Protein AF-0000000073400392 (afdb_homodimer)

Nearest PDB structures (foldseek):
  4bxf-assembly1_B  TM=7.630E-01  e=7.690E-26  Homo sapiens
  4bxf-assembly1_A  TM=7.575E-01  e=1.463E-25  Homo sapiens
  2xdv-assembly1_A  TM=5.932E-01  e=4.243E-23  Homo sapiens
  4csw-assembly1_A  TM=6.243E-01  e=2.891E-19  Rhodothermus marinus DSM 4252
  4cug-assembly1_B  TM=5.836E-01  e=4.013E-18  Rhodothermus marinus DSM 4252

Sequence (794 aa):
MSELTLAALLSPITVDAFMERYWGRKPLIVRRQAPHLYACLPDSEEFAFLLHSLTDPERGWFSIVNGVARPPSDSLLTQEGLLNLSEVYAAYRDGNSLLMNQVQRRHRETAMLCRRIESALSAHGIALARHIGANGYLSPPSSQGFNIHYDPHDVLILQIEGRKHWRLYGRHVAWPTQPPATPIPPEEAGSPRREFVLSPGELVYIPRGVLHDANTTDSRSLHLTLSIETLTWTDLLIEAMSDNPAFRRNLPVCPPFGKRIGDEARAELTRLTASLNNPRALRRALAAMSGRLLGNLDPLPNGGFAEVDGLHLIEPKTWLSLAPGTFGHVEVNGDEAILHLPGSALRAAREMAKAFYYLLRARRVRACDLPVSASEADKLTFVRKLVQMGFLVKASEMSELTLAALLSPITVDAFMERYWGRKPLIVRRQAPHLYACLPDSEEFAFLLHSLTDPERGWFSIVNGVARPPSDSLLTQEGLLNLSEVYAAYRDGNSLLMNQVQRRHRETAMLCRRIESALSAHGIALARHIGANGYLSPPSSQGFNIHYDPHDVLILQIEGRKHWRLYGRHVAWPTQPPATPIPPEEAGSPRREFVLSPGELVYIPRGVLHDANTTDSRSLHLTLSIETLTWTDLLIEAMSDNPAFRRNLPVCPPFGKRIGDEARAELTRLTASLNNPRALRRALAAMSGRLLGNLDPLPNGGFAEVDGLHLIEPKTWLSLAPGTFGHVEVNGDEAILHLPGSALRAAREMAKAFYYLLRARRVRACDLPVSASEADKLTFVRKLVQMGFLVKASE

Radius of gyration: 31.7 Å; Cα contacts (8 Å, |Δi|>4): 1601; chains: 2; bounding box: 73×82×66 Å

Foldseek 3Di:
DDQQAPQLQQPPQGPVNCVVPPAQPHKDKFDDDDLCSCVLPDDPVVVLVLLQVDDQQQVPQKFKFAQHTDGDDPVQADPNNGGDSVVVVVSQVVWIKIKGKQCLVPRQSSVLHQLNHVQVCVVVPFAFQAGKIKMKIKTFAFHWGHAKFFCLFKKKKAWNADKKKKFWAAQPDDNDDPPTDRHDDPVSRDHTPDIDMDHRSMMMIGGGRIIMTMHHHGGMTMMMMITTHTDDPVQLLVLLVVVPCLSVDDQDDDPPDDDDSPPVSVVSVVVSVVSSVDPVSSVLSSLVSQLVNQLAADDRCAPPPPLLVCLVVAAQAFKKAFTRSWAWGWDDDVQWIWIRIRNDIDIDGNQCSQQSVCRRPDRIDGLNPRPHDDDSVVSSVVVSVCSVSNGMDGDDD/DDQQAPQLQQPPQGPVNCVVPPAQPHKDKFDDDDLCSCVLPDDPVNVLVLLQVDDQQQVPQKFKFAQHTDGDDPVQADPNRGGDVVVVVVSQVVWIKIKGKQVLVPRQSSVLHQLNHVQVCVVVPFAFQAGKIKMKIKTFAFHWGHAKFFCLFKKKKAWNADKKKKFWAAQPDDNDDPPTDDHDDPVSRDHTPDIDMDHRSMMMIDGGRIIMTMHHHGGMTMMMMITTHTDDPVQLLVLLVVVPCLSVDDQPDDPPDDDDSPPVSVVSVVVSVVSSVDPVSSVLSSLVSQLVNQLAADDRCAPPPPLLVCLVVAAQAFKKAFTRSWAWGWDDDVQWIWIRIRNDIDIDGNQCSQQSVCRRPDRIDGLNPRPHDDDSVVSSVVVSVCSVSNGMDGDDD

Solvent-accessible surface area (backbone atoms only — not comparable to full-atom values): 40901 Å² total; per-residue (Å²): 130,86,79,69,35,54,53,63,67,43,45,91,47,48,61,67,55,40,57,74,67,26,63,80,68,41,67,46,76,39,78,59,98,37,57,63,71,49,63,74,42,79,48,73,68,50,47,51,50,52,50,64,66,37,76,54,40,82,79,62,39,35,30,42,19,60,48,46,79,36,68,66,53,74,82,34,35,40,96,88,47,30,59,29,60,69,47,48,49,49,46,30,72,73,35,26,15,40,37,36,47,48,44,35,83,77,32,69,58,44,31,51,33,40,33,29,33,52,33,51,40,34,63,58,10,44,54,60,58,48,77,59,39,32,31,36,40,41,32,32,44,62,21,45,34,50,46,37,32,44,44,50,31,28,33,42,36,39,25,50,38,46,39,38,38,37,34,33,35,54,66,80,42,80,53,41,57,83,68,62,67,73,68,49,54,65,84,76,54,57,70,65,74,41,74,49,71,44,39,26,41,15,35,39,38,42,32,47,13,37,24,33,35,43,32,28,54,88,35,44,23,32,33,38,38,35,38,46,39,59,34,21,44,49,55,46,50,55,47,38,42,68,74,37,63,75,33,48,35,63,53,68,70,32,51,55,86,80,52,66,72,46,69,66,51,46,52,50,46,48,52,52,40,54,56,68,65,33,66,68,52,45,50,49,28,50,50,52,51,50,36,50,41,26,39,68,30,74,64,67,86,49,67,52,71,58,46,56,70,45,43,83,73,61,47,48,79,41,56,23,18,60,23,88,44,62,54,71,43,77,44,76,58,89,66,30,15,32,41,20,26,49,43,35,72,48,78,43,49,40,71,46,40,55,31,50,51,46,58,74,69,40,75,62,45,31,35,67,68,49,66,52,100,62,52,67,66,54,34,35,52,50,48,43,50,36,32,63,72,29,49,33,36,75,44,79,132,129,86,78,71,34,54,51,65,66,42,44,90,47,48,59,67,55,38,55,73,67,26,62,80,68,42,66,45,76,38,80,59,96,37,58,62,71,48,64,75,40,80,48,73,68,50,45,51,51,51,50,65,64,37,76,53,40,83,78,63,39,34,30,44,18,62,47,49,78,36,70,67,53,72,82,35,35,41,96,88,48,30,56,30,60,71,46,49,49,48,44,31,73,72,35,26,16,39,37,36,45,48,43,34,81,77,32,67,55,44,31,50,33,40,33,28,34,51,32,52,40,35,62,59,10,46,54,60,58,50,78,61,39,31,29,36,40,41,31,31,45,61,21,46,34,48,45,38,30,43,43,49,32,29,35,43,36,40,26,49,37,48,38,39,39,37,34,33,34,55,68,81,42,81,53,43,55,83,68,60,69,72,67,48,54,64,85,75,54,57,68,66,76,41,74,47,72,44,39,26,40,14,33,38,36,43,31,47,13,37,24,33,34,45,31,26,53,88,35,46,23,32,34,39,39,35,38,46,38,59,35,22,44,49,55,46,50,54,48,37,43,69,75,35,63,75,34,46,36,64,53,68,69,30,51,52,90,78,53,66,72,45,68,67,51,47,52,50,46,49,54,53,40,54,55,69,65,33,66,67,52,44,50,50,28,49,49,52,52,50,35,50,40,25,40,68,30,74,66,66,85,49,67,51,70,59,45,58,70,45,44,82,73,60,46,47,77,40,55,22,19,61,23,88,43,62,52,70,44,79,44,77,56,91,67,30,16,32,42,20,27,50,44,35,71,48,77,44,51,41,69,45,40,55,32,50,51,46,58,74,69,40,76,61,46,31,35,68,68,50,65,51,99,62,52,66,65,54,34,35,52,50,48,43,48,36,32,63,72,31,48,33,35,74,44,80,131

InterPro domains:
  IPR003347 JmjC domain [PF08007] (130-236)
  IPR003347 JmjC domain [PS51184] (105-245)
  IPR039994 Histone lysine demethylase/ribosomal histidine hydroxylase NO66-like [PTHR13096] (6-240)

pLDDT: mean 88.16, std 9.62, range [41.78, 98.69]

Secondary structure (DSSP, 8-state):
-----HHHHHTTS-HHHHHHHTTTTS-EEE--S-TTTTTTS--HHHHHHHHHH-S-GGGTTEEEEEBEEEPPPGGGB-TTS-B-HHHHHHHHHTT-EEEES-GGGT-HHHHHHHHHHHHHHHHTT--BSSPPEEEEEEE-TT-B-BPSB--SSEEEEEEEEE-EEEEEEEESSSS--SSPPPPPPHHHH-S-SEEEEE-TT-EEEE-TTEEEEEE--SS-EEEEEEEE-B-BHHHHHHHHHHT-GGGGSBPP---TTT----HHHHHHHHHHHHHHT-HHHHHHHHHHHHHHHHHTSPPP--SHHHHHHTGGG--TT--EEEPTT---EEEEETTEEEEEETTEEEEEEGGGHHHHHHHHH-SSB-GGG--SSS-HHHHHHHHHHHHHTTSEEEPP-/-----HHHHHTTS-HHHHHHHTTTTS-EEE--S-TTTTTTS--HHHHHHHHHH-S-GGGTTEEEEEBEEEPPPGGGB-TTS-B-HHHHHHHHHTT-EEEES-GGGT-HHHHHHHHHHHHHHHHTT--BSSPPEEEEEEE-TT-B-B-SB--SSEEEEEEEEE-EEEEEEEESSSS--SSPPPPPPHHHH-S-SEEEEE-TT-EEEE-TTEEEEEE--SS-EEEEEEEE-B-BHHHHHHHHHHT-GGGGSBPP---TTT----HHHHHHHHHHHHHTT-HHHHHHHHHHHHHHHHHHSPPP--SHHHHHHTGGG--TT--EEEPTT---EEEEETTEEEEEETTEEEEEEGGGHHHHHHHHH-SSB-GGG--SSS-HHHHHHHHHHHHHTTSEEEPP-

Structure (mmCIF, N/CA/C/O backbone):
data_AF-0000000073400392-model_v1
#
loop_
_entity.id
_entity.type
_entity.pdbx_description
1 polymer 'Unnamed protein product'
#
loop_
_atom_site.group_PDB
_atom_site.id
_atom_site.type_symbol
_atom_site.label_atom_id
_atom_site.label_alt_id
_atom_site.label_comp_id
_atom_site.label_asym_id
_atom_site.label_entity_id
_atom_site.label_seq_id
_atom_site.pdbx_PDB_ins_code
_atom_site.Cartn_x
_atom_site.Cartn_y
_atom_site.Cartn_z
_atom_site.occupancy
_atom_site.B_iso_or_equiv
_atom_site.auth_seq_id
_atom_site.auth_comp_id
_atom_site.auth_asym_id
_atom_site.auth_atom_id
_atom_site.pdbx_PDB_model_num
ATOM 1 N N . MET A 1 1 ? 4.535 -42.312 -12.492 1 44 1 MET A N 1
ATOM 2 C CA . MET A 1 1 ? 3.248 -41.625 -12.398 1 44 1 MET A CA 1
ATOM 3 C C . MET A 1 1 ? 3.285 -40.281 -13.148 1 44 1 MET A C 1
ATOM 5 O O . MET A 1 1 ? 4.301 -39.594 -13.133 1 44 1 MET A O 1
ATOM 9 N N . SER A 1 2 ? 2.426 -40.125 -14.094 1 58.09 2 SER A N 1
ATOM 10 C CA . SER A 1 2 ? 2.412 -39 -15 1 58.09 2 SER A CA 1
ATOM 11 C C . SER A 1 2 ? 2.338 -37.688 -14.242 1 58.09 2 SER A C 1
ATOM 13 O O . SER A 1 2 ? 1.664 -37.594 -13.211 1 58.09 2 SER A O 1
ATOM 15 N N . GLU A 1 3 ? 3.256 -36.688 -14.445 1 82.19 3 GLU A N 1
ATOM 16 C CA . GLU A 1 3 ? 3.369 -35.406 -13.773 1 82.19 3 GLU A CA 1
ATOM 17 C C . GLU A 1 3 ? 2.098 -34.594 -13.953 1 82.19 3 GLU A C 1
ATOM 19 O O . GLU A 1 3 ? 1.515 -34.562 -15.039 1 82.19 3 GLU A O 1
ATOM 24 N N . LEU A 1 4 ? 1.457 -34.25 -12.852 1 90.25 4 LEU A N 1
ATOM 25 C CA . LEU A 1 4 ? 0.266 -33.406 -12.875 1 90.25 4 LEU A CA 1
ATOM 26 C C . LEU A 1 4 ? 0.597 -32.031 -13.398 1 90.25 4 LEU A C 1
ATOM 28 O O . LEU A 1 4 ? 1.429 -31.312 -12.82 1 90.25 4 LEU A O 1
ATOM 32 N N . THR A 1 5 ? 0.154 -31.688 -14.625 1 92.88 5 THR A N 1
ATOM 33 C CA . THR A 1 5 ? 0.357 -30.406 -15.281 1 92.88 5 THR A CA 1
ATOM 34 C C . THR A 1 5 ? -0.976 -29.703 -15.508 1 92.88 5 THR A C 1
ATOM 36 O O . THR A 1 5 ? -2.039 -30.281 -15.289 1 92.88 5 THR A O 1
ATOM 39 N N . LEU A 1 6 ? -0.876 -28.438 -15.93 1 95.38 6 LEU A N 1
ATOM 40 C CA . LEU A 1 6 ? -2.096 -27.719 -16.266 1 95.38 6 LEU A CA 1
ATOM 41 C C . LEU A 1 6 ? -2.863 -28.438 -17.375 1 95.38 6 LEU A C 1
ATOM 43 O O . LEU A 1 6 ? -4.09 -28.547 -17.312 1 95.38 6 LEU A O 1
ATOM 47 N N . ALA A 1 7 ? -2.127 -28.938 -18.375 1 94.75 7 ALA A N 1
ATOM 48 C CA . ALA A 1 7 ? -2.75 -29.672 -19.469 1 94.75 7 ALA A CA 1
ATOM 49 C C . ALA A 1 7 ? -3.477 -30.922 -18.953 1 94.75 7 ALA A C 1
ATOM 51 O O . ALA A 1 7 ? -4.602 -31.203 -19.359 1 94.75 7 ALA A O 1
ATOM 52 N N . ALA A 1 8 ? -2.84 -31.625 -18.031 1 95.06 8 ALA A N 1
ATOM 53 C CA . ALA A 1 8 ? -3.445 -32.812 -17.453 1 95.06 8 ALA A CA 1
ATOM 54 C C . ALA A 1 8 ? -4.707 -32.469 -16.672 1 95.06 8 ALA A C 1
ATOM 56 O O . ALA A 1 8 ? -5.707 -33.188 -16.75 1 95.06 8 ALA A O 1
ATOM 57 N N . LEU A 1 9 ? -4.652 -31.391 -15.93 1 97.12 9 LEU A N 1
ATOM 58 C CA . LEU A 1 9 ? -5.777 -30.969 -15.109 1 97.12 9 LEU A CA 1
ATOM 59 C C . LEU A 1 9 ? -6.98 -30.609 -15.984 1 97.12 9 LEU A C 1
ATOM 61 O O . LEU A 1 9 ? -8.125 -30.906 -15.617 1 97.12 9 LEU A O 1
ATOM 65 N N . LEU A 1 10 ? -6.715 -30.016 -17.141 1 97.44 10 LEU A N 1
ATOM 66 C CA . LEU A 1 10 ? -7.785 -29.453 -17.969 1 97.44 10 LEU A CA 1
ATOM 67 C C . LEU A 1 10 ? -8.297 -30.5 -18.953 1 97.44 10 LEU A C 1
ATOM 69 O O . LEU A 1 10 ? -9.352 -30.312 -19.562 1 97.44 10 LEU A O 1
ATOM 73 N N . SER A 1 11 ? -7.527 -31.547 -19.094 1 95.31 11 SER A N 1
ATOM 74 C CA . SER A 1 11 ? -7.926 -32.562 -20.062 1 95.31 11 SER A CA 1
ATOM 75 C C . SER A 1 11 ? -9.383 -32.969 -19.875 1 95.31 11 SER A C 1
ATOM 77 O O . SER A 1 11 ? -9.828 -33.188 -18.75 1 95.31 11 SER A O 1
ATOM 79 N N . PRO A 1 12 ? -10.188 -33.031 -20.953 1 94.81 12 PRO A N 1
ATOM 80 C CA . PRO A 1 12 ? -9.781 -33.094 -22.359 1 94.81 12 PRO A CA 1
ATOM 81 C C . PRO A 1 12 ? -9.695 -31.734 -23.016 1 94.81 12 PRO A C 1
ATOM 83 O O . PRO A 1 12 ? -9.367 -31.625 -24.203 1 94.81 12 PRO A O 1
ATOM 86 N N . ILE A 1 13 ? -9.984 -30.688 -22.359 1 95.5 13 ILE A N 1
ATOM 87 C CA . ILE A 1 13 ? -9.836 -29.328 -22.891 1 95.5 13 ILE A CA 1
ATOM 88 C C . ILE A 1 13 ? -8.359 -28.969 -22.969 1 95.5 13 ILE A C 1
ATOM 90 O O . ILE A 1 13 ? -7.617 -29.141 -21.984 1 95.5 13 ILE A O 1
ATOM 94 N N . THR A 1 14 ? -7.922 -28.531 -24.094 1 96.06 14 THR A N 1
ATOM 95 C CA . THR A 1 14 ? -6.531 -28.109 -24.203 1 96.06 14 THR A CA 1
ATOM 96 C C . THR A 1 14 ? -6.305 -26.797 -23.469 1 96.06 14 THR A C 1
ATOM 98 O O . THR A 1 14 ? -7.25 -26.047 -23.219 1 96.06 14 THR A O 1
ATOM 101 N N . VAL A 1 15 ? -5.062 -26.484 -23.141 1 95.31 15 VAL A N 1
ATOM 102 C CA . VAL A 1 15 ? -4.734 -25.234 -22.453 1 95.31 15 VAL A CA 1
ATOM 103 C C . VAL A 1 15 ? -5.086 -24.047 -23.359 1 95.31 15 VAL A C 1
ATOM 105 O O . VAL A 1 15 ? -5.629 -23.047 -22.891 1 95.31 15 VAL A O 1
ATOM 108 N N . ASP A 1 16 ? -4.836 -24.219 -24.641 1 93.62 16 ASP A N 1
ATOM 109 C CA . ASP A 1 16 ? -5.156 -23.156 -25.594 1 93.62 16 ASP A CA 1
ATOM 110 C C . ASP A 1 16 ? -6.656 -22.875 -25.609 1 93.62 16 ASP A C 1
ATOM 112 O O . ASP A 1 16 ? -7.07 -21.703 -25.578 1 93.62 16 ASP A O 1
ATOM 116 N N . ALA A 1 17 ? -7.434 -23.891 -25.672 1 95.56 17 ALA A N 1
ATOM 117 C CA . ALA A 1 17 ? -8.883 -23.734 -25.672 1 95.56 17 ALA A CA 1
ATOM 118 C C . ALA A 1 17 ? -9.367 -23.094 -24.375 1 95.56 17 ALA A C 1
ATOM 120 O O . ALA A 1 17 ? -10.273 -22.266 -24.375 1 95.56 17 ALA A O 1
ATOM 121 N N . PHE A 1 18 ? -8.781 -23.562 -23.344 1 96.44 18 PHE A N 1
ATOM 122 C CA . PHE A 1 18 ? -9.109 -23 -22.047 1 96.44 18 PHE A CA 1
ATOM 123 C C . PHE A 1 18 ? -8.828 -21.5 -22.016 1 96.44 18 PHE A C 1
ATOM 125 O O . PHE A 1 18 ? -9.672 -20.719 -21.578 1 96.44 18 PHE A O 1
ATOM 132 N N . MET A 1 19 ? -7.641 -21.062 -22.531 1 92.25 19 MET A N 1
ATOM 133 C CA . MET A 1 19 ? -7.25 -19.656 -22.531 1 92.25 19 MET A CA 1
ATOM 134 C C . MET A 1 19 ? -8.18 -18.844 -23.406 1 92.25 19 MET A C 1
ATOM 136 O O . MET A 1 19 ? -8.516 -17.703 -23.078 1 92.25 19 MET A O 1
ATOM 140 N N . GLU A 1 20 ? -8.641 -19.422 -24.422 1 90.06 20 GLU A N 1
ATOM 141 C CA . GLU A 1 20 ? -9.453 -18.703 -25.391 1 90.06 20 GLU A CA 1
ATOM 142 C C . GLU A 1 20 ? -10.906 -18.609 -24.953 1 90.06 20 GLU A C 1
ATOM 144 O O . GLU A 1 20 ? -11.531 -17.547 -25.094 1 90.06 20 GLU A O 1
ATOM 149 N N . ARG A 1 21 ? -11.398 -19.656 -24.297 1 94.75 21 ARG A N 1
ATOM 150 C CA . ARG A 1 21 ? -12.844 -19.75 -24.141 1 94.75 21 ARG A CA 1
ATOM 151 C C . ARG A 1 21 ? -13.258 -19.531 -22.688 1 94.75 21 ARG A C 1
ATOM 153 O O . ARG A 1 21 ? -14.406 -19.172 -22.406 1 94.75 21 ARG A O 1
ATOM 160 N N . TYR A 1 22 ? -12.328 -19.766 -21.797 1 95.81 22 TYR A N 1
ATOM 161 C CA . TYR A 1 22 ? -12.789 -19.828 -20.406 1 95.81 22 TYR A CA 1
ATOM 162 C C . TYR A 1 22 ? -12.023 -18.828 -19.547 1 95.81 22 TYR A C 1
ATOM 164 O O . TYR A 1 22 ? -12.617 -18.156 -18.688 1 95.81 22 TYR A O 1
ATOM 172 N N . TRP A 1 23 ? -10.781 -18.641 -19.75 1 94.31 23 TRP A N 1
ATOM 173 C CA . TRP A 1 23 ? -9.914 -17.844 -18.891 1 94.31 23 TRP A CA 1
ATOM 174 C C . TRP A 1 23 ? -10.484 -16.438 -18.703 1 94.31 23 TRP A C 1
ATOM 176 O O . TRP A 1 23 ? -10.609 -15.688 -19.672 1 94.31 23 TRP A O 1
ATOM 186 N N . GLY A 1 24 ? -10.883 -16.156 -17.547 1 91.25 24 GLY A N 1
ATOM 187 C CA . GLY A 1 24 ? -11.391 -14.844 -17.203 1 91.25 24 GLY A CA 1
ATOM 188 C C . GLY A 1 24 ? -12.805 -14.609 -17.688 1 91.25 24 GLY A C 1
ATOM 189 O O . GLY A 1 24 ? -13.359 -13.516 -17.516 1 91.25 24 GLY A O 1
ATOM 190 N N . ARG A 1 25 ? -13.453 -15.594 -18.234 1 92.12 25 ARG A N 1
ATOM 191 C CA . ARG A 1 25 ? -14.727 -15.367 -18.906 1 92.12 25 ARG A CA 1
ATOM 192 C C . ARG A 1 25 ? -15.852 -16.141 -18.234 1 92.12 25 ARG A C 1
ATOM 194 O O . ARG A 1 25 ? -16.797 -15.555 -17.719 1 92.12 25 ARG A O 1
ATOM 201 N N . LYS A 1 26 ? -15.695 -17.406 -18.234 1 95.19 26 LYS A N 1
ATOM 202 C CA . LYS A 1 26 ? -16.75 -18.234 -17.656 1 95.19 26 LYS A CA 1
ATOM 203 C C . LYS A 1 26 ? -16.172 -19.484 -17 1 95.19 26 LYS A C 1
ATOM 205 O O . LYS A 1 26 ? -15.062 -19.906 -17.312 1 95.19 26 LYS A O 1
ATOM 210 N N . PRO A 1 27 ? -16.969 -20.047 -16.078 1 97.38 27 PRO A N 1
ATOM 211 C CA . PRO A 1 27 ? -16.484 -21.25 -15.375 1 97.38 27 PRO A CA 1
ATOM 212 C C . PRO A 1 27 ? -16.344 -22.453 -16.297 1 97.38 27 PRO A C 1
ATOM 214 O O . PRO A 1 27 ? -17.016 -22.531 -17.328 1 97.38 27 PRO A O 1
ATOM 217 N N . LEU A 1 28 ? -15.461 -23.328 -15.961 1 98.38 28 LEU A N 1
ATOM 218 C CA . LEU A 1 28 ? -15.258 -24.594 -16.641 1 98.38 28 LEU A CA 1
ATOM 219 C C . LEU A 1 28 ? -15.312 -25.75 -15.648 1 98.38 28 LEU A C 1
ATOM 221 O O . LEU A 1 28 ? -14.617 -25.75 -14.633 1 98.38 28 LEU A O 1
ATOM 225 N N . ILE A 1 29 ? -16.188 -26.703 -15.859 1 98.25 29 ILE A N 1
ATOM 226 C CA . ILE A 1 29 ? -16.266 -27.922 -15.07 1 98.25 29 ILE A CA 1
ATOM 227 C C . ILE A 1 29 ? -15.711 -29.094 -15.883 1 98.25 29 ILE A C 1
ATOM 229 O O . ILE A 1 29 ? -16.219 -29.406 -16.969 1 98.25 29 ILE A O 1
ATOM 233 N N . VAL A 1 30 ? -14.664 -29.641 -15.422 1 98 30 VAL A N 1
ATOM 234 C CA . VAL A 1 30 ? -14.062 -30.797 -16.094 1 98 30 VAL A CA 1
ATOM 235 C C . VAL A 1 30 ? -14.508 -32.094 -15.414 1 98 30 VAL A C 1
ATOM 237 O O . VAL A 1 30 ? -14.086 -32.375 -14.297 1 98 30 VAL A O 1
ATOM 240 N N . ARG A 1 31 ? -15.336 -32.812 -16.141 1 96.19 31 ARG A N 1
ATOM 241 C CA . ARG A 1 31 ? -15.781 -34.125 -15.672 1 96.19 31 ARG A CA 1
ATOM 242 C C . ARG A 1 31 ? -14.891 -35.219 -16.219 1 96.19 31 ARG A C 1
ATOM 244 O O . ARG A 1 31 ? -14.453 -35.188 -17.375 1 96.19 31 ARG A O 1
ATOM 251 N N . ARG A 1 32 ? -14.578 -36.125 -15.289 1 94.69 32 ARG A N 1
ATOM 252 C CA . ARG A 1 32 ? -13.789 -37.281 -15.758 1 94.69 32 ARG A CA 1
ATOM 253 C C . ARG A 1 32 ? -13.922 -38.438 -14.789 1 94.69 32 ARG A C 1
ATOM 255 O O . ARG A 1 32 ? -14.273 -38.281 -13.625 1 94.69 32 ARG A O 1
ATOM 262 N N . GLN A 1 33 ? -13.664 -39.688 -15.328 1 92.75 33 GLN A N 1
ATOM 263 C CA . GLN A 1 33 ? -13.641 -40.906 -14.516 1 92.75 33 GLN A CA 1
ATOM 264 C C . GLN A 1 33 ? -12.211 -41.281 -14.172 1 92.75 33 GLN A C 1
ATOM 266 O O . GLN A 1 33 ? -11.734 -42.344 -14.602 1 92.75 33 GLN A O 1
ATOM 271 N N . ALA A 1 34 ? -11.594 -40.5 -13.391 1 94.38 34 ALA A N 1
ATOM 272 C CA . ALA A 1 34 ? -10.219 -40.719 -12.961 1 94.38 34 ALA A CA 1
ATOM 273 C C . ALA A 1 34 ? -10.031 -40.312 -11.5 1 94.38 34 ALA A C 1
ATOM 275 O O . ALA A 1 34 ? -9.25 -39.406 -11.195 1 94.38 34 ALA A O 1
ATOM 276 N N . PRO A 1 35 ? -10.656 -41.062 -10.648 1 94.44 35 PRO A N 1
ATOM 277 C CA . PRO A 1 35 ? -10.656 -40.688 -9.234 1 94.44 35 PRO A CA 1
ATOM 278 C C . PRO A 1 35 ? -9.242 -40.625 -8.648 1 94.44 35 PRO A C 1
ATOM 280 O O . PRO A 1 35 ? -9.031 -40 -7.609 1 94.44 35 PRO A O 1
ATOM 283 N N . HIS A 1 36 ? -8.227 -41.219 -9.305 1 94.62 36 HIS A N 1
ATOM 284 C CA . HIS A 1 36 ? -6.887 -41.281 -8.734 1 94.62 36 HIS A CA 1
ATOM 285 C C . HIS A 1 36 ? -5.945 -40.312 -9.43 1 94.62 36 HIS A C 1
ATOM 287 O O . HIS A 1 36 ? -4.73 -40.344 -9.227 1 94.62 36 HIS A O 1
ATOM 293 N N . LEU A 1 37 ? -6.504 -39.438 -10.219 1 95.12 37 LEU A N 1
ATOM 294 C CA . LEU A 1 37 ? -5.684 -38.5 -10.938 1 95.12 37 LEU A CA 1
ATOM 295 C C . LEU A 1 37 ? -4.852 -37.656 -9.969 1 95.12 37 LEU A C 1
ATOM 297 O O . LEU A 1 37 ? -3.707 -37.312 -10.266 1 95.12 37 LEU A O 1
ATOM 301 N N . TYR A 1 38 ? -5.465 -37.312 -8.805 1 97 38 TYR A N 1
ATOM 302 C CA . TYR A 1 38 ? -4.812 -36.438 -7.844 1 97 38 TYR A CA 1
ATOM 303 C C . TYR A 1 38 ? -4.16 -37.25 -6.727 1 97 38 TYR A C 1
ATOM 305 O O . TYR A 1 38 ? -3.98 -36.75 -5.613 1 97 38 TYR A O 1
ATOM 313 N N . ALA A 1 39 ? -3.758 -38.406 -6.977 1 94.81 39 ALA A N 1
ATOM 314 C CA . ALA A 1 39 ? -3.229 -39.312 -5.953 1 94.81 39 ALA A CA 1
ATOM 315 C C . ALA A 1 39 ? -1.9 -38.812 -5.406 1 94.81 39 ALA A C 1
ATOM 317 O O . ALA A 1 39 ? -1.509 -39.156 -4.289 1 94.81 39 ALA A O 1
ATOM 318 N N . CYS A 1 40 ? -1.237 -38.031 -6.191 1 94.31 40 CYS A N 1
ATOM 319 C CA . CYS A 1 40 ? 0.05 -37.5 -5.75 1 94.31 40 CYS A CA 1
ATOM 320 C C . CYS A 1 40 ? -0.136 -36.312 -4.82 1 94.31 40 CYS A C 1
ATOM 322 O O . CYS A 1 40 ? 0.815 -35.875 -4.172 1 94.31 40 CYS A O 1
ATOM 324 N N . LEU A 1 41 ? -1.308 -35.75 -4.719 1 96.94 41 LEU A N 1
ATOM 325 C CA . LEU A 1 41 ? -1.616 -34.625 -3.816 1 96.94 41 LEU A CA 1
ATOM 326 C C . LEU A 1 41 ? -2.047 -35.156 -2.449 1 96.94 41 LEU A C 1
ATOM 328 O O . LEU A 1 41 ? -2.336 -36.344 -2.293 1 96.94 41 LEU A O 1
ATOM 332 N N . PRO A 1 42 ? -2.012 -34.281 -1.461 1 95.94 42 PRO A N 1
ATOM 333 C CA . PRO A 1 42 ? -2.289 -34.781 -0.113 1 95.94 42 PRO A CA 1
ATOM 334 C C . PRO A 1 42 ? -3.729 -35.25 0.053 1 95.94 42 PRO A C 1
ATOM 336 O O . PRO A 1 42 ? -4.668 -34.5 -0.244 1 95.94 42 PRO A O 1
ATOM 339 N N . ASP A 1 43 ? -3.822 -36.438 0.504 1 95.75 43 ASP A N 1
ATOM 340 C CA . ASP A 1 43 ? -5.129 -36.938 0.941 1 95.75 43 ASP A CA 1
ATOM 341 C C . ASP A 1 43 ? -5.398 -36.531 2.393 1 95.75 43 ASP A C 1
ATOM 343 O O . ASP A 1 43 ? -4.645 -35.781 2.988 1 95.75 43 ASP A O 1
ATOM 347 N N . SER A 1 44 ? -6.527 -37.031 2.957 1 94.75 44 SER A N 1
ATOM 348 C CA . SER A 1 44 ? -6.938 -36.594 4.293 1 94.75 44 SER A CA 1
ATOM 349 C C . SER A 1 44 ? -5.906 -37 5.34 1 94.75 44 SER A C 1
ATOM 351 O O . SER A 1 44 ? -5.695 -36.312 6.32 1 94.75 44 SER A O 1
ATOM 353 N N . GLU A 1 45 ? -5.281 -38.156 5.137 1 93.25 45 GLU A N 1
ATOM 354 C CA . GLU A 1 45 ? -4.258 -38.625 6.078 1 93.25 45 GLU A CA 1
ATOM 355 C C . GLU A 1 45 ? -3.039 -37.688 6.043 1 93.25 45 GLU A C 1
ATOM 357 O O . GLU A 1 45 ? -2.537 -37.281 7.09 1 93.25 45 GLU A O 1
ATOM 362 N N . GLU A 1 46 ? -2.625 -37.438 4.883 1 93.38 46 GLU A N 1
ATOM 363 C CA . GLU A 1 46 ? -1.5 -36.531 4.734 1 93.38 46 GLU A CA 1
ATOM 364 C C . GLU A 1 46 ? -1.859 -35.125 5.23 1 93.38 46 GLU A C 1
ATOM 366 O O . GLU A 1 46 ? -1.021 -34.438 5.809 1 93.38 46 GLU A O 1
ATOM 371 N N . PHE A 1 47 ? -3.068 -34.719 4.977 1 94.12 47 PHE A N 1
ATOM 372 C CA . PHE A 1 47 ? -3.561 -33.438 5.457 1 94.12 47 PHE A CA 1
ATOM 373 C C . PHE A 1 47 ? -3.439 -33.344 6.973 1 94.12 47 PHE A C 1
ATOM 375 O O . PHE A 1 47 ? -2.959 -32.344 7.504 1 94.12 47 PHE A O 1
ATOM 382 N N . ALA A 1 48 ? -3.82 -34.375 7.641 1 90.44 48 ALA A N 1
ATOM 383 C CA . ALA A 1 48 ? -3.707 -34.438 9.102 1 90.44 48 ALA A CA 1
ATOM 384 C C . ALA A 1 48 ? -2.25 -34.312 9.539 1 90.44 48 ALA A C 1
ATOM 386 O O . ALA A 1 48 ? -1.942 -33.625 10.523 1 90.44 48 ALA A O 1
ATOM 387 N N . PHE A 1 49 ? -1.495 -35 8.812 1 90.5 49 PHE A N 1
ATOM 388 C CA . PHE A 1 49 ? -0.074 -34.938 9.133 1 90.5 49 PHE A CA 1
ATOM 389 C C . PHE A 1 49 ? 0.478 -33.531 8.945 1 90.5 49 PHE A C 1
ATOM 391 O O . PHE A 1 49 ? 1.287 -33.062 9.75 1 90.5 49 PHE A O 1
ATOM 398 N N . LEU A 1 50 ? 0.101 -32.875 7.887 1 91.19 50 LEU A N 1
ATOM 399 C CA . LEU A 1 50 ? 0.525 -31.5 7.645 1 91.19 50 LEU A CA 1
ATOM 400 C C . LEU A 1 50 ? 0.06 -30.578 8.766 1 91.19 50 LEU A C 1
ATOM 402 O O . LEU A 1 50 ? 0.794 -29.672 9.18 1 91.19 50 LEU A O 1
ATOM 406 N N . LEU A 1 51 ? -1.117 -30.797 9.273 1 88.38 51 LEU A N 1
ATOM 407 C CA . LEU A 1 51 ? -1.622 -30 10.391 1 88.38 51 LEU A CA 1
ATOM 408 C C . LEU A 1 51 ? -0.764 -30.219 11.633 1 88.38 51 LEU A C 1
ATOM 410 O O . LEU A 1 51 ? -0.463 -29.266 12.359 1 88.38 51 LEU A O 1
ATOM 414 N N . HIS A 1 52 ? -0.424 -31.422 11.805 1 82.5 52 HIS A N 1
ATOM 415 C CA . HIS A 1 52 ? 0.399 -31.781 12.945 1 82.5 52 HIS A CA 1
ATOM 416 C C . HIS A 1 52 ? 1.748 -31.078 12.906 1 82.5 52 HIS A C 1
ATOM 418 O O . HIS A 1 52 ? 2.277 -30.672 13.945 1 82.5 52 HIS A O 1
ATOM 424 N N . SER A 1 53 ? 2.221 -30.875 11.719 1 81.81 53 SER A N 1
ATOM 425 C CA . SER A 1 53 ? 3.568 -30.359 11.539 1 81.81 53 SER A CA 1
ATOM 426 C C . SER A 1 53 ? 3.559 -28.828 11.469 1 81.81 53 SER A C 1
ATOM 428 O O . SER A 1 53 ? 4.613 -28.203 11.359 1 81.81 53 SER A O 1
ATOM 430 N N . LEU A 1 54 ? 2.434 -28.25 11.461 1 83.81 54 LEU A N 1
ATOM 431 C CA . LEU A 1 5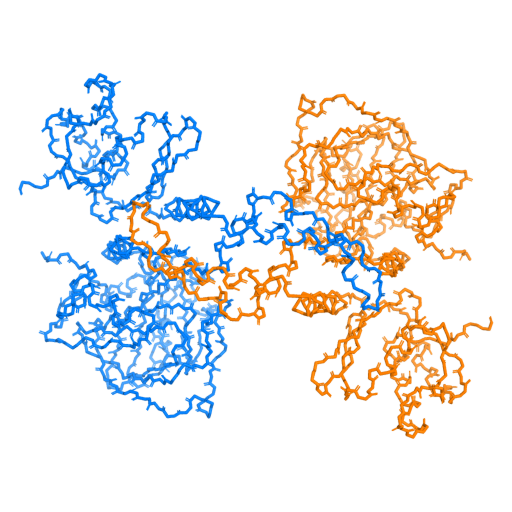4 ? 2.332 -26.797 11.297 1 83.81 54 LEU A CA 1
ATOM 432 C C . LEU A 1 54 ? 2.916 -26.078 12.508 1 83.81 54 LEU A C 1
ATOM 434 O O . LEU A 1 54 ? 2.525 -26.344 13.641 1 83.81 54 LEU A O 1
ATOM 438 N N . THR A 1 55 ? 4.008 -25.312 12.109 1 75.38 55 THR A N 1
ATOM 439 C CA . THR A 1 55 ? 4.582 -24.453 13.141 1 75.38 55 THR A CA 1
ATOM 440 C C . THR A 1 55 ? 4.008 -23.047 13.047 1 75.38 55 THR A C 1
ATOM 442 O O . THR A 1 55 ? 3.725 -22.547 11.953 1 75.38 55 THR A O 1
ATOM 445 N N . ASP A 1 56 ? 3.467 -22.438 14.055 1 70.62 56 ASP A N 1
ATOM 446 C CA . ASP A 1 56 ? 2.938 -21.078 14.172 1 70.62 56 ASP A CA 1
ATOM 447 C C . ASP A 1 56 ? 1.586 -20.953 13.469 1 70.62 56 ASP A C 1
ATOM 449 O O . ASP A 1 56 ? 1.396 -20.078 12.625 1 70.62 56 ASP A O 1
ATOM 453 N N . PRO A 1 57 ? 0.729 -21.75 13.75 1 69.94 57 PRO A N 1
ATOM 454 C CA . PRO A 1 57 ? -0.587 -21.781 13.109 1 69.94 57 PRO A CA 1
ATOM 455 C C . PRO A 1 57 ? -1.304 -20.438 13.172 1 69.94 57 PRO A C 1
ATOM 457 O O . PRO A 1 57 ? -2.201 -20.156 12.375 1 69.94 57 PRO A O 1
ATOM 460 N N . GLU A 1 58 ? -0.835 -19.594 14 1 64.31 58 GLU A N 1
ATOM 461 C CA . GLU A 1 58 ? -1.481 -18.297 14.188 1 64.31 58 GLU A CA 1
ATOM 462 C C . GLU A 1 58 ? -1.091 -17.312 13.086 1 64.31 58 GLU A C 1
ATOM 464 O O . GLU A 1 58 ? -1.726 -16.266 12.922 1 64.31 58 GLU A O 1
ATOM 469 N N . ARG A 1 59 ? -0.147 -17.703 12.32 1 68.38 59 ARG A N 1
ATOM 470 C CA . ARG A 1 59 ? 0.336 -16.797 11.273 1 68.38 59 ARG A CA 1
ATOM 471 C C . ARG A 1 59 ? -0.532 -16.891 10.023 1 68.38 59 ARG A C 1
ATOM 473 O O . ARG A 1 59 ? -0.08 -16.578 8.922 1 68.38 59 ARG A O 1
ATOM 480 N N . GLY A 1 60 ? -1.714 -17.516 10.18 1 75.38 60 GLY A N 1
ATOM 481 C CA . GLY A 1 60 ? -2.664 -17.547 9.086 1 75.38 60 GLY A CA 1
ATOM 482 C C . GLY A 1 60 ? -2.564 -18.797 8.234 1 75.38 60 GLY A C 1
ATOM 483 O O . GLY A 1 60 ? -3.168 -18.875 7.16 1 75.38 60 GLY A O 1
ATOM 484 N N . TRP A 1 61 ? -1.905 -19.766 8.758 1 85.94 61 TRP A N 1
ATOM 485 C CA . TRP A 1 61 ? -1.707 -20.984 7.977 1 85.94 61 TRP A CA 1
ATOM 486 C C . TRP A 1 61 ? -2.883 -21.938 8.148 1 85.94 61 TRP A C 1
ATOM 488 O O . TRP A 1 61 ? -3.088 -22.828 7.328 1 85.94 61 TRP A O 1
ATOM 498 N N . PHE A 1 62 ? -3.537 -21.719 9.258 1 90.69 62 PHE A N 1
ATOM 499 C CA . PHE A 1 62 ? -4.652 -22.609 9.57 1 90.69 62 PHE A CA 1
ATOM 500 C C . PHE A 1 62 ? -5.855 -21.812 10.062 1 90.69 62 PHE A C 1
ATOM 502 O O . PHE A 1 62 ? -5.703 -20.859 10.82 1 90.69 62 PHE A O 1
ATOM 509 N N . SER A 1 63 ? -7.016 -22.188 9.617 1 91.88 63 SER A N 1
ATOM 510 C CA . SER A 1 63 ? -8.258 -21.562 10.062 1 91.88 63 SER A CA 1
ATOM 511 C C . SER A 1 63 ? -9.367 -22.609 10.227 1 91.88 63 SER A C 1
ATOM 513 O O . SER A 1 63 ? -9.344 -23.656 9.578 1 91.88 63 SER A O 1
ATOM 515 N N . ILE A 1 64 ? -10.227 -22.312 11.094 1 91.69 64 ILE A N 1
ATOM 516 C CA . ILE A 1 64 ? -11.508 -22.984 11.188 1 91.69 64 ILE A CA 1
ATOM 517 C C . ILE A 1 64 ? -12.57 -22.219 10.414 1 91.69 64 ILE A C 1
ATOM 519 O O . ILE A 1 64 ? -12.633 -20.984 10.484 1 91.69 64 ILE A O 1
ATOM 523 N N . VAL A 1 65 ? -13.281 -22.969 9.648 1 91.25 65 VAL A N 1
ATOM 524 C CA . VAL A 1 65 ? -14.219 -22.266 8.773 1 91.25 65 VAL A CA 1
ATOM 525 C C . VAL A 1 65 ? -15.641 -22.734 9.062 1 91.25 65 VAL A C 1
ATOM 527 O O . VAL A 1 65 ? -15.953 -23.922 8.945 1 91.25 65 VAL A O 1
ATOM 530 N N . ASN A 1 66 ? -16.453 -21.891 9.367 1 92.12 66 ASN A N 1
ATOM 531 C CA . ASN A 1 66 ? -17.891 -22 9.516 1 92.12 66 ASN A CA 1
ATOM 532 C C . ASN A 1 66 ? -18.609 -20.734 9.086 1 92.12 66 ASN A C 1
ATOM 534 O O . ASN A 1 66 ? -18.797 -19.812 9.891 1 92.12 66 ASN A O 1
ATOM 538 N N . GLY A 1 67 ? -18.953 -20.734 7.895 1 88.44 67 GLY A N 1
ATOM 539 C CA . GLY A 1 67 ? -19.438 -19.484 7.324 1 88.44 67 GLY A CA 1
ATOM 540 C C . GLY A 1 67 ? -18.344 -18.531 6.938 1 88.44 67 GLY A C 1
ATOM 541 O O . GLY A 1 67 ? -18.344 -17.984 5.828 1 88.44 67 GLY A O 1
ATOM 542 N N . VAL A 1 68 ? -17.5 -18.266 7.883 1 88.19 68 VAL A N 1
ATOM 543 C CA . VAL A 1 68 ? -16.312 -17.453 7.664 1 88.19 68 VAL A CA 1
ATOM 544 C C . VAL A 1 68 ? -15.094 -18.125 8.281 1 88.19 68 VAL A C 1
ATOM 546 O O . VAL A 1 68 ? -15.227 -18.984 9.156 1 88.19 68 VAL A O 1
ATOM 549 N N . ALA A 1 69 ? -13.953 -17.703 7.766 1 88.25 69 ALA A N 1
ATOM 550 C CA . ALA A 1 69 ? -12.711 -18.234 8.312 1 88.25 69 ALA A CA 1
ATOM 551 C C . ALA A 1 69 ? -12.312 -17.5 9.594 1 88.25 69 ALA A C 1
ATOM 553 O O . ALA A 1 69 ? -12.406 -16.281 9.664 1 88.25 69 ALA A O 1
ATOM 554 N N . ARG A 1 70 ? -11.883 -18.25 10.602 1 87.56 70 ARG A N 1
ATOM 555 C CA . ARG A 1 70 ? -11.383 -17.703 11.859 1 87.56 70 ARG A CA 1
ATOM 556 C C . ARG A 1 70 ? -10.07 -18.359 12.258 1 87.56 70 ARG A C 1
ATOM 558 O O . ARG A 1 70 ? -9.891 -19.562 12.086 1 87.56 70 ARG A O 1
ATOM 565 N N . PRO A 1 71 ? -9.242 -17.531 12.734 1 85.94 71 PRO A N 1
ATOM 566 C CA . PRO A 1 71 ? -8.016 -18.141 13.266 1 85.94 71 PRO A CA 1
ATOM 567 C C . PRO A 1 71 ? -8.289 -19.078 14.43 1 85.94 71 PRO A C 1
ATOM 569 O O . PRO A 1 71 ? -9.344 -19 15.062 1 85.94 71 PRO A O 1
ATOM 572 N N . PRO A 1 72 ? -7.336 -19.953 14.633 1 83.38 72 PRO A N 1
ATOM 573 C CA . PRO A 1 72 ? -7.539 -20.859 15.766 1 83.38 72 PRO A CA 1
ATOM 574 C C . PRO A 1 72 ? -7.543 -20.141 17.109 1 83.38 72 PRO A C 1
ATOM 576 O O . PRO A 1 72 ? -6.715 -19.25 17.344 1 83.38 72 PRO A O 1
ATOM 579 N N . SER A 1 73 ? -8.484 -20.5 17.875 1 81.94 73 SER A N 1
ATOM 580 C CA . SER A 1 73 ? -8.508 -20 19.234 1 81.94 73 SER A CA 1
ATOM 581 C C . SER A 1 73 ? -7.391 -20.625 20.078 1 81.94 73 SER A C 1
ATOM 583 O O . SER A 1 73 ? -6.785 -21.609 19.672 1 81.94 73 SER A O 1
ATOM 585 N N . ASP A 1 74 ? -7.203 -20.062 21.188 1 81.75 74 ASP A N 1
ATOM 586 C CA . ASP A 1 74 ? -6.164 -20.547 22.078 1 81.75 74 ASP A CA 1
ATOM 587 C C . ASP A 1 74 ? -6.418 -22 22.484 1 81.75 74 ASP A C 1
ATOM 589 O O . ASP A 1 74 ? -5.477 -22.766 22.703 1 81.75 74 ASP A O 1
ATOM 593 N N . SER A 1 75 ? -7.617 -22.406 22.484 1 81.88 75 SER A N 1
ATOM 594 C CA . SER A 1 75 ? -7.984 -23.75 22.906 1 81.88 75 SER A CA 1
ATOM 595 C C . SER A 1 75 ? -7.523 -24.781 21.875 1 81.88 75 SER A C 1
ATOM 597 O O . SER A 1 75 ? -7.434 -25.984 22.188 1 81.88 75 SER A O 1
ATOM 599 N N . LEU A 1 76 ? -7.23 -24.328 20.734 1 86 76 LEU A N 1
ATOM 600 C CA . LEU A 1 76 ? -6.82 -25.25 19.672 1 86 76 LEU A CA 1
ATOM 601 C C . LEU A 1 76 ? -5.301 -25.344 19.609 1 86 76 LEU A C 1
ATOM 603 O O . LEU A 1 76 ? -4.762 -26.047 18.75 1 86 76 LEU A O 1
ATOM 607 N N . LEU A 1 77 ? -4.711 -24.641 20.547 1 83.25 77 LEU A N 1
ATOM 608 C CA . LEU A 1 77 ? -3.252 -24.641 20.547 1 83.25 77 LEU A CA 1
ATOM 609 C C . LEU A 1 77 ? -2.701 -25.297 21.797 1 83.25 77 LEU A C 1
ATOM 611 O O . LEU A 1 77 ? -3.305 -25.219 22.875 1 83.25 77 LEU A O 1
ATOM 615 N N . THR A 1 78 ? -1.632 -25.953 21.609 1 79.25 78 THR A N 1
ATOM 616 C CA . THR A 1 78 ? -0.901 -26.484 22.75 1 79.25 78 THR A CA 1
ATOM 617 C C . THR A 1 78 ? -0.114 -25.375 23.453 1 79.25 78 THR A C 1
ATOM 619 O O . THR A 1 78 ? -0.065 -24.234 22.969 1 79.25 78 THR A O 1
ATOM 622 N N . GLN A 1 79 ? 0.488 -25.766 24.5 1 75.44 79 GLN A N 1
ATOM 623 C CA . GLN A 1 79 ? 1.295 -24.797 25.234 1 75.44 79 GLN A CA 1
ATOM 624 C C . GLN A 1 79 ? 2.48 -24.312 24.406 1 75.44 79 GLN A C 1
ATOM 626 O O . GLN A 1 79 ? 2.955 -23.203 24.578 1 75.44 79 GLN A O 1
ATOM 631 N N . GLU A 1 80 ? 2.916 -25.203 23.5 1 74 80 GLU A N 1
ATOM 632 C CA . GLU A 1 80 ? 4.082 -24.891 22.688 1 74 80 GLU A CA 1
ATOM 633 C C . GLU A 1 80 ? 3.684 -24.109 21.438 1 74 80 GLU A C 1
ATOM 635 O O . GLU A 1 80 ? 4.531 -23.797 20.594 1 74 80 GLU A O 1
ATOM 640 N N . GLY A 1 81 ? 2.365 -23.844 21.281 1 76.06 81 GLY A N 1
ATOM 641 C CA . GLY A 1 81 ? 1.901 -23.062 20.141 1 76.06 81 GLY A CA 1
ATOM 642 C C . GLY A 1 81 ? 1.6 -23.906 18.922 1 76.06 81 GLY A C 1
ATOM 643 O O . GLY A 1 81 ? 1.457 -23.375 17.812 1 76.06 81 GLY A O 1
ATOM 644 N N . LEU A 1 82 ? 1.611 -25.219 19.219 1 80 82 LEU A N 1
ATOM 645 C CA . LEU A 1 82 ? 1.261 -26.125 18.141 1 80 82 LEU A CA 1
ATOM 646 C C . LEU A 1 82 ? -0.232 -26.438 18.156 1 80 82 LEU A C 1
ATOM 648 O O . LEU A 1 82 ? -0.916 -26.172 19.141 1 80 82 LEU A O 1
ATOM 652 N N . LEU A 1 83 ? -0.685 -26.922 17.047 1 86.25 83 LEU A N 1
ATOM 653 C CA . LEU A 1 83 ? -2.094 -27.297 17 1 86.25 83 LEU A CA 1
ATOM 654 C C . LEU A 1 83 ? -2.363 -28.531 17.859 1 86.25 83 LEU A C 1
ATOM 656 O O . LEU A 1 83 ? -1.624 -29.516 17.797 1 86.25 83 LEU A O 1
ATOM 660 N N . ASN A 1 84 ? -3.355 -28.359 18.672 1 86.62 84 ASN A N 1
ATOM 661 C CA . ASN A 1 84 ? -3.881 -29.531 19.375 1 86.62 84 ASN A CA 1
ATOM 662 C C . ASN A 1 84 ? -4.832 -30.328 18.5 1 86.62 84 ASN A C 1
ATOM 664 O O . ASN A 1 84 ? -6.004 -29.984 18.359 1 86.62 84 ASN A O 1
ATOM 668 N N . LEU A 1 85 ? -4.344 -31.406 17.984 1 87.94 85 LEU A N 1
ATOM 669 C CA . LEU A 1 85 ? -5.082 -32.156 16.969 1 87.94 85 LEU A CA 1
ATOM 670 C C . LEU A 1 85 ? -6.383 -32.719 17.547 1 87.94 85 LEU A C 1
ATOM 672 O O . LEU A 1 85 ? -7.383 -32.812 16.828 1 87.94 85 LEU A O 1
ATOM 676 N N . SER A 1 86 ? -6.344 -33.062 18.766 1 90.12 86 SER A N 1
ATOM 677 C CA . SER A 1 86 ? -7.566 -33.562 19.375 1 90.12 86 SER A CA 1
ATOM 678 C C . SER A 1 86 ? -8.68 -32.531 19.328 1 90.12 86 SER A C 1
ATOM 680 O O . SER A 1 86 ? -9.828 -32.844 19.016 1 90.12 86 SER A O 1
ATOM 682 N N . GLU A 1 87 ? -8.297 -31.344 19.594 1 89.44 87 GLU A N 1
ATOM 683 C CA . GLU A 1 87 ? -9.266 -30.25 19.562 1 89.44 87 GLU A CA 1
ATOM 684 C C . GLU A 1 87 ? -9.664 -29.922 18.141 1 89.44 87 GLU A C 1
ATOM 686 O O . GLU A 1 87 ? -10.805 -29.531 17.875 1 89.44 87 GLU A O 1
ATOM 691 N N . VAL A 1 88 ? -8.719 -30.031 17.266 1 91.12 88 VAL A N 1
ATOM 692 C CA . VAL A 1 88 ? -9 -29.797 15.852 1 91.12 88 VAL A CA 1
ATOM 693 C C . VAL A 1 88 ? -10.016 -30.828 15.352 1 91.12 88 VAL A C 1
ATOM 695 O O . VAL A 1 88 ? -10.969 -30.484 14.648 1 91.12 88 VAL A O 1
ATOM 698 N N . TYR A 1 89 ? -9.812 -32.062 15.797 1 91.94 89 TYR A N 1
ATOM 699 C CA . TYR A 1 89 ? -10.742 -33.125 15.422 1 91.94 89 TYR A CA 1
ATOM 700 C C . TYR A 1 89 ? -12.133 -32.844 16 1 91.94 89 TYR A C 1
ATOM 702 O O . TYR A 1 89 ? -13.141 -33.094 15.344 1 91.94 89 TYR A O 1
ATOM 710 N N . ALA A 1 90 ? -12.094 -32.344 17.156 1 90.38 90 ALA A N 1
ATOM 711 C CA . ALA A 1 90 ? -13.367 -32.031 17.781 1 90.38 90 ALA A CA 1
ATOM 712 C C . ALA A 1 90 ? -14.102 -30.938 17 1 90.38 90 ALA A C 1
ATOM 714 O O . ALA A 1 90 ? -15.305 -31.047 16.766 1 90.38 90 ALA A O 1
ATOM 715 N N . ALA A 1 91 ? -13.359 -29.953 16.641 1 92.12 91 ALA A N 1
ATOM 716 C CA . ALA A 1 91 ? -13.945 -28.875 15.844 1 92.12 91 ALA A CA 1
ATOM 717 C C . ALA A 1 91 ? -14.492 -29.391 14.523 1 92.12 91 ALA A C 1
ATOM 719 O O . ALA A 1 91 ? -15.562 -28.969 14.078 1 92.12 91 ALA A O 1
ATOM 720 N N . TYR A 1 92 ? -13.742 -30.281 13.977 1 93.94 92 TYR A N 1
ATOM 721 C CA . TYR A 1 92 ? -14.148 -30.922 12.734 1 93.94 92 TYR A CA 1
ATOM 722 C C . TYR A 1 92 ? -15.43 -31.719 12.938 1 93.94 92 TYR A C 1
ATOM 724 O O . TYR A 1 92 ? -16.359 -31.641 12.133 1 93.94 92 TYR A O 1
ATOM 732 N N . ARG A 1 93 ? -15.547 -32.406 13.969 1 91.75 93 ARG A N 1
ATOM 733 C CA . ARG A 1 93 ? -16.719 -33.219 14.273 1 91.75 93 ARG A CA 1
ATOM 734 C C . ARG A 1 93 ? -17.938 -32.344 14.531 1 91.75 93 ARG A C 1
ATOM 736 O O . ARG A 1 93 ? -19.062 -32.781 14.258 1 91.75 93 ARG A O 1
ATOM 743 N N . ASP A 1 94 ? -17.641 -31.203 15.008 1 92.81 94 ASP A N 1
ATOM 744 C CA . ASP A 1 94 ? -18.719 -30.281 15.312 1 92.81 94 ASP A CA 1
ATOM 745 C C . ASP A 1 94 ? -19.25 -29.625 14.039 1 92.81 94 ASP A C 1
ATOM 747 O O . ASP A 1 94 ? -20.141 -28.781 14.094 1 92.81 94 ASP A O 1
ATOM 751 N N . GLY A 1 95 ? -18.672 -29.984 12.898 1 93.38 95 GLY A N 1
ATOM 752 C CA . GLY A 1 95 ? -19.25 -29.531 11.633 1 93.38 95 GLY A CA 1
ATOM 753 C C . GLY A 1 95 ? -18.422 -28.453 10.969 1 93.38 95 GLY A C 1
ATOM 754 O O . GLY A 1 95 ? -18.828 -27.906 9.938 1 93.38 95 GLY A O 1
ATOM 755 N N . ASN A 1 96 ? -17.266 -28.109 11.531 1 95 96 ASN A N 1
ATOM 756 C CA . ASN A 1 96 ? -16.422 -27.047 10.969 1 95 96 ASN A CA 1
ATOM 757 C C . ASN A 1 96 ? -15.492 -27.594 9.891 1 95 96 ASN A C 1
ATOM 759 O O . ASN A 1 96 ? -14.953 -28.703 10.023 1 95 96 ASN A O 1
ATOM 763 N N . SER A 1 97 ? -15.336 -26.781 8.906 1 95.62 97 SER A N 1
ATOM 764 C CA . SER A 1 97 ? -14.32 -27.094 7.906 1 95.62 97 SER A CA 1
ATOM 765 C C . SER A 1 97 ? -12.938 -26.656 8.367 1 95.62 97 SER A C 1
ATOM 767 O O . SER A 1 97 ? -12.812 -25.688 9.133 1 95.62 97 SER A O 1
ATOM 769 N N . LEU A 1 98 ? -11.984 -27.391 7.93 1 95.12 98 LEU A N 1
ATOM 770 C CA . LEU A 1 98 ? -10.594 -27.047 8.195 1 95.12 98 LEU A CA 1
ATOM 771 C C . LEU A 1 98 ? -9.93 -26.484 6.941 1 95.12 98 LEU A C 1
ATOM 773 O O . LEU A 1 98 ? -10.023 -27.062 5.863 1 95.12 98 LEU A O 1
ATOM 777 N N . LEU A 1 99 ? -9.336 -25.328 7.125 1 95.56 99 LEU A N 1
ATOM 778 C CA . LEU A 1 99 ? -8.648 -24.656 6.027 1 95.56 99 LEU A CA 1
ATOM 779 C C . LEU A 1 99 ? -7.148 -24.578 6.289 1 95.56 99 LEU A C 1
ATOM 781 O O . LEU A 1 99 ? -6.719 -24.062 7.324 1 95.56 99 LEU A O 1
ATOM 785 N N . MET A 1 100 ? -6.375 -25.141 5.469 1 94.06 100 MET A N 1
ATOM 786 C CA . MET A 1 100 ? -4.926 -24.969 5.488 1 94.06 100 MET A CA 1
ATOM 787 C C . MET A 1 100 ? -4.465 -24.109 4.312 1 94.06 100 MET A C 1
ATOM 789 O O . MET A 1 100 ? -4.656 -24.484 3.154 1 94.06 100 MET A O 1
ATOM 793 N N . ASN A 1 101 ? -3.844 -23.047 4.688 1 93.81 101 ASN A N 1
ATOM 794 C CA . ASN A 1 101 ? -3.338 -22.156 3.646 1 93.81 101 ASN A CA 1
ATOM 795 C C . ASN A 1 101 ? -1.942 -22.578 3.186 1 93.81 101 ASN A C 1
ATOM 797 O O . ASN A 1 101 ? -1.173 -23.141 3.959 1 93.81 101 ASN A O 1
ATOM 801 N N . GLN A 1 102 ? -1.664 -22.375 1.892 1 93.38 102 GLN A N 1
ATOM 802 C CA . GLN A 1 102 ? -0.336 -22.5 1.303 1 93.38 102 GLN A CA 1
ATOM 803 C C . GLN A 1 102 ? 0.204 -23.922 1.467 1 93.38 102 GLN A C 1
ATOM 805 O O . GLN A 1 102 ? 1.326 -24.109 1.939 1 93.38 102 GLN A O 1
ATOM 810 N N . VAL A 1 103 ? -0.562 -24.844 1.127 1 94.94 103 VAL A N 1
ATOM 811 C CA . VAL A 1 103 ? -0.186 -26.25 1.188 1 94.94 103 VAL A CA 1
ATOM 812 C C . VAL A 1 103 ? 1.063 -26.5 0.343 1 94.94 103 VAL A C 1
ATOM 814 O O . VAL A 1 103 ? 1.891 -27.344 0.673 1 94.94 103 VAL A O 1
ATOM 817 N N . GLN A 1 104 ? 1.289 -25.656 -0.693 1 93 104 GLN A N 1
ATOM 818 C CA . GLN A 1 104 ? 2.432 -25.828 -1.584 1 93 104 GLN A CA 1
ATOM 819 C C . GLN A 1 104 ? 3.746 -25.578 -0.853 1 93 104 GLN A C 1
ATOM 821 O O . GLN A 1 104 ? 4.812 -25.984 -1.318 1 93 104 GLN A O 1
ATOM 826 N N . ARG A 1 105 ? 3.701 -24.906 0.249 1 89.12 105 ARG A N 1
ATOM 827 C CA . ARG A 1 105 ? 4.914 -24.641 1.016 1 89.12 105 ARG A CA 1
ATOM 828 C C . ARG A 1 105 ? 5.32 -25.859 1.837 1 89.12 105 ARG A C 1
ATOM 830 O O . ARG A 1 105 ? 6.453 -25.938 2.316 1 89.12 105 ARG A O 1
ATOM 837 N N . ARG A 1 106 ? 4.395 -26.828 1.925 1 89.5 106 ARG A N 1
ATOM 838 C CA . ARG A 1 106 ? 4.637 -27.906 2.877 1 89.5 106 ARG A CA 1
ATOM 839 C C . ARG A 1 106 ? 4.531 -29.266 2.199 1 89.5 106 ARG A C 1
ATOM 841 O O . ARG A 1 106 ? 4.812 -30.297 2.814 1 89.5 106 ARG A O 1
ATOM 848 N N . HIS A 1 107 ? 4.102 -29.266 1.083 1 92.19 107 HIS A N 1
ATO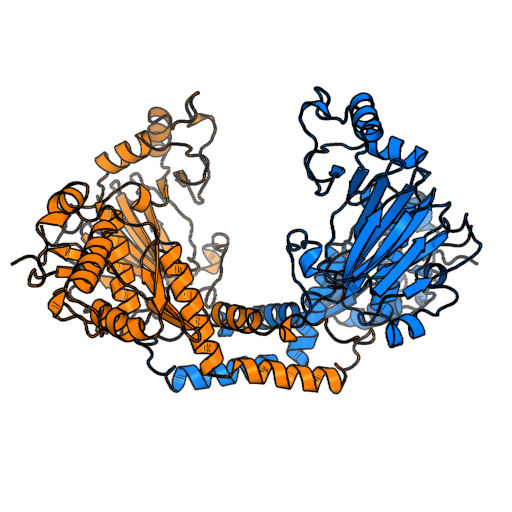M 849 C CA . HIS A 1 107 ? 3.926 -30.516 0.337 1 92.19 107 HIS A CA 1
ATOM 850 C C . HIS A 1 107 ? 4.582 -30.422 -1.037 1 92.19 107 HIS A C 1
ATOM 852 O O . HIS A 1 107 ? 4.148 -29.641 -1.891 1 92.19 107 HIS A O 1
ATOM 858 N N . ARG A 1 108 ? 5.457 -31.297 -1.328 1 87.19 108 ARG A N 1
ATOM 859 C CA . ARG A 1 108 ? 6.34 -31.203 -2.488 1 87.19 108 ARG A CA 1
ATOM 860 C C . ARG A 1 108 ? 5.543 -31.281 -3.787 1 87.19 108 ARG A C 1
ATOM 862 O O . ARG A 1 108 ? 5.715 -30.438 -4.676 1 87.19 108 ARG A O 1
ATOM 869 N N . GLU A 1 109 ? 4.711 -32.25 -3.908 1 91.81 109 GLU A N 1
ATOM 870 C CA . GLU A 1 109 ? 4.004 -32.438 -5.168 1 91.81 109 GLU A CA 1
ATOM 871 C C . GLU A 1 109 ? 3.047 -31.266 -5.441 1 91.81 109 GLU A C 1
ATOM 873 O O . GLU A 1 109 ? 2.836 -30.891 -6.598 1 91.81 109 GLU A O 1
ATOM 878 N N . THR A 1 110 ? 2.482 -30.719 -4.363 1 94.75 110 THR A N 1
ATOM 879 C CA . THR A 1 110 ? 1.644 -29.531 -4.527 1 94.75 110 THR A CA 1
ATOM 880 C C . THR A 1 110 ? 2.471 -28.344 -5.023 1 94.75 110 THR A C 1
ATOM 882 O O . THR A 1 110 ? 2.031 -27.609 -5.902 1 94.75 110 THR A O 1
ATOM 885 N N . ALA A 1 111 ? 3.646 -28.219 -4.484 1 91.38 111 ALA A N 1
ATOM 886 C CA . ALA A 1 111 ? 4.551 -27.156 -4.914 1 91.38 111 ALA A CA 1
ATOM 887 C C . ALA A 1 111 ? 4.902 -27.297 -6.391 1 91.38 111 ALA A C 1
ATOM 889 O O . ALA A 1 111 ? 4.871 -26.312 -7.137 1 91.38 111 ALA A O 1
ATOM 890 N N . MET A 1 112 ? 5.207 -28.484 -6.746 1 89.19 112 MET A N 1
ATOM 891 C CA . MET A 1 112 ? 5.574 -28.75 -8.133 1 89.19 112 MET A CA 1
ATOM 892 C C . MET A 1 112 ? 4.402 -28.469 -9.07 1 89.19 112 MET A C 1
ATOM 894 O O . MET A 1 112 ? 4.59 -27.922 -10.156 1 89.19 112 MET A O 1
ATOM 898 N N . LEU A 1 113 ? 3.262 -28.844 -8.664 1 94.06 113 LEU A N 1
ATOM 899 C CA . LEU A 1 113 ? 2.072 -28.578 -9.469 1 94.06 113 LEU A CA 1
ATOM 900 C C . LEU A 1 113 ? 1.888 -27.078 -9.68 1 94.06 113 LEU A C 1
ATOM 902 O O . LEU A 1 113 ? 1.685 -26.625 -10.812 1 94.06 113 LEU A O 1
ATOM 906 N N . CYS A 1 114 ? 1.972 -26.312 -8.609 1 94.75 114 CYS A N 1
ATOM 907 C CA . CYS A 1 114 ? 1.823 -24.859 -8.711 1 94.75 114 CYS A CA 1
ATOM 908 C C . CYS A 1 114 ? 2.838 -24.281 -9.68 1 94.75 114 CYS A C 1
ATOM 910 O O . CYS A 1 114 ? 2.488 -23.453 -10.531 1 94.75 114 CYS A O 1
ATOM 912 N N . ARG A 1 115 ? 4.008 -24.75 -9.586 1 90.38 115 ARG A N 1
ATOM 913 C CA . ARG A 1 115 ? 5.078 -24.25 -10.445 1 90.38 115 ARG A CA 1
ATOM 914 C C . ARG A 1 115 ? 4.801 -24.578 -11.906 1 90.38 115 ARG A C 1
ATOM 916 O O . ARG A 1 115 ? 5.027 -23.75 -12.789 1 90.38 115 ARG A O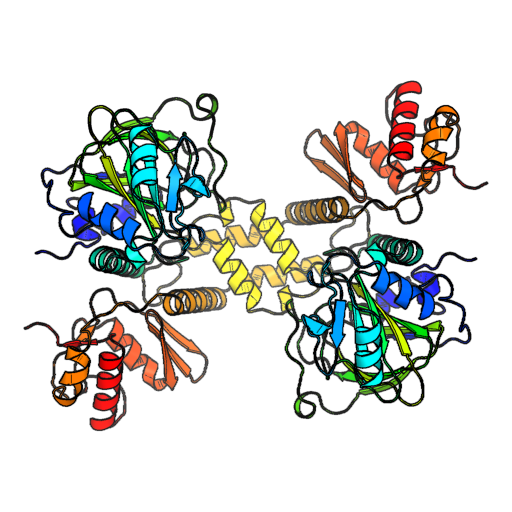 1
ATOM 923 N N . ARG A 1 116 ? 4.414 -25.734 -12.141 1 91 116 ARG A N 1
ATOM 924 C CA . ARG A 1 116 ? 4.109 -26.156 -13.508 1 91 116 ARG A CA 1
ATOM 925 C C . ARG A 1 116 ? 2.971 -25.312 -14.086 1 91 116 ARG A C 1
ATOM 927 O O . ARG A 1 116 ? 2.982 -24.984 -15.273 1 91 116 ARG A O 1
ATOM 934 N N . ILE A 1 117 ? 2.043 -25 -13.297 1 94.88 117 ILE A N 1
ATOM 935 C CA . ILE A 1 117 ? 0.929 -24.172 -13.75 1 94.88 117 ILE A CA 1
ATOM 936 C C . ILE A 1 117 ? 1.413 -22.75 -14.008 1 94.88 117 ILE A C 1
ATOM 938 O O . ILE A 1 117 ? 1.048 -22.141 -15.016 1 94.88 117 ILE A O 1
ATOM 942 N N . GLU A 1 118 ? 2.191 -22.234 -13.094 1 92.25 118 GLU A N 1
ATOM 943 C CA . GLU A 1 118 ? 2.775 -20.906 -13.281 1 92.25 118 GLU A CA 1
ATOM 944 C C . GLU A 1 118 ? 3.541 -20.828 -14.602 1 92.25 118 GLU A C 1
ATOM 946 O O . GLU A 1 118 ? 3.381 -19.875 -15.367 1 92.25 118 GLU A O 1
ATOM 951 N N . SER A 1 119 ? 4.316 -21.844 -14.844 1 87.19 119 SER A N 1
ATOM 952 C CA . SER A 1 119 ? 5.094 -21.922 -16.078 1 87.19 119 SER A CA 1
ATOM 953 C C . SER A 1 119 ? 4.184 -21.953 -17.297 1 87.19 119 SER A C 1
ATOM 955 O O . SER A 1 119 ? 4.418 -21.25 -18.281 1 87.19 119 SER A O 1
ATOM 957 N N . ALA A 1 120 ? 3.193 -22.734 -17.219 1 89.62 120 ALA A N 1
ATOM 958 C CA . ALA A 1 120 ? 2.271 -22.875 -18.344 1 89.62 120 ALA A CA 1
ATOM 959 C C . ALA A 1 120 ? 1.533 -21.562 -18.625 1 89.62 120 ALA A C 1
ATOM 961 O O . ALA A 1 120 ? 1.378 -21.172 -19.781 1 89.62 120 ALA A O 1
ATOM 962 N N . LEU A 1 121 ? 1.081 -20.953 -17.609 1 91.19 121 LEU A N 1
ATOM 963 C CA . LEU A 1 121 ? 0.366 -19.703 -17.766 1 91.19 121 LEU A CA 1
ATOM 964 C C . LEU A 1 121 ? 1.284 -18.625 -18.328 1 91.19 121 LEU A C 1
ATOM 966 O O . LEU A 1 121 ? 0.884 -17.859 -19.203 1 91.19 121 LEU A O 1
ATOM 970 N N . SER A 1 122 ? 2.453 -18.578 -17.812 1 85.62 122 SER A N 1
ATOM 971 C CA . SER A 1 122 ? 3.428 -17.625 -18.328 1 85.62 122 SER A CA 1
ATOM 972 C C . SER A 1 122 ? 3.697 -17.859 -19.812 1 85.62 122 SER A C 1
ATOM 974 O O . SER A 1 122 ? 3.785 -16.906 -20.578 1 85.62 122 SER A O 1
ATOM 976 N N . ALA A 1 123 ? 3.865 -19.094 -20.141 1 82.06 123 ALA A N 1
ATOM 977 C CA . ALA A 1 123 ? 4.105 -19.469 -21.531 1 82.06 123 ALA A CA 1
ATOM 978 C C . ALA A 1 123 ? 2.949 -19.016 -22.422 1 82.06 123 ALA A C 1
ATOM 980 O O . ALA A 1 123 ? 3.135 -18.781 -23.625 1 82.06 123 ALA A O 1
ATOM 981 N N . HIS A 1 124 ? 1.807 -18.906 -21.844 1 86.81 124 HIS A N 1
ATOM 982 C CA . HIS A 1 124 ? 0.638 -18.484 -22.609 1 86.81 124 HIS A CA 1
ATOM 983 C C . HIS A 1 124 ? 0.404 -16.984 -22.484 1 86.81 124 HIS A C 1
ATOM 985 O O . HIS A 1 124 ? -0.66 -16.484 -22.844 1 86.81 124 HIS A O 1
ATOM 991 N N . GLY A 1 125 ? 1.3 -16.312 -21.875 1 82.81 125 GLY A N 1
ATOM 992 C CA . GLY A 1 125 ? 1.294 -14.859 -21.875 1 82.81 125 GLY A CA 1
ATOM 993 C C . GLY A 1 125 ? 0.575 -14.266 -20.672 1 82.81 125 GLY A C 1
ATOM 994 O O . GLY A 1 125 ? 0.268 -13.07 -20.656 1 82.81 125 GLY A O 1
ATOM 995 N N . ILE A 1 126 ? 0.266 -15.07 -19.703 1 88.62 126 ILE A N 1
ATOM 996 C CA . ILE A 1 126 ? -0.417 -14.562 -18.516 1 88.62 126 ILE A CA 1
ATOM 997 C C . ILE A 1 126 ? 0.598 -13.938 -17.562 1 88.62 126 ILE A C 1
ATOM 999 O O . ILE A 1 126 ? 1.604 -14.562 -17.219 1 88.62 126 ILE A O 1
ATOM 1003 N N . ALA A 1 127 ? 0.344 -12.734 -17.219 1 88.38 127 ALA A N 1
ATOM 1004 C CA . ALA A 1 127 ? 1.187 -12.047 -16.25 1 88.38 127 ALA A CA 1
ATOM 1005 C C . ALA A 1 127 ? 0.678 -12.273 -14.828 1 88.38 127 ALA A C 1
ATOM 1007 O O . ALA A 1 127 ? -0.282 -11.633 -14.391 1 88.38 127 ALA A O 1
ATOM 1008 N N . LEU A 1 128 ? 1.367 -13.094 -14.133 1 92.19 128 LEU A N 1
ATOM 1009 C CA . LEU A 1 128 ? 0.973 -13.406 -12.766 1 92.19 128 LEU A CA 1
ATOM 1010 C C . LEU A 1 128 ? 1.407 -12.305 -11.812 1 92.19 128 LEU A C 1
ATOM 1012 O O . LEU A 1 128 ? 2.5 -11.75 -11.953 1 92.19 128 LEU A O 1
ATOM 1016 N N . ALA A 1 129 ? 0.534 -12.008 -10.906 1 92.56 129 ALA A N 1
ATOM 1017 C CA . ALA A 1 129 ? 0.854 -10.992 -9.906 1 92.56 129 ALA A CA 1
ATOM 1018 C C . ALA A 1 129 ? 1.63 -11.594 -8.742 1 92.56 129 ALA A C 1
ATOM 1020 O O . ALA A 1 129 ? 2.428 -10.906 -8.094 1 92.56 129 ALA A O 1
ATOM 1021 N N . ARG A 1 130 ? 1.396 -12.828 -8.453 1 92.75 130 ARG A N 1
ATOM 1022 C CA . ARG A 1 130 ? 2.064 -13.562 -7.383 1 92.75 130 ARG A CA 1
ATOM 1023 C C . ARG A 1 130 ? 2.062 -15.062 -7.664 1 92.75 130 ARG A C 1
ATOM 1025 O O . ARG A 1 130 ? 1.453 -15.516 -8.633 1 92.75 130 ARG A O 1
ATOM 1032 N N . HIS A 1 131 ? 2.76 -15.703 -6.828 1 92.81 131 HIS A N 1
ATOM 1033 C CA . HIS A 1 131 ? 2.783 -17.156 -6.973 1 92.81 131 HIS A CA 1
ATOM 1034 C C . HIS A 1 131 ? 1.392 -17.75 -6.793 1 92.81 131 HIS A C 1
ATOM 1036 O O . HIS A 1 131 ? 0.54 -17.156 -6.125 1 92.81 131 HIS A O 1
ATOM 1042 N N . ILE A 1 132 ? 1.195 -18.828 -7.375 1 95.5 132 ILE A N 1
ATOM 1043 C CA . ILE A 1 132 ? -0.058 -19.547 -7.188 1 95.5 132 ILE A CA 1
ATOM 1044 C C . ILE A 1 132 ? -0.116 -20.141 -5.777 1 95.5 132 ILE A C 1
ATOM 1046 O O . ILE A 1 132 ? 0.833 -20.781 -5.324 1 95.5 132 ILE A O 1
ATOM 1050 N N . GLY A 1 133 ? -1.181 -19.812 -5.09 1 95.56 133 GLY A N 1
ATOM 1051 C CA . GLY A 1 133 ? -1.409 -20.359 -3.76 1 95.56 133 GLY A CA 1
ATOM 1052 C C . GLY A 1 133 ? -2.357 -21.531 -3.75 1 95.56 133 GLY A C 1
ATOM 1053 O O . GLY A 1 133 ? -3.41 -21.5 -4.391 1 95.56 133 GLY A O 1
ATOM 1054 N N . ALA A 1 134 ? -1.896 -22.578 -3.037 1 97.44 134 ALA A N 1
ATOM 1055 C CA . ALA A 1 134 ? -2.754 -23.75 -2.879 1 97.44 134 ALA A CA 1
ATOM 1056 C C . ALA A 1 134 ? -3.299 -23.844 -1.457 1 97.44 134 ALA A C 1
ATOM 1058 O O . ALA A 1 134 ? -2.533 -23.938 -0.496 1 97.44 134 ALA A O 1
ATOM 1059 N N . ASN A 1 135 ? -4.598 -23.812 -1.335 1 97.12 135 ASN A N 1
ATOM 1060 C CA . ASN A 1 135 ? -5.258 -23.953 -0.04 1 97.12 135 ASN A CA 1
ATOM 1061 C C . ASN A 1 135 ? -6.082 -25.234 0.041 1 97.12 135 ASN A C 1
ATOM 1063 O O . ASN A 1 135 ? -6.785 -25.578 -0.908 1 97.12 135 ASN A O 1
ATOM 1067 N N . GLY A 1 136 ? -5.934 -25.906 1.128 1 97.31 136 GLY A N 1
ATOM 1068 C CA . GLY A 1 136 ? -6.688 -27.141 1.334 1 97.31 136 GLY A CA 1
ATOM 1069 C C . GLY A 1 136 ? -7.902 -26.953 2.225 1 97.31 136 GLY A C 1
ATOM 1070 O O . GLY A 1 136 ? -7.824 -26.281 3.256 1 97.31 136 GLY A O 1
ATOM 1071 N N . TYR A 1 137 ? -8.984 -27.547 1.787 1 97.19 137 TYR A N 1
ATOM 1072 C CA . TYR A 1 137 ? -10.234 -27.5 2.543 1 97.19 137 TYR A CA 1
ATOM 1073 C C . TYR A 1 137 ? -10.711 -28.906 2.883 1 97.19 137 TYR A C 1
ATOM 1075 O O . TYR A 1 137 ? -10.984 -29.719 1.988 1 97.19 137 TYR A O 1
ATOM 1083 N N . LEU A 1 138 ? -10.75 -29.188 4.117 1 97.19 138 LEU A N 1
ATOM 1084 C CA . LEU A 1 138 ? -11.32 -30.438 4.605 1 97.19 138 LEU A CA 1
ATOM 1085 C C . LEU A 1 138 ? -12.625 -30.188 5.355 1 97.19 138 LEU A C 1
ATOM 1087 O O . LEU A 1 138 ? -12.625 -29.531 6.402 1 97.19 138 LEU A O 1
ATOM 1091 N N . SER A 1 139 ? -13.688 -30.719 4.809 1 97 139 SER A N 1
ATOM 1092 C CA . SER A 1 139 ? -15.016 -30.484 5.367 1 97 139 SER A CA 1
ATOM 1093 C C . SER A 1 139 ? -15.695 -31.781 5.781 1 97 139 SER A C 1
ATOM 1095 O O . SER A 1 139 ? -15.664 -32.75 5.039 1 97 139 SER A O 1
ATOM 1097 N N . PRO A 1 140 ? -16.266 -31.812 6.992 1 95.81 140 PRO A N 1
ATOM 1098 C CA . PRO A 1 140 ? -17.031 -33 7.391 1 95.81 140 PRO A CA 1
ATOM 1099 C C . PRO A 1 140 ? -18.359 -33.125 6.633 1 95.81 140 PRO A C 1
ATOM 1101 O O . PRO A 1 140 ? -18.719 -32.219 5.863 1 95.81 140 PRO A O 1
ATOM 1104 N N . PRO A 1 141 ? -19.016 -34.312 6.77 1 94.38 141 PRO A N 1
ATOM 1105 C CA . PRO A 1 141 ? -20.312 -34.438 6.121 1 94.38 141 PRO A CA 1
ATOM 1106 C C . PRO A 1 141 ? -21.328 -33.406 6.598 1 94.38 141 PRO A C 1
ATOM 1108 O O . PRO A 1 141 ? -21.234 -32.938 7.727 1 94.38 141 PRO A O 1
ATOM 1111 N N . SER A 1 142 ? -22.188 -33.031 5.711 1 92.88 142 SER A N 1
ATOM 1112 C CA . SER A 1 142 ? -23.312 -32.125 5.992 1 92.88 142 SER A CA 1
ATOM 1113 C C . SER A 1 142 ? -22.844 -30.797 6.566 1 92.88 142 SER A C 1
ATOM 1115 O O . SER A 1 142 ? -23.359 -30.344 7.594 1 92.88 142 SER A O 1
ATOM 1117 N N . SER A 1 143 ? -21.875 -30.25 5.891 1 91 143 SER A N 1
ATOM 1118 C CA . SER A 1 143 ? -21.312 -28.984 6.375 1 91 143 SER A CA 1
ATOM 1119 C C . SER A 1 143 ? -21.062 -28.016 5.227 1 91 143 SER A C 1
ATOM 1121 O O . SER A 1 143 ? -21.047 -28.406 4.062 1 91 143 SER A O 1
ATOM 1123 N N . GLN A 1 144 ? -21.031 -26.797 5.664 1 87.19 144 GLN A N 1
ATOM 1124 C CA . GLN A 1 144 ? -20.703 -25.719 4.738 1 87.19 144 GLN A CA 1
ATOM 1125 C C . GLN A 1 144 ? -19.547 -24.875 5.277 1 87.19 144 GLN A C 1
ATOM 1127 O O . GLN A 1 144 ? -19.625 -24.359 6.391 1 87.19 144 GLN A O 1
ATOM 1132 N N . GLY A 1 145 ? -18.547 -24.75 4.438 1 86.12 145 GLY A N 1
ATOM 1133 C CA . GLY A 1 145 ? -17.422 -23.938 4.855 1 86.12 145 GLY A CA 1
ATOM 1134 C C . GLY A 1 145 ? -17.703 -22.438 4.746 1 86.12 145 GLY A C 1
ATOM 1135 O O . GLY A 1 145 ? -18.094 -21.812 5.73 1 86.12 145 GLY A O 1
ATOM 1136 N N . PHE A 1 146 ? -17.734 -21.953 3.586 1 90.38 146 PHE A N 1
ATOM 1137 C CA . PHE A 1 146 ? -17.922 -20.516 3.357 1 90.38 146 PHE A CA 1
ATOM 1138 C C . PHE A 1 146 ? -19.344 -20.219 2.893 1 90.38 146 PHE A C 1
ATOM 1140 O O . PHE A 1 146 ? -19.906 -20.984 2.111 1 90.38 146 PHE A O 1
ATOM 1147 N N . ASN A 1 147 ? -19.781 -19.047 3.326 1 92.69 147 ASN A N 1
ATOM 1148 C CA . ASN A 1 147 ? -21 -18.469 2.742 1 92.69 147 ASN A CA 1
ATOM 1149 C C . ASN A 1 147 ? -20.75 -17.984 1.313 1 92.69 147 ASN A C 1
ATOM 1151 O O . ASN A 1 147 ? -19.625 -18 0.833 1 92.69 147 ASN A O 1
ATOM 1155 N N . ILE A 1 148 ? -21.844 -17.656 0.701 1 94.31 148 ILE A N 1
ATOM 1156 C CA . ILE A 1 148 ? -21.75 -17.188 -0.677 1 94.31 148 ILE A CA 1
ATOM 1157 C C . ILE A 1 148 ? -20.734 -16.047 -0.763 1 94.31 148 ILE A C 1
ATOM 1159 O O . ILE A 1 148 ? -20.812 -15.086 -0.004 1 94.31 148 ILE A O 1
ATOM 1163 N N . HIS A 1 149 ? -19.797 -16.156 -1.682 1 94.25 149 HIS A N 1
ATOM 1164 C CA . HIS A 1 149 ? -18.766 -15.141 -1.831 1 94.25 149 HIS A CA 1
ATOM 1165 C C . HIS A 1 149 ? -18.141 -15.18 -3.227 1 94.25 149 HIS A C 1
ATOM 1167 O O . HIS A 1 149 ? -18.469 -16.062 -4.023 1 94.25 149 HIS A O 1
ATOM 1173 N N . TYR A 1 150 ? -17.391 -14.188 -3.561 1 93.62 150 TYR A N 1
ATOM 1174 C CA . TYR A 1 150 ? -16.531 -14.18 -4.734 1 93.62 150 TYR A CA 1
ATOM 1175 C C . TYR A 1 150 ? -15.062 -14.047 -4.336 1 93.62 150 TYR A C 1
ATOM 1177 O O . TYR A 1 150 ? -14.75 -13.547 -3.254 1 93.62 150 TYR A O 1
ATOM 1185 N N . ASP A 1 151 ? -14.203 -14.562 -5.129 1 93.38 151 ASP A N 1
ATOM 1186 C CA . ASP A 1 151 ? -12.766 -14.391 -4.914 1 93.38 151 ASP A CA 1
ATOM 1187 C C . ASP A 1 151 ? -12.211 -13.266 -5.785 1 93.38 151 ASP A C 1
ATOM 1189 O O . ASP A 1 151 ? -12.633 -13.094 -6.926 1 93.38 151 ASP A O 1
ATOM 1193 N N . PRO A 1 152 ? -11.273 -12.508 -5.285 1 93.81 152 PRO A N 1
ATOM 1194 C CA . PRO A 1 152 ? -10.633 -11.453 -6.07 1 93.81 152 PRO A CA 1
ATOM 1195 C C . PRO A 1 152 ? -9.57 -11.992 -7.027 1 93.81 152 PRO A C 1
ATOM 1197 O O . PRO A 1 152 ? -8.711 -11.242 -7.488 1 93.81 152 PRO A O 1
ATOM 1200 N N . HIS A 1 153 ? -9.531 -13.266 -7.312 1 95.19 153 HIS A N 1
ATOM 1201 C CA . HIS A 1 153 ? -8.633 -13.969 -8.219 1 95.19 153 HIS A CA 1
ATOM 1202 C C . HIS A 1 153 ? -9.312 -15.18 -8.836 1 95.19 153 HIS A C 1
ATOM 1204 O O . HIS A 1 153 ? -10.422 -15.555 -8.438 1 95.19 153 HIS A O 1
ATOM 1210 N N . ASP A 1 154 ? -8.695 -15.648 -9.891 1 96 154 ASP A N 1
ATOM 1211 C CA . ASP A 1 154 ? -9.172 -16.891 -10.477 1 96 154 ASP A CA 1
ATOM 1212 C C . ASP A 1 154 ? -8.789 -18.094 -9.609 1 96 154 ASP A C 1
ATOM 1214 O O . ASP A 1 154 ? -7.762 -18.078 -8.938 1 96 154 ASP A O 1
ATOM 1218 N N . VAL A 1 155 ? -9.711 -19.109 -9.703 1 97.75 155 VAL A N 1
ATOM 1219 C CA . VAL A 1 155 ? -9.375 -20.281 -8.891 1 97.75 155 VAL A CA 1
ATOM 1220 C C . VAL A 1 155 ? -9.594 -21.547 -9.703 1 97.75 155 VAL A C 1
ATOM 1222 O O . VAL A 1 155 ? -10.5 -21.625 -10.531 1 97.75 155 VAL A O 1
ATOM 1225 N N . LEU A 1 156 ? -8.711 -22.5 -9.555 1 98.69 156 LEU A N 1
ATOM 1226 C CA . LEU A 1 156 ? -8.883 -23.906 -9.922 1 98.69 156 LEU A CA 1
ATOM 1227 C C . LEU A 1 156 ? -9.141 -24.766 -8.688 1 98.69 156 LEU A C 1
ATOM 1229 O O . LEU A 1 156 ? -8.32 -24.781 -7.766 1 98.69 156 LEU A O 1
ATOM 1233 N N . ILE A 1 157 ? -10.258 -25.469 -8.695 1 98.69 157 ILE A N 1
ATOM 1234 C CA . ILE A 1 157 ? -10.609 -26.312 -7.559 1 98.69 157 ILE A CA 1
ATOM 1235 C C . ILE A 1 157 ? -10.461 -27.781 -7.945 1 98.69 157 ILE A C 1
ATOM 1237 O O . ILE A 1 157 ? -11.117 -28.266 -8.875 1 98.69 157 ILE A O 1
ATOM 1241 N N . LEU A 1 158 ? -9.617 -28.484 -7.215 1 98.62 158 LEU A N 1
ATOM 1242 C CA . LEU A 1 158 ? -9.336 -29.891 -7.453 1 98.62 158 LEU A CA 1
ATOM 1243 C C . LEU A 1 158 ? -9.977 -30.766 -6.367 1 98.62 158 LEU A C 1
ATOM 1245 O O . LEU A 1 158 ? -9.562 -30.703 -5.207 1 98.62 158 LEU A O 1
ATOM 1249 N N . GLN A 1 159 ? -10.961 -31.562 -6.754 1 98.31 159 GLN A N 1
ATOM 1250 C CA . GLN A 1 159 ? -11.594 -32.438 -5.777 1 98.31 159 GLN A CA 1
ATOM 1251 C C . GLN A 1 159 ? -10.75 -33.688 -5.539 1 98.31 159 GLN A C 1
ATOM 1253 O O . GLN A 1 159 ? -10.602 -34.531 -6.434 1 98.31 159 GLN A O 1
ATOM 1258 N N . ILE A 1 160 ? -10.25 -33.844 -4.371 1 97.75 160 ILE A N 1
ATOM 1259 C CA . ILE A 1 160 ? -9.297 -34.906 -4.066 1 97.75 160 ILE A CA 1
ATOM 1260 C C . ILE A 1 160 ? -10.031 -36.094 -3.447 1 97.75 160 ILE A C 1
ATOM 1262 O O . ILE A 1 160 ? -9.867 -37.25 -3.895 1 97.75 160 ILE A O 1
ATOM 1266 N N . GLU A 1 161 ? -10.766 -35.844 -2.4 1 97.12 161 GLU A N 1
ATOM 1267 C CA . GLU A 1 161 ? -11.516 -36.875 -1.689 1 97.12 161 GLU A CA 1
ATOM 1268 C C . GLU A 1 161 ? -12.969 -36.469 -1.479 1 97.12 161 GLU A C 1
ATOM 1270 O O . GLU A 1 161 ? -13.258 -35.281 -1.271 1 97.12 161 GLU A O 1
ATOM 1275 N N . GLY A 1 162 ? -13.812 -37.5 -1.537 1 96.06 162 GLY A N 1
ATOM 1276 C CA . GLY A 1 162 ? -15.219 -37.219 -1.284 1 96.06 162 GLY A CA 1
ATOM 1277 C C . GLY A 1 162 ? -15.859 -36.344 -2.346 1 96.06 162 GLY A C 1
ATOM 1278 O O . GLY A 1 162 ? -15.336 -36.219 -3.455 1 96.06 162 GLY A O 1
ATOM 1279 N N . ARG A 1 163 ? -17.062 -35.875 -1.97 1 96.38 163 ARG A N 1
ATOM 1280 C CA . ARG A 1 163 ? -17.844 -35.094 -2.922 1 96.38 163 ARG A CA 1
ATOM 1281 C C . ARG A 1 163 ? -18.281 -33.781 -2.301 1 96.38 163 ARG A C 1
ATOM 1283 O O . ARG A 1 163 ? -18.531 -33.688 -1.096 1 96.38 163 ARG A O 1
ATOM 1290 N N . LYS A 1 164 ? -18.297 -32.75 -3.107 1 96.5 164 LYS A N 1
ATOM 1291 C CA . LYS A 1 164 ? -18.766 -31.438 -2.678 1 96.5 164 LYS A CA 1
ATOM 1292 C C . LYS A 1 164 ? -19.781 -30.859 -3.666 1 96.5 164 LYS A C 1
ATOM 1294 O O . LYS A 1 164 ? -19.578 -30.938 -4.879 1 96.5 164 LYS A O 1
ATOM 1299 N N . HIS A 1 165 ? -20.844 -30.375 -3.143 1 97.56 165 HIS A N 1
ATOM 1300 C CA . HIS A 1 165 ? -21.891 -29.75 -3.943 1 97.56 165 HIS A CA 1
ATOM 1301 C C . HIS A 1 165 ? -21.641 -28.266 -4.125 1 97.56 165 HIS A C 1
ATOM 1303 O O . HIS A 1 165 ? -21.594 -27.516 -3.148 1 97.56 165 HIS A O 1
ATOM 1309 N N . TRP A 1 166 ? -21.516 -27.812 -5.398 1 97.94 166 TRP A N 1
ATOM 1310 C CA . TRP A 1 166 ? -21.156 -26.422 -5.715 1 97.94 166 TRP A CA 1
ATOM 1311 C C . TRP A 1 166 ? -22.312 -25.688 -6.371 1 97.94 166 TRP A C 1
ATOM 1313 O O . TRP A 1 166 ? -23.078 -26.281 -7.148 1 97.94 166 TRP A O 1
ATOM 1323 N N . ARG A 1 167 ? -22.422 -24.453 -6.039 1 97.38 167 ARG A N 1
ATOM 1324 C CA . ARG A 1 167 ? -23.344 -23.516 -6.695 1 97.38 167 ARG A CA 1
ATOM 1325 C C . ARG A 1 167 ? -22.594 -22.297 -7.203 1 97.38 167 ARG A C 1
ATOM 1327 O O . ARG A 1 167 ? -21.844 -21.656 -6.457 1 97.38 167 ARG A O 1
ATOM 1334 N N . LEU A 1 168 ? -22.75 -22.047 -8.461 1 97.56 168 LEU A N 1
ATOM 1335 C CA . LEU A 1 168 ? -22.203 -20.828 -9.078 1 97.56 168 LEU A CA 1
ATOM 1336 C C . LEU A 1 168 ? -23.312 -19.844 -9.414 1 97.56 168 LEU A C 1
ATOM 1338 O O . LEU A 1 168 ? -24.375 -20.234 -9.922 1 97.56 168 LEU A O 1
ATOM 1342 N N . TYR A 1 169 ? -23.062 -18.625 -9.047 1 95.56 169 TYR A N 1
ATOM 1343 C CA . TYR A 1 169 ? -24 -17.547 -9.328 1 95.56 169 TYR A CA 1
ATOM 1344 C C . TYR A 1 169 ? -23.438 -16.594 -10.375 1 95.56 169 TYR A C 1
ATOM 1346 O O . TYR A 1 169 ? -22.516 -16.953 -11.117 1 95.56 169 TYR A O 1
ATOM 1354 N N . GLY A 1 170 ? -24.078 -15.445 -10.5 1 90.88 170 GLY A N 1
ATOM 1355 C CA . GLY A 1 170 ? -23.531 -14.445 -11.406 1 90.88 170 GLY A CA 1
ATOM 1356 C C . GLY A 1 170 ? -22.406 -13.641 -10.812 1 90.88 170 GLY A C 1
ATOM 1357 O O . GLY A 1 170 ? -22.047 -13.82 -9.641 1 90.88 170 GLY A O 1
ATOM 1358 N N . ARG A 1 171 ? -21.781 -12.812 -11.656 1 87.31 171 ARG A N 1
ATOM 1359 C CA . ARG A 1 171 ? -20.75 -11.898 -11.172 1 87.31 171 ARG A CA 1
ATOM 1360 C C . ARG A 1 171 ? -21.359 -10.727 -10.43 1 87.31 171 ARG A C 1
ATOM 1362 O O . ARG A 1 171 ? -22.281 -10.078 -10.93 1 87.31 171 ARG A O 1
ATOM 1369 N N . HIS A 1 172 ? -21.016 -10.547 -9.219 1 80.56 172 HIS A N 1
ATOM 1370 C CA . HIS A 1 172 ? -21.547 -9.477 -8.375 1 80.56 172 HIS A CA 1
ATOM 1371 C C . HIS A 1 172 ? -20.766 -8.18 -8.586 1 80.56 172 HIS A C 1
ATOM 1373 O O . HIS A 1 172 ? -21.359 -7.09 -8.547 1 80.56 172 HIS A O 1
ATOM 1379 N N . VAL A 1 173 ? -19.531 -8.25 -8.672 1 81 173 VAL A N 1
ATOM 1380 C CA . VAL A 1 173 ? -18.641 -7.113 -8.875 1 81 173 VAL A CA 1
ATOM 1381 C C . VAL A 1 173 ? -17.703 -7.395 -10.047 1 81 173 VAL A C 1
ATOM 1383 O O . VAL A 1 173 ? -17.141 -8.484 -10.141 1 81 173 VAL A O 1
ATOM 1386 N N . ALA A 1 174 ? -17.703 -6.34 -10.859 1 82.94 174 ALA A N 1
ATOM 1387 C CA . ALA A 1 174 ? -16.75 -6.5 -11.953 1 82.94 174 ALA A CA 1
ATOM 1388 C C . ALA A 1 174 ? -15.312 -6.379 -11.461 1 82.94 174 ALA A C 1
ATOM 1390 O O . ALA A 1 174 ? -14.977 -5.422 -10.758 1 82.94 174 ALA A O 1
ATOM 1391 N N . TRP A 1 175 ? -14.492 -7.363 -11.609 1 87.88 175 TRP A N 1
ATOM 1392 C CA . TRP A 1 175 ? -13.055 -7.398 -11.359 1 87.88 175 TRP A CA 1
ATOM 1393 C C . TRP A 1 175 ? -12.742 -6.977 -9.922 1 87.88 175 TRP A C 1
ATOM 1395 O O . TRP A 1 175 ? -12.047 -5.984 -9.695 1 87.88 175 TRP A O 1
ATOM 1405 N N . PRO A 1 176 ? -13.234 -7.656 -8.984 1 89.19 176 PRO A N 1
ATOM 1406 C CA . PRO A 1 176 ? -12.977 -7.32 -7.586 1 89.19 176 PRO A CA 1
ATOM 1407 C C . PRO A 1 176 ? -11.484 -7.344 -7.246 1 89.19 176 PRO A C 1
ATOM 1409 O O . PRO A 1 176 ? -10.711 -8.047 -7.898 1 89.19 176 PRO A O 1
ATOM 1412 N N . THR A 1 177 ? -11.148 -6.461 -6.266 1 85.56 177 THR A N 1
ATOM 1413 C CA . THR A 1 177 ? -9.766 -6.398 -5.801 1 85.56 177 THR A CA 1
ATOM 1414 C C . THR A 1 177 ? -9.656 -6.875 -4.355 1 85.56 177 THR A C 1
ATOM 1416 O O . THR A 1 177 ? -10.68 -7.109 -3.697 1 85.56 177 THR A O 1
ATOM 1419 N N . GLN A 1 178 ? -8.438 -7.133 -3.895 1 80.25 178 GLN A N 1
ATOM 1420 C CA . GLN A 1 178 ? -8.172 -7.488 -2.504 1 80.25 178 GLN A CA 1
ATOM 1421 C C . GLN A 1 178 ? -8.445 -6.312 -1.573 1 80.25 178 GLN A C 1
ATOM 1423 O O . GLN A 1 178 ? -8.211 -5.156 -1.938 1 80.25 178 GLN A O 1
ATOM 1428 N N . PRO A 1 179 ? -8.977 -6.48 -0.489 1 72.06 179 PRO A N 1
ATOM 1429 C CA . PRO A 1 179 ? -9.383 -7.758 0.104 1 72.06 179 PRO A CA 1
ATOM 1430 C C . PRO A 1 179 ? -10.766 -8.203 -0.349 1 72.06 179 PRO A C 1
ATOM 1432 O O . PRO A 1 179 ? -11.539 -7.395 -0.875 1 72.06 179 PRO A O 1
ATOM 1435 N N . PRO A 1 180 ? -10.898 -9.508 -0.202 1 69.94 180 PRO A N 1
ATOM 1436 C CA . PRO A 1 180 ? -12.211 -10.008 -0.636 1 69.94 180 PRO A CA 1
ATOM 1437 C C . PRO A 1 180 ? -13.367 -9.414 0.166 1 69.94 180 PRO A C 1
ATOM 1439 O O . PRO A 1 180 ? -13.164 -8.953 1.294 1 69.94 180 PRO A O 1
ATOM 1442 N N . ALA A 1 181 ? -14.406 -9.305 -0.583 1 65.25 181 ALA A N 1
ATOM 1443 C CA . ALA A 1 181 ? -15.586 -8.742 0.071 1 65.25 181 ALA A CA 1
ATOM 1444 C C . ALA A 1 181 ? -16.125 -9.695 1.136 1 65.25 181 ALA A C 1
ATOM 1446 O O . ALA A 1 181 ? -15.805 -10.891 1.133 1 65.25 181 ALA A O 1
ATOM 1447 N N . THR A 1 182 ? -16.875 -9.109 1.968 1 71.31 182 THR A N 1
ATOM 1448 C CA . THR A 1 182 ? -17.688 -9.836 2.943 1 71.31 182 THR A CA 1
ATOM 1449 C C . THR A 1 182 ? -18.703 -10.727 2.246 1 71.31 182 THR A C 1
ATOM 1451 O O . THR A 1 182 ? -19.094 -10.461 1.107 1 71.31 182 THR A O 1
ATOM 1454 N N . PRO A 1 183 ? -19 -11.805 2.898 1 84.94 183 PRO A N 1
ATOM 1455 C CA . PRO A 1 183 ? -20.016 -12.695 2.314 1 84.94 183 PRO A CA 1
ATOM 1456 C C . PRO A 1 183 ? -21.25 -11.953 1.829 1 84.94 183 PRO A C 1
ATOM 1458 O O . PRO A 1 183 ? -21.656 -10.961 2.439 1 84.94 183 PRO A O 1
ATOM 1461 N N . ILE A 1 184 ? -21.75 -12.414 0.761 1 87.62 184 ILE A N 1
ATOM 1462 C CA . ILE A 1 184 ? -22.906 -11.812 0.114 1 87.62 184 ILE A CA 1
ATOM 1463 C C . ILE A 1 184 ? -24.172 -12.5 0.596 1 87.62 184 ILE A C 1
ATOM 1465 O O . ILE A 1 184 ? -24.281 -13.727 0.541 1 87.62 184 ILE A O 1
ATOM 1469 N N . PRO A 1 185 ? -25.047 -11.734 1.055 1 89.38 185 PRO A N 1
ATOM 1470 C CA . PRO A 1 185 ? -26.328 -12.352 1.447 1 89.38 185 PRO A CA 1
ATOM 1471 C C . PRO A 1 185 ? -27.016 -13.062 0.289 1 89.38 185 PRO A C 1
ATOM 1473 O O . PRO A 1 185 ? -26.969 -12.594 -0.851 1 89.38 185 PRO A O 1
ATOM 1476 N N . PRO A 1 186 ? -27.672 -14.188 0.641 1 89.31 186 PRO A N 1
ATOM 1477 C CA . PRO A 1 186 ? -28.359 -14.969 -0.391 1 89.31 186 PRO A CA 1
ATOM 1478 C C . PRO A 1 186 ? -29.359 -14.141 -1.199 1 89.31 186 PRO A C 1
ATOM 1480 O O . PRO A 1 186 ? -29.516 -14.352 -2.404 1 89.31 186 PRO A O 1
ATOM 1483 N N . GLU A 1 187 ? -29.922 -13.164 -0.52 1 90.31 187 GLU A N 1
ATOM 1484 C CA . GLU A 1 187 ? -30.906 -12.328 -1.187 1 90.31 187 GLU A CA 1
ATOM 1485 C C . GLU A 1 187 ? -30.266 -11.492 -2.289 1 90.31 187 GLU A C 1
ATOM 1487 O O . GLU A 1 187 ? -30.906 -11.195 -3.303 1 90.31 187 GLU A O 1
ATOM 1492 N N . GLU A 1 188 ? -29.109 -11.219 -2.141 1 90 188 GLU A N 1
ATOM 1493 C CA . GLU A 1 188 ? -28.391 -10.398 -3.111 1 90 188 GLU A CA 1
ATOM 1494 C C . GLU A 1 188 ? -27.75 -11.258 -4.199 1 90 188 GLU A C 1
ATOM 1496 O O . GLU A 1 188 ? -27.594 -10.812 -5.336 1 90 188 GLU A O 1
ATOM 1501 N N . ALA A 1 189 ? -27.406 -12.477 -3.891 1 91.25 189 ALA A N 1
ATOM 1502 C CA . ALA A 1 189 ? -26.703 -13.367 -4.816 1 91.25 189 ALA A CA 1
ATOM 1503 C C . ALA A 1 189 ? -27.656 -13.867 -5.902 1 91.25 189 ALA A C 1
ATOM 1505 O O . ALA A 1 189 ? -27.234 -14.156 -7.023 1 91.25 189 ALA A O 1
ATOM 1506 N N . GLY A 1 190 ? -28.938 -13.938 -5.578 1 91.12 190 GLY A N 1
ATOM 1507 C CA . GLY A 1 190 ? -29.875 -14.516 -6.52 1 91.12 190 GLY A CA 1
ATOM 1508 C C . GLY A 1 190 ? -29.828 -16.031 -6.57 1 91.12 190 GLY A C 1
ATOM 1509 O O . GLY A 1 190 ? -29.344 -16.672 -5.633 1 91.12 190 GLY A O 1
ATOM 1510 N N . SER A 1 191 ? -30.406 -16.562 -7.727 1 93.44 191 SER A N 1
ATOM 1511 C CA . SER A 1 191 ? -30.438 -18 -7.883 1 93.44 191 SER A CA 1
ATOM 1512 C C . SER A 1 191 ? -29.156 -18.516 -8.531 1 93.44 191 SER A C 1
ATOM 1514 O O . SER A 1 191 ? -28.594 -17.859 -9.406 1 93.44 191 SER A O 1
ATOM 1516 N N . PRO A 1 192 ? -28.781 -19.703 -8.117 1 95.88 192 PRO A N 1
ATOM 1517 C CA . PRO A 1 192 ? -27.609 -20.281 -8.758 1 95.88 192 PRO A CA 1
ATOM 1518 C C . PRO A 1 192 ? -27.797 -20.516 -10.258 1 95.88 192 PRO A C 1
ATOM 1520 O O . PRO A 1 192 ? -28.875 -20.922 -10.688 1 95.88 192 PRO A O 1
ATOM 1523 N N . ARG A 1 193 ? -26.828 -20.141 -10.961 1 95.62 193 ARG A N 1
ATOM 1524 C CA . ARG A 1 193 ? -26.844 -20.359 -12.406 1 95.62 193 ARG A CA 1
ATOM 1525 C C . ARG A 1 193 ? -26.422 -21.781 -12.758 1 95.62 193 ARG A C 1
ATOM 1527 O O . ARG A 1 193 ? -26.844 -22.328 -13.773 1 95.62 193 ARG A O 1
ATOM 1534 N N . ARG A 1 194 ? -25.547 -22.297 -11.961 1 96.56 194 ARG A N 1
ATOM 1535 C CA . ARG A 1 194 ? -25.078 -23.672 -12.117 1 96.56 194 ARG A CA 1
ATOM 1536 C C . ARG A 1 194 ? -24.969 -24.375 -10.766 1 96.56 194 ARG A C 1
ATOM 1538 O O . ARG A 1 194 ? -24.547 -23.781 -9.781 1 96.56 194 ARG A O 1
ATOM 1545 N N . GLU A 1 195 ? -25.375 -25.594 -10.797 1 97.19 195 GLU A N 1
ATOM 1546 C CA . GLU A 1 195 ? -25.266 -26.469 -9.625 1 97.19 195 GLU A CA 1
ATOM 1547 C C . GLU A 1 195 ? -24.734 -27.844 -10.008 1 97.19 195 GLU A C 1
ATOM 1549 O O . GLU A 1 195 ? -25.203 -28.453 -10.969 1 97.19 195 GLU A O 1
ATOM 1554 N N . PHE A 1 196 ? -23.766 -28.266 -9.266 1 97.62 196 PHE A N 1
ATOM 1555 C CA . PHE A 1 196 ? -23.141 -29.531 -9.617 1 97.62 196 PHE A CA 1
ATOM 1556 C C . PHE A 1 196 ? -22.391 -30.109 -8.43 1 97.62 196 PHE A C 1
ATOM 1558 O O . PHE A 1 196 ? -22.125 -29.422 -7.445 1 97.62 196 PHE A O 1
ATOM 1565 N N . VAL A 1 197 ? -22.125 -31.406 -8.516 1 97.5 197 VAL A N 1
ATOM 1566 C CA . VAL A 1 197 ? -21.312 -32.094 -7.535 1 97.5 197 VAL A CA 1
ATOM 1567 C C . VAL A 1 197 ? -19.938 -32.438 -8.141 1 97.5 197 VAL A C 1
ATOM 1569 O O . VAL A 1 197 ? -19.859 -32.906 -9.273 1 97.5 197 VAL A O 1
ATOM 1572 N N . LEU A 1 198 ? -18.906 -32.062 -7.449 1 97.31 198 LEU A N 1
ATOM 1573 C CA . LEU A 1 198 ? -17.562 -32.406 -7.863 1 97.31 198 LEU A CA 1
ATOM 1574 C C . LEU A 1 198 ? -17.109 -33.719 -7.18 1 97.31 198 LEU A C 1
ATOM 1576 O O . LEU A 1 198 ? -17.25 -33.844 -5.961 1 97.31 198 LEU A O 1
ATOM 1580 N N . SER A 1 199 ? -16.578 -34.594 -8 1 97.12 199 SER A N 1
ATOM 1581 C CA . SER A 1 199 ? -16.078 -35.875 -7.504 1 97.12 199 SER A CA 1
ATOM 1582 C C . SER A 1 199 ? -14.562 -36 -7.652 1 97.12 199 SER A C 1
ATOM 1584 O O . SER A 1 199 ? -13.953 -35.219 -8.383 1 97.12 199 SER A O 1
ATOM 1586 N N . PRO A 1 200 ? -13.977 -36.969 -6.914 1 97.56 200 PRO A N 1
ATOM 1587 C CA . PRO A 1 200 ? -12.516 -37.094 -6.969 1 97.56 200 PRO A CA 1
ATOM 1588 C C . PRO A 1 200 ? -11.984 -37.188 -8.398 1 97.56 200 PRO A C 1
ATOM 1590 O O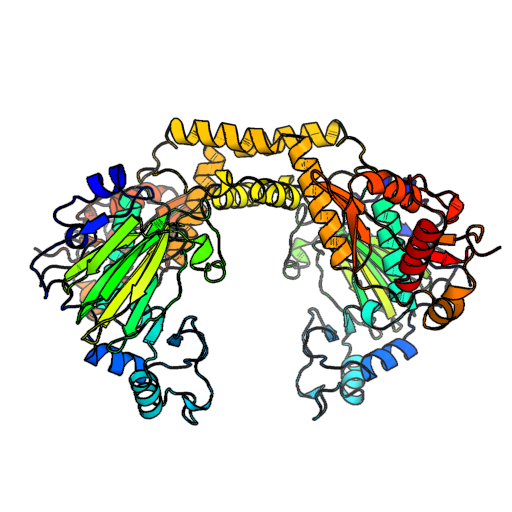 . PRO A 1 200 ? -12.508 -37.938 -9.211 1 97.56 200 PRO A O 1
ATOM 1593 N N . GLY A 1 201 ? -11.008 -36.344 -8.625 1 97.38 201 GLY A N 1
ATOM 1594 C CA . GLY A 1 201 ? -10.414 -36.312 -9.953 1 97.38 201 GLY A CA 1
ATOM 1595 C C . GLY A 1 201 ? -10.977 -35.219 -10.828 1 97.38 201 GLY A C 1
ATOM 1596 O O . GLY A 1 201 ? -10.391 -34.875 -11.867 1 97.38 201 GLY A O 1
ATOM 1597 N N . GLU A 1 202 ? -12.062 -34.656 -10.438 1 98 202 GLU A N 1
ATOM 1598 C CA . GLU A 1 202 ? -12.695 -33.594 -11.219 1 98 202 GLU A CA 1
ATOM 1599 C C . GLU A 1 202 ? -12.219 -32.219 -10.781 1 98 202 GLU A C 1
ATOM 1601 O O . GLU A 1 202 ? -11.578 -32.094 -9.734 1 98 202 GLU A O 1
ATOM 1606 N N . LEU A 1 203 ? -12.461 -31.219 -11.672 1 97.94 203 LEU A N 1
ATOM 1607 C CA . LEU A 1 203 ? -11.977 -29.859 -11.453 1 97.94 203 LEU A CA 1
ATOM 1608 C C . LEU A 1 203 ? -13.016 -28.828 -11.875 1 97.94 203 LEU A C 1
ATOM 1610 O O . LEU A 1 203 ? -13.773 -29.062 -12.82 1 97.94 203 LEU A O 1
ATOM 1614 N N . VAL A 1 204 ? -13.102 -27.75 -11.172 1 98.62 204 VAL A N 1
ATOM 1615 C CA . VAL A 1 204 ? -13.859 -26.609 -11.648 1 98.62 204 VAL A CA 1
ATOM 1616 C C . VAL A 1 204 ? -12.969 -25.359 -11.641 1 98.62 204 VAL A C 1
ATOM 1618 O O . VAL A 1 204 ? -12.18 -25.156 -10.711 1 98.62 204 VAL A O 1
ATOM 1621 N N . TYR A 1 205 ? -12.977 -24.609 -12.727 1 98.56 205 TYR A N 1
ATOM 1622 C CA . TYR A 1 205 ? -12.383 -23.281 -12.828 1 98.56 205 TYR A CA 1
ATOM 1623 C C . TYR A 1 205 ? -13.438 -22.203 -12.617 1 98.56 205 TYR A C 1
ATOM 1625 O O . TYR A 1 205 ? -14.484 -22.203 -13.266 1 98.56 205 TYR A O 1
ATOM 1633 N N . ILE A 1 206 ? -13.188 -21.312 -11.688 1 97.44 206 ILE A N 1
ATOM 1634 C CA . ILE A 1 206 ? -14.094 -20.203 -11.398 1 97.44 206 ILE A CA 1
ATOM 1635 C C . ILE A 1 206 ? -13.359 -18.891 -11.609 1 97.44 206 ILE A C 1
ATOM 1637 O O . ILE A 1 206 ? -12.406 -18.578 -10.891 1 97.44 206 ILE A O 1
ATOM 1641 N N . PRO A 1 207 ? -13.852 -18.109 -12.547 1 95.44 207 PRO A N 1
ATOM 1642 C CA . PRO A 1 207 ? -13.188 -16.812 -12.781 1 95.44 207 PRO A CA 1
ATOM 1643 C C . PRO A 1 207 ? -13.375 -15.844 -11.625 1 95.44 207 PRO A C 1
ATOM 1645 O O . PRO A 1 207 ? -14.359 -15.93 -10.883 1 95.44 207 PRO A O 1
ATOM 1648 N N . ARG A 1 208 ? -12.469 -14.898 -11.555 1 94.62 208 ARG A N 1
ATOM 1649 C CA . ARG A 1 208 ? -12.508 -13.805 -10.586 1 94.62 208 ARG A CA 1
ATOM 1650 C C . ARG A 1 208 ? -13.867 -13.117 -10.602 1 94.62 208 ARG A C 1
ATOM 1652 O O . ARG A 1 208 ? -14.391 -12.789 -11.664 1 94.62 208 ARG A O 1
ATOM 1659 N N . GLY A 1 209 ? -14.477 -12.984 -9.414 1 92.81 209 GLY A N 1
ATOM 1660 C CA . GLY A 1 209 ? -15.688 -12.188 -9.273 1 92.81 209 GLY A CA 1
ATOM 1661 C C . GLY A 1 209 ? -16.953 -13.016 -9.305 1 92.81 209 GLY A C 1
ATOM 1662 O O . GLY A 1 209 ? -18.031 -12.523 -8.969 1 92.81 209 GLY A O 1
ATOM 1663 N N . VAL A 1 210 ? -16.875 -14.242 -9.719 1 94 210 VAL A N 1
ATOM 1664 C CA . VAL A 1 210 ? -18.062 -15.094 -9.781 1 94 210 VAL A CA 1
ATOM 1665 C C . VAL A 1 210 ? -18.438 -15.57 -8.375 1 94 210 VAL A C 1
ATOM 1667 O O . VAL A 1 210 ? -17.594 -16.109 -7.648 1 94 210 VAL A O 1
ATOM 1670 N N . LEU A 1 211 ? -19.688 -15.352 -8.062 1 94.94 211 LEU A N 1
ATOM 1671 C CA . LEU A 1 211 ? -20.188 -15.789 -6.762 1 94.94 211 LEU A CA 1
ATOM 1672 C C . LEU A 1 211 ? -20.328 -17.312 -6.715 1 94.94 211 LEU A C 1
ATOM 1674 O O . LEU A 1 211 ? -20.766 -17.922 -7.688 1 94.94 211 LEU A O 1
ATOM 1678 N N . HIS A 1 212 ? -19.953 -17.844 -5.547 1 96.12 212 HIS A N 1
ATOM 1679 C CA . HIS A 1 212 ? -20.094 -19.281 -5.406 1 96.12 212 HIS A CA 1
ATOM 1680 C C . HIS A 1 212 ? -20.141 -19.688 -3.938 1 96.12 212 HIS A C 1
ATOM 1682 O O . HIS A 1 212 ? -19.766 -18.922 -3.059 1 96.12 212 HIS A O 1
ATOM 1688 N N . ASP A 1 213 ? -20.688 -20.781 -3.684 1 96 213 ASP A N 1
ATOM 1689 C CA . ASP A 1 213 ? -20.609 -21.484 -2.406 1 96 213 ASP A CA 1
ATOM 1690 C C . ASP A 1 213 ? -20.641 -23 -2.609 1 96 213 ASP A C 1
ATOM 1692 O O . ASP A 1 213 ? -20.781 -23.469 -3.736 1 96 213 ASP A O 1
ATOM 1696 N N . ALA A 1 214 ? -20.359 -23.703 -1.547 1 96.38 214 ALA A N 1
ATOM 1697 C CA . ALA A 1 214 ? -20.312 -25.156 -1.633 1 96.38 214 ALA A CA 1
ATOM 1698 C C . ALA A 1 214 ? -20.609 -25.797 -0.279 1 96.38 214 ALA A C 1
ATOM 1700 O O . ALA A 1 214 ? -20.391 -25.188 0.767 1 96.38 214 ALA A O 1
ATOM 1701 N N . ASN A 1 215 ? -21.172 -26.969 -0.333 1 95.88 215 ASN A N 1
ATOM 1702 C CA . ASN A 1 215 ? -21.438 -27.734 0.882 1 95.88 215 ASN A CA 1
ATOM 1703 C C . ASN A 1 215 ? -21.25 -29.234 0.657 1 95.88 215 ASN A C 1
ATOM 1705 O O . ASN A 1 215 ? -21.281 -29.703 -0.482 1 95.88 215 ASN A O 1
ATOM 1709 N N . THR A 1 216 ? -20.953 -29.859 1.746 1 95 216 THR A N 1
ATOM 1710 C CA . THR A 1 216 ? -20.922 -31.312 1.722 1 95 216 THR A CA 1
ATOM 1711 C C . THR A 1 216 ? -22.297 -31.891 2.053 1 95 216 THR A C 1
ATOM 1713 O O . THR A 1 216 ? -23.125 -31.219 2.658 1 95 216 THR A O 1
ATOM 1716 N N . THR A 1 217 ? -22.484 -33.125 1.643 1 91.12 217 THR A N 1
ATOM 1717 C CA . THR A 1 217 ? -23.734 -33.812 1.962 1 91.12 217 THR A CA 1
ATOM 1718 C C . THR A 1 217 ? -23.484 -35.031 2.848 1 91.12 217 THR A C 1
ATOM 1720 O O . THR A 1 217 ? -23.375 -34.906 4.07 1 91.12 217 THR A O 1
ATOM 1723 N N . ASP A 1 218 ? -23.125 -36.125 2.15 1 89.31 218 ASP A N 1
ATOM 1724 C CA . ASP A 1 218 ? -23.125 -37.375 2.922 1 89.31 218 ASP A CA 1
ATOM 1725 C C . ASP A 1 218 ? -21.703 -37.781 3.291 1 89.31 218 ASP A C 1
ATOM 1727 O O . ASP A 1 218 ? -21.516 -38.688 4.121 1 89.31 218 ASP A O 1
ATOM 1731 N N . SER A 1 219 ? -20.781 -37.25 2.738 1 91.44 219 SER A N 1
ATOM 1732 C CA . SER A 1 219 ? -19.422 -37.656 2.99 1 91.44 219 SER A CA 1
ATOM 1733 C C . SER A 1 219 ? -18.5 -36.469 3.23 1 91.44 219 SER A C 1
ATOM 1735 O O . SER A 1 219 ? -18.875 -35.312 2.93 1 91.44 219 SER A O 1
ATOM 1737 N N . ARG A 1 220 ? -17.328 -36.781 3.891 1 94.5 220 ARG A N 1
ATOM 1738 C CA . ARG A 1 220 ? -16.266 -35.812 4 1 94.5 220 ARG A CA 1
ATOM 1739 C C . ARG A 1 220 ? -15.758 -35.375 2.625 1 94.5 220 ARG A C 1
ATOM 1741 O O . ARG A 1 220 ? -15.875 -36.156 1.661 1 94.5 220 ARG A O 1
ATOM 1748 N N . SER A 1 221 ? -15.336 -34.219 2.592 1 97.38 221 SER A N 1
ATOM 1749 C CA . SER A 1 221 ? -14.789 -33.719 1.335 1 97.38 221 SER A CA 1
ATOM 1750 C C . SER A 1 221 ? -13.445 -33.031 1.552 1 97.38 221 SER A C 1
ATOM 1752 O O . SER A 1 221 ? -13.281 -32.281 2.498 1 97.38 221 SER A O 1
ATOM 1754 N N . LEU A 1 222 ? -12.477 -33.438 0.766 1 98.06 222 LEU A N 1
ATOM 1755 C CA . LEU A 1 222 ? -11.203 -32.719 0.706 1 98.06 222 LEU A CA 1
ATOM 1756 C C . LEU A 1 222 ? -10.938 -32.188 -0.7 1 98.06 222 LEU A C 1
ATOM 1758 O O . LEU A 1 222 ? -10.992 -32.938 -1.673 1 98.06 222 LEU A O 1
ATOM 1762 N N . HIS A 1 223 ? -10.711 -30.938 -0.793 1 98 223 HIS A N 1
ATOM 1763 C CA . HIS A 1 223 ? -10.305 -30.375 -2.076 1 98 223 HIS A CA 1
ATOM 1764 C C . HIS A 1 223 ? -9.195 -29.344 -1.896 1 98 223 HIS A C 1
ATOM 1766 O O . HIS A 1 223 ? -8.984 -28.844 -0.79 1 98 223 HIS A O 1
ATOM 1772 N N . LEU A 1 224 ? -8.445 -29.078 -2.99 1 98.44 224 LEU A N 1
ATOM 1773 C CA . LEU A 1 224 ? -7.438 -28.031 -3.076 1 98.44 224 LEU A CA 1
ATOM 1774 C C . LEU A 1 224 ? -7.914 -26.891 -3.98 1 98.44 224 LEU A C 1
ATOM 1776 O O . LEU A 1 224 ? -8.469 -27.141 -5.055 1 98.44 224 LEU A O 1
ATOM 1780 N N . THR A 1 225 ? -7.824 -25.703 -3.488 1 98.31 225 THR A N 1
ATOM 1781 C CA . THR A 1 225 ? -8.094 -24.516 -4.301 1 98.31 225 THR A CA 1
ATOM 1782 C C . THR A 1 225 ? -6.793 -23.828 -4.684 1 98.31 225 THR A C 1
ATOM 1784 O O . THR A 1 225 ? -6.016 -23.422 -3.812 1 98.31 225 THR A O 1
ATOM 1787 N N . LEU A 1 226 ? -6.52 -23.734 -5.957 1 98.56 226 LEU A N 1
ATOM 1788 C CA . LEU A 1 226 ? -5.383 -22.984 -6.477 1 98.56 226 LEU A CA 1
ATOM 1789 C C . LEU A 1 226 ? -5.801 -21.562 -6.855 1 98.56 226 LEU A C 1
ATOM 1791 O O . LEU A 1 226 ? -6.645 -21.375 -7.734 1 98.56 226 LEU A O 1
ATOM 1795 N N . SER A 1 227 ? -5.246 -20.625 -6.191 1 97.5 227 SER A N 1
ATOM 1796 C CA . SER A 1 227 ? -5.555 -19.219 -6.445 1 97.5 227 SER A CA 1
ATOM 1797 C C . SER A 1 227 ? -4.594 -18.625 -7.465 1 97.5 227 SER A C 1
ATOM 1799 O O . SER A 1 227 ? -3.375 -18.688 -7.297 1 97.5 227 SER A O 1
ATOM 1801 N N . ILE A 1 228 ? -5.109 -18.031 -8.5 1 96.88 228 ILE A N 1
ATOM 1802 C CA . ILE A 1 228 ? -4.309 -17.453 -9.57 1 96.88 228 ILE A CA 1
ATOM 1803 C C . ILE A 1 228 ? -4.59 -15.961 -9.68 1 96.88 228 ILE A C 1
ATOM 1805 O O . ILE A 1 228 ? -5.645 -15.555 -10.172 1 96.88 228 ILE A O 1
ATOM 1809 N N . GLU A 1 229 ? -3.674 -15.188 -9.234 1 95.25 229 GLU A N 1
ATOM 1810 C CA . GLU A 1 229 ? -3.803 -13.734 -9.305 1 95.25 229 GLU A CA 1
ATOM 1811 C C . GLU A 1 229 ? -2.961 -13.156 -10.445 1 95.25 229 GLU A C 1
ATOM 1813 O O . GLU A 1 229 ? -1.764 -13.438 -10.539 1 95.25 229 GLU A O 1
ATOM 1818 N N . THR A 1 230 ? -3.568 -12.414 -11.266 1 93.56 230 THR A N 1
ATOM 1819 C CA . THR A 1 230 ? -2.891 -11.859 -12.438 1 93.56 230 THR A CA 1
ATOM 1820 C C . THR A 1 230 ? -2.742 -10.344 -12.305 1 93.56 230 THR A C 1
ATOM 1822 O O . THR A 1 230 ? -3.461 -9.711 -11.539 1 93.56 230 THR A O 1
ATOM 1825 N N . LEU A 1 231 ? -1.79 -9.789 -13.016 1 93.19 231 LEU A N 1
ATOM 1826 C CA . LEU A 1 231 ? -1.578 -8.344 -13.023 1 93.19 231 LEU A CA 1
ATOM 1827 C C . LEU A 1 231 ? -2.721 -7.637 -13.742 1 93.19 231 LEU A C 1
ATOM 1829 O O . LEU A 1 231 ? -3.266 -8.156 -14.719 1 93.19 231 LEU A O 1
ATOM 1833 N N . THR A 1 232 ? -3.018 -6.457 -13.32 1 93.56 232 THR A N 1
ATOM 1834 C CA . THR A 1 232 ? -4.055 -5.605 -13.898 1 93.56 232 THR A CA 1
ATOM 1835 C C . THR A 1 232 ? -3.438 -4.367 -14.539 1 93.56 232 THR A C 1
ATOM 1837 O O . THR A 1 232 ? -2.238 -4.121 -14.406 1 93.56 232 THR A O 1
ATOM 1840 N N . TRP A 1 233 ? -4.277 -3.637 -15.25 1 92.19 233 TRP A N 1
ATOM 1841 C CA . TRP A 1 233 ? -3.818 -2.361 -15.797 1 92.19 233 TRP A CA 1
ATOM 1842 C C . TRP A 1 233 ? -3.346 -1.434 -14.68 1 92.19 233 TRP A C 1
ATOM 1844 O O . TRP A 1 233 ? -2.35 -0.724 -14.836 1 92.19 233 TRP A O 1
ATOM 1854 N N . THR A 1 234 ? -4.094 -1.453 -13.594 1 94 234 THR A N 1
ATOM 1855 C CA . THR A 1 234 ? -3.699 -0.646 -12.445 1 94 234 THR A CA 1
ATOM 1856 C C . THR A 1 234 ? -2.277 -0.983 -12.008 1 94 234 THR A C 1
ATOM 1858 O O . THR A 1 234 ? -1.451 -0.088 -11.82 1 94 234 THR A O 1
ATOM 1861 N N . ASP A 1 235 ? -1.992 -2.242 -11.906 1 94.06 235 ASP A N 1
ATOM 1862 C CA . ASP A 1 235 ? -0.663 -2.682 -11.492 1 94.06 235 ASP A CA 1
ATOM 1863 C C . ASP A 1 235 ? 0.409 -2.154 -12.445 1 94.06 235 ASP A C 1
ATOM 1865 O O . ASP A 1 235 ? 1.424 -1.61 -12 1 94.06 235 ASP A O 1
ATOM 1869 N N . LEU A 1 236 ? 0.18 -2.348 -13.68 1 92.12 236 LEU A N 1
ATOM 1870 C CA . LEU A 1 236 ? 1.159 -1.979 -14.695 1 92.12 236 LEU A CA 1
ATOM 1871 C C . LEU A 1 236 ? 1.399 -0.474 -14.703 1 92.12 236 LEU A C 1
ATOM 1873 O O . LEU A 1 236 ? 2.545 -0.024 -14.773 1 92.12 236 LEU A O 1
ATOM 1877 N N . LEU A 1 237 ? 0.336 0.268 -14.617 1 93.19 237 LEU A N 1
ATOM 1878 C CA . LEU A 1 237 ? 0.458 1.72 -14.695 1 93.19 237 LEU A CA 1
ATOM 1879 C C . LEU A 1 237 ? 1.132 2.279 -13.445 1 93.19 237 LEU A C 1
ATOM 1881 O O . LEU A 1 237 ? 1.92 3.225 -13.531 1 93.19 237 LEU A O 1
ATOM 1885 N N . ILE A 1 238 ? 0.812 1.739 -12.352 1 94.12 238 ILE A N 1
ATOM 1886 C CA . ILE A 1 238 ? 1.493 2.154 -11.125 1 94.12 238 ILE A CA 1
ATOM 1887 C C . ILE A 1 238 ? 2.994 1.909 -11.266 1 94.12 238 ILE A C 1
ATOM 1889 O O . ILE A 1 238 ? 3.805 2.773 -10.922 1 94.12 238 ILE A O 1
ATOM 1893 N N . GLU A 1 239 ? 3.359 0.746 -11.758 1 92.62 239 GLU A N 1
ATOM 1894 C CA . GLU A 1 239 ? 4.77 0.431 -11.977 1 92.62 239 GLU A CA 1
ATOM 1895 C C . GLU A 1 239 ? 5.406 1.411 -12.961 1 92.62 239 GLU A C 1
ATOM 1897 O O . GLU A 1 239 ? 6.516 1.892 -12.734 1 92.62 239 GLU A O 1
ATOM 1902 N N . ALA A 1 240 ? 4.719 1.688 -14 1 91.88 240 ALA A N 1
ATOM 1903 C CA . ALA A 1 240 ? 5.234 2.613 -15 1 91.88 240 ALA A CA 1
ATOM 1904 C C . ALA A 1 240 ? 5.438 4.008 -14.414 1 91.88 240 ALA A C 1
ATOM 1906 O O . ALA A 1 240 ? 6.41 4.691 -14.742 1 91.88 240 ALA A O 1
ATOM 1907 N N . MET A 1 241 ? 4.516 4.426 -13.609 1 93.19 241 MET A N 1
ATOM 1908 C CA . MET A 1 241 ? 4.629 5.734 -12.977 1 93.19 241 MET A CA 1
ATOM 1909 C C . MET A 1 241 ? 5.832 5.785 -12.039 1 93.19 241 MET A C 1
ATOM 1911 O O . MET A 1 241 ? 6.496 6.812 -11.93 1 93.19 241 MET A O 1
ATOM 1915 N N . SER A 1 242 ? 6.051 4.676 -11.414 1 90.44 242 SER A N 1
ATOM 1916 C CA . SER A 1 242 ? 7.148 4.625 -10.453 1 90.44 242 SER A CA 1
ATOM 1917 C C . SER A 1 242 ? 8.492 4.859 -11.141 1 90.44 242 SER A C 1
ATOM 1919 O O . SER A 1 242 ? 9.43 5.371 -10.523 1 90.44 242 SER A O 1
ATOM 1921 N N . ASP A 1 243 ? 8.594 4.582 -12.375 1 86.44 243 ASP A N 1
ATOM 1922 C CA . ASP A 1 243 ? 9.828 4.703 -13.141 1 86.44 243 ASP A CA 1
ATOM 1923 C C . ASP A 1 243 ? 10.016 6.129 -13.656 1 86.44 243 ASP A C 1
ATOM 1925 O O . ASP A 1 243 ? 11.094 6.477 -14.156 1 86.44 243 ASP A O 1
ATOM 1929 N N . ASN A 1 244 ? 9.031 6.941 -13.57 1 89.19 244 ASN A N 1
ATOM 1930 C CA . ASN A 1 244 ? 9.062 8.32 -14.039 1 89.19 244 ASN A CA 1
ATOM 1931 C C . ASN A 1 244 ? 8.898 9.312 -12.883 1 89.19 244 ASN A C 1
ATOM 1933 O O . ASN A 1 244 ? 7.777 9.562 -12.43 1 89.19 244 ASN A O 1
ATOM 1937 N N . PRO A 1 245 ? 9.961 9.945 -12.461 1 89.25 245 PRO A N 1
ATOM 1938 C CA . PRO A 1 245 ? 9.93 10.82 -11.281 1 89.25 245 PRO A CA 1
ATOM 1939 C C . PRO A 1 245 ? 8.953 11.984 -11.438 1 89.25 245 PRO A C 1
ATOM 1941 O O . PRO A 1 245 ? 8.539 12.578 -10.445 1 89.25 245 PRO A O 1
ATOM 1944 N N . ALA A 1 246 ? 8.594 12.328 -12.648 1 90.69 246 ALA A N 1
ATOM 1945 C CA . ALA A 1 246 ? 7.68 13.445 -12.867 1 90.69 246 ALA A CA 1
ATOM 1946 C C . ALA A 1 246 ? 6.34 13.203 -12.172 1 90.69 246 ALA A C 1
ATOM 1948 O O . ALA A 1 246 ? 5.668 14.148 -11.766 1 90.69 246 ALA A O 1
ATOM 1949 N N . PHE A 1 247 ? 5.992 11.914 -12.016 1 93.56 247 PHE A N 1
ATOM 1950 C CA . PHE A 1 247 ? 4.719 11.578 -11.391 1 93.56 247 PHE A CA 1
ATOM 1951 C C . PHE A 1 247 ? 4.762 11.852 -9.891 1 93.56 247 PHE A C 1
ATOM 1953 O O . PHE A 1 247 ? 3.717 11.953 -9.242 1 93.56 247 PHE A O 1
ATOM 1960 N N . ARG A 1 248 ? 5.934 11.992 -9.336 1 92.75 248 ARG A N 1
ATOM 1961 C CA . ARG A 1 248 ? 6.086 12.18 -7.898 1 92.75 248 ARG A CA 1
ATOM 1962 C C . ARG A 1 248 ? 6.012 13.656 -7.527 1 92.75 248 ARG A C 1
ATOM 1964 O O . ARG A 1 248 ? 6.023 14.008 -6.348 1 92.75 248 ARG A O 1
ATOM 1971 N N . ARG A 1 249 ? 5.941 14.469 -8.547 1 90.56 249 ARG A N 1
ATOM 1972 C CA . ARG A 1 249 ? 5.82 15.898 -8.281 1 90.56 249 ARG A CA 1
ATOM 1973 C C . ARG A 1 249 ? 4.535 16.203 -7.523 1 90.56 249 ARG A C 1
ATOM 1975 O O . ARG A 1 249 ? 3.51 15.547 -7.738 1 90.56 249 ARG A O 1
ATOM 1982 N N . ASN A 1 250 ? 4.66 17.172 -6.629 1 88.94 250 ASN A N 1
ATOM 1983 C CA . ASN A 1 250 ? 3.461 17.641 -5.938 1 88.94 250 ASN A CA 1
ATOM 1984 C C . ASN A 1 250 ? 2.41 18.141 -6.922 1 88.94 250 ASN A C 1
ATOM 1986 O O . ASN A 1 250 ? 2.748 18.703 -7.965 1 88.94 250 ASN A O 1
ATOM 1990 N N . LEU A 1 251 ? 1.209 17.922 -6.574 1 87.5 251 LEU A N 1
ATOM 1991 C CA . LEU A 1 251 ? 0.15 18.531 -7.367 1 87.5 251 LEU A CA 1
ATOM 1992 C C . LEU A 1 251 ? 0.284 20.047 -7.371 1 87.5 251 LEU A C 1
ATOM 1994 O O . LEU A 1 251 ? 0.659 20.641 -6.355 1 87.5 251 LEU A O 1
ATOM 1998 N N . PRO A 1 252 ? 0.016 20.609 -8.508 1 78.56 252 PRO A N 1
ATOM 1999 C CA . PRO A 1 252 ? 0.075 22.078 -8.539 1 78.56 252 PRO A CA 1
ATOM 2000 C C . PRO A 1 252 ? -0.942 22.719 -7.609 1 78.56 252 PRO A C 1
ATOM 2002 O O . PRO A 1 252 ? -1.952 22.109 -7.262 1 78.56 252 PRO A O 1
ATOM 2005 N N . VAL A 1 253 ? -0.551 23.859 -7.137 1 69.94 253 VAL A N 1
ATOM 2006 C CA . VAL A 1 253 ? -1.412 24.641 -6.262 1 69.94 253 VAL A CA 1
ATOM 2007 C C . VAL A 1 253 ? -2.721 24.969 -6.977 1 69.94 253 VAL A C 1
ATOM 2009 O O . VAL A 1 253 ? -2.711 25.484 -8.094 1 69.94 253 VAL A O 1
ATOM 2012 N N . CYS A 1 254 ? -3.725 24.25 -6.484 1 63.88 254 CYS A N 1
ATOM 2013 C CA . CYS A 1 254 ? -5.043 24.547 -7.035 1 63.88 254 CYS A CA 1
ATOM 2014 C C . CYS A 1 254 ? -5.875 25.359 -6.047 1 63.88 254 CYS A C 1
ATOM 2016 O O . CYS A 1 254 ? -6.109 24.922 -4.918 1 63.88 254 CYS A O 1
ATOM 2018 N N . PRO A 1 255 ? -5.914 26.641 -6.297 1 53.28 255 PRO A N 1
ATOM 2019 C CA . PRO A 1 255 ? -6.703 27.422 -5.336 1 53.28 255 PRO A CA 1
ATOM 2020 C C . PRO A 1 255 ? -7.992 26.719 -4.922 1 53.28 255 PRO A C 1
ATOM 2022 O O . PRO A 1 255 ? -8.562 25.953 -5.711 1 53.28 255 PRO A O 1
ATOM 2025 N N . PRO A 1 256 ? -8.281 26.781 -3.598 1 47.62 256 PRO A N 1
ATOM 2026 C CA . PRO A 1 256 ? -9.477 26.188 -2.984 1 47.62 256 PRO A CA 1
ATOM 2027 C C . PRO A 1 256 ? -10.758 26.531 -3.74 1 47.62 256 PRO A C 1
ATOM 2029 O O . PRO A 1 256 ? -10.812 27.547 -4.441 1 47.62 256 PRO A O 1
ATOM 2032 N N . PHE A 1 257 ? -11.852 25.734 -3.693 1 42.22 257 PHE A N 1
ATOM 2033 C CA . PHE A 1 257 ? -13.242 25.938 -4.09 1 42.22 257 PHE A CA 1
ATOM 2034 C C . PHE A 1 257 ? -13.398 25.844 -5.602 1 42.22 257 PHE A C 1
ATOM 2036 O O . PHE A 1 257 ? -13.984 26.719 -6.23 1 42.22 257 PHE A O 1
ATOM 2043 N N . GLY A 1 258 ? -12.844 24.781 -6.074 1 46.25 258 GLY A N 1
ATOM 2044 C CA . GLY A 1 258 ? -13.375 24.281 -7.34 1 46.25 258 GLY A CA 1
ATOM 2045 C C . GLY A 1 258 ? -12.602 24.781 -8.547 1 46.25 258 GLY A C 1
ATOM 2046 O O . GLY A 1 258 ? -13.062 24.656 -9.68 1 46.25 258 GLY A O 1
ATOM 2047 N N . LYS A 1 259 ? -11.656 25.719 -8.258 1 50.44 259 LYS A N 1
ATOM 2048 C CA . LYS A 1 259 ? -11.172 26.297 -9.508 1 50.44 259 LYS A CA 1
ATOM 2049 C C . LYS A 1 259 ? -10.344 25.281 -10.305 1 50.44 259 LYS A C 1
ATOM 2051 O O . LYS A 1 259 ? -9.844 24.312 -9.742 1 50.44 259 LYS A O 1
ATOM 2056 N N . ARG A 1 260 ? -10.406 25.438 -11.578 1 54.25 260 ARG A N 1
ATOM 2057 C CA . ARG A 1 260 ? -9.875 24.75 -12.75 1 54.25 260 ARG A CA 1
ATOM 2058 C C . ARG A 1 260 ? -8.398 24.406 -12.562 1 54.25 260 ARG A C 1
ATOM 2060 O O . ARG A 1 260 ? -7.613 25.25 -12.125 1 54.25 260 ARG A O 1
ATOM 2067 N N . ILE A 1 261 ? -8.203 23.062 -12.43 1 59.72 261 ILE A N 1
ATOM 2068 C CA . ILE A 1 261 ? -6.805 22.734 -12.68 1 59.72 261 ILE A CA 1
ATOM 2069 C C . ILE A 1 261 ? -6.238 23.688 -13.734 1 59.72 261 ILE A C 1
ATOM 2071 O O . ILE A 1 261 ? -6.797 23.828 -14.82 1 59.72 261 ILE A O 1
ATOM 2075 N N . GLY A 1 262 ? -5.434 24.578 -13.188 1 68.12 262 GLY A N 1
ATOM 2076 C CA . GLY A 1 262 ? -4.879 25.578 -14.094 1 68.12 262 GLY A CA 1
ATOM 2077 C C . GLY A 1 262 ? -4.324 24.969 -15.367 1 68.12 262 GLY A C 1
ATOM 2078 O O . GLY A 1 262 ? -4.117 23.75 -15.445 1 68.12 262 GLY A O 1
ATOM 2079 N N . ASP A 1 263 ? -4.297 25.703 -16.375 1 75.06 263 ASP A N 1
ATOM 2080 C CA . ASP A 1 263 ? -3.82 25.297 -17.703 1 75.06 263 ASP A CA 1
ATOM 2081 C C . ASP A 1 263 ? -2.475 24.578 -17.609 1 75.06 263 ASP A C 1
ATOM 2083 O O . ASP A 1 263 ? -2.242 23.594 -18.297 1 75.06 263 ASP A O 1
ATOM 2087 N N . GLU A 1 264 ? -1.671 25.109 -16.703 1 76.75 264 GLU A N 1
ATOM 2088 C CA . GLU A 1 264 ? -0.356 24.484 -16.547 1 76.75 264 GLU A CA 1
ATOM 2089 C C . GLU A 1 264 ? -0.469 23.078 -15.977 1 76.75 264 GLU A C 1
ATOM 2091 O O . GLU A 1 264 ? 0.225 22.156 -16.422 1 76.75 264 GLU A O 1
ATOM 2096 N N . ALA A 1 265 ? -1.286 22.953 -15.062 1 79.81 265 ALA A N 1
ATOM 2097 C CA . ALA A 1 265 ? -1.506 21.641 -14.453 1 79.81 265 ALA A CA 1
ATOM 2098 C C . ALA A 1 265 ? -2.104 20.656 -15.461 1 79.81 265 ALA A C 1
ATOM 2100 O O . ALA A 1 265 ? -1.719 19.484 -15.5 1 79.81 265 ALA A O 1
ATOM 2101 N N . ARG A 1 266 ? -2.918 21.219 -16.297 1 83.31 266 ARG A N 1
ATOM 2102 C CA . ARG A 1 266 ? -3.541 20.391 -17.312 1 83.31 266 ARG A CA 1
ATOM 2103 C C . ARG A 1 266 ? -2.516 19.922 -18.344 1 83.31 266 ARG A C 1
ATOM 2105 O O . ARG A 1 266 ? -2.541 18.766 -18.781 1 83.31 266 ARG A O 1
ATOM 2112 N N . ALA A 1 267 ? -1.705 20.875 -18.719 1 86.56 267 ALA A N 1
ATOM 2113 C CA . ALA A 1 267 ? -0.655 20.531 -19.672 1 86.56 267 ALA A CA 1
ATOM 2114 C C . ALA A 1 267 ? 0.276 19.469 -19.109 1 86.56 267 ALA A C 1
ATOM 2116 O O . ALA A 1 267 ? 0.662 18.531 -19.812 1 86.56 267 ALA A O 1
ATOM 2117 N N . GLU A 1 268 ? 0.585 19.609 -17.906 1 87.38 268 GLU A N 1
ATOM 2118 C CA . GLU A 1 268 ? 1.453 18.641 -17.25 1 87.38 268 GLU A CA 1
ATOM 2119 C C . GLU A 1 268 ? 0.782 17.266 -17.172 1 87.38 268 GLU A C 1
ATOM 2121 O O . GLU A 1 268 ? 1.409 16.25 -17.469 1 87.38 268 GLU A O 1
ATOM 2126 N N . LEU A 1 269 ? -0.396 17.281 -16.891 1 87.5 269 LEU A N 1
ATOM 2127 C CA . LEU A 1 269 ? -1.15 16.031 -16.797 1 87.5 269 LEU A CA 1
ATOM 2128 C C . LEU A 1 269 ? -1.216 15.336 -18.156 1 87.5 269 LEU A C 1
ATOM 2130 O O . LEU A 1 269 ? -1.047 14.117 -18.234 1 87.5 269 LEU A O 1
ATOM 2134 N N . THR A 1 270 ? -1.461 16.141 -19.109 1 88.69 270 THR A N 1
ATOM 2135 C CA . THR A 1 270 ? -1.52 15.594 -20.453 1 88.69 270 THR A CA 1
ATOM 2136 C C . THR A 1 270 ? -0.192 14.945 -20.844 1 88.69 270 THR A C 1
ATOM 2138 O O . THR A 1 270 ? -0.169 13.852 -21.406 1 88.69 270 THR A O 1
ATOM 2141 N N . ARG A 1 271 ? 0.81 15.633 -20.5 1 90.31 271 ARG A N 1
ATOM 2142 C CA . ARG A 1 271 ? 2.133 15.086 -20.781 1 90.31 271 ARG A CA 1
ATOM 2143 C C . ARG A 1 271 ? 2.367 13.789 -20 1 90.31 271 ARG A C 1
ATOM 2145 O O . ARG A 1 271 ? 2.871 12.812 -20.547 1 90.31 271 ARG A O 1
ATOM 2152 N N . LEU A 1 272 ? 2.021 13.766 -18.797 1 90.56 272 LEU A N 1
ATOM 2153 C CA . LEU A 1 272 ? 2.225 12.602 -17.938 1 90.56 272 LEU A CA 1
ATOM 2154 C C . LEU A 1 272 ? 1.404 11.414 -18.422 1 90.56 272 LEU A C 1
ATOM 2156 O O . LEU A 1 272 ? 1.93 10.305 -18.562 1 90.56 272 LEU A O 1
ATOM 2160 N N . THR A 1 273 ? 0.193 11.672 -18.734 1 89.81 273 THR A N 1
ATOM 2161 C CA . THR A 1 273 ? -0.666 10.578 -19.188 1 89.81 273 THR A CA 1
ATOM 2162 C C . THR A 1 273 ? -0.21 10.039 -20.531 1 89.81 273 THR A C 1
ATOM 2164 O O . THR A 1 273 ? -0.299 8.844 -20.797 1 89.81 273 THR A O 1
ATOM 2167 N N . ALA A 1 274 ? 0.259 10.938 -21.359 1 88.25 274 ALA A N 1
ATOM 2168 C CA . ALA A 1 274 ? 0.81 10.508 -22.641 1 88.25 274 ALA A CA 1
ATOM 2169 C C . ALA A 1 274 ? 2.016 9.594 -22.453 1 88.25 274 ALA A C 1
ATOM 2171 O O . ALA A 1 274 ? 2.207 8.641 -23.203 1 88.25 274 ALA A O 1
ATOM 2172 N N . SER A 1 275 ? 2.758 9.898 -21.453 1 90.38 275 SER A N 1
ATOM 2173 C CA . SER A 1 275 ? 3.943 9.086 -21.188 1 90.38 275 SER A CA 1
ATOM 2174 C C . SER A 1 275 ? 3.568 7.672 -20.781 1 90.38 275 SER A C 1
ATOM 2176 O O . SER A 1 275 ? 4.363 6.742 -20.922 1 90.38 275 SER A O 1
ATOM 2178 N N . LEU A 1 276 ? 2.441 7.48 -20.234 1 89.62 276 LEU A N 1
ATOM 2179 C CA . LEU A 1 276 ? 1.975 6.168 -19.797 1 89.62 276 LEU A CA 1
ATOM 2180 C C . LEU A 1 276 ? 1.548 5.324 -21 1 89.62 276 LEU A C 1
ATOM 2182 O O . LEU A 1 276 ? 1.399 4.105 -20.891 1 89.62 276 LEU A O 1
ATOM 2186 N N . ASN A 1 277 ? 1.314 5.969 -22.094 1 85.19 277 ASN A N 1
ATOM 2187 C CA . ASN A 1 277 ? 0.939 5.254 -23.312 1 85.19 277 ASN A CA 1
ATOM 2188 C C . ASN A 1 277 ? 2.16 4.91 -24.156 1 85.19 277 ASN A C 1
ATOM 2190 O O . ASN A 1 277 ? 2.023 4.484 -25.312 1 85.19 277 ASN A O 1
ATOM 2194 N N . ASN A 1 278 ? 3.279 5.02 -23.625 1 84.94 278 ASN A N 1
ATOM 2195 C CA . ASN A 1 278 ? 4.523 4.645 -24.297 1 84.94 278 ASN A CA 1
ATOM 2196 C C . ASN A 1 278 ? 4.789 3.146 -24.172 1 84.94 278 ASN A C 1
ATOM 2198 O O . ASN A 1 278 ? 5.066 2.643 -23.094 1 84.94 278 ASN A O 1
ATOM 2202 N N . PRO A 1 279 ? 4.809 2.436 -25.344 1 80.88 279 PRO A N 1
ATOM 2203 C CA . PRO A 1 279 ? 4.957 0.978 -25.297 1 80.88 279 PRO A CA 1
ATOM 2204 C C . PRO A 1 279 ? 6.289 0.536 -24.703 1 80.88 279 PRO A C 1
ATOM 2206 O O . PRO A 1 279 ? 6.352 -0.497 -24.031 1 80.88 279 PRO A O 1
ATOM 2209 N N . ARG A 1 280 ? 7.277 1.298 -24.922 1 80.81 280 ARG A N 1
ATOM 2210 C CA . ARG A 1 280 ? 8.578 0.934 -24.375 1 80.81 280 ARG A CA 1
ATOM 2211 C C . ARG A 1 280 ? 8.57 1.001 -22.859 1 80.81 280 ARG A C 1
ATOM 2213 O O . ARG A 1 280 ? 9.102 0.111 -22.188 1 80.81 280 ARG A O 1
ATOM 2220 N N . ALA A 1 281 ? 7.965 2.051 -22.359 1 83.19 281 ALA A N 1
ATOM 2221 C CA . ALA A 1 281 ? 7.883 2.211 -20.906 1 83.19 281 ALA A CA 1
ATOM 2222 C C . ALA A 1 281 ? 7.055 1.093 -20.281 1 83.19 281 ALA A C 1
ATOM 2224 O O . ALA A 1 281 ? 7.41 0.57 -19.219 1 83.19 281 ALA A O 1
ATOM 2225 N N . LEU A 1 282 ? 6.078 0.713 -20.938 1 84 282 LEU A N 1
ATOM 2226 C CA . LEU A 1 282 ? 5.188 -0.317 -20.406 1 84 282 LEU A CA 1
ATOM 2227 C C . LEU A 1 282 ? 5.859 -1.686 -20.453 1 84 282 LEU A C 1
ATOM 2229 O O . LEU A 1 282 ? 5.695 -2.488 -19.531 1 84 282 LEU A O 1
ATOM 2233 N N . ARG A 1 283 ? 6.535 -1.939 -21.5 1 80.94 283 ARG A N 1
ATOM 2234 C CA . ARG A 1 283 ? 7.273 -3.195 -21.594 1 80.94 283 ARG A CA 1
ATOM 2235 C C . ARG A 1 283 ? 8.32 -3.293 -20.484 1 80.94 283 ARG A C 1
ATOM 2237 O O . ARG A 1 283 ? 8.5 -4.355 -19.891 1 80.94 283 ARG A O 1
ATOM 2244 N N . ARG A 1 284 ? 8.922 -2.199 -20.25 1 83.19 284 ARG A N 1
ATOM 2245 C CA . ARG A 1 284 ? 9.914 -2.166 -19.188 1 83.19 284 ARG A CA 1
ATOM 2246 C C . ARG A 1 284 ? 9.258 -2.422 -17.828 1 83.19 284 ARG A C 1
ATOM 2248 O O . ARG A 1 284 ? 9.797 -3.17 -17.016 1 83.19 284 ARG A O 1
ATOM 2255 N N . ALA A 1 285 ? 8.148 -1.791 -17.625 1 87.12 285 ALA A N 1
ATOM 2256 C CA . ALA A 1 285 ? 7.426 -1.979 -16.375 1 87.12 285 ALA A CA 1
ATOM 2257 C C . ALA A 1 285 ? 7.008 -3.436 -16.188 1 87.12 285 ALA A C 1
ATOM 2259 O O . ALA A 1 285 ? 7.184 -4.008 -15.109 1 87.12 285 ALA A O 1
ATOM 2260 N N . LEU A 1 286 ? 6.539 -3.996 -17.234 1 85.5 286 LEU A N 1
ATOM 2261 C CA . LEU A 1 286 ? 6.102 -5.387 -17.172 1 85.5 286 LEU A CA 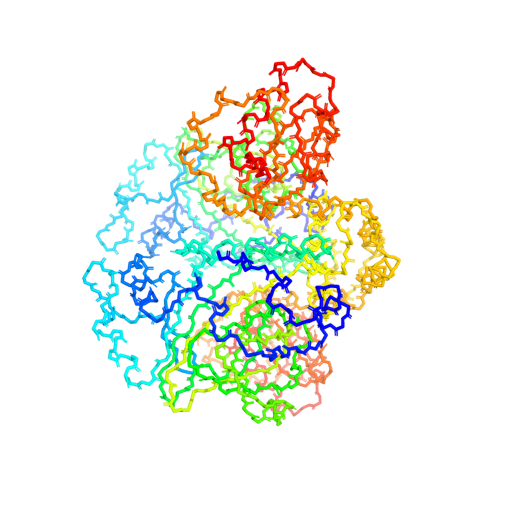1
ATOM 2262 C C . LEU A 1 286 ? 7.281 -6.316 -16.906 1 85.5 286 LEU A C 1
ATOM 2264 O O . LEU A 1 286 ? 7.168 -7.266 -16.125 1 85.5 286 LEU A O 1
ATOM 2268 N N . ALA A 1 287 ? 8.352 -6.059 -17.562 1 82.5 287 ALA A N 1
ATOM 2269 C CA . ALA A 1 287 ? 9.555 -6.863 -17.375 1 82.5 287 ALA A CA 1
ATOM 2270 C C . ALA A 1 287 ? 10.039 -6.793 -15.93 1 82.5 287 ALA A C 1
ATOM 2272 O O . ALA A 1 287 ? 10.398 -7.812 -15.336 1 82.5 287 ALA A O 1
ATOM 2273 N N . ALA A 1 288 ? 10.016 -5.641 -15.414 1 85.38 288 ALA A N 1
ATOM 2274 C CA . ALA A 1 288 ? 10.445 -5.461 -14.023 1 85.38 288 ALA A CA 1
ATOM 2275 C C . ALA A 1 288 ? 9.531 -6.227 -13.07 1 85.38 288 ALA A C 1
ATOM 2277 O O . ALA A 1 288 ? 10.008 -6.867 -12.133 1 85.38 288 ALA A O 1
ATOM 2278 N N . MET A 1 289 ? 8.289 -6.125 -13.328 1 89.31 289 MET A N 1
ATOM 2279 C CA . MET A 1 289 ? 7.328 -6.816 -12.484 1 89.31 289 MET A CA 1
ATOM 2280 C C . MET A 1 289 ? 7.5 -8.328 -12.586 1 89.31 289 MET A C 1
ATOM 2282 O O . MET A 1 289 ? 7.426 -9.039 -11.578 1 89.31 289 MET A O 1
ATOM 2286 N N . SER A 1 290 ? 7.699 -8.773 -13.766 1 86.19 290 SER A N 1
ATOM 2287 C CA . SER A 1 290 ? 7.938 -10.203 -13.969 1 86.19 290 SER A CA 1
ATOM 2288 C C . SER A 1 290 ? 9.203 -10.656 -13.25 1 86.19 290 SER A C 1
ATOM 2290 O O . SER A 1 290 ? 9.219 -11.734 -12.641 1 86.19 290 SER A O 1
ATOM 2292 N N . GLY A 1 291 ? 10.211 -9.891 -13.391 1 86.12 291 GLY A N 1
ATOM 2293 C CA . GLY A 1 291 ? 11.438 -10.203 -12.672 1 86.12 291 GLY A CA 1
ATOM 2294 C C . GLY A 1 291 ? 11.25 -10.281 -11.172 1 86.12 291 GLY A C 1
ATOM 2295 O O . GLY A 1 291 ? 11.758 -11.195 -10.523 1 86.12 291 GLY A O 1
ATOM 2296 N N . ARG A 1 292 ? 10.523 -9.367 -10.68 1 88.44 292 ARG A N 1
ATOM 2297 C CA . ARG A 1 292 ? 10.273 -9.352 -9.242 1 88.44 292 ARG A CA 1
ATOM 2298 C C . ARG A 1 292 ? 9.469 -10.57 -8.82 1 88.44 292 ARG A C 1
ATOM 2300 O O . ARG A 1 292 ? 9.742 -11.172 -7.773 1 88.44 292 ARG A O 1
ATOM 2307 N N . LEU A 1 293 ? 8.477 -10.891 -9.602 1 89.12 293 LEU A N 1
ATOM 2308 C CA . LEU A 1 293 ? 7.695 -12.086 -9.312 1 89.12 293 LEU A CA 1
ATOM 2309 C C . LEU A 1 293 ? 8.586 -13.32 -9.227 1 89.12 293 LEU A C 1
ATOM 2311 O O . LEU A 1 293 ? 8.508 -14.086 -8.258 1 89.12 293 LEU A O 1
ATOM 2315 N N . LEU A 1 294 ? 9.414 -13.453 -10.195 1 87.31 294 LEU A N 1
ATOM 2316 C CA . LEU A 1 294 ? 10.289 -14.617 -10.242 1 87.31 294 LEU A CA 1
ATOM 2317 C C . LEU A 1 294 ? 11.25 -14.617 -9.062 1 87.31 294 LEU A C 1
ATOM 2319 O O . LEU A 1 294 ? 11.492 -15.664 -8.453 1 87.31 294 LEU A O 1
ATOM 2323 N N . GLY A 1 295 ? 11.711 -13.5 -8.82 1 86.06 295 GLY A N 1
ATOM 2324 C CA . GLY A 1 295 ? 12.609 -13.391 -7.684 1 86.06 295 GLY A CA 1
ATOM 2325 C C . GLY A 1 295 ? 11.953 -13.781 -6.371 1 86.06 295 GLY A C 1
ATOM 2326 O O . GLY A 1 295 ? 12.625 -14.289 -5.465 1 86.06 295 GLY A O 1
ATOM 2327 N N . ASN A 1 296 ? 10.711 -13.57 -6.312 1 84.88 296 ASN A N 1
ATOM 2328 C CA . ASN A 1 296 ? 9.992 -13.828 -5.07 1 84.88 296 ASN A CA 1
ATOM 2329 C C . ASN A 1 296 ? 9.477 -15.266 -5.004 1 84.88 296 ASN A C 1
ATOM 2331 O O . ASN A 1 296 ? 8.914 -15.68 -3.99 1 84.88 296 ASN A O 1
ATOM 2335 N N . LEU A 1 297 ? 9.703 -15.992 -6.059 1 85.69 297 LEU A N 1
ATOM 2336 C CA . LEU A 1 297 ? 9.289 -17.391 -6.039 1 85.69 297 LEU A CA 1
ATOM 2337 C C . LEU A 1 297 ? 10.297 -18.234 -5.27 1 85.69 297 LEU A C 1
ATOM 2339 O O . LEU A 1 297 ? 11.5 -18.016 -5.359 1 85.69 297 LEU A O 1
ATOM 2343 N N . ASP A 1 298 ? 9.773 -19.141 -4.512 1 77.38 298 ASP A N 1
ATOM 2344 C CA . ASP A 1 298 ? 10.648 -20.078 -3.811 1 77.38 298 ASP A CA 1
ATOM 2345 C C . ASP A 1 298 ? 11.266 -21.078 -4.777 1 77.38 298 ASP A C 1
ATOM 2347 O O . ASP A 1 298 ? 10.562 -21.672 -5.594 1 77.38 298 ASP A O 1
ATOM 2351 N N . PRO A 1 299 ? 12.578 -21.188 -4.629 1 75.56 299 PRO A N 1
ATOM 2352 C CA . PRO A 1 299 ? 13.148 -22.281 -5.41 1 75.56 299 PRO A CA 1
ATOM 2353 C C . PRO A 1 299 ? 12.648 -23.656 -4.949 1 75.56 299 PRO A C 1
ATOM 2355 O O . PRO A 1 299 ? 12.438 -23.875 -3.752 1 75.56 299 PRO A O 1
ATOM 2358 N N . LEU A 1 300 ? 12.344 -24.453 -5.906 1 78.12 300 LEU A N 1
ATOM 2359 C CA . LEU A 1 300 ? 11.914 -25.812 -5.555 1 78.12 300 LEU A CA 1
ATOM 2360 C C . LEU A 1 300 ? 13.117 -26.75 -5.457 1 78.12 300 LEU A C 1
ATOM 2362 O O . LEU A 1 300 ? 14.141 -26.516 -6.105 1 78.12 300 LEU A O 1
ATOM 2366 N N . PRO A 1 301 ? 13.078 -27.656 -4.492 1 69.25 301 PRO A N 1
ATOM 2367 C CA . PRO A 1 301 ? 14.188 -28.594 -4.348 1 69.25 301 PRO A CA 1
ATOM 2368 C C . PRO A 1 301 ? 14.305 -29.547 -5.535 1 69.25 301 PRO A C 1
ATOM 2370 O O . PRO A 1 301 ? 14.008 -30.734 -5.406 1 69.25 301 PRO A O 1
ATOM 2373 N N . ASN A 1 302 ? 14.586 -28.812 -6.656 1 61.22 302 ASN A N 1
ATOM 2374 C CA . ASN A 1 302 ? 14.781 -29.641 -7.848 1 61.22 302 ASN A CA 1
ATOM 2375 C C . ASN A 1 302 ? 16.172 -30.25 -7.887 1 61.22 302 ASN A C 1
ATOM 2377 O O . ASN A 1 302 ? 17.172 -29.578 -7.633 1 61.22 302 ASN A O 1
ATOM 2381 N N . GLY A 1 303 ? 16.344 -31.641 -7.988 1 60.47 303 GLY A N 1
ATOM 2382 C CA . GLY A 1 303 ? 17.562 -32.406 -8.117 1 60.47 303 GLY A CA 1
ATOM 2383 C C . GLY A 1 303 ? 18.203 -32.75 -6.785 1 60.47 303 GLY A C 1
ATOM 2384 O O . GLY A 1 303 ? 18.781 -33.812 -6.621 1 60.47 303 GLY A O 1
ATOM 2385 N N . GLY A 1 304 ? 17.984 -31.844 -5.797 1 63.5 304 GLY A N 1
ATOM 2386 C CA . GLY A 1 304 ? 18.453 -32.188 -4.469 1 63.5 304 GLY A CA 1
ATOM 2387 C C . GLY A 1 304 ? 19.969 -32.312 -4.391 1 63.5 304 GLY A C 1
ATOM 2388 O O . GLY A 1 304 ? 20.688 -31.781 -5.254 1 63.5 304 GLY A O 1
ATOM 2389 N N . PHE A 1 305 ? 20.469 -32.906 -3.492 1 67.81 305 PHE A N 1
ATOM 2390 C CA . PHE A 1 305 ? 21.875 -33.094 -3.145 1 67.81 305 PHE A CA 1
ATOM 2391 C C . PHE A 1 305 ? 22.609 -33.906 -4.199 1 67.81 305 PHE A C 1
ATOM 2393 O O . PHE A 1 305 ? 23.797 -33.719 -4.441 1 67.81 305 PHE A O 1
ATOM 2400 N N . ALA A 1 306 ? 21.797 -34.688 -4.961 1 63.41 306 ALA A N 1
ATOM 2401 C CA . ALA A 1 306 ? 22.406 -35.562 -5.965 1 63.41 306 ALA A CA 1
ATOM 2402 C C . ALA A 1 306 ? 22.938 -34.75 -7.148 1 63.41 306 ALA A C 1
ATOM 2404 O O . ALA A 1 306 ? 24 -35.062 -7.688 1 63.41 306 ALA A O 1
ATOM 2405 N N . GLU A 1 307 ? 22.156 -33.781 -7.477 1 68.25 307 GLU A N 1
ATOM 2406 C CA . GLU A 1 307 ? 22.578 -32.969 -8.594 1 68.25 307 GLU A CA 1
ATOM 2407 C C . GLU A 1 307 ? 23.828 -32.156 -8.242 1 68.25 307 GLU A C 1
ATOM 2409 O O . GLU A 1 307 ? 24.703 -31.969 -9.086 1 68.25 307 GLU A O 1
ATOM 2414 N N . VAL A 1 308 ? 23.891 -31.875 -7.07 1 68.75 308 VAL A N 1
ATOM 2415 C CA . VAL A 1 308 ? 25.031 -31.094 -6.605 1 68.75 308 VAL A CA 1
ATOM 2416 C C . VAL A 1 308 ? 26.281 -31.969 -6.57 1 68.75 308 VAL A C 1
ATOM 2418 O O . VAL A 1 308 ? 27.359 -31.531 -6.957 1 68.75 308 VAL A O 1
ATOM 2421 N N . ASP A 1 309 ? 26.016 -33.219 -6.254 1 75.31 309 ASP A N 1
ATOM 2422 C CA . ASP A 1 309 ? 27.141 -34.125 -6.199 1 75.31 309 ASP A CA 1
ATOM 2423 C C . ASP A 1 309 ? 27.641 -34.5 -7.602 1 75.31 309 ASP A C 1
ATOM 2425 O O . ASP A 1 309 ? 28.828 -34.781 -7.793 1 75.31 309 ASP A O 1
ATOM 2429 N N . GLY A 1 310 ? 26.75 -34.375 -8.547 1 77.62 310 GLY A N 1
ATOM 2430 C CA . GLY A 1 310 ? 27.078 -34.812 -9.891 1 77.62 310 GLY A CA 1
ATOM 2431 C C . GLY A 1 310 ? 27.5 -33.688 -10.805 1 77.62 310 GLY A C 1
ATOM 2432 O O . GLY A 1 310 ? 27.594 -33.844 -12.023 1 77.62 310 GLY A O 1
ATOM 2433 N N . LEU A 1 311 ? 27.828 -32.625 -10.219 1 82.25 311 LEU A N 1
ATOM 2434 C CA . LEU A 1 311 ? 28.141 -31.438 -11.023 1 82.25 311 LEU A CA 1
ATOM 2435 C C . LEU A 1 311 ? 29.391 -31.672 -11.867 1 82.25 311 LEU A C 1
ATOM 2437 O O . LEU A 1 311 ? 29.453 -31.219 -13.016 1 82.25 311 LEU A O 1
ATOM 2441 N N . HIS A 1 312 ? 30.312 -32.406 -11.312 1 84.44 312 HIS A N 1
ATOM 2442 C CA . HIS A 1 312 ? 31.578 -32.656 -11.992 1 84.44 312 HIS A CA 1
ATOM 2443 C C . HIS A 1 312 ? 31.391 -33.562 -13.195 1 84.44 312 HIS A C 1
ATOM 2445 O O . HIS A 1 312 ? 32.25 -33.625 -14.07 1 84.44 312 HIS A O 1
ATOM 2451 N N . LEU A 1 313 ? 30.281 -34.219 -13.281 1 86.88 313 LEU A N 1
ATOM 2452 C CA . LEU A 1 313 ? 30 -35.156 -14.375 1 86.88 313 LEU A CA 1
ATOM 2453 C C . LEU A 1 313 ? 29.438 -34.406 -15.578 1 86.88 313 LEU A C 1
ATOM 2455 O O . LEU A 1 313 ? 29.312 -34.969 -16.672 1 86.88 313 LEU A O 1
ATOM 2459 N N . ILE A 1 314 ? 29.156 -33.188 -15.336 1 91.19 314 ILE A N 1
ATOM 2460 C CA . ILE A 1 314 ? 28.625 -32.406 -16.438 1 91.19 314 ILE A CA 1
ATOM 2461 C C . ILE A 1 314 ? 29.766 -31.953 -17.359 1 91.19 314 ILE A C 1
ATOM 2463 O O . ILE A 1 314 ? 30.656 -31.219 -16.922 1 91.19 314 ILE A O 1
ATOM 2467 N N . GLU A 1 315 ? 29.703 -32.406 -18.578 1 92.62 315 GLU A N 1
ATOM 2468 C CA . GLU A 1 315 ? 30.688 -32.094 -19.609 1 92.62 315 GLU A CA 1
ATOM 2469 C C . GLU A 1 315 ? 30.094 -31.141 -20.641 1 92.62 315 GLU A C 1
ATOM 2471 O O . GLU A 1 315 ? 28.891 -30.906 -20.672 1 92.62 315 GLU A O 1
ATOM 2476 N N . PRO A 1 316 ? 30.906 -30.609 -21.484 1 92.62 316 PRO A N 1
ATOM 2477 C CA . PRO A 1 316 ? 30.438 -29.625 -22.469 1 92.62 316 PRO A CA 1
ATOM 2478 C C . PRO A 1 316 ? 29.344 -30.188 -23.375 1 92.62 316 PRO A C 1
ATOM 2480 O O . PRO A 1 316 ? 28.469 -29.453 -23.812 1 92.62 316 PRO A O 1
ATOM 2483 N N . LYS A 1 317 ? 29.312 -31.484 -23.516 1 93.62 317 LYS A N 1
ATOM 2484 C CA . LYS A 1 317 ? 28.344 -32.062 -24.438 1 93.62 317 LYS A CA 1
ATOM 2485 C C . LYS A 1 317 ? 27.203 -32.75 -23.688 1 93.62 317 LYS A C 1
ATOM 2487 O O . LYS A 1 317 ? 26.359 -33.406 -24.312 1 93.62 317 LYS A O 1
ATOM 2492 N N . THR A 1 318 ? 27.188 -32.594 -22.391 1 92.81 318 THR A N 1
ATOM 2493 C CA . THR A 1 318 ? 26.094 -33.156 -21.609 1 92.81 318 THR A CA 1
ATOM 2494 C C . THR A 1 318 ? 24.781 -32.438 -21.906 1 92.81 318 THR A C 1
ATOM 2496 O O . THR A 1 318 ? 24.719 -31.203 -21.891 1 92.81 318 THR A O 1
ATOM 2499 N N . TRP A 1 319 ? 23.812 -33.219 -22.25 1 93.06 319 TRP A N 1
ATOM 2500 C CA . TRP A 1 319 ? 22.5 -32.656 -22.5 1 93.06 319 TRP A CA 1
ATOM 2501 C C . TRP A 1 319 ? 21.812 -32.281 -21.203 1 93.06 319 TRP A C 1
ATOM 2503 O O . TRP A 1 319 ? 21.672 -33.094 -20.297 1 93.06 319 TRP A O 1
ATOM 2513 N N . LEU A 1 320 ? 21.438 -30.953 -21.141 1 90.81 320 LEU A N 1
ATOM 2514 C CA . LEU A 1 320 ? 20.703 -30.422 -20 1 90.81 320 LEU A CA 1
ATOM 2515 C C . LEU A 1 320 ? 19.359 -29.844 -20.422 1 90.81 320 LEU A C 1
ATOM 2517 O O . LEU A 1 320 ? 19.141 -29.594 -21.609 1 90.81 320 LEU A O 1
ATOM 2521 N N . SER A 1 321 ? 18.469 -29.75 -19.531 1 88.69 321 SER A N 1
ATOM 2522 C CA . SER A 1 321 ? 17.188 -29.094 -19.719 1 88.69 321 SER A CA 1
ATOM 2523 C C . SER A 1 321 ? 16.812 -28.25 -18.516 1 88.69 321 SER A C 1
ATOM 2525 O O . SER A 1 321 ? 17.344 -28.438 -17.422 1 88.69 321 SER A O 1
ATOM 2527 N N . LEU A 1 322 ? 15.938 -27.266 -18.812 1 84.94 322 LEU A N 1
ATOM 2528 C CA . LEU A 1 322 ? 15.398 -26.547 -17.672 1 84.94 322 LEU A CA 1
ATOM 2529 C C . LEU A 1 322 ? 14.688 -27.5 -16.703 1 84.94 322 LEU A C 1
ATOM 2531 O O . LEU A 1 322 ? 13.984 -28.406 -17.141 1 84.94 322 LEU A O 1
ATOM 2535 N N . ALA A 1 323 ? 14.977 -27.25 -15.477 1 80.06 323 ALA A N 1
ATOM 2536 C CA . ALA A 1 323 ? 14.281 -28.047 -14.477 1 80.06 323 ALA A CA 1
ATOM 2537 C C . ALA A 1 323 ? 12.773 -27.938 -14.633 1 80.06 323 ALA A C 1
ATOM 2539 O O . ALA A 1 323 ? 12.258 -26.875 -15.039 1 80.06 323 ALA A O 1
ATOM 2540 N N . PRO A 1 324 ? 12.117 -29 -14.359 1 72.56 324 PRO A N 1
ATOM 2541 C CA . PRO A 1 324 ? 10.664 -28.969 -14.492 1 72.56 324 PRO A CA 1
ATOM 2542 C C . PRO A 1 324 ? 10.031 -27.812 -13.727 1 72.56 324 PRO A C 1
ATOM 2544 O O . PRO A 1 324 ? 10.375 -27.578 -12.562 1 72.56 324 PRO A O 1
ATOM 2547 N N . GLY A 1 325 ? 9.25 -27.109 -14.461 1 72.56 325 GLY A N 1
ATOM 2548 C CA . GLY A 1 325 ? 8.516 -26.016 -13.836 1 72.56 325 GLY A CA 1
ATOM 2549 C C . GLY A 1 325 ? 9.281 -24.719 -13.836 1 72.56 325 GLY A C 1
ATOM 2550 O O . GLY A 1 325 ? 8.766 -23.688 -13.406 1 72.56 325 GLY A O 1
ATOM 2551 N N . THR A 1 326 ? 10.469 -24.812 -14.297 1 76.44 326 THR A N 1
ATOM 2552 C CA . THR A 1 326 ? 11.273 -23.594 -14.297 1 76.44 326 THR A CA 1
ATOM 2553 C C . THR A 1 326 ? 10.93 -22.719 -15.5 1 76.44 326 THR A C 1
ATOM 2555 O O . THR A 1 326 ? 10.711 -23.234 -16.594 1 76.44 326 THR A O 1
ATOM 2558 N N . PHE A 1 327 ? 10.633 -21.516 -15.219 1 81.31 327 PHE A N 1
ATOM 2559 C CA . PHE A 1 327 ? 10.508 -20.484 -16.234 1 81.31 327 PHE A CA 1
ATOM 2560 C C . PHE A 1 327 ? 11.258 -19.219 -15.828 1 81.31 327 PHE A C 1
ATOM 2562 O O . PHE A 1 327 ? 11.703 -19.109 -14.68 1 81.31 327 PHE A O 1
ATOM 2569 N N . GLY A 1 328 ? 11.57 -18.438 -16.781 1 85.19 328 GLY A N 1
ATOM 2570 C CA . GLY A 1 328 ? 12.383 -17.266 -16.469 1 85.19 328 GLY A CA 1
ATOM 2571 C C . GLY A 1 328 ? 12.094 -16.078 -17.359 1 85.19 328 GLY A C 1
ATOM 2572 O O . GLY A 1 328 ? 11.227 -16.141 -18.234 1 85.19 328 GLY A O 1
ATOM 2573 N N . HIS A 1 329 ? 12.758 -15.047 -17 1 86.19 329 HIS A N 1
ATOM 2574 C CA . HIS A 1 329 ? 12.633 -13.781 -17.703 1 86.19 329 HIS A CA 1
ATOM 2575 C C . HIS A 1 329 ? 13.984 -13.086 -17.844 1 86.19 329 HIS A C 1
ATOM 2577 O O . HIS A 1 329 ? 14.773 -13.07 -16.891 1 86.19 329 HIS A O 1
ATOM 2583 N N . VAL A 1 330 ? 14.188 -12.648 -19.094 1 87.19 330 VAL A N 1
ATOM 2584 C CA . VAL A 1 330 ? 15.422 -11.922 -19.344 1 87.19 330 VAL A CA 1
ATOM 2585 C C . VAL A 1 330 ? 15.141 -10.422 -19.359 1 87.19 330 VAL A C 1
ATOM 2587 O O . VAL A 1 330 ? 14.211 -9.969 -20.047 1 87.19 330 VAL A O 1
ATOM 2590 N N . GLU A 1 331 ? 15.836 -9.742 -18.594 1 86.06 331 GLU A N 1
ATOM 2591 C CA . GLU A 1 331 ? 15.773 -8.281 -18.562 1 86.06 331 GLU A CA 1
ATOM 2592 C C . GLU A 1 331 ? 17.094 -7.664 -19.016 1 86.06 331 GLU A C 1
ATOM 2594 O O . GLU A 1 331 ? 18.156 -8.047 -18.531 1 86.06 331 GLU A O 1
ATOM 2599 N N . VAL A 1 332 ? 17 -6.777 -20 1 85.88 332 VAL A N 1
ATOM 2600 C CA . VAL A 1 332 ? 18.203 -6.102 -20.484 1 85.88 332 VAL A CA 1
ATOM 2601 C C . VAL A 1 332 ? 18.141 -4.621 -20.109 1 85.88 332 VAL A C 1
ATOM 2603 O O . VAL A 1 332 ? 17.203 -3.922 -20.484 1 85.88 332 VAL A O 1
ATOM 2606 N N . ASN A 1 333 ? 19 -4.164 -19.359 1 81 333 ASN A N 1
ATOM 2607 C CA . ASN A 1 333 ? 19.109 -2.777 -18.906 1 81 333 ASN A CA 1
ATOM 2608 C C . ASN A 1 333 ? 20.484 -2.195 -19.234 1 81 333 ASN A C 1
ATOM 2610 O O . ASN A 1 333 ? 21.453 -2.436 -18.516 1 81 333 ASN A O 1
ATOM 2614 N N . GLY A 1 334 ? 20.547 -1.406 -20.25 1 83.62 334 GLY A N 1
ATOM 2615 C CA . GLY A 1 334 ? 21.828 -0.842 -20.641 1 83.62 334 GLY A CA 1
ATOM 2616 C C . GLY A 1 334 ? 22.859 -1.894 -21.016 1 83.62 334 GLY A C 1
ATOM 2617 O O . GLY A 1 334 ? 22.656 -2.648 -21.969 1 83.62 334 GLY A O 1
ATOM 2618 N N . ASP A 1 335 ? 23.875 -2.041 -20.156 1 90.88 335 ASP A N 1
ATOM 2619 C CA . ASP A 1 335 ? 24.984 -2.943 -20.453 1 90.88 335 ASP A CA 1
ATOM 2620 C C . ASP A 1 335 ? 24.875 -4.242 -19.656 1 90.88 335 ASP A C 1
ATOM 2622 O O . ASP A 1 335 ? 25.797 -5.062 -19.672 1 90.88 335 ASP A O 1
ATOM 2626 N N . GLU A 1 336 ? 23.672 -4.363 -19.094 1 92.69 336 GLU A N 1
ATOM 2627 C CA . GLU A 1 336 ? 23.5 -5.531 -18.234 1 92.69 336 GLU A CA 1
ATOM 2628 C C . GLU A 1 336 ? 22.312 -6.375 -18.672 1 92.69 336 GLU A C 1
ATOM 2630 O O . GLU A 1 336 ? 21.312 -5.84 -19.172 1 92.69 336 GLU A O 1
ATOM 2635 N N . ALA A 1 337 ? 22.578 -7.695 -18.609 1 92.44 337 ALA A N 1
ATOM 2636 C CA . ALA A 1 337 ? 21.484 -8.656 -18.781 1 92.44 337 ALA A CA 1
ATOM 2637 C C . ALA A 1 337 ? 21.219 -9.422 -17.5 1 92.44 337 ALA A C 1
ATOM 2639 O O . ALA A 1 337 ? 22.141 -9.797 -16.781 1 92.44 337 ALA A O 1
ATOM 2640 N N . ILE A 1 338 ? 19.969 -9.469 -17.188 1 91.88 338 ILE A N 1
ATOM 2641 C CA . ILE A 1 338 ? 19.594 -10.188 -15.969 1 91.88 338 ILE A CA 1
ATOM 2642 C C . ILE A 1 338 ? 18.672 -11.352 -16.328 1 91.88 338 ILE A C 1
ATOM 2644 O O . ILE A 1 338 ? 17.672 -11.172 -17.031 1 91.88 338 ILE A O 1
ATOM 2648 N N . LEU A 1 339 ? 19.031 -12.578 -15.922 1 90.69 339 LEU A N 1
ATOM 2649 C CA . LEU A 1 339 ? 18.156 -13.75 -16.016 1 90.69 339 LEU A CA 1
ATOM 2650 C C . LEU A 1 339 ? 17.438 -13.992 -14.703 1 90.69 339 LEU A C 1
ATOM 2652 O O . LEU A 1 339 ? 18.047 -14.398 -13.711 1 90.69 339 LEU A O 1
ATOM 2656 N N . HIS A 1 340 ? 16.188 -13.695 -14.812 1 89.5 340 HIS A N 1
ATOM 2657 C CA . HIS A 1 340 ? 15.375 -13.953 -13.633 1 89.5 340 HIS A CA 1
ATOM 2658 C C . HIS A 1 340 ? 14.844 -15.391 -13.633 1 89.5 340 HIS A C 1
ATOM 2660 O O . HIS A 1 340 ? 14.266 -15.836 -14.625 1 89.5 340 HIS A O 1
ATOM 2666 N N . LEU A 1 341 ? 15.109 -16.047 -12.531 1 87.69 341 LEU A N 1
ATOM 2667 C CA . LEU A 1 341 ? 14.602 -17.391 -12.289 1 87.69 341 LEU A CA 1
ATOM 2668 C C . LEU A 1 341 ? 13.914 -17.469 -10.93 1 87.69 341 LEU A C 1
ATOM 2670 O O . LEU A 1 341 ? 14.016 -16.547 -10.117 1 87.69 341 LEU A O 1
ATOM 2674 N N . PRO A 1 342 ? 13.133 -18.484 -10.773 1 83.88 342 PRO A N 1
ATOM 2675 C CA . PRO A 1 342 ? 12.438 -18.562 -9.484 1 83.88 342 PRO A CA 1
ATOM 2676 C C . PRO A 1 342 ? 13.398 -18.484 -8.297 1 83.88 342 PRO A C 1
ATOM 2678 O O . PRO A 1 342 ? 14.242 -19.375 -8.117 1 83.88 342 PRO A O 1
ATOM 2681 N N . GLY A 1 343 ? 13.242 -17.453 -7.582 1 83.25 343 GLY A N 1
ATOM 2682 C CA . GLY A 1 343 ? 13.992 -17.281 -6.348 1 83.25 343 GLY A CA 1
ATOM 2683 C C . GLY A 1 343 ? 15.383 -16.719 -6.57 1 83.25 343 GLY A C 1
ATOM 2684 O O . GLY A 1 343 ? 16.188 -16.641 -5.637 1 83.25 343 GLY A O 1
ATOM 2685 N N . SER A 1 344 ? 15.688 -16.422 -7.816 1 84.69 344 SER A N 1
ATOM 2686 C CA . SER A 1 344 ? 17.062 -15.977 -8.07 1 84.69 344 SER A CA 1
ATOM 2687 C C . SER A 1 344 ? 17.125 -15.102 -9.32 1 84.69 344 SER A C 1
ATOM 2689 O O . SER A 1 344 ? 16.172 -15.016 -10.078 1 84.69 344 SER A O 1
ATOM 2691 N N . ALA A 1 345 ? 18.234 -14.383 -9.336 1 88.81 345 ALA A N 1
ATOM 2692 C CA . ALA A 1 345 ? 18.547 -13.578 -10.516 1 88.81 345 ALA A CA 1
ATOM 2693 C C . ALA A 1 345 ? 20.047 -13.609 -10.828 1 88.81 345 ALA A C 1
ATOM 2695 O O . ALA A 1 345 ? 20.875 -13.5 -9.922 1 88.81 345 ALA A O 1
ATOM 2696 N N . LEU A 1 346 ? 20.344 -13.938 -12.078 1 89.5 346 LEU A N 1
ATOM 2697 C CA . LEU A 1 346 ? 21.734 -13.938 -12.539 1 89.5 346 LEU A CA 1
ATOM 2698 C C . LEU A 1 346 ? 22.031 -12.695 -13.375 1 89.5 346 LEU A C 1
ATOM 2700 O O . LEU A 1 346 ? 21.359 -12.453 -14.383 1 89.5 346 LEU A O 1
ATOM 2704 N N . ARG A 1 347 ? 22.984 -11.953 -12.914 1 92 347 ARG A N 1
ATOM 2705 C CA . ARG A 1 347 ? 23.375 -10.734 -13.609 1 92 347 ARG A CA 1
ATOM 2706 C C . ARG A 1 347 ? 24.656 -10.961 -14.414 1 92 347 ARG A C 1
ATOM 2708 O O . ARG A 1 347 ? 25.578 -11.648 -13.953 1 92 347 ARG A O 1
ATOM 2715 N N . ALA A 1 348 ? 24.625 -10.508 -15.648 1 91.69 348 ALA A N 1
ATOM 2716 C CA . ALA A 1 348 ? 25.781 -10.641 -16.531 1 91.69 348 ALA A CA 1
ATOM 2717 C C . ALA A 1 348 ? 25.828 -9.484 -17.531 1 91.69 348 ALA A C 1
ATOM 2719 O O . ALA A 1 348 ? 25.031 -8.555 -17.453 1 91.69 348 ALA A O 1
ATOM 2720 N N . ALA A 1 349 ? 26.859 -9.445 -18.25 1 92.44 349 ALA A N 1
ATOM 2721 C CA . ALA A 1 349 ? 27 -8.438 -19.297 1 92.44 349 ALA A CA 1
ATOM 2722 C C . ALA A 1 349 ? 25.906 -8.602 -20.359 1 92.44 349 ALA A C 1
ATOM 2724 O O . ALA A 1 349 ? 25.375 -9.703 -20.547 1 92.44 349 ALA A O 1
ATOM 2725 N N . ARG A 1 350 ? 25.656 -7.59 -21.078 1 92.62 350 ARG A N 1
ATOM 2726 C CA . ARG A 1 350 ? 24.594 -7.535 -22.078 1 92.62 350 ARG A CA 1
ATOM 2727 C C . ARG A 1 350 ? 24.781 -8.625 -23.125 1 92.62 350 ARG A C 1
ATOM 2729 O O . ARG A 1 350 ? 23.797 -9.18 -23.625 1 92.62 350 ARG A O 1
ATOM 2736 N N . GLU A 1 351 ? 26 -9.055 -23.359 1 90.38 351 GLU A N 1
ATOM 2737 C CA . GLU A 1 351 ? 26.297 -10.047 -24.375 1 90.38 351 GLU A CA 1
ATOM 2738 C C . GLU A 1 351 ? 25.734 -11.414 -24 1 90.38 351 GLU A C 1
ATOM 2740 O O . GLU A 1 351 ? 25.531 -12.273 -24.875 1 90.38 351 GLU A O 1
ATOM 2745 N N . MET A 1 352 ? 25.438 -11.531 -22.719 1 91.75 352 MET A N 1
ATOM 2746 C CA . MET A 1 352 ? 24.953 -12.82 -22.234 1 91.75 352 MET A CA 1
ATOM 2747 C C . MET A 1 352 ? 23.453 -12.953 -22.484 1 91.75 352 MET A C 1
ATOM 2749 O O . MET A 1 352 ? 22.891 -14.039 -22.312 1 91.75 352 MET A O 1
ATOM 2753 N N . ALA A 1 353 ? 22.797 -11.906 -22.906 1 92.25 353 ALA A N 1
ATOM 2754 C CA . ALA A 1 353 ? 21.359 -11.93 -23.109 1 92.25 353 ALA A CA 1
ATOM 2755 C C . ALA A 1 353 ? 20.969 -13.016 -24.109 1 92.25 353 ALA A C 1
ATOM 2757 O O . ALA A 1 353 ? 20 -13.742 -23.906 1 92.25 353 ALA A O 1
ATOM 2758 N N . LYS A 1 354 ? 21.781 -13.125 -25.109 1 91.12 354 LYS A N 1
ATOM 2759 C CA . LYS A 1 354 ? 21.5 -14.125 -26.141 1 91.12 354 LYS A CA 1
ATOM 2760 C C . LYS A 1 354 ? 21.531 -15.531 -25.562 1 91.12 354 LYS A C 1
ATOM 2762 O O . LYS A 1 354 ? 20.703 -16.375 -25.891 1 91.12 354 LYS A O 1
ATOM 2767 N N . ALA A 1 355 ? 22.484 -15.734 -24.703 1 91.38 355 ALA A N 1
ATOM 2768 C CA . ALA A 1 355 ? 22.594 -17.031 -24.047 1 91.38 355 ALA A CA 1
ATOM 2769 C C . ALA A 1 355 ? 21.391 -17.281 -23.141 1 91.38 355 ALA A C 1
ATOM 2771 O O . ALA A 1 355 ? 20.891 -18.406 -23.078 1 91.38 355 ALA A O 1
ATOM 2772 N N . PHE A 1 356 ? 20.969 -16.266 -22.484 1 90.5 356 PHE A N 1
ATOM 2773 C CA . PHE A 1 356 ? 19.828 -16.375 -21.578 1 90.5 356 PHE A CA 1
ATOM 2774 C C . PHE A 1 356 ? 18.562 -16.734 -22.359 1 90.5 356 PHE A C 1
ATOM 2776 O O . PHE A 1 356 ? 17.828 -17.641 -21.984 1 90.5 356 PHE A O 1
ATOM 2783 N N . TYR A 1 357 ? 18.391 -16.062 -23.469 1 88 357 TYR A N 1
ATOM 2784 C CA . TYR A 1 357 ? 17.219 -16.344 -24.297 1 88 357 TYR A CA 1
ATOM 2785 C C . TYR A 1 357 ? 17.266 -17.781 -24.844 1 88 357 TYR A C 1
ATOM 2787 O O . TYR A 1 357 ? 16.25 -18.469 -24.875 1 88 357 TYR A O 1
ATOM 2795 N N . TYR A 1 358 ? 18.438 -18.094 -25.219 1 90.12 358 TYR A N 1
ATOM 2796 C CA . TYR A 1 358 ? 18.641 -19.453 -25.75 1 90.12 358 TYR A CA 1
ATOM 2797 C C . TYR A 1 358 ? 18.266 -20.5 -24.703 1 90.12 358 TYR A C 1
ATOM 2799 O O . TYR A 1 358 ? 17.547 -21.453 -25 1 90.12 358 TYR A O 1
ATOM 2807 N N . LEU A 1 359 ? 18.688 -20.297 -23.531 1 88.5 359 LEU A N 1
ATOM 2808 C CA . LEU A 1 359 ? 18.438 -21.219 -22.438 1 88.5 359 LEU A CA 1
ATOM 2809 C C . LEU A 1 359 ? 16.953 -21.359 -22.172 1 88.5 359 LEU A C 1
ATOM 2811 O O . LEU A 1 359 ? 16.453 -22.469 -21.953 1 88.5 359 LEU A O 1
ATOM 2815 N N . LEU A 1 360 ? 16.203 -20.281 -22.219 1 85.75 360 LEU A N 1
ATOM 2816 C CA . LEU A 1 360 ? 14.797 -20.297 -21.859 1 85.75 360 LEU A CA 1
ATOM 2817 C C . LEU A 1 360 ? 13.945 -20.844 -23 1 85.75 360 LEU A C 1
ATOM 2819 O O . LEU A 1 360 ? 12.852 -21.375 -22.766 1 85.75 360 LEU A O 1
ATOM 2823 N N . ARG A 1 361 ? 14.477 -20.766 -24.141 1 82.44 361 ARG A N 1
ATOM 2824 C CA . ARG A 1 361 ? 13.695 -21.172 -25.312 1 82.44 361 ARG A CA 1
ATOM 2825 C C . ARG A 1 361 ? 13.984 -22.625 -25.672 1 82.44 361 ARG A C 1
ATOM 2827 O O . ARG A 1 361 ? 13.102 -23.344 -26.141 1 82.44 361 ARG A O 1
ATOM 2834 N N . ALA A 1 362 ? 15.195 -23.047 -25.359 1 82 362 ALA A N 1
ATOM 2835 C CA . ALA A 1 362 ? 15.625 -24.375 -25.812 1 82 362 ALA A CA 1
ATOM 2836 C C . ALA A 1 362 ? 15.055 -25.469 -24.922 1 82 362 ALA A C 1
ATOM 2838 O O . ALA A 1 362 ? 14.938 -25.297 -23.703 1 82 362 ALA A O 1
ATOM 2839 N N . ARG A 1 363 ? 14.633 -26.562 -25.516 1 77 363 ARG A N 1
ATOM 2840 C CA . ARG A 1 363 ? 14.18 -27.719 -24.766 1 77 363 ARG A CA 1
ATOM 2841 C C . ARG A 1 363 ? 15.344 -28.422 -24.078 1 77 363 ARG A C 1
ATOM 2843 O O . ARG A 1 363 ? 15.219 -28.906 -22.953 1 77 363 ARG A O 1
ATOM 2850 N N . ARG A 1 364 ? 16.438 -28.5 -24.844 1 89.94 364 ARG A N 1
ATOM 2851 C CA . ARG A 1 364 ? 17.688 -29.094 -24.391 1 89.94 364 ARG A CA 1
ATOM 2852 C C . ARG A 1 364 ? 18.891 -28.219 -24.734 1 89.94 364 ARG A C 1
ATOM 2854 O O . ARG A 1 364 ? 18.922 -27.594 -25.797 1 89.94 364 ARG A O 1
ATOM 2861 N N . VAL A 1 365 ? 19.75 -28.234 -23.859 1 91.5 365 VAL A N 1
ATOM 2862 C CA . VAL A 1 365 ? 20.906 -27.344 -24.062 1 91.5 365 VAL A CA 1
ATOM 2863 C C . VAL A 1 365 ? 22.188 -28.062 -23.656 1 91.5 365 VAL A C 1
ATOM 2865 O O . VAL A 1 365 ? 22.156 -28.922 -22.766 1 91.5 365 VAL A O 1
ATOM 2868 N N . ARG A 1 366 ? 23.266 -27.797 -24.312 1 93.12 366 ARG A N 1
ATOM 2869 C CA . ARG A 1 366 ? 24.625 -28.172 -23.953 1 93.12 366 ARG A CA 1
ATOM 2870 C C . ARG A 1 366 ? 25.516 -26.953 -23.734 1 93.12 366 ARG A C 1
ATOM 2872 O O . ARG A 1 366 ? 25.297 -25.906 -24.359 1 93.12 366 ARG A O 1
ATOM 2879 N N . ALA A 1 367 ? 26.391 -27.172 -22.844 1 93 367 ALA A N 1
ATOM 2880 C CA . ALA A 1 367 ? 27.297 -26.047 -22.562 1 93 367 ALA A CA 1
ATOM 2881 C C . ALA A 1 367 ? 27.969 -25.547 -23.844 1 93 367 ALA A C 1
ATOM 2883 O O . ALA A 1 367 ? 28.094 -24.344 -24.047 1 93 367 ALA A O 1
ATOM 2884 N N . CYS A 1 368 ? 28.312 -26.406 -24.672 1 92.81 368 CYS A N 1
ATOM 2885 C CA . CYS A 1 368 ? 29.094 -26.062 -25.859 1 92.81 368 CYS A CA 1
ATOM 2886 C C . CYS A 1 368 ? 28.219 -25.344 -26.891 1 92.81 368 CYS A C 1
ATOM 2888 O O . CYS A 1 368 ? 28.734 -24.688 -27.797 1 92.81 368 CYS A O 1
ATOM 2890 N N . ASP A 1 369 ? 26.938 -25.375 -26.75 1 92.06 369 ASP A N 1
ATOM 2891 C CA . ASP A 1 369 ? 26.031 -24.797 -27.734 1 92.06 369 ASP A CA 1
ATOM 2892 C C . ASP A 1 369 ? 25.609 -23.391 -27.328 1 92.06 369 ASP A C 1
ATOM 2894 O O . ASP A 1 369 ? 24.906 -22.703 -28.078 1 92.06 369 ASP A O 1
ATOM 2898 N N . LEU A 1 370 ? 25.984 -22.922 -26.203 1 92.81 370 LEU A N 1
ATOM 2899 C CA . LEU A 1 370 ? 25.578 -21.609 -25.75 1 92.81 370 LEU A CA 1
ATOM 2900 C C . LEU A 1 370 ? 26.094 -20.516 -26.688 1 92.81 370 LEU A C 1
AT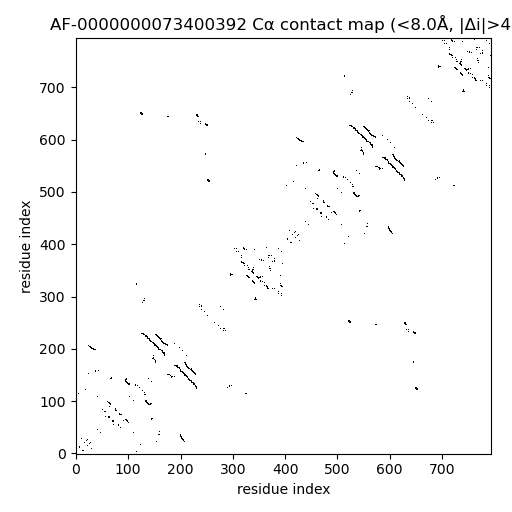OM 2902 O O . LEU A 1 370 ? 27.281 -20.484 -27.016 1 92.81 370 LEU A O 1
ATOM 2906 N N . PRO A 1 371 ? 25.234 -19.672 -27.172 1 91.69 371 PRO A N 1
ATOM 2907 C CA . PRO A 1 371 ? 25.609 -18.641 -28.141 1 91.69 371 PRO A CA 1
ATOM 2908 C C . PRO A 1 371 ? 26.312 -17.453 -27.5 1 91.69 371 PRO A C 1
ATOM 2910 O O . PRO A 1 371 ? 25.812 -16.328 -27.562 1 91.69 371 PRO A O 1
ATOM 2913 N N . VAL A 1 372 ? 27.359 -17.641 -26.906 1 90.94 372 VAL A N 1
ATOM 2914 C CA . VAL A 1 372 ? 28.156 -16.562 -26.312 1 90.94 372 VAL A CA 1
ATOM 2915 C C . VAL A 1 372 ? 29.625 -16.75 -26.672 1 90.94 372 VAL A C 1
ATOM 2917 O O . VAL A 1 372 ? 30.094 -17.875 -26.844 1 90.94 372 VAL A O 1
ATOM 2920 N N . SER A 1 373 ? 30.281 -15.586 -26.844 1 89.12 373 SER A N 1
ATOM 2921 C CA . SER A 1 373 ? 31.703 -15.633 -27.141 1 89.12 373 SER A CA 1
ATOM 2922 C C . SER A 1 373 ? 32.531 -15.836 -25.875 1 89.12 373 SER A C 1
ATOM 2924 O O . SER A 1 373 ? 33.031 -14.875 -25.297 1 89.12 373 SER A O 1
ATOM 2926 N N . ALA A 1 374 ? 32.594 -17.031 -25.328 1 89.75 374 ALA A N 1
ATOM 2927 C CA . ALA A 1 374 ? 33.344 -17.406 -24.141 1 89.75 374 ALA A CA 1
ATOM 2928 C C . ALA A 1 374 ? 34.031 -18.75 -24.328 1 89.75 374 ALA A C 1
ATOM 2930 O O . ALA A 1 374 ? 33.75 -19.484 -25.281 1 89.75 374 ALA A O 1
ATOM 2931 N N . SER A 1 375 ? 34.969 -19 -23.531 1 91.75 375 SER A N 1
ATOM 2932 C CA . SER A 1 375 ? 35.688 -20.281 -23.594 1 91.75 375 SER A CA 1
ATOM 2933 C C . SER A 1 375 ? 34.75 -21.438 -23.203 1 91.75 375 SER A C 1
ATOM 2935 O O . SER A 1 375 ? 33.75 -21.219 -22.531 1 91.75 375 SER A O 1
ATOM 2937 N N . GLU A 1 376 ? 35.062 -22.547 -23.656 1 91.5 376 GLU A N 1
ATOM 2938 C CA . GLU A 1 376 ? 34.281 -23.734 -23.297 1 91.5 376 GLU A CA 1
ATOM 2939 C C . GLU A 1 376 ? 34.25 -23.953 -21.781 1 91.5 376 GLU A C 1
ATOM 2941 O O . GLU A 1 376 ? 33.25 -24.375 -21.219 1 91.5 376 GLU A O 1
ATOM 2946 N N . ALA A 1 377 ? 35.344 -23.578 -21.203 1 92.44 377 ALA A N 1
ATOM 2947 C CA . ALA A 1 377 ? 35.438 -23.719 -19.75 1 92.44 377 ALA A CA 1
ATOM 2948 C C . ALA A 1 377 ? 34.5 -22.766 -19.031 1 92.44 377 ALA A C 1
ATOM 2950 O O . ALA A 1 377 ? 33.844 -23.141 -18.062 1 92.44 377 ALA A O 1
ATOM 2951 N N . ASP A 1 378 ? 34.406 -21.641 -19.594 1 91.81 378 ASP A N 1
ATOM 2952 C CA . ASP A 1 378 ? 33.5 -20.641 -18.984 1 91.81 378 ASP A CA 1
ATOM 2953 C C . ASP A 1 378 ? 32.031 -21.031 -19.156 1 91.81 378 ASP A C 1
ATOM 2955 O O . ASP A 1 378 ? 31.25 -20.859 -18.234 1 91.81 378 ASP A O 1
ATOM 2959 N N . LYS A 1 379 ? 31.812 -21.531 -20.297 1 93.31 379 LYS A N 1
ATOM 2960 C CA . LYS A 1 379 ? 30.453 -22 -20.578 1 93.31 379 LYS A CA 1
ATOM 2961 C C . LYS A 1 379 ? 30.047 -23.141 -19.625 1 93.31 379 LYS A C 1
ATOM 2963 O O . LYS A 1 379 ? 28.938 -23.156 -19.109 1 93.31 379 LYS A O 1
ATOM 2968 N N . LEU A 1 380 ? 31.016 -23.984 -19.469 1 93.62 380 LEU A N 1
ATOM 2969 C CA . LEU A 1 380 ? 30.766 -25.125 -18.609 1 93.62 380 LEU A CA 1
ATOM 2970 C C . LEU A 1 380 ? 30.562 -24.672 -17.156 1 93.62 380 LEU A C 1
ATOM 2972 O O . LEU A 1 380 ? 29.672 -25.172 -16.469 1 93.62 380 LEU A O 1
ATOM 2976 N N . THR A 1 381 ? 31.328 -23.766 -16.766 1 91.69 381 THR A N 1
ATOM 2977 C CA . THR A 1 381 ? 31.203 -23.234 -15.406 1 91.69 381 THR A CA 1
ATOM 2978 C C . THR A 1 381 ? 29.828 -22.578 -15.211 1 91.69 381 THR A C 1
ATOM 2980 O O . THR A 1 381 ? 29.203 -22.75 -14.164 1 91.69 381 THR A O 1
ATOM 2983 N N . PHE A 1 382 ? 29.422 -21.953 -16.234 1 91.69 382 PHE A N 1
ATOM 2984 C CA . PHE A 1 382 ? 28.125 -21.266 -16.188 1 91.69 382 PHE A CA 1
ATOM 2985 C C . PHE A 1 382 ? 27 -22.281 -16.062 1 91.69 382 PHE A C 1
ATOM 2987 O O . PHE A 1 382 ? 26.125 -22.141 -15.211 1 91.69 382 PHE A O 1
ATOM 2994 N N . VAL A 1 383 ? 27.062 -23.266 -16.812 1 90.88 383 VAL A N 1
ATOM 2995 C CA . VAL A 1 383 ? 26.016 -24.266 -16.844 1 90.88 383 VAL A CA 1
ATOM 2996 C C . VAL A 1 383 ? 26 -25.047 -15.523 1 90.88 383 VAL A C 1
ATOM 2998 O O . VAL A 1 383 ? 24.938 -25.375 -14.992 1 90.88 383 VAL A O 1
ATOM 3001 N N . ARG A 1 384 ? 27.156 -25.297 -15.008 1 89.69 384 ARG A N 1
ATOM 3002 C CA . ARG A 1 384 ? 27.234 -26 -13.734 1 89.69 384 ARG A CA 1
ATOM 3003 C C . ARG A 1 384 ? 26.641 -25.156 -12.609 1 89.69 384 ARG A C 1
ATOM 3005 O O . ARG A 1 384 ? 26 -25.688 -11.711 1 89.69 384 ARG A O 1
ATOM 3012 N N . LYS A 1 385 ? 26.828 -23.922 -12.734 1 87.25 385 LYS A N 1
ATOM 3013 C CA . LYS A 1 385 ? 26.234 -23.031 -11.75 1 87.25 385 LYS A CA 1
ATOM 3014 C C . LYS A 1 385 ? 24.703 -23.078 -11.82 1 87.25 385 LYS A C 1
ATOM 3016 O O . LYS A 1 385 ? 24.031 -23.094 -10.797 1 87.25 385 LYS A O 1
ATOM 3021 N N . LEU A 1 386 ? 24.203 -23.125 -13.039 1 86.88 386 LEU A N 1
ATOM 3022 C CA . LEU A 1 386 ? 22.75 -23.203 -13.227 1 86.88 386 LEU A CA 1
ATOM 3023 C C . LEU A 1 386 ? 22.188 -24.516 -12.695 1 86.88 386 LEU A C 1
ATOM 3025 O O . LEU A 1 386 ? 21.078 -24.547 -12.156 1 86.88 386 LEU A O 1
ATOM 3029 N N . VAL A 1 387 ? 22.969 -25.531 -12.82 1 86.38 387 VAL A N 1
ATOM 3030 C CA . VAL A 1 387 ? 22.562 -26.828 -12.281 1 86.38 387 VAL A CA 1
ATOM 3031 C C . VAL A 1 387 ? 22.609 -26.781 -10.75 1 86.38 387 VAL A C 1
ATOM 3033 O O . VAL A 1 387 ? 21.703 -27.281 -10.094 1 86.38 387 VAL A O 1
ATOM 3036 N N . GLN A 1 388 ? 23.641 -26.188 -10.336 1 82.56 388 GLN A N 1
ATOM 3037 C CA . GLN A 1 388 ? 23.781 -26.047 -8.891 1 82.56 388 GLN A CA 1
ATOM 3038 C C . GLN A 1 388 ? 22.625 -25.266 -8.289 1 82.56 388 GLN A C 1
ATOM 3040 O O . GLN A 1 388 ? 22.172 -25.578 -7.18 1 82.56 388 GLN A O 1
ATOM 3045 N N . MET A 1 389 ? 22.172 -24.344 -9.016 1 80.69 389 MET A N 1
ATOM 3046 C CA . MET A 1 389 ? 21.062 -23.5 -8.547 1 80.69 389 MET A CA 1
ATOM 3047 C C . MET A 1 389 ? 19.719 -24.203 -8.75 1 80.69 389 MET A C 1
ATOM 3049 O O . MET A 1 389 ? 18.688 -23.703 -8.305 1 80.69 389 MET A O 1
ATOM 3053 N N . GLY A 1 390 ? 19.75 -25.266 -9.492 1 79.25 390 GLY A N 1
ATOM 3054 C CA . GLY A 1 390 ? 18.547 -26.047 -9.688 1 79.25 390 GLY A CA 1
ATOM 3055 C C . GLY A 1 390 ? 17.734 -25.609 -10.898 1 79.25 390 GLY A C 1
ATOM 3056 O O . GLY A 1 390 ? 16.578 -26 -11.055 1 79.25 390 GLY A O 1
ATOM 3057 N N . PHE A 1 391 ? 18.391 -24.859 -11.75 1 82.69 391 PHE A N 1
ATOM 3058 C CA . PHE A 1 391 ? 17.656 -24.344 -12.898 1 82.69 391 PHE A CA 1
ATOM 3059 C C . PHE A 1 391 ? 17.766 -25.297 -14.078 1 82.69 391 PHE A C 1
ATOM 3061 O O . PHE A 1 391 ? 16.859 -25.359 -14.914 1 82.69 391 PHE A O 1
ATOM 3068 N N . LEU A 1 392 ? 18.906 -25.938 -14.125 1 86 392 LEU A N 1
ATOM 3069 C CA . LEU A 1 392 ? 19.125 -26.938 -15.156 1 86 392 LEU A CA 1
ATOM 3070 C C . LEU A 1 392 ? 19.281 -28.328 -14.539 1 86 392 LEU A C 1
ATOM 3072 O O . LEU A 1 392 ? 19.781 -28.469 -13.422 1 86 392 LEU A O 1
ATOM 3076 N N . VAL A 1 393 ? 18.797 -29.25 -15.219 1 85.44 393 VAL A N 1
ATOM 3077 C CA . VAL A 1 393 ? 18.953 -30.656 -14.836 1 85.44 393 VAL A CA 1
ATOM 3078 C C . VAL A 1 393 ? 19.406 -31.469 -16.047 1 85.44 393 VAL A C 1
ATOM 3080 O O . VAL A 1 393 ? 19.25 -31.047 -17.188 1 85.44 393 VAL A O 1
ATOM 3083 N N . LYS A 1 394 ? 20 -32.594 -15.711 1 86.19 394 LYS A N 1
ATOM 3084 C CA . LYS A 1 394 ? 20.359 -33.5 -16.812 1 86.19 394 LYS A CA 1
ATOM 3085 C C . LYS A 1 394 ? 19.125 -33.938 -17.578 1 86.19 394 LYS A C 1
ATOM 3087 O O . LYS A 1 394 ? 18.094 -34.25 -16.984 1 86.19 394 LYS A O 1
ATOM 3092 N N . ALA A 1 395 ? 19.234 -33.719 -18.891 1 84.44 395 ALA A N 1
ATOM 3093 C CA . ALA A 1 395 ? 18.094 -34.094 -19.719 1 84.44 395 ALA A CA 1
ATOM 3094 C C . ALA A 1 395 ? 17.859 -35.594 -19.703 1 84.44 395 ALA A C 1
ATOM 3096 O O . ALA A 1 395 ? 18.812 -36.375 -19.688 1 84.44 395 ALA A O 1
ATOM 3097 N N . SER A 1 396 ? 16.688 -36 -19.266 1 68.69 396 SER A N 1
ATOM 3098 C CA . SER A 1 396 ? 16.359 -37.406 -19.312 1 68.69 396 SER A CA 1
ATOM 3099 C C . SER A 1 396 ? 16.5 -37.969 -20.734 1 68.69 396 SER A C 1
ATOM 3101 O O . SER A 1 396 ? 16.281 -37.25 -21.703 1 68.69 396 SER A O 1
ATOM 3103 N N . GLU A 1 397 ? 17.328 -39.156 -20.969 1 56.53 397 GLU A N 1
ATOM 3104 C CA . GLU A 1 397 ? 17.391 -39.844 -22.266 1 56.53 397 GLU A CA 1
ATOM 3105 C C . GLU A 1 397 ? 15.992 -40.094 -22.828 1 56.53 397 GLU A C 1
ATOM 3107 O O . GLU A 1 397 ? 15.047 -40.312 -22.062 1 56.53 397 GLU A O 1
ATOM 3112 N N . MET B 1 1 ? -2.369 36.438 24.094 1 43.78 1 MET B N 1
ATOM 3113 C CA . MET B 1 1 ? -1.183 36.062 23.344 1 43.78 1 MET B CA 1
ATOM 3114 C C . MET B 1 1 ? -1.541 35.719 21.906 1 43.78 1 MET B C 1
ATOM 3116 O O . MET B 1 1 ? -2.59 35.125 21.641 1 43.78 1 MET B O 1
ATOM 3120 N N . SER B 1 2 ? -0.978 36.406 20.984 1 57.5 2 SER B N 1
ATOM 3121 C CA . SER B 1 2 ? -1.305 36.312 19.562 1 57.5 2 SER B CA 1
ATOM 3122 C C . SER B 1 2 ? -1.191 34.875 19.047 1 57.5 2 SER B C 1
ATOM 3124 O O . SER B 1 2 ? -0.302 34.125 19.469 1 57.5 2 SER B O 1
ATOM 3126 N N . GLU B 1 3 ? -2.24 34.281 18.422 1 82.19 3 GLU B N 1
ATOM 3127 C CA . GLU B 1 3 ? -2.328 32.906 17.922 1 82.19 3 GLU B CA 1
ATOM 3128 C C . GLU B 1 3 ? -1.24 32.625 16.891 1 82.19 3 GLU B C 1
ATOM 3130 O O . GLU B 1 3 ? -0.954 33.469 16.047 1 82.19 3 GLU B O 1
ATOM 3135 N N . LEU B 1 4 ? -0.381 31.672 17.203 1 90.25 4 LEU B N 1
ATOM 3136 C CA . LEU B 1 4 ? 0.666 31.266 16.266 1 90.25 4 LEU B CA 1
ATOM 3137 C C . LEU B 1 4 ? 0.063 30.672 15 1 90.25 4 LEU B C 1
ATOM 3139 O O . LEU B 1 4 ? -0.668 29.688 15.047 1 90.25 4 LEU B O 1
ATOM 3143 N N . THR B 1 5 ? 0.147 31.422 13.875 1 92.81 5 THR B N 1
ATOM 3144 C CA . THR B 1 5 ? -0.355 31.016 12.562 1 92.81 5 THR B CA 1
ATOM 3145 C C . THR B 1 5 ? 0.792 30.859 11.57 1 92.81 5 THR B C 1
ATOM 3147 O O . THR B 1 5 ? 1.936 31.203 11.875 1 92.81 5 THR B O 1
ATOM 3150 N N . LEU B 1 6 ? 0.44 30.328 10.398 1 95.44 6 LEU B N 1
ATOM 3151 C CA . LEU B 1 6 ? 1.448 30.234 9.352 1 95.44 6 LEU B CA 1
ATOM 3152 C C . LEU B 1 6 ? 1.995 31.609 8.992 1 95.44 6 LEU B C 1
ATOM 3154 O O . LEU B 1 6 ? 3.203 31.781 8.812 1 95.44 6 LEU B O 1
ATOM 3158 N N . ALA B 1 7 ? 1.105 32.594 8.914 1 94.81 7 ALA B N 1
ATOM 3159 C CA . ALA B 1 7 ? 1.515 33.969 8.617 1 94.81 7 ALA B CA 1
ATOM 3160 C C . ALA B 1 7 ? 2.479 34.469 9.672 1 94.81 7 ALA B C 1
ATOM 3162 O O . ALA B 1 7 ? 3.49 35.094 9.344 1 94.81 7 ALA B O 1
ATOM 3163 N N . ALA B 1 8 ? 2.17 34.219 10.938 1 95.06 8 ALA B N 1
ATOM 3164 C CA . ALA B 1 8 ? 3.031 34.656 12.031 1 95.06 8 ALA B CA 1
ATOM 3165 C C . ALA B 1 8 ? 4.402 34 11.953 1 95.06 8 ALA B C 1
ATOM 3167 O O . ALA B 1 8 ? 5.426 34.625 12.188 1 95.06 8 ALA B O 1
ATOM 3168 N N . LEU B 1 9 ? 4.406 32.719 11.641 1 97.12 9 LEU B N 1
ATOM 3169 C CA . LEU B 1 9 ? 5.645 31.938 11.547 1 97.12 9 LEU B CA 1
ATOM 3170 C C . LEU B 1 9 ? 6.547 32.5 10.445 1 97.12 9 LEU B C 1
ATOM 3172 O O . LEU B 1 9 ? 7.77 32.531 10.609 1 97.12 9 LEU B O 1
ATOM 3176 N N . LEU B 1 10 ? 5.934 32.906 9.336 1 97.38 10 LEU B N 1
ATOM 3177 C CA . LEU B 1 10 ? 6.695 33.281 8.148 1 97.38 10 LEU B CA 1
ATOM 3178 C C . LEU B 1 10 ? 7.055 34.75 8.156 1 97.38 10 LEU B C 1
ATOM 3180 O O . LEU B 1 10 ? 7.898 35.188 7.375 1 97.38 10 LEU B O 1
ATOM 3184 N N . SER B 1 11 ? 6.414 35.469 9.039 1 95.31 11 SER B N 1
ATOM 3185 C CA . SER B 1 11 ? 6.668 36.906 9.078 1 95.31 11 SER B CA 1
ATOM 3186 C C . SER B 1 11 ? 8.164 37.188 9.133 1 95.31 11 SER B C 1
ATOM 3188 O O . SER B 1 11 ? 8.898 36.562 9.906 1 95.31 11 SER B O 1
ATOM 3190 N N . PRO B 1 12 ? 8.672 38.156 8.297 1 94.88 12 PRO B N 1
ATOM 3191 C CA . PRO B 1 12 ? 7.938 39.188 7.559 1 94.88 12 PRO B CA 1
ATOM 3192 C C . PRO B 1 12 ? 7.535 38.719 6.16 1 94.88 12 PRO B C 1
ATOM 3194 O O . PRO B 1 12 ? 6.914 39.469 5.41 1 94.88 12 PRO B O 1
ATOM 3197 N N . ILE B 1 13 ? 7.848 37.562 5.73 1 95.56 13 ILE B N 1
ATOM 3198 C CA . ILE B 1 13 ? 7.422 37.031 4.441 1 95.56 13 ILE B CA 1
ATOM 3199 C C . ILE B 1 13 ? 5.938 36.688 4.496 1 95.56 13 ILE B C 1
ATOM 3201 O O . ILE B 1 13 ? 5.492 36 5.422 1 95.56 13 ILE B O 1
ATOM 3205 N N . THR B 1 14 ? 5.195 37.188 3.568 1 96.12 14 THR B N 1
ATOM 3206 C CA . THR B 1 14 ? 3.781 36.812 3.531 1 96.12 14 THR B CA 1
ATOM 3207 C C . THR B 1 14 ? 3.6 35.375 3.084 1 96.12 14 THR B C 1
ATOM 3209 O O . THR B 1 14 ? 4.484 34.812 2.449 1 96.12 14 THR B O 1
ATOM 3212 N N . VAL B 1 15 ? 2.445 34.781 3.385 1 95.31 15 VAL B N 1
ATOM 3213 C CA . VAL B 1 15 ? 2.158 33.406 2.973 1 95.31 15 VAL B CA 1
ATOM 3214 C C . VAL B 1 15 ? 2.137 33.344 1.449 1 95.31 15 VAL B C 1
ATOM 3216 O O . VAL B 1 15 ? 2.664 32.375 0.869 1 95.31 15 VAL B O 1
ATOM 3219 N N . ASP B 1 16 ? 1.606 34.344 0.83 1 93.69 16 ASP B N 1
ATOM 3220 C CA . ASP B 1 16 ? 1.559 34.406 -0.629 1 93.69 16 ASP B CA 1
ATOM 3221 C C . ASP B 1 16 ? 2.965 34.375 -1.225 1 93.69 16 ASP B C 1
ATOM 3223 O O . ASP B 1 16 ? 3.236 33.625 -2.166 1 93.69 16 ASP B O 1
ATOM 3227 N N . ALA B 1 17 ? 3.807 35.188 -0.708 1 95.56 17 ALA B N 1
ATOM 3228 C CA . ALA B 1 17 ? 5.188 35.25 -1.186 1 95.56 17 ALA B CA 1
ATOM 3229 C C . ALA B 1 17 ? 5.902 33.906 -0.954 1 95.56 17 ALA B C 1
ATOM 3231 O O . ALA B 1 17 ? 6.68 33.469 -1.801 1 95.56 17 ALA B O 1
ATOM 3232 N N . PHE B 1 18 ? 5.652 33.406 0.188 1 96.38 18 PHE B N 1
ATOM 3233 C CA . PHE B 1 18 ? 6.23 32.125 0.512 1 96.38 18 PHE B CA 1
ATOM 3234 C C . PHE B 1 18 ? 5.801 31.062 -0.504 1 96.38 18 PHE B C 1
ATOM 3236 O O . PHE B 1 18 ? 6.633 30.312 -1.017 1 96.38 18 PHE B O 1
ATOM 3243 N N . MET B 1 19 ? 4.477 31 -0.862 1 92.19 19 MET B N 1
ATOM 3244 C CA . MET B 1 19 ? 3.941 30.031 -1.801 1 92.19 19 MET B CA 1
ATOM 3245 C C . MET B 1 19 ? 4.523 30.234 -3.195 1 92.19 19 MET B C 1
ATOM 3247 O O . MET B 1 19 ? 4.801 29.266 -3.904 1 92.19 19 MET B O 1
ATOM 3251 N N . GLU B 1 20 ? 4.785 31.406 -3.518 1 90.12 20 GLU B N 1
ATOM 3252 C CA . GLU B 1 20 ? 5.234 31.75 -4.863 1 90.12 20 GLU B CA 1
ATOM 3253 C C . GLU B 1 20 ? 6.738 31.516 -5.016 1 90.12 20 GLU B C 1
ATOM 3255 O O . GLU B 1 20 ? 7.188 30.984 -6.039 1 90.12 20 GLU B O 1
ATOM 3260 N N . ARG B 1 21 ? 7.492 31.797 -3.949 1 94.88 21 ARG B N 1
ATOM 3261 C CA . ARG B 1 21 ? 8.938 31.906 -4.137 1 94.88 21 ARG B CA 1
ATOM 3262 C C . ARG B 1 21 ? 9.664 30.734 -3.49 1 94.88 21 ARG B C 1
ATOM 3264 O O . ARG B 1 21 ? 10.797 30.422 -3.865 1 94.88 21 ARG B O 1
ATOM 3271 N N . TYR B 1 22 ? 9.023 30.125 -2.531 1 95.88 22 TYR B N 1
ATOM 3272 C CA . TYR B 1 22 ? 9.812 29.188 -1.73 1 95.88 22 TYR B CA 1
ATOM 3273 C C . TYR B 1 22 ? 9.18 27.797 -1.729 1 95.88 22 TYR B C 1
ATOM 3275 O O . TYR B 1 22 ? 9.883 26.797 -1.838 1 95.88 22 TYR B O 1
ATOM 3283 N N . TRP B 1 23 ? 7.91 27.688 -1.675 1 94.38 23 TRP B N 1
ATOM 3284 C CA . TRP B 1 23 ? 7.207 26.422 -1.51 1 94.38 23 TRP B CA 1
ATOM 3285 C C . TRP B 1 23 ? 7.633 25.422 -2.576 1 94.38 23 TRP B C 1
ATOM 3287 O O . TRP B 1 23 ? 7.434 25.656 -3.77 1 94.38 23 TRP B O 1
ATOM 3297 N N . GLY B 1 24 ? 8.273 24.422 -2.146 1 91.31 24 GLY B N 1
ATOM 3298 C CA . GLY B 1 24 ? 8.695 23.359 -3.033 1 91.31 24 GLY B CA 1
ATOM 3299 C C . GLY B 1 24 ? 9.914 23.719 -3.867 1 91.31 24 GLY B C 1
ATOM 3300 O O . GLY B 1 24 ? 10.359 22.922 -4.691 1 91.31 24 GLY B O 1
ATOM 3301 N N . ARG B 1 25 ? 10.516 24.844 -3.639 1 92.19 25 ARG B N 1
ATOM 3302 C CA . ARG B 1 25 ? 11.547 25.328 -4.547 1 92.19 25 ARG B CA 1
ATOM 3303 C C . ARG B 1 25 ? 12.883 25.484 -3.826 1 92.19 25 ARG B C 1
ATOM 3305 O O . ARG B 1 25 ? 13.859 24.812 -4.172 1 92.19 25 ARG B O 1
ATOM 3312 N N . LYS B 1 26 ? 12.875 26.297 -2.861 1 95.25 26 LYS B N 1
ATOM 3313 C CA . LYS B 1 26 ? 14.125 26.547 -2.154 1 95.25 26 LYS B CA 1
ATOM 3314 C C . LYS B 1 26 ? 13.883 26.828 -0.675 1 95.25 26 LYS B C 1
ATOM 3316 O O . LYS B 1 26 ? 12.773 27.219 -0.288 1 95.25 26 LYS B O 1
ATOM 3321 N N . PRO B 1 27 ? 14.938 26.625 0.134 1 97.44 27 PRO B N 1
ATOM 3322 C CA . PRO B 1 27 ? 14.789 26.844 1.573 1 97.44 27 PRO B CA 1
ATOM 3323 C C . PRO B 1 27 ? 14.562 28.312 1.921 1 97.44 27 PRO B C 1
ATOM 3325 O O . PRO B 1 27 ? 14.961 29.203 1.159 1 97.44 27 PRO B O 1
ATOM 3328 N N . LEU B 1 28 ? 13.883 28.547 2.982 1 98.38 28 LEU B N 1
ATOM 3329 C CA . LEU B 1 28 ? 13.664 29.875 3.543 1 98.38 28 LEU B CA 1
ATOM 3330 C C . LEU B 1 28 ? 14.094 29.938 5.004 1 98.38 28 LEU B C 1
ATOM 3332 O O . LEU B 1 28 ? 13.672 29.109 5.812 1 98.38 28 LEU B O 1
ATOM 3336 N N . ILE B 1 29 ? 14.992 30.812 5.348 1 98.25 29 ILE B N 1
ATOM 3337 C CA . ILE B 1 29 ? 15.398 31.062 6.727 1 98.25 29 ILE B CA 1
ATOM 3338 C C . ILE B 1 29 ? 14.797 32.375 7.211 1 98.25 29 ILE B C 1
ATOM 3340 O O . ILE B 1 29 ? 15.047 33.438 6.629 1 98.25 29 ILE B O 1
ATOM 3344 N N . VAL B 1 30 ? 13.969 32.281 8.18 1 98 30 VAL B N 1
ATOM 3345 C CA . VAL B 1 30 ? 13.352 33.469 8.75 1 98 30 VAL B CA 1
ATOM 3346 C C . VAL B 1 30 ? 14.094 33.875 10.023 1 98 30 VAL B C 1
ATOM 3348 O O . VAL B 1 30 ? 13.984 33.219 11.047 1 98 30 VAL B O 1
ATOM 3351 N N . ARG B 1 31 ? 14.797 35 9.906 1 96.19 31 ARG B N 1
ATOM 3352 C CA . ARG B 1 31 ? 15.484 35.562 11.055 1 96.19 31 ARG B CA 1
ATOM 3353 C C . ARG B 1 31 ? 14.617 36.625 11.742 1 96.19 31 ARG B C 1
ATOM 3355 O O . ARG B 1 31 ? 13.914 37.375 11.086 1 96.19 31 ARG B O 1
ATOM 3362 N N . ARG B 1 32 ? 14.656 36.5 13.062 1 94.69 32 ARG B N 1
ATOM 3363 C CA . ARG B 1 32 ? 13.914 37.531 13.805 1 94.69 32 ARG B CA 1
ATOM 3364 C C . ARG B 1 32 ? 14.406 37.594 15.25 1 94.69 32 ARG B C 1
ATOM 3366 O O . ARG B 1 32 ? 15.016 36.656 15.766 1 94.69 32 ARG B O 1
ATOM 3373 N N . GLN B 1 33 ? 14.164 38.781 15.875 1 92.75 33 GLN B N 1
ATOM 3374 C CA . GLN B 1 33 ? 14.477 39 17.281 1 92.75 33 GLN B CA 1
ATOM 3375 C C . GLN B 1 33 ? 13.227 38.844 18.156 1 92.75 33 GLN B C 1
ATOM 3377 O O . GLN B 1 33 ? 12.781 39.812 18.766 1 92.75 33 GLN B O 1
ATOM 3382 N N . ALA B 1 34 ? 12.742 37.688 18.188 1 94.44 34 ALA B N 1
ATOM 3383 C CA . ALA B 1 34 ? 11.547 37.344 18.969 1 94.44 34 ALA B CA 1
ATOM 3384 C C . ALA B 1 34 ? 11.68 36 19.641 1 94.44 34 ALA B C 1
ATOM 3386 O O . ALA B 1 34 ? 10.898 35.094 19.359 1 94.44 34 ALA B O 1
ATOM 3387 N N . PRO B 1 35 ? 12.586 35.969 20.578 1 94.5 35 PRO B N 1
ATOM 3388 C CA . PRO B 1 35 ? 12.883 34.656 21.172 1 94.5 35 PRO B CA 1
ATOM 3389 C C . PRO B 1 35 ? 11.672 34.031 21.859 1 94.5 35 PRO B C 1
ATOM 3391 O O . PRO B 1 35 ? 11.648 32.812 22.109 1 94.5 35 PRO B O 1
ATOM 3394 N N . HIS B 1 36 ? 10.602 34.781 22.125 1 94.62 36 HIS B N 1
ATOM 3395 C CA . HIS B 1 36 ? 9.461 34.25 22.875 1 94.62 36 HIS B CA 1
ATOM 3396 C C . HIS B 1 36 ? 8.273 34.031 21.938 1 94.62 36 HIS B C 1
ATOM 3398 O O . HIS B 1 36 ? 7.156 33.75 22.406 1 94.62 36 HIS B O 1
ATOM 3404 N N . LEU B 1 37 ? 8.516 34.094 20.688 1 95.12 37 LEU B N 1
ATOM 3405 C CA . LEU B 1 37 ? 7.438 33.875 19.719 1 95.12 37 LEU B CA 1
ATOM 3406 C C . LEU B 1 37 ? 6.785 32.5 19.922 1 95.12 37 LEU B C 1
ATOM 3408 O O . LEU B 1 37 ? 5.57 32.375 19.766 1 95.12 37 LEU B O 1
ATOM 3412 N N . TYR B 1 38 ? 7.629 31.5 20.266 1 96.94 38 TYR B N 1
ATOM 3413 C CA . TYR B 1 38 ? 7.145 30.125 20.391 1 96.94 38 TYR B CA 1
ATOM 3414 C C . TYR B 1 38 ? 6.883 29.766 21.844 1 96.94 38 TYR B C 1
ATOM 3416 O O . TYR B 1 38 ? 6.926 28.594 22.219 1 96.94 38 TYR B O 1
ATOM 3424 N N . ALA B 1 39 ? 6.566 30.703 22.656 1 94.75 39 ALA B N 1
ATOM 3425 C CA . ALA B 1 39 ? 6.418 30.484 24.094 1 94.75 39 ALA B CA 1
ATOM 3426 C C . ALA B 1 39 ? 5.215 29.594 24.406 1 94.75 39 ALA B C 1
ATOM 3428 O O . ALA B 1 39 ? 5.152 28.969 25.453 1 94.75 39 ALA B O 1
ATOM 3429 N N . CYS B 1 40 ? 4.293 29.578 23.484 1 94.31 40 CYS B N 1
ATOM 3430 C CA . CYS B 1 40 ? 3.105 28.75 23.703 1 94.31 40 CYS B CA 1
ATOM 3431 C C . CYS B 1 40 ? 3.381 27.297 23.359 1 94.31 40 CYS B C 1
ATOM 3433 O O . CYS B 1 40 ? 2.576 26.422 23.688 1 94.31 40 CYS B O 1
ATOM 3435 N N . LEU B 1 41 ? 4.465 26.984 22.719 1 96.94 41 LEU B N 1
ATOM 3436 C CA . LEU B 1 41 ? 4.863 25.609 22.391 1 96.94 41 LEU B CA 1
ATOM 3437 C C . LEU B 1 41 ? 5.676 25 23.531 1 96.94 41 LEU B C 1
ATOM 3439 O O . LEU B 1 41 ? 6.129 25.703 24.422 1 96.94 41 LEU B O 1
ATOM 3443 N N . PRO B 1 42 ? 5.789 23.688 23.5 1 95.88 42 PRO B N 1
ATOM 3444 C CA . PRO B 1 42 ? 6.445 23.047 24.656 1 95.88 42 PRO B CA 1
ATOM 3445 C C . PRO B 1 42 ? 7.926 23.406 24.75 1 95.88 42 PRO B C 1
ATOM 3447 O O . PRO B 1 42 ? 8.68 23.234 23.781 1 95.88 42 PRO B O 1
ATOM 3450 N N . ASP B 1 43 ? 8.273 23.875 25.891 1 95.69 43 ASP B N 1
ATOM 3451 C CA . ASP B 1 43 ? 9.695 24.031 26.188 1 95.69 43 ASP B CA 1
ATOM 3452 C C . ASP B 1 43 ? 10.266 22.719 26.75 1 95.69 43 ASP B C 1
ATOM 3454 O O . ASP B 1 43 ? 9.602 21.688 26.75 1 95.69 43 ASP B O 1
ATOM 3458 N N . SER B 1 44 ? 11.547 22.766 27.188 1 94.62 44 SER B N 1
ATOM 3459 C CA . SER B 1 44 ? 12.219 21.547 27.625 1 94.62 44 SER B CA 1
ATOM 3460 C C . SER B 1 44 ? 11.531 20.938 28.844 1 94.62 44 SER B C 1
ATOM 3462 O O . SER B 1 44 ? 11.484 19.719 28.984 1 94.62 44 SER B O 1
ATOM 3464 N N . GLU B 1 45 ? 11.008 21.781 29.719 1 93.12 45 GLU B N 1
ATOM 3465 C CA . GLU B 1 45 ? 10.305 21.281 30.891 1 93.12 45 GLU B CA 1
ATOM 3466 C C . GLU B 1 45 ? 9.016 20.562 30.5 1 93.12 45 GLU B C 1
ATOM 3468 O O . GLU B 1 45 ? 8.742 19.453 30.984 1 93.12 45 GLU B O 1
ATOM 3473 N N . GLU B 1 46 ? 8.297 21.203 29.672 1 93.31 46 GLU B N 1
ATOM 3474 C CA . GLU B 1 46 ? 7.074 20.578 29.188 1 93.31 46 GLU B CA 1
ATOM 3475 C C . GLU B 1 46 ? 7.383 19.312 28.375 1 93.31 46 GLU B C 1
ATOM 3477 O O . GLU B 1 46 ? 6.637 18.328 28.438 1 93.31 46 GLU B O 1
ATOM 3482 N N . PHE B 1 47 ? 8.438 19.359 27.625 1 94 47 PHE B N 1
ATOM 3483 C CA . PHE B 1 47 ? 8.883 18.203 26.859 1 94 47 PHE B CA 1
ATOM 3484 C C . PHE B 1 47 ? 9.133 17 27.781 1 94 47 PHE B C 1
ATOM 3486 O O . PHE B 1 47 ? 8.688 15.891 27.5 1 94 47 PHE B O 1
ATOM 3493 N N . ALA B 1 48 ? 9.789 17.25 28.875 1 90.31 48 ALA B N 1
ATOM 3494 C CA . ALA B 1 48 ? 10.039 16.203 29.859 1 90.31 48 ALA B CA 1
ATOM 3495 C C . ALA B 1 48 ? 8.734 15.648 30.406 1 90.31 48 ALA B C 1
ATOM 3497 O O . ALA B 1 48 ? 8.602 14.438 30.609 1 90.31 48 ALA B O 1
ATOM 3498 N N . PHE B 1 49 ? 7.906 16.547 30.625 1 90.31 49 PHE B N 1
ATOM 3499 C CA . PHE B 1 49 ? 6.609 16.125 31.156 1 90.31 49 PHE B CA 1
ATOM 3500 C C . PHE B 1 49 ? 5.875 15.258 30.141 1 90.31 49 PHE B C 1
ATOM 3502 O O . PHE B 1 49 ? 5.242 14.266 30.5 1 90.31 49 PHE B O 1
ATOM 3509 N N . LEU B 1 50 ? 5.898 15.641 28.891 1 91.06 50 LEU B N 1
ATOM 3510 C CA . LEU B 1 50 ? 5.27 14.852 27.828 1 91.06 50 LEU B CA 1
ATOM 3511 C C . LEU B 1 50 ? 5.891 13.461 27.75 1 91.06 50 LEU B C 1
ATOM 3513 O O . LEU B 1 50 ? 5.18 12.477 27.531 1 91.06 50 LEU B O 1
ATOM 3517 N N . LEU B 1 51 ? 7.18 13.359 27.922 1 87.94 51 LEU B N 1
ATOM 3518 C CA . LEU B 1 51 ? 7.848 12.07 27.938 1 87.94 51 LEU B CA 1
ATOM 3519 C C . LEU B 1 51 ? 7.352 11.203 29.078 1 87.94 51 LEU B C 1
ATOM 3521 O O . LEU B 1 51 ? 7.125 10 28.906 1 87.94 51 LEU B O 1
ATOM 3525 N N . HIS B 1 52 ? 7.203 11.844 30.156 1 82.12 52 HIS B N 1
ATOM 3526 C CA . HIS B 1 52 ? 6.734 11.156 31.359 1 82.12 52 HIS B CA 1
ATOM 3527 C C . HIS B 1 52 ? 5.344 10.562 31.141 1 82.12 52 HIS B C 1
ATOM 3529 O O . HIS B 1 52 ? 5.043 9.477 31.641 1 82.12 52 HIS B O 1
ATOM 3535 N N . SER B 1 53 ? 4.574 11.258 30.359 1 81.75 53 SER B N 1
ATOM 3536 C CA . SER B 1 53 ? 3.17 10.891 30.203 1 81.75 53 SER B CA 1
ATOM 3537 C C . SER B 1 53 ? 2.986 9.93 29.031 1 81.75 53 SER B C 1
ATOM 3539 O O . SER B 1 53 ? 1.874 9.469 28.766 1 81.75 53 SER B O 1
ATOM 3541 N N . LEU B 1 54 ? 4 9.664 28.328 1 83.62 54 LEU B N 1
ATOM 3542 C CA . LEU B 1 54 ? 3.893 8.82 27.141 1 83.62 54 LEU B CA 1
ATOM 3543 C C . LEU B 1 54 ? 3.543 7.387 27.516 1 83.62 54 LEU B C 1
ATOM 3545 O O . LEU B 1 54 ? 4.227 6.773 28.328 1 83.62 54 LEU B O 1
ATOM 3549 N N . THR B 1 55 ? 2.309 7.051 26.969 1 75.31 55 THR B N 1
ATOM 3550 C CA . THR B 1 55 ? 1.914 5.656 27.125 1 75.31 55 THR B CA 1
ATOM 3551 C C . THR B 1 55 ? 2.281 4.844 25.891 1 75.31 55 THR B C 1
ATOM 3553 O O . THR B 1 55 ? 2.225 5.355 24.766 1 75.31 55 THR B O 1
ATOM 3556 N N . ASP B 1 56 ? 2.98 3.752 25.938 1 70.25 56 ASP B N 1
ATOM 3557 C CA . ASP B 1 56 ? 3.361 2.82 24.875 1 70.25 56 ASP B CA 1
ATOM 3558 C C . ASP B 1 56 ? 4.48 3.398 24.016 1 70.25 56 ASP B C 1
ATOM 3560 O O . ASP B 1 56 ? 4.352 3.467 22.781 1 70.25 56 ASP B O 1
ATOM 3564 N N . PRO B 1 57 ? 5.453 3.816 24.562 1 68.75 57 PRO B N 1
ATOM 3565 C CA . PRO B 1 57 ? 6.57 4.449 23.859 1 68.75 57 PRO B CA 1
ATOM 3566 C C . PRO B 1 57 ? 7.117 3.584 22.719 1 68.75 57 PRO B C 1
ATOM 3568 O O . PRO B 1 57 ? 7.758 4.098 21.797 1 68.75 57 PRO B O 1
ATOM 3571 N N . GLU B 1 58 ? 6.77 2.371 22.734 1 63.62 58 GLU B N 1
ATOM 3572 C CA . GLU B 1 58 ? 7.285 1.443 21.734 1 63.62 58 GLU B CA 1
ATOM 3573 C C . GLU B 1 58 ? 6.527 1.574 20.422 1 63.62 58 GLU B C 1
ATOM 3575 O O . GLU B 1 58 ? 6.973 1.068 19.391 1 63.62 58 GLU B O 1
ATOM 3580 N N . ARG B 1 59 ? 5.48 2.295 20.469 1 68 59 ARG B N 1
ATOM 3581 C CA . ARG B 1 59 ? 4.656 2.422 19.266 1 68 59 ARG B CA 1
ATOM 3582 C C . ARG B 1 59 ? 5.207 3.502 18.344 1 68 59 ARG B C 1
ATOM 3584 O O . ARG B 1 59 ? 4.473 4.051 17.516 1 68 59 ARG B O 1
ATOM 3591 N N . GLY B 1 60 ? 6.449 3.922 18.609 1 74.94 60 GLY B N 1
ATOM 3592 C CA . GLY B 1 60 ? 7.109 4.848 17.703 1 74.94 60 GLY B CA 1
ATOM 3593 C C . GLY B 1 60 ? 6.945 6.301 18.109 1 74.94 60 GLY B C 1
ATOM 3594 O O . GLY B 1 60 ? 7.273 7.207 17.344 1 74.94 60 GLY B O 1
ATOM 3595 N N . TRP B 1 61 ? 6.547 6.488 19.312 1 85.62 61 TRP B N 1
ATOM 3596 C CA . TRP B 1 61 ? 6.305 7.855 19.766 1 85.62 61 TRP B CA 1
ATOM 3597 C C . TRP B 1 61 ? 7.59 8.492 20.281 1 85.62 61 TRP B C 1
ATOM 3599 O O . TRP B 1 61 ? 7.695 9.719 20.359 1 85.62 61 TRP B O 1
ATOM 3609 N N . PHE B 1 62 ? 8.461 7.605 20.656 1 90.31 62 PHE B N 1
ATOM 3610 C CA . PHE B 1 62 ? 9.711 8.094 21.234 1 90.31 62 PHE B CA 1
ATOM 3611 C C . PHE B 1 62 ? 10.906 7.332 20.656 1 90.31 62 PHE B C 1
ATOM 3613 O O . PHE B 1 62 ? 10.836 6.117 20.453 1 90.31 62 PHE B O 1
ATOM 3620 N N . SER B 1 63 ? 11.961 8.039 20.359 1 91.56 63 SER B N 1
ATOM 3621 C CA . SER B 1 63 ? 13.195 7.426 19.875 1 91.56 63 SER B CA 1
ATOM 3622 C C . SER B 1 63 ? 14.422 8.117 20.469 1 91.56 63 SER B C 1
ATOM 3624 O O . SER B 1 63 ? 14.359 9.289 20.844 1 91.56 63 SER B O 1
ATOM 3626 N N . ILE B 1 64 ? 15.43 7.379 20.578 1 91.44 64 ILE B N 1
ATOM 3627 C CA . ILE B 1 64 ? 16.766 7.906 20.828 1 91.44 64 ILE B CA 1
ATOM 3628 C C . ILE B 1 64 ? 17.5 8.078 19.5 1 91.44 64 ILE B C 1
ATOM 3630 O O . ILE B 1 64 ? 17.453 7.207 18.625 1 91.44 64 ILE B O 1
ATOM 3634 N N . VAL B 1 65 ? 18.078 9.219 19.391 1 91.06 65 VAL B N 1
ATOM 3635 C CA . VAL B 1 65 ? 18.672 9.5 18.094 1 91.06 65 VAL B CA 1
ATOM 3636 C C . VAL B 1 65 ? 20.172 9.758 18.25 1 91.06 65 VAL B C 1
ATOM 3638 O O . VAL B 1 65 ? 20.578 10.664 18.984 1 91.06 65 VAL B O 1
ATOM 3641 N N . ASN B 1 66 ? 20.938 9.062 17.609 1 91.94 66 ASN B N 1
ATOM 3642 C CA . ASN B 1 66 ? 22.375 9.188 17.438 1 91.94 66 ASN B CA 1
ATOM 3643 C C . ASN B 1 66 ? 22.812 8.734 16.047 1 91.94 66 ASN B C 1
ATOM 3645 O O . ASN B 1 66 ? 23.094 7.551 15.836 1 91.94 66 ASN B O 1
ATOM 3649 N N . GLY B 1 67 ? 22.844 9.648 15.227 1 88.12 67 GLY B N 1
ATOM 3650 C CA . GLY B 1 67 ? 23.047 9.297 13.828 1 88.12 67 GLY B CA 1
ATOM 3651 C C . GLY B 1 67 ? 21.766 8.812 13.148 1 88.12 67 GLY B C 1
ATOM 3652 O O . GLY B 1 67 ? 21.438 9.273 12.055 1 88.12 67 GLY B O 1
ATOM 3653 N N . VAL B 1 68 ? 21.156 7.855 13.766 1 87.88 68 VAL B N 1
ATOM 3654 C CA . VAL B 1 68 ? 19.875 7.336 13.312 1 87.88 68 VAL B CA 1
ATOM 3655 C C . VAL B 1 68 ? 18.922 7.191 14.508 1 87.88 68 VAL B C 1
ATOM 3657 O O . VAL B 1 68 ? 19.375 7.137 15.656 1 87.88 68 VAL B O 1
ATOM 3660 N N . ALA B 1 69 ? 17.656 7.168 14.156 1 88 69 ALA B N 1
ATOM 3661 C CA . ALA B 1 69 ? 16.656 6.984 15.203 1 88 69 ALA B CA 1
ATOM 3662 C C . ALA B 1 69 ? 16.516 5.508 15.562 1 88 69 ALA B C 1
ATOM 3664 O O . ALA B 1 69 ? 16.469 4.648 14.68 1 88 69 ALA B O 1
ATOM 3665 N N . ARG B 1 70 ? 16.438 5.223 16.875 1 87.12 70 ARG B N 1
ATOM 3666 C CA . ARG B 1 70 ? 16.203 3.873 17.375 1 87.12 70 ARG B CA 1
ATOM 3667 C C . ARG B 1 70 ? 15.102 3.867 18.438 1 87.12 70 ARG B C 1
ATOM 3669 O O . ARG B 1 70 ? 15.031 4.781 19.266 1 87.12 70 ARG B O 1
ATOM 3676 N N . PRO B 1 71 ? 14.344 2.859 18.328 1 85.31 71 PRO B N 1
ATOM 3677 C CA . PRO B 1 71 ? 13.367 2.74 19.422 1 85.31 71 PRO B CA 1
ATOM 3678 C C . PRO B 1 71 ? 14.031 2.545 20.781 1 85.31 71 PRO B C 1
ATOM 3680 O O . PRO B 1 71 ? 15.188 2.141 20.859 1 85.31 71 PRO B O 1
ATOM 3683 N N . PRO B 1 72 ? 13.266 2.869 21.781 1 83.06 72 PRO B N 1
ATOM 3684 C CA . PRO B 1 72 ? 13.844 2.668 23.109 1 83.06 72 PRO B CA 1
ATOM 3685 C C . PRO B 1 72 ? 14.094 1.196 23.438 1 83.06 72 PRO B C 1
ATOM 3687 O O . PRO B 1 72 ? 13.258 0.344 23.125 1 83.06 72 PRO B O 1
ATOM 3690 N N . SER B 1 73 ? 15.219 0.971 23.938 1 81.44 73 SER B N 1
ATOM 3691 C CA . SER B 1 73 ? 15.516 -0.373 24.422 1 81.44 73 SER B CA 1
ATOM 3692 C C . SER B 1 73 ? 14.719 -0.693 25.672 1 81.44 73 SER B C 1
ATOM 3694 O O . SER B 1 73 ? 14.156 0.205 26.312 1 81.44 73 SER B O 1
ATOM 3696 N N . ASP B 1 74 ? 14.742 -1.896 26.016 1 81.44 74 ASP B N 1
ATOM 3697 C CA . ASP B 1 74 ? 14.016 -2.342 27.203 1 81.44 74 ASP B CA 1
ATOM 3698 C C . ASP B 1 74 ? 14.531 -1.637 28.453 1 81.44 74 ASP B C 1
ATOM 3700 O O . ASP B 1 74 ? 13.773 -1.402 29.406 1 81.44 74 ASP B O 1
ATOM 3704 N N . SER B 1 75 ? 15.734 -1.253 28.453 1 81.62 75 SER B N 1
ATOM 3705 C CA . SER B 1 75 ? 16.344 -0.618 29.625 1 81.62 75 SER B CA 1
ATOM 3706 C C . SER B 1 75 ? 15.766 0.773 29.859 1 81.62 75 SER B C 1
ATOM 3708 O O . SER B 1 75 ? 15.898 1.328 30.953 1 81.62 75 SER B O 1
ATOM 3710 N N . LEU B 1 76 ? 15.156 1.282 28.859 1 85.44 76 LEU B N 1
ATOM 3711 C CA . LEU B 1 76 ? 14.602 2.629 28.984 1 85.44 76 LEU B CA 1
ATOM 3712 C C . LEU B 1 76 ? 13.133 2.582 29.391 1 85.44 76 LEU B C 1
ATOM 3714 O O . LEU B 1 76 ? 12.484 3.623 29.5 1 85.44 76 LEU B O 1
ATOM 3718 N N . LEU B 1 77 ? 12.711 1.357 29.625 1 82.94 77 LEU B N 1
ATOM 3719 C CA . LEU B 1 77 ? 11.305 1.194 29.984 1 82.94 77 LEU B CA 1
ATOM 3720 C C . LEU B 1 77 ? 11.164 0.656 31.406 1 82.94 77 LEU B C 1
ATOM 3722 O O . LEU B 1 77 ? 12 -0.122 31.859 1 82.94 77 LEU B O 1
ATOM 3726 N N . THR B 1 78 ? 10.172 1.114 32.031 1 79 78 THR B N 1
ATOM 3727 C CA . THR B 1 78 ? 9.812 0.541 33.312 1 79 78 THR B CA 1
ATOM 3728 C C . THR B 1 78 ? 9.102 -0.797 33.125 1 79 78 THR B C 1
ATOM 3730 O O . THR B 1 78 ? 8.812 -1.205 32 1 79 78 THR B O 1
ATOM 3733 N N . GLN B 1 79 ? 8.812 -1.361 34.25 1 75.31 79 GLN B N 1
ATOM 3734 C CA . GLN B 1 79 ? 8.109 -2.641 34.188 1 75.31 79 GLN B CA 1
ATOM 3735 C C . GLN B 1 79 ? 6.707 -2.484 33.625 1 75.31 79 GLN B C 1
ATOM 3737 O O . GLN B 1 79 ? 6.164 -3.422 33.031 1 75.31 79 GLN B O 1
ATOM 3742 N N . GLU B 1 80 ? 6.168 -1.284 33.812 1 74 80 GLU B N 1
ATOM 3743 C CA . GLU B 1 80 ? 4.805 -1.013 33.344 1 74 80 GLU B CA 1
ATOM 3744 C C . GLU B 1 80 ? 4.789 -0.573 31.891 1 74 80 GLU B C 1
ATOM 3746 O O . GLU B 1 80 ? 3.727 -0.271 31.344 1 74 80 GLU B O 1
ATOM 3751 N N . GLY B 1 81 ? 5.992 -0.498 31.266 1 75.62 81 GLY B N 1
ATOM 3752 C CA . GLY B 1 81 ? 6.066 -0.134 29.859 1 75.62 81 GLY B CA 1
ATOM 3753 C C . GLY B 1 81 ? 6.152 1.363 29.625 1 75.62 81 GLY B C 1
ATOM 3754 O O . GLY B 1 81 ? 5.953 1.84 28.516 1 75.62 81 GLY B O 1
ATOM 3755 N N . LEU B 1 82 ? 6.359 2.018 30.781 1 79.56 82 LEU B N 1
ATOM 3756 C CA . LEU B 1 82 ? 6.535 3.463 30.688 1 79.56 82 LEU B CA 1
ATOM 3757 C C . LEU B 1 82 ? 8.008 3.826 30.562 1 79.56 82 LEU B C 1
ATOM 3759 O O . LEU B 1 82 ? 8.883 2.996 30.828 1 79.56 82 LEU B O 1
ATOM 3763 N N . LEU B 1 83 ? 8.234 5.016 30.094 1 85.81 83 LEU B N 1
ATOM 3764 C CA . LEU B 1 83 ? 9.617 5.453 29.984 1 85.81 83 LEU B CA 1
ATOM 3765 C C . LEU B 1 83 ? 10.227 5.672 31.359 1 85.81 83 LEU B C 1
ATOM 3767 O O . LEU B 1 83 ? 9.609 6.301 32.219 1 85.81 83 LEU B O 1
ATOM 3771 N N . ASN B 1 84 ? 11.352 5.078 31.516 1 86.38 84 ASN B N 1
ATOM 3772 C CA . ASN B 1 84 ? 12.164 5.395 32.688 1 86.38 84 ASN B CA 1
ATOM 3773 C C . ASN B 1 84 ? 12.953 6.684 32.5 1 86.38 84 ASN B C 1
ATOM 3775 O O . ASN B 1 84 ? 14.008 6.68 31.859 1 86.38 84 ASN B O 1
ATOM 3779 N N . LEU B 1 85 ? 12.484 7.727 33.062 1 87.75 85 LEU B N 1
ATOM 3780 C CA . LEU B 1 85 ? 13.031 9.047 32.781 1 87.75 85 LEU B CA 1
ATOM 3781 C C . LEU B 1 85 ? 14.484 9.141 33.25 1 87.75 85 LEU B C 1
ATOM 3783 O O . LEU B 1 85 ? 15.281 9.844 32.625 1 87.75 85 LEU B O 1
ATOM 3787 N N . SER B 1 86 ? 14.789 8.469 34.281 1 89.88 86 SER B N 1
ATOM 3788 C CA . SER B 1 86 ? 16.172 8.492 34.719 1 89.88 86 SER B CA 1
ATOM 3789 C C . SER B 1 86 ? 17.109 7.949 33.656 1 89.88 86 SER B C 1
ATOM 3791 O O . SER B 1 86 ? 18.188 8.516 33.406 1 89.88 86 SER B O 1
ATOM 3793 N N . GLU B 1 87 ? 16.672 6.93 33.062 1 89.19 87 GLU B N 1
ATOM 3794 C CA . GLU B 1 87 ? 17.469 6.328 31.984 1 89.19 87 GLU B CA 1
ATOM 3795 C C . GLU B 1 87 ? 17.469 7.199 30.734 1 89.19 87 GLU B C 1
ATOM 3797 O O . GLU B 1 87 ? 18.453 7.254 30 1 89.19 87 GLU B O 1
ATOM 3802 N N . VAL B 1 88 ? 16.359 7.805 30.516 1 90.88 88 VAL B N 1
ATOM 3803 C CA . VAL B 1 88 ? 16.266 8.727 29.391 1 90.88 88 VAL B CA 1
ATOM 3804 C C . VAL B 1 88 ? 17.219 9.891 29.578 1 90.88 88 VAL B C 1
ATOM 3806 O O . VAL B 1 88 ? 17.922 10.281 28.641 1 90.88 88 VAL B O 1
ATOM 3809 N N . TYR B 1 89 ? 17.281 10.367 30.797 1 91.75 89 TYR B N 1
ATOM 3810 C CA . TYR B 1 89 ? 18.203 11.445 31.125 1 91.75 89 TYR B CA 1
ATOM 3811 C C . TYR B 1 89 ? 19.656 11 30.938 1 91.75 89 TYR B C 1
ATOM 3813 O O . TYR B 1 89 ? 20.5 11.766 30.469 1 91.75 89 TYR B O 1
ATOM 3821 N N . ALA B 1 90 ? 19.844 9.805 31.312 1 90.06 90 ALA B N 1
ATOM 3822 C CA . ALA B 1 90 ? 21.188 9.258 31.141 1 90.06 90 ALA B CA 1
ATOM 3823 C C . ALA B 1 90 ? 21.578 9.18 29.672 1 90.06 90 ALA B C 1
ATOM 3825 O O . ALA B 1 90 ? 22.688 9.562 29.297 1 90.06 90 ALA B O 1
ATOM 3826 N N . ALA B 1 91 ? 20.656 8.727 28.906 1 91.94 91 ALA B N 1
ATOM 3827 C CA . ALA B 1 91 ? 20.906 8.656 27.469 1 91.94 91 ALA B CA 1
ATOM 3828 C C . ALA B 1 91 ? 21.172 10.039 26.891 1 91.94 91 ALA B C 1
ATOM 3830 O O . ALA B 1 91 ? 22.047 10.203 26.031 1 91.94 91 ALA B O 1
ATOM 3831 N N . TYR B 1 92 ? 20.422 10.945 27.375 1 93.69 92 TYR B N 1
ATOM 3832 C CA . TYR B 1 92 ? 20.578 12.336 26.969 1 93.69 92 TYR B CA 1
ATOM 3833 C C . TYR B 1 92 ? 21.953 12.867 27.375 1 93.69 92 TYR B C 1
ATOM 3835 O O . TYR B 1 92 ? 22.641 13.5 26.578 1 93.69 92 TYR B O 1
ATOM 3843 N N . ARG B 1 93 ? 22.391 12.578 28.5 1 91.56 93 ARG B N 1
ATOM 3844 C CA . ARG B 1 93 ? 23.688 13.023 29 1 91.56 93 ARG B CA 1
ATOM 3845 C C . ARG B 1 93 ? 24.828 12.391 28.219 1 91.56 93 ARG B C 1
ATOM 3847 O O . ARG B 1 93 ? 25.906 12.984 28.078 1 91.56 93 ARG B O 1
ATOM 3854 N N . ASP B 1 94 ? 24.516 11.242 27.75 1 92.69 94 ASP B N 1
ATOM 3855 C CA . ASP B 1 94 ? 25.531 10.516 26.984 1 92.69 94 ASP B CA 1
ATOM 3856 C C . ASP B 1 94 ? 25.656 11.078 25.562 1 92.69 94 ASP B C 1
ATOM 3858 O O . ASP B 1 94 ? 26.438 10.57 24.766 1 92.69 94 ASP B O 1
ATOM 3862 N N . GLY B 1 95 ? 24.875 12.102 25.266 1 93.19 95 GLY B N 1
ATOM 3863 C CA . GLY B 1 95 ? 25.062 12.797 24 1 93.19 95 GLY B CA 1
ATOM 3864 C C . GLY B 1 95 ? 23.984 12.461 22.984 1 93.19 95 GLY B C 1
ATOM 3865 O O . GLY B 1 95 ? 24.062 12.906 21.828 1 93.19 95 GLY B O 1
ATOM 3866 N N . ASN B 1 96 ? 22.953 11.695 23.359 1 94.81 96 ASN B N 1
ATOM 3867 C CA . ASN B 1 96 ? 21.891 11.312 22.438 1 94.81 96 ASN B CA 1
ATOM 3868 C C . ASN B 1 96 ? 20.797 12.367 22.391 1 94.81 96 ASN B C 1
ATOM 3870 O O . ASN B 1 96 ? 20.438 12.945 23.422 1 94.81 96 ASN B O 1
ATOM 3874 N N . SER B 1 97 ? 20.312 12.539 21.203 1 95.5 97 SER B N 1
ATOM 3875 C CA . SER B 1 97 ? 19.125 13.375 21.062 1 95.5 97 SER B CA 1
ATOM 3876 C C . SER B 1 97 ? 17.859 12.586 21.375 1 95.5 97 SER B C 1
ATOM 3878 O O . SER B 1 97 ? 17.812 11.367 21.188 1 95.5 97 SER B O 1
ATOM 3880 N N . LEU B 1 98 ? 16.938 13.289 21.875 1 95 98 LEU B N 1
ATOM 3881 C CA . LEU B 1 98 ? 15.617 12.711 22.141 1 95 98 LEU B CA 1
ATOM 3882 C C . LEU B 1 98 ? 14.602 13.188 21.094 1 95 98 LEU B C 1
ATOM 3884 O O . LEU B 1 98 ? 14.492 14.383 20.828 1 95 98 LEU B O 1
ATOM 3888 N N . LEU B 1 99 ? 13.93 12.211 20.516 1 95.44 99 LEU B N 1
ATOM 3889 C CA . LEU B 1 99 ? 12.922 12.5 19.516 1 95.44 99 LEU B CA 1
ATOM 3890 C C . LEU B 1 99 ? 11.531 12.086 20 1 95.44 99 LEU B C 1
ATOM 3892 O O . LEU B 1 99 ? 11.32 10.938 20.375 1 95.44 99 LEU B O 1
ATOM 3896 N N . MET B 1 100 ? 10.664 12.992 20.094 1 93.94 100 MET B N 1
ATOM 3897 C CA . MET B 1 100 ? 9.25 12.703 20.328 1 93.94 100 MET B CA 1
ATOM 3898 C C . MET B 1 100 ? 8.422 12.945 19.062 1 93.94 100 MET B C 1
ATOM 3900 O O . MET B 1 100 ? 8.367 14.07 18.562 1 93.94 100 MET B O 1
ATOM 3904 N N . ASN B 1 101 ? 7.793 11.875 18.688 1 93.69 101 ASN B N 1
ATOM 3905 C CA . ASN B 1 101 ? 6.949 11.992 17.5 1 93.69 101 ASN B CA 1
ATOM 3906 C C . ASN B 1 101 ? 5.539 12.453 17.859 1 93.69 101 ASN B C 1
ATOM 3908 O O . ASN B 1 101 ? 5.055 12.18 18.953 1 93.69 101 ASN B O 1
ATOM 3912 N N . GLN B 1 102 ? 4.938 13.242 16.953 1 93.31 102 GLN B N 1
ATOM 3913 C CA . GLN B 1 102 ? 3.527 13.617 17.016 1 93.31 102 GLN B CA 1
ATOM 3914 C C . GLN B 1 102 ? 3.209 14.383 18.297 1 93.31 102 GLN B C 1
ATOM 3916 O O . GLN B 1 102 ? 2.27 14.039 19.016 1 93.31 102 GLN B O 1
ATOM 3921 N N . VAL B 1 103 ? 3.969 15.328 18.562 1 94.94 103 VAL B N 1
ATOM 3922 C CA . VAL B 1 103 ? 3.781 16.188 19.734 1 94.94 103 VAL B CA 1
ATOM 3923 C C . VAL B 1 103 ? 2.396 16.828 19.688 1 94.94 103 VAL B C 1
ATOM 3925 O O . VAL B 1 103 ? 1.78 17.062 20.734 1 94.94 103 VAL B O 1
ATOM 3928 N N . GLN B 1 104 ? 1.831 17 18.484 1 92.94 104 GLN B N 1
ATOM 3929 C CA . GLN B 1 104 ? 0.531 17.656 18.328 1 92.94 104 GLN B CA 1
ATOM 3930 C C . GLN B 1 104 ? -0.581 16.797 18.922 1 92.94 104 GLN B C 1
ATOM 3932 O O . GLN B 1 104 ? -1.676 17.297 19.203 1 92.94 104 GLN B O 1
ATOM 3937 N N . ARG B 1 105 ? -0.344 15.547 19.109 1 89.12 105 ARG B N 1
ATOM 3938 C CA . ARG B 1 105 ? -1.352 14.672 19.703 1 89.12 105 ARG B CA 1
ATOM 3939 C C . ARG B 1 105 ? -1.402 14.836 21.219 1 89.12 105 ARG B C 1
ATOM 3941 O O . ARG B 1 105 ? -2.363 14.414 21.859 1 89.12 105 ARG B O 1
ATOM 3948 N N . ARG B 1 106 ? -0.383 15.531 21.766 1 89.5 106 ARG B N 1
ATOM 3949 C CA . ARG B 1 106 ? -0.26 15.523 23.219 1 89.5 106 ARG B CA 1
ATOM 3950 C C . ARG B 1 106 ? -0.173 16.938 23.766 1 89.5 106 ARG B C 1
ATOM 3952 O O . ARG B 1 106 ? -0.181 17.141 24.984 1 89.5 106 ARG B O 1
ATOM 3959 N N . HIS B 1 107 ? -0.032 17.812 22.953 1 92.12 107 HIS B N 1
ATOM 3960 C CA . HIS B 1 107 ? 0.094 19.203 23.344 1 92.12 107 HIS B CA 1
ATOM 3961 C C . HIS B 1 107 ? -0.888 20.094 22.578 1 92.12 107 HIS B C 1
ATOM 3963 O O . HIS B 1 107 ? -0.767 20.25 21.359 1 92.12 107 HIS B O 1
ATOM 3969 N N . ARG B 1 108 ? -1.708 20.766 23.266 1 87.25 108 ARG B N 1
ATOM 3970 C CA . ARG B 1 108 ? -2.854 21.469 22.688 1 87.25 108 ARG B CA 1
ATOM 3971 C C . ARG B 1 108 ? -2.402 22.562 21.719 1 87.25 108 ARG B C 1
ATOM 3973 O O . ARG B 1 108 ? -2.879 22.641 20.594 1 87.25 108 ARG B O 1
ATOM 3980 N N . GLU B 1 109 ? -1.517 23.391 22.141 1 91.81 109 GLU B N 1
ATOM 3981 C CA . GLU B 1 109 ? -1.126 24.516 21.312 1 91.81 109 GLU B CA 1
ATOM 3982 C C . GLU B 1 109 ? -0.406 24.062 20.047 1 91.81 109 GLU B C 1
ATOM 3984 O O . GLU B 1 109 ? -0.531 24.672 18.984 1 91.81 109 GLU B O 1
ATOM 3989 N N . THR B 1 110 ? 0.333 22.953 20.172 1 94.75 110 THR B N 1
ATOM 3990 C CA . THR B 1 110 ? 0.965 22.375 19 1 94.75 110 THR B CA 1
ATOM 3991 C C . THR B 1 110 ? -0.087 21.859 18.016 1 94.75 110 THR B C 1
ATOM 3993 O O . THR B 1 110 ? 0.033 22.062 16.812 1 94.75 110 THR B O 1
ATOM 3996 N N . ALA B 1 111 ? -1.098 21.25 18.547 1 91.44 111 ALA B N 1
ATOM 3997 C CA . ALA B 1 111 ? -2.193 20.75 17.719 1 91.44 111 ALA B CA 1
ATOM 3998 C C . ALA B 1 111 ? -2.883 21.891 16.984 1 91.44 111 ALA B C 1
ATOM 4000 O O . ALA B 1 111 ? -3.148 21.797 15.781 1 91.44 111 ALA B O 1
ATOM 4001 N N . MET B 1 112 ? -3.131 22.906 17.719 1 89.31 112 MET B N 1
ATOM 4002 C CA . MET B 1 112 ? -3.795 24.078 17.141 1 89.31 112 MET B CA 1
ATOM 4003 C C . MET B 1 112 ? -2.932 24.703 16.047 1 89.31 112 MET B C 1
ATOM 4005 O O . MET B 1 112 ? -3.443 25.109 15 1 89.31 112 MET B O 1
ATOM 4009 N N . LEU B 1 113 ? -1.688 24.781 16.297 1 94.19 113 LEU B N 1
ATOM 4010 C CA . LEU B 1 113 ? -0.773 25.328 15.297 1 94.19 113 LEU B CA 1
ATOM 4011 C C . LEU B 1 113 ? -0.819 24.5 14.008 1 94.19 113 LEU B C 1
ATOM 4013 O O . LEU B 1 113 ? -0.956 25.047 12.914 1 94.19 113 LEU B O 1
ATOM 4017 N N . CYS B 1 114 ? -0.722 23.203 14.148 1 94.81 114 CYS B N 1
ATOM 4018 C CA . CYS B 1 114 ? -0.77 22.328 12.984 1 94.81 114 CYS B CA 1
ATOM 4019 C C . CYS B 1 114 ? -2.055 22.531 12.188 1 94.81 114 CYS B C 1
ATOM 4021 O O . CYS B 1 114 ? -2.021 22.641 10.961 1 94.81 114 CYS B O 1
ATOM 4023 N N . ARG B 1 115 ? -3.102 22.641 12.883 1 90.5 115 ARG B N 1
ATOM 4024 C CA . ARG B 1 115 ? -4.398 22.828 12.242 1 90.5 115 ARG B CA 1
ATOM 4025 C C . ARG B 1 115 ? -4.461 24.156 11.5 1 90.5 115 ARG B C 1
ATOM 4027 O O . ARG B 1 115 ? -4.988 24.219 10.391 1 90.5 115 ARG B O 1
ATOM 4034 N N . ARG B 1 116 ? -4.012 25.141 12.109 1 91.06 116 ARG B N 1
ATOM 4035 C CA . ARG B 1 116 ? -4.008 26.453 11.477 1 91.06 116 ARG B CA 1
ATOM 4036 C C . ARG B 1 116 ? -3.152 26.453 10.219 1 91.06 116 ARG B C 1
ATOM 4038 O O . ARG B 1 116 ? -3.498 27.109 9.227 1 91.06 116 ARG B O 1
ATOM 4045 N N . ILE B 1 117 ? -2.102 25.766 10.258 1 94.88 117 ILE B N 1
ATOM 4046 C CA . ILE B 1 117 ? -1.236 25.672 9.086 1 94.88 117 ILE B CA 1
ATOM 4047 C C . ILE B 1 117 ? -1.928 24.859 7.992 1 94.88 117 ILE B C 1
ATOM 4049 O O . ILE B 1 117 ? -1.896 25.234 6.816 1 94.88 117 ILE B O 1
ATOM 4053 N N . GLU B 1 118 ? -2.506 23.75 8.383 1 92.31 118 GLU B N 1
ATOM 4054 C CA . GLU B 1 118 ? -3.268 22.953 7.43 1 92.31 118 GLU B CA 1
ATOM 4055 C C . GLU B 1 118 ? -4.34 23.781 6.734 1 92.31 118 GLU B C 1
ATOM 4057 O O . GLU B 1 118 ? -4.48 23.734 5.512 1 92.31 118 GLU B O 1
ATOM 4062 N N . SER B 1 119 ? -5.035 24.547 7.523 1 87.25 119 SER B N 1
ATOM 4063 C CA . SER B 1 119 ? -6.078 25.422 6.996 1 87.25 119 SER B CA 1
ATOM 4064 C C . SER B 1 119 ? -5.504 26.438 6.027 1 87.25 119 SER B C 1
ATOM 4066 O O . SER B 1 119 ? -6.055 26.672 4.949 1 87.25 119 SER B O 1
ATOM 4068 N N . ALA B 1 120 ? -4.438 27.016 6.398 1 89.69 120 ALA B N 1
ATOM 4069 C CA . ALA B 1 120 ? -3.812 28.047 5.566 1 89.69 120 ALA B CA 1
ATOM 4070 C C . ALA B 1 120 ? -3.322 27.453 4.246 1 89.69 120 ALA B C 1
ATOM 4072 O O . ALA B 1 120 ? -3.51 28.047 3.186 1 89.69 120 ALA B O 1
ATOM 4073 N N . LEU B 1 121 ? -2.709 26.344 4.328 1 91.25 121 LEU B N 1
ATOM 4074 C CA . LEU B 1 121 ? -2.205 25.703 3.121 1 91.25 121 LEU B CA 1
ATOM 4075 C C . LEU B 1 121 ? -3.352 25.297 2.201 1 91.25 121 LEU B C 1
ATOM 4077 O O . LEU B 1 121 ? -3.271 25.469 0.984 1 91.25 121 LEU B O 1
ATOM 4081 N N . SER B 1 122 ? -4.352 24.75 2.793 1 85.75 122 SER B N 1
ATOM 4082 C CA . SER B 1 122 ? -5.527 24.391 2.008 1 85.75 122 SER B CA 1
ATOM 4083 C C . SER B 1 122 ? -6.129 25.609 1.316 1 85.75 122 SER B C 1
ATOM 4085 O O . SER B 1 122 ? -6.516 25.531 0.148 1 85.75 122 SER B O 1
ATOM 4087 N N . ALA B 1 123 ? -6.223 26.656 2.062 1 82.19 123 ALA B N 1
ATOM 4088 C CA . ALA B 1 123 ? -6.762 27.906 1.514 1 82.19 123 ALA B CA 1
ATOM 4089 C C . ALA B 1 123 ? -5.922 28.391 0.339 1 82.19 123 ALA B C 1
ATOM 4091 O O . ALA B 1 123 ? -6.422 29.094 -0.542 1 82.19 123 ALA B O 1
ATOM 4092 N N . HIS B 1 124 ? -4.691 28.016 0.327 1 86.94 124 HIS B N 1
ATOM 4093 C CA . HIS B 1 124 ? -3.805 28.438 -0.756 1 86.94 124 HIS B CA 1
ATOM 4094 C C . HIS B 1 124 ? -3.717 27.359 -1.835 1 86.94 124 HIS B C 1
ATOM 4096 O O . HIS B 1 124 ? -2.84 27.406 -2.699 1 86.94 124 HIS B O 1
ATOM 4102 N N . GLY B 1 125 ? -4.504 26.359 -1.718 1 83.06 125 GLY B N 1
ATOM 4103 C CA . GLY B 1 125 ? -4.664 25.391 -2.791 1 83.06 125 GLY B CA 1
ATOM 4104 C C . GLY B 1 125 ? -3.74 24.203 -2.654 1 83.06 125 GLY B C 1
ATOM 4105 O O . GLY B 1 125 ? -3.576 23.422 -3.6 1 83.06 125 GLY B O 1
ATOM 4106 N N . ILE B 1 126 ? -3.111 24.047 -1.527 1 88.75 126 ILE B N 1
ATOM 4107 C CA . ILE B 1 126 ? -2.219 22.906 -1.33 1 88.75 126 ILE B CA 1
ATOM 4108 C C . ILE B 1 126 ? -3.029 21.672 -0.937 1 88.75 126 ILE B C 1
ATOM 4110 O O . ILE B 1 126 ? -3.842 21.734 -0.009 1 88.75 126 ILE B O 1
ATOM 4114 N N . ALA B 1 127 ? -2.836 20.641 -1.664 1 88.5 127 ALA B N 1
ATOM 4115 C CA . ALA B 1 127 ? -3.482 19.375 -1.34 1 88.5 127 ALA B CA 1
ATOM 4116 C C . ALA B 1 127 ? -2.613 18.547 -0.404 1 88.5 127 ALA B C 1
ATOM 4118 O O . ALA B 1 127 ? -1.653 17.906 -0.843 1 88.5 127 ALA B O 1
ATOM 4119 N N . LEU B 1 128 ? -3.018 18.516 0.8 1 92.25 128 LEU B N 1
ATOM 4120 C CA . LEU B 1 128 ? -2.26 17.766 1.793 1 92.25 128 LEU B CA 1
ATOM 4121 C C . LEU B 1 128 ? -2.564 16.266 1.692 1 92.25 128 LEU B C 1
ATOM 4123 O O . LEU B 1 128 ? -3.715 15.883 1.47 1 92.25 128 LEU B O 1
ATOM 4127 N N . ALA B 1 129 ? -1.534 15.5 1.827 1 92.62 129 ALA B N 1
ATOM 4128 C CA . ALA B 1 129 ? -1.71 14.047 1.785 1 92.62 129 ALA B CA 1
ATOM 4129 C C . ALA B 1 129 ? -2.094 13.5 3.156 1 92.62 129 ALA B C 1
ATOM 4131 O O . ALA B 1 129 ? -2.781 12.484 3.256 1 92.62 129 ALA B O 1
ATOM 4132 N N . ARG B 1 130 ? -1.648 14.141 4.188 1 92.81 130 ARG B N 1
ATOM 4133 C CA . ARG B 1 130 ? -1.938 13.766 5.566 1 92.81 130 ARG B CA 1
ATOM 4134 C C . ARG B 1 130 ? -1.84 14.977 6.492 1 92.81 130 ARG B C 1
ATOM 4136 O O . ARG B 1 130 ? -1.447 16.062 6.062 1 92.81 130 ARG B O 1
ATOM 4143 N N . HIS B 1 131 ? -2.225 14.719 7.664 1 92.88 131 HIS B N 1
ATOM 4144 C CA . HIS B 1 131 ? -2.121 15.789 8.648 1 92.88 131 HIS B CA 1
ATOM 4145 C C . HIS B 1 131 ? -0.669 16.219 8.852 1 92.88 131 HIS B C 1
ATOM 4147 O O . HIS B 1 131 ? 0.25 15.422 8.617 1 92.88 131 HIS B O 1
ATOM 4153 N N . ILE B 1 132 ? -0.51 17.375 9.219 1 95.56 132 ILE B N 1
ATOM 4154 C CA . ILE B 1 132 ? 0.823 17.859 9.562 1 95.56 132 ILE B CA 1
ATOM 4155 C C . ILE B 1 132 ? 1.293 17.219 10.859 1 95.56 132 ILE B C 1
ATOM 4157 O O . ILE B 1 132 ? 0.563 17.219 11.859 1 95.56 132 ILE B O 1
ATOM 4161 N N . GLY B 1 133 ? 2.449 16.625 10.805 1 95.56 133 GLY B N 1
ATOM 4162 C CA . GLY B 1 133 ? 3.059 16.031 11.984 1 95.56 133 GLY B CA 1
ATOM 4163 C C . GLY B 1 133 ? 4.109 16.922 12.625 1 95.56 133 GLY B C 1
ATOM 4164 O O . GLY B 1 133 ? 4.957 17.484 11.93 1 95.56 133 GLY B O 1
ATOM 4165 N N . ALA B 1 134 ? 3.961 17.047 13.953 1 97.44 134 ALA B N 1
ATOM 4166 C CA . ALA B 1 134 ? 4.961 17.797 14.703 1 97.44 134 ALA B CA 1
ATOM 4167 C C . ALA B 1 134 ? 5.844 16.875 15.531 1 97.44 134 ALA B C 1
ATOM 4169 O O . ALA B 1 134 ? 5.355 16.156 16.406 1 97.44 134 ALA B O 1
ATOM 4170 N N . ASN B 1 135 ? 7.117 16.906 15.25 1 97.12 135 ASN B N 1
ATOM 4171 C CA . ASN B 1 135 ? 8.086 16.109 16 1 97.12 135 ASN B CA 1
ATOM 4172 C C . ASN B 1 135 ? 9.047 17 16.797 1 97.12 135 ASN B C 1
ATOM 4174 O O . ASN B 1 135 ? 9.516 18.016 16.281 1 97.12 135 ASN B O 1
ATOM 4178 N N . GLY B 1 136 ? 9.258 16.641 18 1 97.31 136 GLY B N 1
ATOM 4179 C CA . GLY B 1 136 ? 10.172 17.391 18.844 1 97.31 136 GLY B CA 1
ATOM 4180 C C . GLY B 1 136 ? 11.539 16.734 18.969 1 97.31 136 GLY B C 1
ATOM 4181 O O . GLY B 1 136 ? 11.641 15.523 19.141 1 97.31 136 GLY B O 1
ATOM 4182 N N . TYR B 1 137 ? 12.531 17.578 18.875 1 97.06 137 TYR B N 1
ATOM 4183 C CA . TYR B 1 137 ? 13.914 17.141 19.016 1 97.06 137 TYR B CA 1
ATOM 4184 C C . TYR B 1 137 ? 14.617 17.875 20.141 1 97.06 137 TYR B C 1
ATOM 4186 O O . TYR B 1 137 ? 14.75 19.109 20.109 1 97.06 137 TYR B O 1
ATOM 4194 N N . LEU B 1 138 ? 14.992 17.156 21.109 1 97.06 138 LEU B N 1
ATOM 4195 C CA . LEU B 1 138 ? 15.797 17.703 22.188 1 97.06 138 LEU B CA 1
ATOM 4196 C C . LEU B 1 138 ? 17.219 17.125 22.156 1 97.06 138 LEU B C 1
ATOM 4198 O O . LEU B 1 138 ? 17.391 15.914 22.328 1 97.06 138 LEU B O 1
ATOM 4202 N N . SER B 1 139 ? 18.172 18 21.938 1 96.94 139 SER B N 1
ATOM 4203 C CA . SER B 1 139 ? 19.547 17.562 21.781 1 96.94 139 SER B CA 1
ATOM 4204 C C . SER B 1 139 ? 20.453 18.203 22.828 1 96.94 139 SER B C 1
ATOM 4206 O O . SER B 1 139 ? 20.359 19.406 23.094 1 96.94 139 SER B O 1
ATOM 4208 N N . PRO B 1 140 ? 21.312 17.406 23.484 1 95.62 140 PRO B N 1
ATOM 4209 C CA . PRO B 1 140 ? 22.281 17.984 24.406 1 95.62 140 PRO B CA 1
ATOM 4210 C C . PRO B 1 140 ? 23.375 18.766 23.703 1 95.62 140 PRO B C 1
ATOM 4212 O O . PRO B 1 140 ? 23.438 18.781 22.469 1 95.62 140 PRO B O 1
ATOM 4215 N N . PRO B 1 141 ? 24.172 19.516 24.484 1 94.25 141 PRO B N 1
ATOM 4216 C CA . PRO B 1 141 ? 25.281 20.234 23.859 1 94.25 141 PRO B CA 1
ATOM 4217 C C . PRO B 1 141 ? 26.266 19.312 23.141 1 94.25 141 PRO B C 1
ATOM 4219 O O . PRO B 1 141 ? 26.391 18.141 23.5 1 94.25 141 PRO B O 1
ATOM 4222 N N . SER B 1 142 ? 26.828 19.797 22.078 1 92.75 142 SER B N 1
ATOM 4223 C CA . SER B 1 142 ? 27.891 19.109 21.328 1 92.75 142 SER B CA 1
ATOM 4224 C C . SER B 1 142 ? 27.422 17.75 20.828 1 92.75 142 SER B C 1
ATOM 4226 O O . SER B 1 142 ? 28.109 16.75 21.031 1 92.75 142 SER B O 1
ATOM 4228 N N . SER B 1 143 ? 26.266 17.781 20.234 1 90.5 143 SER B N 1
ATOM 4229 C CA . SER B 1 143 ? 25.703 16.531 19.75 1 90.5 143 SER B CA 1
ATOM 4230 C C . SER B 1 143 ? 25.078 16.688 18.375 1 90.5 143 SER B C 1
ATOM 4232 O O . SER B 1 143 ? 24.812 17.812 17.938 1 90.5 143 SER B O 1
ATOM 4234 N N . GLN B 1 144 ? 25.016 15.562 17.766 1 87 144 GLN B N 1
ATOM 4235 C CA . GLN B 1 144 ? 24.328 15.492 16.484 1 87 144 GLN B CA 1
ATOM 4236 C C . GLN B 1 144 ? 23.25 14.406 16.484 1 87 144 GLN B C 1
ATOM 4238 O O . GLN B 1 144 ? 23.547 13.242 16.766 1 87 144 GLN B O 1
ATOM 4243 N N . GLY B 1 145 ? 22.078 14.836 16.109 1 85.81 145 GLY B N 1
ATOM 4244 C CA . GLY B 1 145 ? 21 13.852 16.047 1 85.81 145 GLY B CA 1
ATOM 4245 C C . GLY B 1 145 ? 21.078 12.969 14.812 1 85.81 145 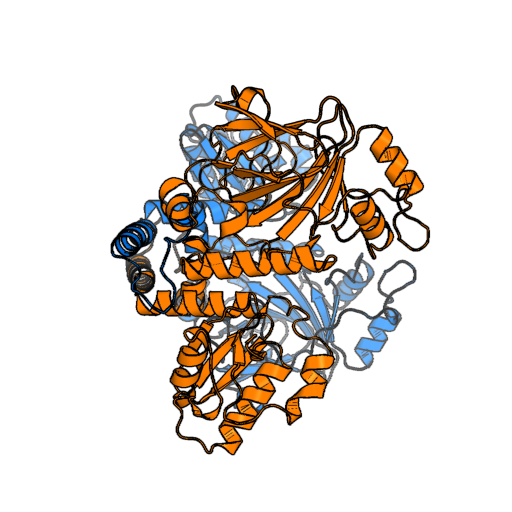GLY B C 1
ATOM 4246 O O . GLY B 1 145 ? 21.609 11.859 14.867 1 85.81 145 GLY B O 1
ATOM 4247 N N . PHE B 1 146 ? 20.781 13.5 13.711 1 90.12 146 PHE B N 1
ATOM 4248 C CA . PHE B 1 146 ? 20.734 12.734 12.469 1 90.12 146 PHE B CA 1
ATOM 4249 C C . PHE B 1 146 ? 21.938 13.031 11.602 1 90.12 146 PHE B C 1
ATOM 4251 O O . PHE B 1 146 ? 22.391 14.18 11.523 1 90.12 146 PHE B O 1
ATOM 4258 N N . ASN B 1 147 ? 22.344 11.977 10.898 1 92.56 147 ASN B N 1
ATOM 4259 C CA . ASN B 1 147 ? 23.297 12.156 9.805 1 92.56 147 ASN B CA 1
ATOM 4260 C C . ASN B 1 147 ? 22.656 12.867 8.617 1 92.56 147 ASN B C 1
ATOM 4262 O O . ASN B 1 147 ? 21.453 13.109 8.609 1 92.56 147 ASN B O 1
ATOM 4266 N N . ILE B 1 148 ? 23.516 13.219 7.719 1 94.19 148 ILE B N 1
ATOM 4267 C CA . ILE B 1 148 ? 23.031 13.906 6.531 1 94.19 148 ILE B CA 1
ATOM 4268 C C . ILE B 1 148 ? 21.906 13.102 5.891 1 94.19 148 ILE B C 1
ATOM 4270 O O . ILE B 1 148 ? 22.062 11.898 5.641 1 94.19 148 ILE B O 1
ATOM 4274 N N . HIS B 1 149 ? 20.781 13.742 5.617 1 94.12 149 HIS B N 1
ATOM 4275 C CA . HIS B 1 149 ? 19.625 13.062 5.039 1 94.12 149 HIS B CA 1
ATOM 4276 C C . HIS B 1 149 ? 18.703 14.047 4.344 1 94.12 149 HIS B C 1
ATOM 4278 O O . HIS B 1 149 ? 18.906 15.258 4.41 1 94.12 149 HIS B O 1
ATOM 4284 N N . TYR B 1 150 ? 17.781 13.547 3.596 1 93.44 150 TYR B N 1
ATOM 4285 C CA . TYR B 1 150 ? 16.656 14.312 3.068 1 93.44 150 TYR B CA 1
ATOM 4286 C C . TYR B 1 150 ? 15.328 13.766 3.582 1 93.44 150 TYR B C 1
ATOM 4288 O O . TYR B 1 150 ? 15.25 12.602 3.982 1 93.44 150 TYR B O 1
ATOM 4296 N N . ASP B 1 151 ? 14.367 14.602 3.668 1 93.31 151 ASP B N 1
ATOM 4297 C CA . ASP B 1 151 ? 13.023 14.172 4.035 1 93.31 151 ASP B CA 1
ATOM 4298 C C . ASP B 1 151 ? 12.148 14 2.799 1 93.31 151 ASP B C 1
ATOM 4300 O O . ASP B 1 151 ? 12.25 14.766 1.844 1 93.31 151 ASP B O 1
ATOM 4304 N N . PRO B 1 152 ? 11.289 13.008 2.785 1 93.81 152 PRO B N 1
ATOM 4305 C CA . PRO B 1 152 ? 10.352 12.812 1.676 1 93.81 152 PRO B CA 1
ATOM 4306 C C . PRO B 1 152 ? 9.156 13.758 1.734 1 93.81 152 PRO B C 1
ATOM 4308 O O . PRO B 1 152 ? 8.133 13.5 1.104 1 93.81 152 PRO B O 1
ATOM 4311 N N . HIS B 1 153 ? 9.188 14.812 2.5 1 95.19 153 HIS B N 1
ATOM 4312 C CA . HIS B 1 153 ? 8.18 15.852 2.67 1 95.19 153 HIS B CA 1
ATOM 4313 C C . HIS B 1 153 ? 8.812 17.188 3.008 1 95.19 153 HIS B C 1
ATOM 4315 O O . HIS B 1 153 ? 10.016 17.266 3.266 1 95.19 153 HIS B O 1
ATOM 4321 N N . ASP B 1 154 ? 8.016 18.203 2.84 1 96 154 ASP B N 1
ATOM 4322 C CA . ASP B 1 154 ? 8.469 19.531 3.268 1 96 154 ASP B CA 1
ATOM 4323 C C . ASP B 1 154 ? 8.453 19.641 4.789 1 96 154 ASP B C 1
ATOM 4325 O O . ASP B 1 154 ? 7.629 19.016 5.457 1 96 154 ASP B O 1
ATOM 4329 N N . VAL B 1 155 ? 9.43 20.484 5.254 1 97.75 155 VAL B N 1
ATOM 4330 C CA . VAL B 1 155 ? 9.445 20.641 6.707 1 97.75 155 VAL B CA 1
ATOM 4331 C C . VAL B 1 155 ? 9.594 22.109 7.082 1 97.75 155 VAL B C 1
ATOM 4333 O O . VAL B 1 155 ? 10.266 22.859 6.383 1 97.75 155 VAL B O 1
ATOM 4336 N N . LEU B 1 156 ? 8.891 22.531 8.094 1 98.69 156 LEU B N 1
ATOM 4337 C CA . LEU B 1 156 ? 9.125 23.75 8.852 1 98.69 156 LEU B CA 1
ATOM 4338 C C . LEU B 1 156 ? 9.773 23.438 10.195 1 98.69 156 LEU B C 1
ATOM 4340 O O . LEU B 1 156 ? 9.219 22.688 11 1 98.69 156 LEU B O 1
ATOM 4344 N N . ILE B 1 157 ? 10.93 24.047 10.43 1 98.69 157 ILE B N 1
ATOM 4345 C CA . ILE B 1 157 ? 11.648 23.812 11.68 1 98.69 157 ILE B CA 1
ATOM 4346 C C . ILE B 1 157 ? 11.57 25.062 12.555 1 98.69 157 ILE B C 1
ATOM 4348 O O . ILE B 1 157 ? 12.023 26.141 12.156 1 98.69 157 ILE B O 1
ATOM 4352 N N . LEU B 1 158 ? 11.008 24.891 13.734 1 98.62 158 LEU B N 1
ATOM 4353 C CA . LEU B 1 158 ? 10.852 25.984 14.695 1 98.62 158 LEU B CA 1
ATOM 4354 C C . LEU B 1 158 ? 11.828 25.828 15.859 1 98.62 158 LEU B C 1
ATOM 4356 O O . LEU B 1 158 ? 11.719 24.891 16.656 1 98.62 158 LEU B O 1
ATOM 4360 N N . GLN B 1 159 ? 12.781 26.766 15.961 1 98.31 159 GLN B N 1
ATOM 4361 C CA . GLN B 1 159 ? 13.727 26.703 17.062 1 98.31 159 GLN B CA 1
ATOM 4362 C C . GLN B 1 159 ? 13.117 27.266 18.344 1 98.31 159 GLN B C 1
ATOM 4364 O O . GLN B 1 159 ? 12.852 28.469 18.422 1 98.31 159 GLN B O 1
ATOM 4369 N N . ILE B 1 160 ? 12.945 26.469 19.328 1 97.69 160 ILE B N 1
ATOM 4370 C CA . ILE B 1 160 ? 12.227 26.844 20.531 1 97.69 160 ILE B CA 1
ATOM 4371 C C . ILE B 1 160 ? 13.219 27.266 21.625 1 97.69 160 ILE B C 1
ATOM 4373 O O . ILE B 1 160 ? 13.078 28.328 22.219 1 97.69 160 ILE B O 1
ATOM 4377 N N . GLU B 1 161 ? 14.148 26.391 21.906 1 97.06 161 GLU B N 1
ATOM 4378 C CA . GLU B 1 161 ? 15.164 26.641 22.922 1 97.06 161 GLU B CA 1
ATOM 4379 C C . GLU B 1 161 ? 16.562 26.375 22.391 1 97.06 161 GLU B C 1
ATOM 4381 O O . GLU B 1 161 ? 16.766 25.469 21.578 1 97.06 161 GLU B O 1
ATOM 4386 N N . GLY B 1 162 ? 17.484 27.203 22.906 1 96.06 162 GLY B N 1
ATOM 4387 C CA . GLY B 1 162 ? 18.875 26.984 22.516 1 96.06 162 GLY B CA 1
ATOM 4388 C C . GLY B 1 162 ? 19.125 27.25 21.047 1 96.06 162 GLY B C 1
ATOM 4389 O O . GLY B 1 162 ? 18.328 27.938 20.391 1 96.06 162 GLY B O 1
ATOM 4390 N N . ARG B 1 163 ? 20.312 26.797 20.625 1 96.38 163 ARG B N 1
ATOM 4391 C CA . ARG B 1 163 ? 20.734 27.047 19.266 1 96.38 163 ARG B CA 1
ATOM 4392 C C . ARG B 1 163 ? 21.172 25.766 18.562 1 96.38 163 ARG B C 1
ATOM 4394 O O . ARG B 1 163 ? 21.703 24.859 19.203 1 96.38 163 ARG B O 1
ATOM 4401 N N . LYS B 1 164 ? 20.875 25.672 17.297 1 96.5 164 LYS B N 1
ATOM 4402 C CA . LYS B 1 164 ? 21.281 24.531 16.484 1 96.5 164 LYS B CA 1
ATOM 4403 C C . LYS B 1 164 ? 21.938 24.984 15.188 1 96.5 164 LYS B C 1
ATOM 4405 O O . LYS B 1 164 ? 21.469 25.922 14.531 1 96.5 164 LYS B O 1
ATOM 4410 N N . HIS B 1 165 ? 23.047 24.406 14.906 1 97.56 165 HIS B N 1
ATOM 4411 C CA . HIS B 1 165 ? 23.781 24.688 13.688 1 97.56 165 HIS B CA 1
ATOM 4412 C C . HIS B 1 165 ? 23.312 23.812 12.539 1 97.56 165 HIS B C 1
ATOM 4414 O O . HIS B 1 165 ? 23.422 22.578 12.609 1 97.56 165 HIS B O 1
ATOM 4420 N N . TRP B 1 166 ? 22.828 24.438 11.422 1 97.94 166 TRP B N 1
ATOM 4421 C CA . TRP B 1 166 ? 22.25 23.703 10.297 1 97.94 166 TRP B CA 1
ATOM 4422 C C . TRP B 1 166 ? 23.125 23.828 9.055 1 97.94 166 TRP B C 1
ATOM 4424 O O . TRP B 1 166 ? 23.734 24.875 8.812 1 97.94 166 TRP B O 1
ATOM 4434 N N . ARG B 1 167 ? 23.172 22.766 8.336 1 97.44 167 ARG B N 1
ATOM 4435 C CA . ARG B 1 167 ? 23.781 22.734 7.008 1 97.44 167 ARG B CA 1
ATOM 4436 C C . ARG B 1 167 ? 22.797 22.203 5.965 1 97.44 167 ARG B C 1
ATOM 4438 O O . ARG B 1 167 ? 22.188 21.156 6.16 1 97.44 167 ARG B O 1
ATOM 4445 N N . LEU B 1 168 ? 22.609 22.984 4.945 1 97.56 168 LEU B N 1
ATOM 4446 C CA . LEU B 1 168 ? 21.797 22.562 3.803 1 97.56 168 LEU B CA 1
ATOM 4447 C C . LEU B 1 168 ? 22.672 22.281 2.59 1 97.56 168 LEU B C 1
ATOM 4449 O O . LEU B 1 168 ? 23.609 23.016 2.303 1 97.56 168 LEU B O 1
ATOM 4453 N N . TYR B 1 169 ? 22.375 21.172 1.984 1 95.56 169 TYR B N 1
ATOM 4454 C CA . TYR B 1 169 ? 23.078 20.766 0.777 1 95.56 169 TYR B CA 1
ATOM 4455 C C . TYR B 1 169 ? 22.172 20.828 -0.441 1 95.56 169 TYR B C 1
ATOM 4457 O O . TYR B 1 169 ? 21.141 21.516 -0.411 1 95.56 169 TYR B O 1
ATOM 4465 N N . GLY B 1 170 ? 22.625 20.234 -1.523 1 90.88 170 GLY B N 1
ATOM 4466 C CA . GLY B 1 170 ? 21.766 20.172 -2.697 1 90.88 170 GLY B CA 1
ATOM 4467 C C . GLY B 1 170 ? 20.734 19.062 -2.627 1 90.88 170 GLY B C 1
ATOM 4468 O O . GLY B 1 170 ? 20.703 18.297 -1.66 1 90.88 170 GLY B O 1
ATOM 4469 N N . ARG B 1 171 ? 19.844 19.047 -3.629 1 87.38 171 ARG B N 1
ATOM 4470 C CA . ARG B 1 171 ? 18.859 17.969 -3.736 1 87.38 171 ARG B CA 1
ATOM 4471 C C . ARG B 1 171 ? 19.5 16.703 -4.281 1 87.38 171 ARG B C 1
ATOM 4473 O O . ARG B 1 171 ? 20.203 16.734 -5.301 1 87.38 171 ARG B O 1
ATOM 4480 N N . HIS B 1 172 ? 19.453 15.656 -3.553 1 80.81 172 HIS B N 1
ATOM 4481 C CA . HIS B 1 172 ? 20.047 14.383 -3.938 1 80.81 172 HIS B CA 1
ATOM 4482 C C . HIS B 1 172 ? 19.109 13.586 -4.844 1 80.81 172 HIS B C 1
ATOM 4484 O O . HIS B 1 172 ? 19.562 12.898 -5.758 1 80.81 172 HIS B O 1
ATOM 4490 N N . VAL B 1 173 ? 17.891 13.57 -4.531 1 81.19 173 VAL B N 1
ATOM 4491 C CA . VAL B 1 173 ? 16.859 12.867 -5.277 1 81.19 173 VAL B CA 1
ATOM 4492 C C . VAL B 1 173 ? 15.688 13.805 -5.562 1 81.19 173 VAL B C 1
ATOM 4494 O O . VAL B 1 173 ? 15.234 14.531 -4.676 1 81.19 173 VAL B O 1
ATOM 4497 N N . ALA B 1 174 ? 15.367 13.727 -6.844 1 83.44 174 ALA B N 1
ATOM 4498 C CA . ALA B 1 174 ? 14.195 14.531 -7.172 1 83.44 174 ALA B CA 1
ATOM 4499 C C . ALA B 1 174 ? 12.93 13.922 -6.594 1 83.44 174 ALA B C 1
ATOM 4501 O O . ALA B 1 174 ? 12.664 12.734 -6.773 1 83.44 174 ALA B O 1
ATOM 4502 N N . TRP B 1 175 ? 12.219 14.602 -5.758 1 87.94 175 TRP B N 1
ATOM 4503 C CA . TRP B 1 175 ? 10.906 14.273 -5.211 1 87.94 175 TRP B CA 1
ATOM 4504 C C . TRP B 1 175 ? 10.914 12.898 -4.555 1 87.94 175 TRP B C 1
ATOM 4506 O O . TRP B 1 175 ? 10.188 12 -4.973 1 87.94 175 TRP B O 1
ATOM 4516 N N . PRO B 1 176 ? 11.703 12.719 -3.584 1 89.31 176 PRO B N 1
ATOM 4517 C CA . PRO B 1 176 ? 11.758 11.43 -2.893 1 89.31 176 PRO B CA 1
ATOM 4518 C C . PRO B 1 176 ? 10.414 11.016 -2.295 1 89.31 176 PRO B C 1
ATOM 4520 O O . PRO B 1 176 ? 9.586 11.875 -1.988 1 89.31 176 PRO B O 1
ATOM 4523 N N . THR B 1 177 ? 10.227 9.672 -2.244 1 85.62 177 THR B N 1
ATOM 4524 C CA . THR B 1 177 ? 9.008 9.125 -1.656 1 85.62 177 THR B CA 1
ATOM 4525 C C . THR B 1 177 ? 9.32 8.375 -0.364 1 85.62 177 THR B C 1
ATOM 4527 O O . THR B 1 177 ? 10.484 8.164 -0.027 1 85.62 177 THR B O 1
ATOM 4530 N N . GLN B 1 178 ? 8.297 8.094 0.42 1 80.31 178 GLN B N 1
ATOM 4531 C CA . GLN B 1 178 ? 8.422 7.289 1.629 1 80.31 178 GLN B CA 1
ATOM 4532 C C . GLN B 1 178 ? 8.781 5.844 1.29 1 80.31 178 GLN B C 1
ATOM 4534 O O . GLN B 1 178 ? 8.336 5.309 0.275 1 80.31 178 GLN B O 1
ATOM 4539 N N . PRO B 1 179 ? 9.586 5.223 1.968 1 72.06 179 PRO B N 1
ATOM 4540 C CA . PRO B 1 179 ? 10.273 5.691 3.174 1 72.06 179 PRO B CA 1
ATOM 4541 C C . PRO B 1 179 ? 11.547 6.465 2.859 1 72.06 179 PRO B C 1
ATOM 4543 O O . PRO B 1 179 ? 12.07 6.387 1.742 1 72.06 179 PRO B O 1
ATOM 4546 N N . PRO B 1 180 ? 11.859 7.25 3.871 1 69.81 180 PRO B N 1
ATOM 4547 C CA . PRO B 1 180 ? 13.07 8.039 3.629 1 69.81 180 PRO B CA 1
ATOM 4548 C C . PRO B 1 180 ? 14.305 7.168 3.418 1 69.81 180 PRO B C 1
ATOM 4550 O O . PRO B 1 180 ? 14.344 6.016 3.861 1 69.81 180 PRO B O 1
ATOM 4553 N N . ALA B 1 181 ? 15.102 7.742 2.58 1 65 181 ALA B N 1
ATOM 4554 C CA . ALA B 1 181 ? 16.344 7.012 2.297 1 65 181 ALA B CA 1
ATOM 4555 C C . ALA B 1 181 ? 17.219 6.93 3.535 1 65 181 ALA B C 1
ATOM 4557 O O . ALA B 1 181 ? 17.047 7.695 4.484 1 65 181 ALA B O 1
ATOM 4558 N N . THR B 1 182 ? 18.094 6.004 3.459 1 71.12 182 THR B N 1
ATOM 4559 C CA . THR B 1 182 ? 19.188 5.863 4.406 1 71.12 182 THR B CA 1
ATOM 4560 C C . THR B 1 182 ? 20.094 7.094 4.371 1 71.12 182 THR B C 1
ATOM 4562 O O . THR B 1 182 ? 20.156 7.797 3.359 1 71.12 182 THR B O 1
ATOM 4565 N N . PRO B 1 183 ? 20.672 7.375 5.504 1 84.38 183 PRO B N 1
ATOM 4566 C CA . PRO B 1 183 ? 21.578 8.516 5.543 1 84.38 183 PRO B CA 1
ATOM 4567 C C . PRO B 1 183 ? 22.578 8.516 4.379 1 84.38 183 PRO B C 1
ATOM 4569 O O . PRO B 1 183 ? 23.016 7.453 3.938 1 84.38 183 PRO B O 1
ATOM 4572 N N . ILE B 1 184 ? 22.828 9.664 3.914 1 87.5 184 ILE B N 1
ATOM 4573 C CA . ILE B 1 184 ? 23.719 9.867 2.775 1 87.5 184 ILE B CA 1
ATOM 4574 C C . ILE B 1 184 ? 25.141 10.109 3.27 1 87.5 184 ILE B C 1
ATOM 4576 O O . ILE B 1 184 ? 25.375 10.977 4.117 1 87.5 184 ILE B O 1
ATOM 4580 N N . PRO B 1 185 ? 26.016 9.352 2.773 1 88.94 185 PRO B N 1
ATOM 4581 C CA . PRO B 1 185 ? 27.406 9.609 3.154 1 88.94 185 PRO B CA 1
ATOM 4582 C C . PRO B 1 185 ? 27.859 11.023 2.779 1 88.94 185 PRO B C 1
ATOM 4584 O O . PRO B 1 185 ? 27.469 11.547 1.732 1 88.94 185 PRO B O 1
ATOM 4587 N N . PRO B 1 186 ? 28.703 11.57 3.67 1 89 186 PRO B N 1
ATOM 4588 C CA . PRO B 1 186 ? 29.203 12.93 3.428 1 89 186 PRO B CA 1
ATOM 4589 C C . PRO B 1 186 ? 29.859 13.086 2.062 1 89 186 PRO B C 1
ATOM 4591 O O . PRO B 1 186 ? 29.734 14.133 1.425 1 89 186 PRO B O 1
ATOM 4594 N N . GLU B 1 187 ? 30.469 12 1.628 1 90 187 GLU B N 1
ATOM 4595 C CA . GLU B 1 187 ? 31.156 12.039 0.344 1 90 187 GLU B CA 1
ATOM 4596 C C . GLU B 1 187 ? 30.172 12.227 -0.808 1 90 187 GLU B C 1
ATOM 4598 O O . GLU B 1 187 ? 30.5 12.844 -1.82 1 90 187 GLU B O 1
ATOM 4603 N N . GLU B 1 188 ? 29.062 11.812 -0.62 1 89.88 188 GLU B N 1
ATOM 4604 C CA . GLU B 1 188 ? 28.031 11.898 -1.655 1 89.88 188 GLU B CA 1
ATOM 4605 C C . GLU B 1 188 ? 27.25 13.211 -1.548 1 89.88 188 GLU B C 1
ATOM 4607 O O . GLU B 1 188 ? 26.75 13.727 -2.551 1 89.88 188 GLU B O 1
ATOM 4612 N N . ALA B 1 189 ? 27.141 13.758 -0.377 1 91.06 189 ALA B N 1
ATOM 4613 C CA . ALA B 1 189 ? 26.344 14.961 -0.13 1 91.06 189 ALA B CA 1
ATOM 4614 C C . ALA B 1 189 ? 27.047 16.203 -0.678 1 91.06 189 ALA B C 1
ATOM 4616 O O . ALA B 1 189 ? 26.391 17.172 -1.066 1 91.06 189 ALA B O 1
ATOM 4617 N N . GLY B 1 190 ? 28.359 16.141 -0.756 1 90.88 190 GLY B N 1
ATOM 4618 C CA . GLY B 1 190 ? 29.094 17.312 -1.16 1 90.88 190 GLY B CA 1
ATOM 4619 C C . GLY B 1 190 ? 29.203 18.359 -0.06 1 90.88 190 GLY B C 1
ATOM 4620 O O . GLY B 1 190 ? 29.031 18.047 1.12 1 90.88 190 GLY B O 1
ATOM 4621 N N . SER B 1 191 ? 29.531 19.641 -0.531 1 93.31 191 SER B N 1
ATOM 4622 C CA . SER B 1 191 ? 29.703 20.719 0.433 1 93.31 191 SER B CA 1
ATOM 4623 C C . SER B 1 191 ? 28.359 21.391 0.722 1 93.31 191 SER B C 1
ATOM 4625 O O . SER B 1 191 ? 27.516 21.531 -0.17 1 93.31 191 SER B O 1
ATOM 4627 N N . PRO B 1 192 ? 28.234 21.828 1.943 1 95.81 192 PRO B N 1
ATOM 4628 C CA . PRO B 1 192 ? 27.016 22.562 2.264 1 95.81 192 PRO B CA 1
ATOM 4629 C C . PRO B 1 192 ? 26.859 23.844 1.438 1 95.81 192 PRO B C 1
ATOM 4631 O O . PRO B 1 192 ? 27.828 24.562 1.204 1 95.81 192 PRO B O 1
ATOM 4634 N N . ARG B 1 193 ? 25.703 24.016 0.971 1 95.56 193 ARG B N 1
ATOM 4635 C CA . ARG B 1 193 ? 25.391 25.219 0.213 1 95.56 193 ARG B CA 1
ATOM 4636 C C . ARG B 1 193 ? 25.047 26.375 1.145 1 95.56 193 ARG B C 1
ATOM 4638 O O . ARG B 1 193 ? 25.25 27.547 0.8 1 95.56 193 ARG B O 1
ATOM 4645 N N . ARG B 1 194 ? 24.453 26.047 2.25 1 96.5 194 ARG B N 1
ATOM 4646 C CA . ARG B 1 194 ? 24.125 27.031 3.277 1 96.5 194 ARG B CA 1
ATOM 4647 C C . ARG B 1 194 ? 24.438 26.484 4.668 1 96.5 194 ARG B C 1
ATOM 4649 O O . ARG B 1 194 ? 24.219 25.312 4.949 1 96.5 194 ARG B O 1
ATOM 4656 N N . GLU B 1 195 ? 24.969 27.375 5.457 1 97.19 195 GLU B N 1
ATOM 4657 C CA . GLU B 1 195 ? 25.234 27.078 6.859 1 97.19 195 GLU B CA 1
ATOM 4658 C C . GLU B 1 195 ? 24.781 28.219 7.766 1 97.19 195 GLU B C 1
ATOM 4660 O O . GLU B 1 195 ? 25.062 29.375 7.492 1 97.19 195 GLU B O 1
ATOM 4665 N N . PHE B 1 196 ? 24.094 27.844 8.781 1 97.56 196 PHE B N 1
ATOM 4666 C CA . PHE B 1 196 ? 23.547 28.875 9.648 1 97.56 196 PHE B CA 1
ATOM 4667 C C . PHE B 1 196 ? 23.188 28.312 11.016 1 97.56 196 PHE B C 1
ATOM 4669 O O . PHE B 1 196 ? 23.094 27.094 11.18 1 97.56 196 PHE B O 1
ATOM 4676 N N . VAL B 1 197 ? 23.062 29.203 11.961 1 97.56 197 VAL B N 1
ATOM 4677 C CA . VAL B 1 197 ? 22.594 28.844 13.297 1 97.56 197 VAL B CA 1
ATOM 4678 C C . VAL B 1 197 ? 21.172 29.359 13.5 1 97.56 197 VAL B C 1
ATOM 4680 O O . VAL B 1 197 ? 20.859 30.516 13.172 1 97.56 197 VAL B O 1
ATOM 4683 N N . LEU B 1 198 ? 20.297 28.484 13.914 1 97.31 198 LEU B N 1
ATOM 4684 C CA . LEU B 1 198 ? 18.938 28.891 14.258 1 97.31 198 LEU B CA 1
ATOM 4685 C C . LEU B 1 198 ? 18.828 29.188 15.75 1 97.31 198 LEU B C 1
ATOM 4687 O O . LEU B 1 198 ? 19.266 28.391 16.594 1 97.31 198 LEU B O 1
ATOM 4691 N N . SER B 1 199 ? 18.203 30.344 16.031 1 97.12 199 SER B N 1
ATOM 4692 C CA . SER B 1 199 ? 17.984 30.781 17.406 1 97.12 199 SER B CA 1
ATOM 4693 C C . SER B 1 199 ? 16.516 30.781 17.766 1 97.12 199 SER B C 1
ATOM 4695 O O . SER B 1 199 ? 15.648 30.734 16.875 1 97.12 199 SER B O 1
ATOM 4697 N N . PRO B 1 200 ? 16.25 30.828 19.094 1 97.56 200 PRO B N 1
ATOM 4698 C CA . PRO B 1 200 ? 14.836 30.781 19.5 1 97.56 200 PRO B CA 1
ATOM 4699 C C . PRO B 1 200 ? 13.984 31.828 18.797 1 97.56 200 PRO B C 1
ATOM 4701 O O . PRO B 1 200 ? 14.367 33 18.734 1 97.56 200 PRO B O 1
ATOM 4704 N N . GLY B 1 201 ? 12.891 31.344 18.297 1 97.38 201 GLY B N 1
ATOM 4705 C CA . GLY B 1 201 ? 11.984 32.219 17.578 1 97.38 201 GLY B CA 1
ATOM 4706 C C . GLY B 1 201 ? 12.188 32.219 16.078 1 97.38 201 GLY B C 1
ATOM 4707 O O . GLY B 1 201 ? 11.336 32.688 15.328 1 97.38 201 GLY B O 1
ATOM 4708 N N . GLU B 1 202 ? 13.266 31.656 15.656 1 98 202 GLU B N 1
ATOM 4709 C CA . GLU B 1 202 ? 13.562 31.609 14.227 1 98 202 GLU B CA 1
ATOM 4710 C C . GLU B 1 202 ? 13.055 30.312 13.609 1 98 202 GLU B C 1
ATOM 4712 O O . GLU B 1 202 ? 12.695 29.375 14.32 1 98 202 GLU B O 1
ATOM 4717 N N . LEU B 1 203 ? 12.945 30.328 12.242 1 97.94 203 LEU B N 1
ATOM 4718 C CA . LEU B 1 203 ? 12.383 29.203 11.5 1 97.94 203 LEU B CA 1
ATOM 4719 C C . LEU B 1 203 ? 13.164 28.938 10.219 1 97.94 203 LEU B C 1
ATOM 4721 O O . LEU B 1 203 ? 13.688 29.875 9.602 1 97.94 203 LEU B O 1
ATOM 4725 N N . VAL B 1 204 ? 13.297 27.719 9.852 1 98.62 204 VAL B N 1
ATOM 4726 C CA . VAL B 1 204 ? 13.781 27.375 8.516 1 98.62 204 VAL B CA 1
ATOM 4727 C C . VAL B 1 204 ? 12.781 26.453 7.824 1 98.62 204 VAL B C 1
ATOM 4729 O O . VAL B 1 204 ? 12.234 25.547 8.461 1 98.62 204 VAL B O 1
ATOM 4732 N N . TYR B 1 205 ? 12.438 26.75 6.586 1 98.62 205 TYR B N 1
ATOM 4733 C CA . TYR B 1 205 ? 11.695 25.875 5.684 1 98.62 205 TYR B CA 1
ATOM 4734 C C . TYR B 1 205 ? 12.641 25.109 4.766 1 98.62 205 TYR B C 1
ATOM 4736 O O . TYR B 1 205 ? 13.492 25.703 4.102 1 98.62 205 TYR B O 1
ATOM 4744 N N . ILE B 1 206 ? 12.539 23.812 4.77 1 97.44 206 ILE B N 1
ATOM 4745 C CA . ILE B 1 206 ? 13.352 22.969 3.908 1 97.44 206 ILE B CA 1
ATOM 4746 C C . ILE B 1 206 ? 12.445 22.156 2.984 1 97.44 206 ILE B C 1
ATOM 4748 O O . ILE B 1 206 ? 11.664 21.312 3.447 1 97.44 206 ILE B O 1
ATOM 4752 N N . PRO B 1 207 ? 12.594 22.375 1.703 1 95.5 207 PRO B N 1
ATOM 4753 C CA . PRO B 1 207 ? 11.758 21.609 0.772 1 95.5 207 PRO B CA 1
ATOM 4754 C C . PRO B 1 207 ? 12.109 20.125 0.74 1 95.5 207 PRO B C 1
ATOM 4756 O O . PRO B 1 207 ? 13.25 19.75 1.025 1 95.5 207 PRO B O 1
ATOM 4759 N N . ARG B 1 208 ? 11.148 19.359 0.309 1 94.69 208 ARG B N 1
ATOM 4760 C CA . ARG B 1 208 ? 11.297 17.922 0.101 1 94.69 208 ARG B CA 1
ATOM 4761 C C . ARG B 1 208 ? 12.523 17.609 -0.755 1 94.69 208 ARG B C 1
ATOM 4763 O O . ARG B 1 208 ? 12.727 18.25 -1.797 1 94.69 208 ARG B O 1
ATOM 4770 N N . GLY B 1 209 ? 13.398 16.719 -0.253 1 92.88 209 GLY B N 1
ATOM 4771 C CA . GLY B 1 209 ? 14.5 16.219 -1.057 1 92.88 209 GLY B CA 1
ATOM 4772 C C . GLY B 1 209 ? 15.812 16.938 -0.785 1 92.88 209 GLY B C 1
ATOM 4773 O O . GLY B 1 209 ? 16.875 16.484 -1.207 1 92.88 209 GLY B O 1
ATOM 4774 N N . VAL B 1 210 ? 15.773 18.062 -0.111 1 94 210 VAL B N 1
ATOM 4775 C CA . VAL B 1 210 ? 16.984 18.797 0.181 1 94 210 VAL B CA 1
ATOM 4776 C C . VAL B 1 210 ? 17.75 18.125 1.316 1 94 210 VAL B C 1
ATOM 4778 O O . VAL B 1 210 ? 17.188 17.859 2.377 1 94 210 VAL B O 1
ATOM 4781 N N . LEU B 1 211 ? 19 17.891 1.051 1 94.94 211 LEU B N 1
ATOM 4782 C CA . LEU B 1 211 ? 19.859 17.281 2.057 1 94.94 211 LEU B CA 1
ATOM 4783 C C . LEU B 1 211 ? 20.188 18.266 3.174 1 94.94 211 LEU B C 1
ATOM 4785 O O . LEU B 1 211 ? 20.422 19.453 2.91 1 94.94 211 LEU B O 1
ATOM 4789 N N . HIS B 1 212 ? 20.172 17.734 4.398 1 96.06 212 HIS B N 1
ATOM 4790 C CA . HIS B 1 212 ? 20.5 18.609 5.516 1 96.06 212 HIS B CA 1
ATOM 4791 C C . HIS B 1 212 ? 20.969 17.797 6.727 1 96.06 212 HIS B C 1
ATOM 4793 O O . HIS B 1 212 ? 20.734 16.594 6.801 1 96.06 212 HIS B O 1
ATOM 4799 N N . ASP B 1 213 ? 21.672 18.391 7.539 1 95.94 213 ASP B N 1
ATOM 4800 C CA . ASP B 1 213 ? 22 17.922 8.875 1 95.94 213 ASP B CA 1
ATOM 4801 C C . ASP B 1 213 ? 22.141 19.078 9.859 1 95.94 213 ASP B C 1
ATOM 4803 O O . ASP B 1 213 ? 22.047 20.25 9.469 1 95.94 213 ASP B O 1
ATOM 4807 N N . ALA B 1 214 ? 22.203 18.734 11.117 1 96.31 214 ALA B N 1
ATOM 4808 C CA . ALA B 1 214 ? 22.312 19.766 12.148 1 96.31 214 ALA B CA 1
ATOM 4809 C C . ALA B 1 214 ? 23 19.219 13.391 1 96.31 214 ALA B C 1
ATOM 4811 O O . ALA B 1 214 ? 22.984 18.016 13.648 1 96.31 214 ALA B O 1
ATOM 4812 N N . ASN B 1 215 ? 23.656 20.109 14.102 1 95.88 215 ASN B N 1
ATOM 4813 C CA . ASN B 1 215 ? 24.297 19.75 15.359 1 95.88 215 ASN B CA 1
ATOM 4814 C C . ASN B 1 215 ? 24.234 20.891 16.359 1 95.88 215 ASN B C 1
ATOM 4816 O O . ASN B 1 215 ? 24.047 22.047 15.984 1 95.88 215 ASN B O 1
ATOM 4820 N N . THR B 1 216 ? 24.297 20.469 17.562 1 94.94 216 THR B N 1
ATOM 4821 C CA . THR B 1 216 ? 24.438 21.453 18.641 1 94.94 216 THR B CA 1
ATOM 4822 C C . THR B 1 216 ? 25.906 21.734 18.922 1 94.94 216 THR B C 1
ATOM 4824 O O . THR B 1 216 ? 26.781 20.938 18.594 1 94.94 216 THR B O 1
ATOM 4827 N N . THR B 1 217 ? 26.125 22.891 19.531 1 91 217 THR B N 1
ATOM 4828 C CA . THR B 1 217 ? 27.484 23.234 19.922 1 91 217 THR B CA 1
ATOM 4829 C C . THR B 1 217 ? 27.594 23.375 21.438 1 91 217 THR B C 1
ATOM 4831 O O . THR B 1 217 ? 27.781 22.375 22.141 1 91 217 THR B O 1
ATOM 4834 N N . ASP B 1 218 ? 27.203 24.578 21.891 1 89.25 218 ASP B N 1
ATOM 4835 C CA . ASP B 1 218 ? 27.547 24.844 23.297 1 89.25 218 ASP B CA 1
ATOM 4836 C C . ASP B 1 218 ? 26.312 24.688 24.188 1 89.25 218 ASP B C 1
ATOM 4838 O O . ASP B 1 218 ? 26.438 24.641 25.422 1 89.25 218 ASP B O 1
ATOM 4842 N N . SER B 1 219 ? 25.234 24.641 23.656 1 91.38 219 SER B N 1
ATOM 4843 C CA . SER B 1 219 ? 24.016 24.578 24.469 1 91.38 219 SER B CA 1
ATOM 4844 C C . SER B 1 219 ? 23.062 23.5 23.969 1 91.38 219 SER B C 1
ATOM 4846 O O . SER B 1 219 ? 23.219 23 22.844 1 91.38 219 SER B O 1
ATOM 4848 N N . ARG B 1 220 ? 22.141 23.109 24.922 1 94.38 220 ARG B N 1
ATOM 4849 C CA . ARG B 1 220 ? 21.031 22.25 24.531 1 94.38 220 ARG B CA 1
ATOM 4850 C C . ARG B 1 220 ? 20.156 22.938 23.484 1 94.38 220 ARG B C 1
ATOM 4852 O O . ARG B 1 220 ? 20.109 24.156 23.422 1 94.38 220 ARG B O 1
ATOM 4859 N N . SER B 1 221 ? 19.609 22.141 22.719 1 97.38 221 SER B N 1
ATOM 4860 C CA . SER B 1 221 ? 18.703 22.672 21.703 1 97.38 221 SER B CA 1
ATOM 4861 C C . SER B 1 221 ? 17.391 21.922 21.656 1 97.38 221 SER B C 1
ATOM 4863 O O . SER B 1 221 ? 17.375 20.688 21.734 1 97.38 221 SER B O 1
ATOM 4865 N N . LEU B 1 222 ? 16.297 22.641 21.688 1 98.06 222 LEU B N 1
ATOM 4866 C CA . LEU B 1 222 ? 14.977 22.078 21.453 1 98.06 222 LEU B CA 1
ATOM 4867 C C . LEU B 1 222 ? 14.32 22.734 20.234 1 98.06 222 LEU B C 1
ATOM 4869 O O . LEU B 1 222 ? 14.227 23.953 20.172 1 98.06 222 LEU B O 1
ATOM 4873 N N . HIS B 1 223 ? 13.938 21.938 19.312 1 98 223 HIS B N 1
ATOM 4874 C CA . HIS B 1 223 ? 13.164 22.469 18.203 1 98 223 HIS B CA 1
ATOM 4875 C C . HIS B 1 223 ? 12.023 21.516 17.828 1 98 223 HIS B C 1
ATOM 4877 O O . HIS B 1 223 ? 12.031 20.344 18.203 1 98 223 HIS B O 1
ATOM 4883 N N . LEU B 1 224 ? 10.984 22.062 17.125 1 98.44 224 LEU B N 1
ATOM 4884 C CA . LEU B 1 224 ? 9.883 21.297 16.547 1 98.44 224 LEU B CA 1
ATOM 4885 C C . LEU B 1 224 ? 9.992 21.266 15.016 1 98.44 224 LEU B C 1
ATOM 4887 O O . LEU B 1 224 ? 10.289 22.281 14.391 1 98.44 224 LEU B O 1
ATOM 4891 N N . THR B 1 225 ? 9.898 20.094 14.477 1 98.31 225 THR B N 1
ATOM 4892 C CA . THR B 1 225 ? 9.82 19.938 13.031 1 98.31 225 THR B CA 1
ATOM 4893 C C . THR B 1 225 ? 8.398 19.609 12.602 1 98.31 225 THR B C 1
ATOM 4895 O O . THR B 1 225 ? 7.82 18.609 13.047 1 98.31 225 THR B O 1
ATOM 4898 N N . LEU B 1 226 ? 7.809 20.469 11.805 1 98.56 226 LEU B N 1
ATOM 4899 C CA . LEU B 1 226 ? 6.5 20.219 11.211 1 98.56 226 LEU B CA 1
ATOM 4900 C C . LEU B 1 226 ? 6.648 19.609 9.82 1 98.56 226 LEU B C 1
ATOM 4902 O O . LEU B 1 226 ? 7.215 20.219 8.922 1 98.56 226 LEU B O 1
ATOM 4906 N N . SER B 1 227 ? 6.176 18.422 9.688 1 97.5 227 SER B N 1
ATOM 4907 C CA . SER B 1 227 ? 6.25 17.703 8.414 1 97.5 227 SER B CA 1
ATOM 4908 C C . SER B 1 227 ? 5.008 17.953 7.566 1 97.5 227 SER B C 1
ATOM 4910 O O . SER B 1 227 ? 3.885 17.734 8.023 1 97.5 227 SER B O 1
ATOM 4912 N N . ILE B 1 228 ? 5.188 18.375 6.359 1 96.88 228 ILE B N 1
ATOM 4913 C CA . ILE B 1 228 ? 4.086 18.688 5.457 1 96.88 228 ILE B CA 1
ATOM 4914 C C . ILE B 1 228 ? 4.16 17.797 4.223 1 96.88 228 ILE B C 1
ATOM 4916 O O . ILE B 1 228 ? 5.008 18 3.35 1 96.88 228 ILE B O 1
ATOM 4920 N N . GLU B 1 229 ? 3.295 16.859 4.152 1 95.31 229 GLU B N 1
ATOM 4921 C CA . GLU B 1 229 ? 3.232 15.953 3.008 1 95.31 229 GLU B CA 1
ATOM 4922 C C . GLU B 1 229 ? 2.074 16.312 2.082 1 95.31 229 GLU B C 1
ATOM 4924 O O . GLU B 1 229 ? 0.933 16.453 2.527 1 95.31 229 GLU B O 1
ATOM 4929 N N . THR B 1 230 ? 2.367 16.5 0.862 1 93.62 230 THR B N 1
ATOM 4930 C CA . THR B 1 230 ? 1.363 16.906 -0.111 1 93.62 230 THR B CA 1
ATOM 4931 C C . THR B 1 230 ? 1.077 15.797 -1.107 1 93.62 230 THR B C 1
ATOM 4933 O O . THR B 1 230 ? 1.89 14.883 -1.273 1 93.62 230 THR B O 1
ATOM 4936 N N . LEU B 1 231 ? -0.079 15.828 -1.719 1 93.19 231 LEU B N 1
ATOM 4937 C CA . LEU B 1 231 ? -0.451 14.852 -2.734 1 93.19 231 LEU B CA 1
ATOM 4938 C C . LEU B 1 231 ? 0.389 15.031 -3.994 1 93.19 231 LEU B C 1
ATOM 4940 O O . LEU B 1 231 ? 0.729 16.156 -4.367 1 93.19 231 LEU B O 1
ATOM 4944 N N . THR B 1 232 ? 0.652 13.969 -4.668 1 93.69 232 THR B N 1
ATOM 4945 C CA . THR B 1 232 ? 1.408 13.938 -5.914 1 93.69 232 THR B CA 1
ATOM 4946 C C . THR B 1 232 ? 0.518 13.508 -7.078 1 93.69 232 THR B C 1
ATOM 4948 O O . THR B 1 232 ? -0.631 13.117 -6.871 1 93.69 232 THR B O 1
ATOM 4951 N N . TRP B 1 233 ? 1.065 13.648 -8.273 1 92.19 233 TRP B N 1
ATOM 4952 C CA . TRP B 1 233 ? 0.347 13.141 -9.438 1 92.19 233 TRP B CA 1
ATOM 4953 C C . TRP B 1 233 ? 0.069 11.648 -9.297 1 92.19 233 TRP B C 1
ATOM 4955 O O . TRP B 1 233 ? -1.008 11.172 -9.672 1 92.19 233 TRP B O 1
ATOM 4965 N N . THR B 1 234 ? 1.062 10.938 -8.797 1 94 234 THR B N 1
ATOM 4966 C CA . THR B 1 234 ? 0.88 9.508 -8.562 1 94 234 THR B CA 1
ATOM 4967 C C . THR B 1 234 ? -0.343 9.258 -7.688 1 94 234 THR B C 1
ATOM 4969 O O . THR B 1 234 ? -1.19 8.422 -8.016 1 94 234 THR B O 1
ATOM 4972 N N . ASP B 1 235 ? -0.45 9.984 -6.617 1 94.06 235 ASP B N 1
ATOM 4973 C CA . ASP B 1 235 ? -1.578 9.828 -5.703 1 94.06 235 ASP B CA 1
ATOM 4974 C C . ASP B 1 235 ? -2.904 10.055 -6.426 1 94.06 235 ASP B C 1
ATOM 4976 O O . ASP B 1 235 ? -3.83 9.25 -6.301 1 94.06 235 ASP B O 1
ATOM 4980 N N . LEU B 1 236 ? -2.973 11.117 -7.117 1 92.12 236 LEU B N 1
ATOM 4981 C CA . LEU B 1 236 ? -4.207 11.516 -7.785 1 92.12 236 LEU B CA 1
ATOM 4982 C C . LEU B 1 236 ? -4.609 10.484 -8.836 1 92.12 236 LEU B C 1
ATOM 4984 O O . LEU B 1 236 ? -5.777 10.102 -8.93 1 92.12 236 LEU B O 1
ATOM 4988 N N . LEU B 1 237 ? -3.652 10.047 -9.594 1 93.12 237 LEU B N 1
ATOM 4989 C CA . LEU B 1 237 ? -3.953 9.125 -10.68 1 93.12 237 LEU B CA 1
ATOM 4990 C C . LEU B 1 237 ? -4.352 7.758 -10.141 1 93.12 237 LEU B C 1
ATOM 4992 O O . LEU B 1 237 ? -5.234 7.098 -10.688 1 93.12 237 LEU B O 1
ATOM 4996 N N . ILE B 1 238 ? -3.707 7.34 -9.133 1 94.12 238 ILE B N 1
ATOM 4997 C CA . ILE B 1 238 ? -4.105 6.09 -8.5 1 94.12 238 ILE B CA 1
ATOM 4998 C C . ILE B 1 238 ? -5.555 6.184 -8.039 1 94.12 238 ILE B C 1
ATOM 5000 O O . ILE B 1 238 ? -6.344 5.262 -8.258 1 94.12 238 ILE B O 1
ATOM 5004 N N . GLU B 1 239 ? -5.902 7.277 -7.395 1 92.62 239 GLU B N 1
ATOM 5005 C CA . GLU B 1 239 ? -7.277 7.488 -6.953 1 92.62 239 GLU B CA 1
ATOM 5006 C C . GLU B 1 239 ? -8.242 7.484 -8.133 1 92.62 239 GLU B C 1
ATOM 5008 O O . GLU B 1 239 ? -9.312 6.871 -8.07 1 92.62 239 GLU B O 1
ATOM 5013 N N . ALA B 1 240 ? -7.875 8.148 -9.164 1 91.94 240 ALA B N 1
ATOM 5014 C CA . ALA B 1 240 ? -8.727 8.211 -10.352 1 91.94 240 ALA B CA 1
ATOM 5015 C C . ALA B 1 240 ? -8.93 6.828 -10.953 1 91.94 240 ALA B C 1
ATOM 5017 O O . ALA B 1 240 ? -10.023 6.5 -11.422 1 91.94 240 ALA B O 1
ATOM 5018 N N . MET B 1 241 ? -7.887 6.055 -10.984 1 93.19 241 MET B N 1
ATOM 5019 C CA . MET B 1 241 ? -7.984 4.703 -11.523 1 93.19 241 MET B CA 1
ATOM 5020 C C . MET B 1 241 ? -8.914 3.844 -10.664 1 93.19 241 MET B C 1
ATOM 5022 O O . MET B 1 241 ? -9.648 3.002 -11.188 1 93.19 241 MET B O 1
ATOM 5026 N N . SER B 1 242 ? -8.844 4.09 -9.414 1 90.5 242 SER B N 1
ATOM 5027 C CA . SER B 1 242 ? -9.648 3.293 -8.492 1 90.5 242 SER B CA 1
ATOM 5028 C C . SER B 1 242 ? -11.141 3.488 -8.758 1 90.5 242 SER B C 1
ATOM 5030 O O . SER B 1 242 ? -11.938 2.584 -8.523 1 90.5 242 SER B O 1
ATOM 5032 N N . ASP B 1 243 ? -11.516 4.582 -9.297 1 86.25 243 ASP B N 1
ATOM 5033 C CA . ASP B 1 243 ? -12.906 4.918 -9.555 1 86.25 243 ASP B CA 1
ATOM 5034 C C . ASP B 1 243 ? -13.383 4.32 -10.883 1 86.25 243 ASP B C 1
ATOM 5036 O O . ASP B 1 243 ? -14.578 4.32 -11.18 1 86.25 243 ASP B O 1
ATOM 5040 N N . ASN B 1 244 ? -12.5 3.834 -11.68 1 89.12 244 ASN B N 1
ATOM 5041 C CA . ASN B 1 244 ? -12.805 3.25 -12.977 1 89.12 244 ASN B CA 1
ATOM 5042 C C . ASN B 1 244 ? -12.469 1.762 -13.016 1 89.12 244 ASN B C 1
ATOM 5044 O O . ASN B 1 244 ? -11.312 1.388 -13.188 1 89.12 244 ASN B O 1
ATOM 5048 N N . PRO B 1 245 ? -13.461 0.903 -12.961 1 89.06 245 PRO B N 1
ATOM 5049 C CA . PRO B 1 245 ? -13.242 -0.541 -12.875 1 89.06 245 PRO B CA 1
ATOM 5050 C C . PRO B 1 245 ? -12.469 -1.094 -14.07 1 89.06 245 PRO B C 1
ATOM 5052 O O . PRO B 1 245 ? -11.875 -2.176 -13.984 1 89.06 245 PRO B O 1
ATOM 5055 N N . ALA B 1 246 ? -12.453 -0.396 -15.164 1 90.5 246 ALA B N 1
ATOM 5056 C CA . ALA B 1 246 ? -11.75 -0.873 -16.359 1 90.5 246 ALA B CA 1
ATOM 5057 C C . ALA B 1 246 ? -10.258 -1.069 -16.078 1 90.5 246 ALA B C 1
ATOM 5059 O O . ALA B 1 246 ? -9.617 -1.927 -16.672 1 90.5 246 ALA B O 1
ATOM 5060 N N . PHE B 1 247 ? -9.742 -0.286 -15.117 1 93.5 247 PHE B N 1
ATOM 5061 C CA . PHE B 1 247 ? -8.328 -0.376 -14.797 1 93.5 247 PHE B CA 1
ATOM 5062 C C . PHE B 1 247 ? -8.023 -1.664 -14.039 1 93.5 247 PHE B C 1
ATOM 5064 O O . PHE B 1 247 ? -6.867 -2.088 -13.961 1 93.5 247 PHE B O 1
ATOM 5071 N N . ARG B 1 248 ? -9.023 -2.293 -13.508 1 92.69 248 ARG B N 1
ATOM 5072 C CA . ARG B 1 248 ? -8.828 -3.492 -12.703 1 92.69 248 ARG B CA 1
ATOM 5073 C C . ARG B 1 248 ? -8.828 -4.746 -13.57 1 92.69 248 ARG B C 1
ATOM 5075 O O . ARG B 1 248 ? -8.586 -5.848 -13.078 1 92.69 248 ARG B O 1
ATOM 5082 N N . ARG B 1 249 ? -9.117 -4.535 -14.82 1 90.38 249 ARG B N 1
ATOM 5083 C CA . ARG B 1 249 ? -9.102 -5.676 -15.727 1 90.38 249 ARG B CA 1
ATOM 5084 C C . ARG B 1 249 ? -7.707 -6.293 -15.797 1 90.38 249 ARG B C 1
ATOM 5086 O O . ARG B 1 249 ? -6.703 -5.586 -15.711 1 90.38 249 ARG B O 1
ATOM 5093 N N . ASN B 1 250 ? -7.707 -7.625 -15.922 1 88.88 250 ASN B N 1
ATOM 5094 C CA . ASN B 1 250 ? -6.438 -8.312 -16.125 1 88.88 250 ASN B CA 1
ATOM 5095 C C . ASN B 1 250 ? -5.723 -7.801 -17.375 1 88.88 250 ASN B C 1
ATOM 5097 O O . ASN B 1 250 ? -6.371 -7.453 -18.375 1 88.88 250 ASN B O 1
ATOM 5101 N N . LEU B 1 251 ? -4.469 -7.77 -17.297 1 87.38 251 LEU B N 1
ATOM 5102 C CA . LEU B 1 251 ? -3.715 -7.477 -18.5 1 87.38 251 LEU B CA 1
ATOM 5103 C C . LEU B 1 251 ? -4.008 -8.508 -19.594 1 87.38 251 LEU B C 1
ATOM 5105 O O . LEU B 1 251 ? -4.172 -9.695 -19.297 1 87.38 251 LEU B O 1
ATOM 5109 N N . PRO B 1 252 ? -4.113 -7.996 -20.781 1 78.25 252 PRO B N 1
ATOM 5110 C CA . PRO B 1 252 ? -4.336 -8.961 -21.875 1 78.25 252 PRO B CA 1
ATOM 5111 C C . PRO B 1 252 ? -3.193 -9.961 -22.016 1 78.25 252 PRO B C 1
ATOM 5113 O O . PRO B 1 252 ? -2.068 -9.68 -21.594 1 78.25 252 PRO B O 1
ATOM 5116 N N . VAL B 1 253 ? -3.57 -11.125 -22.453 1 68.88 253 VAL B N 1
ATOM 5117 C CA . VAL B 1 253 ? -2.607 -12.203 -22.688 1 68.88 253 VAL B CA 1
ATOM 5118 C C . VAL B 1 253 ? -1.562 -11.742 -23.703 1 68.88 253 VAL B C 1
ATOM 5120 O O . VAL B 1 253 ? -1.906 -11.266 -24.781 1 68.88 253 VAL B O 1
ATOM 5123 N N . CYS B 1 254 ? -0.403 -11.492 -23.109 1 63.03 254 CYS B N 1
ATOM 5124 C CA . CYS B 1 254 ? 0.694 -11.141 -24 1 63.03 254 CYS B CA 1
ATOM 5125 C C . CYS B 1 254 ? 1.623 -12.336 -24.219 1 63.03 254 CYS B C 1
ATOM 5127 O O . CYS B 1 254 ? 2.127 -12.914 -23.25 1 63.03 254 CYS B O 1
ATOM 5129 N N . PRO B 1 255 ? 1.473 -12.938 -25.359 1 52.47 255 PRO B N 1
ATOM 5130 C CA . PRO B 1 255 ? 2.365 -14.086 -25.562 1 52.47 255 PRO B CA 1
ATOM 5131 C C . PRO B 1 255 ? 3.785 -13.82 -25.062 1 52.47 255 PRO B C 1
ATOM 5133 O O . PRO B 1 255 ? 4.242 -12.672 -25.094 1 52.47 255 PRO B O 1
ATOM 5136 N N . PRO B 1 256 ? 4.355 -14.836 -24.391 1 47.31 256 PRO B N 1
ATOM 5137 C CA . PRO B 1 256 ? 5.715 -14.797 -23.844 1 47.31 256 PRO B CA 1
ATOM 5138 C C . PRO B 1 256 ? 6.734 -14.273 -24.859 1 47.31 256 PRO B C 1
ATOM 5140 O O . PRO B 1 256 ? 6.508 -14.367 -26.062 1 47.31 256 PRO B O 1
ATOM 5143 N N . PHE B 1 257 ? 7.91 -13.727 -24.484 1 41.78 257 PHE B N 1
ATOM 5144 C CA . PHE B 1 257 ? 9.141 -13.422 -25.203 1 41.78 257 PHE B CA 1
ATOM 5145 C C . PHE B 1 257 ? 8.938 -12.242 -26.141 1 41.78 257 PHE B C 1
ATOM 5147 O O . PHE B 1 257 ? 9.258 -12.32 -27.328 1 41.78 257 PHE B O 1
ATOM 5154 N N . GLY B 1 258 ? 8.414 -11.219 -25.562 1 45.91 258 GLY B N 1
ATOM 5155 C CA . GLY B 1 258 ? 8.695 -9.93 -26.172 1 45.91 258 GLY B CA 1
ATOM 5156 C C . GLY B 1 258 ? 7.57 -9.438 -27.078 1 45.91 258 GLY B C 1
ATOM 5157 O O . GLY B 1 258 ? 7.734 -8.469 -27.812 1 45.91 258 GLY B O 1
ATOM 5158 N N . LYS B 1 259 ? 6.609 -10.367 -27.312 1 50.34 259 LYS B N 1
ATOM 5159 C CA . LYS B 1 259 ? 5.754 -9.891 -28.391 1 50.34 259 LYS B CA 1
ATOM 5160 C C . LYS B 1 259 ? 4.883 -8.727 -27.938 1 50.34 259 LYS B C 1
ATOM 5162 O O . LYS B 1 259 ? 4.664 -8.539 -26.734 1 50.34 259 LYS B O 1
ATOM 5167 N N . ARG B 1 260 ? 4.586 -7.867 -28.859 1 54 260 ARG B N 1
ATOM 5168 C CA . ARG B 1 260 ? 3.875 -6.594 -28.953 1 54 260 ARG B CA 1
ATOM 5169 C C . ARG B 1 260 ? 2.541 -6.66 -28.219 1 54 260 ARG B C 1
ATOM 5171 O O . ARG B 1 260 ? 1.799 -7.633 -28.344 1 54 260 ARG B O 1
ATOM 5178 N N . ILE B 1 261 ? 2.529 -5.875 -27.094 1 59.69 261 ILE B N 1
ATOM 5179 C CA . ILE B 1 261 ? 1.16 -5.617 -26.656 1 59.69 261 ILE B CA 1
ATOM 5180 C C . ILE B 1 261 ? 0.242 -5.535 -27.875 1 59.69 261 ILE B C 1
ATOM 5182 O O . ILE B 1 261 ? 0.492 -4.758 -28.797 1 59.69 261 ILE B O 1
ATOM 5186 N N . GLY B 1 262 ? -0.5 -6.629 -27.984 1 68.12 262 GLY B N 1
ATOM 5187 C CA . GLY B 1 262 ? -1.374 -6.684 -29.156 1 68.12 262 GLY B CA 1
ATOM 5188 C C . GLY B 1 262 ? -2.152 -5.398 -29.375 1 68.12 262 GLY B C 1
ATOM 5189 O O . GLY B 1 262 ? -2.232 -4.555 -28.484 1 68.12 262 GLY B O 1
ATOM 5190 N N . ASP B 1 263 ? -2.516 -5.152 -30.547 1 74.81 263 ASP B N 1
ATOM 5191 C CA . ASP B 1 263 ? -3.256 -3.969 -30.969 1 74.81 263 ASP B CA 1
ATOM 5192 C C . ASP B 1 263 ? -4.445 -3.711 -30.047 1 74.81 263 ASP B C 1
ATOM 5194 O O . ASP B 1 263 ? -4.73 -2.564 -29.688 1 74.81 263 ASP B O 1
ATOM 5198 N N . GLU B 1 264 ? -5.047 -4.816 -29.656 1 76.69 264 GLU B N 1
ATOM 5199 C CA . GLU B 1 264 ? -6.203 -4.652 -28.781 1 76.69 264 GLU B CA 1
ATOM 5200 C C . GLU B 1 264 ? -5.793 -4.121 -27.406 1 76.69 264 GLU B C 1
ATOM 5202 O O . GLU B 1 264 ? -6.465 -3.258 -26.844 1 76.69 264 GLU B O 1
ATOM 5207 N N . ALA B 1 265 ? -4.762 -4.617 -26.938 1 79.75 265 ALA B N 1
ATOM 5208 C CA . ALA B 1 265 ? -4.25 -4.156 -25.656 1 79.75 265 ALA B CA 1
ATOM 5209 C C . ALA B 1 265 ? -3.816 -2.695 -25.719 1 79.75 265 ALA B C 1
ATOM 5211 O O . ALA B 1 265 ? -4.062 -1.925 -24.797 1 79.75 265 ALA B O 1
ATOM 5212 N N . ARG B 1 266 ? -3.309 -2.359 -26.859 1 83.25 266 ARG B N 1
ATOM 5213 C CA . ARG B 1 266 ? -2.871 -0.98 -27.047 1 83.25 266 ARG B CA 1
ATOM 5214 C C . ARG B 1 266 ? -4.062 -0.03 -27.109 1 83.25 266 ARG B C 1
ATOM 5216 O O . ARG B 1 266 ? -4.02 1.065 -26.547 1 83.25 266 ARG B O 1
ATOM 5223 N N . ALA B 1 267 ? -5.039 -0.498 -27.844 1 86.5 267 ALA B N 1
ATOM 5224 C CA . ALA B 1 267 ? -6.246 0.317 -27.938 1 86.5 267 ALA B CA 1
ATOM 5225 C C . ALA B 1 267 ? -6.879 0.511 -26.562 1 86.5 267 ALA B C 1
ATOM 5227 O O . ALA B 1 267 ? -7.32 1.612 -26.219 1 86.5 267 ALA B O 1
ATOM 5228 N N . GLU B 1 268 ? -6.898 -0.493 -25.828 1 87.38 268 GLU B N 1
ATOM 5229 C CA . GLU B 1 268 ? -7.465 -0.41 -24.484 1 87.38 268 GLU B CA 1
ATOM 5230 C C . GLU B 1 268 ? -6.645 0.524 -23.594 1 87.38 268 GLU B C 1
ATOM 5232 O O . GLU B 1 268 ? -7.207 1.351 -22.875 1 87.38 268 GLU B O 1
ATOM 5237 N N . LEU B 1 269 ? -5.434 0.432 -23.703 1 87.44 269 LEU B N 1
ATOM 5238 C CA . LEU B 1 269 ? -4.543 1.282 -22.922 1 87.44 269 LEU B CA 1
ATOM 5239 C C . LEU B 1 269 ? -4.738 2.752 -23.281 1 87.44 269 LEU B C 1
ATOM 5241 O O . LEU B 1 269 ? -4.781 3.611 -22.406 1 87.44 269 LEU B O 1
ATOM 5245 N N . THR B 1 270 ? -4.832 2.941 -24.547 1 88.62 270 THR B N 1
ATOM 5246 C CA . THR B 1 270 ? -5.047 4.309 -25.016 1 88.62 270 THR B CA 1
ATOM 5247 C C . THR B 1 270 ? -6.344 4.875 -24.453 1 88.62 270 THR B C 1
ATOM 5249 O O . THR B 1 270 ? -6.379 6.02 -24 1 88.62 270 THR B O 1
ATOM 5252 N N . ARG B 1 271 ? -7.301 4.059 -24.484 1 90.25 271 ARG B N 1
ATOM 5253 C CA . ARG B 1 271 ? -8.586 4.484 -23.922 1 90.25 271 ARG B CA 1
ATOM 5254 C C . ARG B 1 271 ? -8.469 4.754 -22.438 1 90.25 271 ARG B C 1
ATOM 5256 O O . ARG B 1 271 ? -8.984 5.758 -21.938 1 90.25 271 ARG B O 1
ATOM 5263 N N . LEU B 1 272 ? -7.84 3.926 -21.734 1 90.5 272 LEU B N 1
ATOM 5264 C CA . LEU B 1 272 ? -7.691 4.043 -20.281 1 90.5 272 LEU B CA 1
ATOM 5265 C C . LEU B 1 272 ? -6.887 5.285 -19.922 1 90.5 272 LEU B C 1
ATOM 5267 O O . LEU B 1 272 ? -7.297 6.07 -19.062 1 90.5 272 LEU B O 1
ATOM 5271 N N . THR B 1 273 ? -5.82 5.484 -20.609 1 89.75 273 THR B N 1
ATOM 5272 C CA . THR B 1 273 ? -4.977 6.637 -20.312 1 89.75 273 THR B CA 1
ATOM 5273 C C . THR B 1 273 ? -5.691 7.938 -20.656 1 89.75 273 THR B C 1
ATOM 5275 O O . THR B 1 273 ? -5.535 8.945 -19.953 1 89.75 273 THR B O 1
ATOM 5278 N N . ALA B 1 274 ? -6.457 7.898 -21.703 1 88.31 274 ALA B N 1
ATOM 5279 C CA . ALA B 1 274 ? -7.258 9.07 -22.062 1 88.31 274 ALA B CA 1
ATOM 5280 C C . ALA B 1 274 ? -8.266 9.406 -20.969 1 88.31 274 ALA B C 1
ATOM 5282 O O . ALA B 1 274 ? -8.523 10.578 -20.703 1 88.31 274 ALA B O 1
ATOM 5283 N N . SER B 1 275 ? -8.766 8.391 -20.391 1 90.38 275 SER B N 1
ATOM 5284 C CA . SER B 1 275 ? -9.75 8.602 -19.328 1 90.38 275 SER B CA 1
ATOM 5285 C C . SER B 1 275 ? -9.125 9.281 -18.125 1 90.38 275 SER B C 1
ATOM 5287 O O . SER B 1 275 ? -9.812 9.938 -17.344 1 90.38 275 SER B O 1
ATOM 5289 N N . LEU B 1 276 ? -7.879 9.133 -17.922 1 89.62 276 LEU B N 1
ATOM 5290 C CA . LEU B 1 276 ? -7.176 9.742 -16.797 1 89.62 276 LEU B CA 1
ATOM 5291 C C . LEU B 1 276 ? -6.965 11.234 -17.031 1 89.62 276 LEU B C 1
ATOM 5293 O O . LEU B 1 276 ? -6.648 11.977 -16.109 1 89.62 276 LEU B O 1
ATOM 5297 N N . ASN B 1 277 ? -7.102 11.641 -18.266 1 85.31 277 ASN B N 1
ATOM 5298 C CA . ASN B 1 277 ? -6.961 13.055 -18.594 1 85.31 277 ASN B CA 1
ATOM 5299 C C . ASN B 1 277 ? -8.305 13.773 -18.578 1 85.31 277 ASN B C 1
ATOM 5301 O O . ASN B 1 277 ? -8.406 14.93 -18.984 1 85.31 277 ASN B O 1
ATOM 5305 N N . ASN B 1 278 ? -9.266 13.164 -18.047 1 84.81 278 ASN B N 1
ATOM 5306 C CA . ASN B 1 278 ? -10.586 13.766 -17.875 1 84.81 278 ASN B CA 1
ATOM 5307 C C . ASN B 1 278 ? -10.648 14.648 -16.641 1 84.81 278 ASN B C 1
ATOM 5309 O O . ASN B 1 278 ? -10.586 14.156 -15.516 1 84.81 278 ASN B O 1
ATOM 5313 N N . PRO B 1 279 ? -10.875 15.977 -16.844 1 80.56 279 PRO B N 1
ATOM 5314 C CA . PRO B 1 279 ? -10.844 16.906 -15.719 1 80.56 279 PRO B CA 1
ATOM 5315 C C . PRO B 1 279 ? -11.922 16.609 -14.68 1 80.56 279 PRO B C 1
ATOM 5317 O O . PRO B 1 279 ? -11.703 16.797 -13.477 1 80.56 279 PRO B O 1
ATOM 5320 N N . ARG B 1 280 ? -13.008 16.156 -15.133 1 80.75 280 ARG B N 1
ATOM 5321 C CA . ARG B 1 280 ? -14.086 15.844 -14.195 1 80.75 280 ARG B CA 1
ATOM 5322 C C . ARG B 1 280 ? -13.703 14.68 -13.289 1 80.75 280 ARG B C 1
ATOM 5324 O O . ARG B 1 280 ? -13.953 14.719 -12.086 1 80.75 280 ARG B O 1
ATOM 5331 N N . ALA B 1 281 ? -13.117 13.688 -13.898 1 83.06 281 ALA B N 1
ATOM 5332 C CA . ALA B 1 281 ? -12.688 12.523 -13.125 1 83.06 281 ALA B CA 1
ATOM 5333 C C . ALA B 1 281 ? -11.609 12.898 -12.117 1 83.06 281 ALA B C 1
ATOM 5335 O O . ALA B 1 281 ? -11.633 12.43 -10.977 1 83.06 281 ALA B O 1
ATOM 5336 N N . LEU B 1 282 ? -10.797 13.75 -12.477 1 83.94 282 LEU B N 1
ATOM 5337 C CA . LEU B 1 282 ? -9.695 14.156 -11.609 1 83.94 282 LEU B CA 1
ATOM 5338 C C . LEU B 1 282 ? -10.203 15.023 -10.461 1 83.94 282 LEU B C 1
ATOM 5340 O O . LEU B 1 282 ? -9.727 14.898 -9.328 1 83.94 282 LEU B O 1
ATOM 5344 N N . ARG B 1 283 ? -11.094 15.891 -10.766 1 80.88 283 ARG B N 1
ATOM 5345 C CA . ARG B 1 283 ? -11.688 16.703 -9.711 1 80.88 283 ARG B CA 1
ATOM 5346 C C . ARG B 1 283 ? -12.406 15.836 -8.68 1 80.88 283 ARG B C 1
ATOM 5348 O O . ARG B 1 283 ? -12.312 16.094 -7.48 1 80.88 283 ARG B O 1
ATOM 5355 N N . ARG B 1 284 ? -13.047 14.875 -9.195 1 83.25 284 ARG B N 1
ATOM 5356 C CA . ARG B 1 284 ? -13.734 13.953 -8.297 1 83.25 284 ARG B CA 1
ATOM 5357 C C . ARG B 1 284 ? -12.742 13.203 -7.422 1 83.25 284 ARG B C 1
ATOM 5359 O O . ARG B 1 284 ? -12.969 13.031 -6.223 1 83.25 284 ARG B O 1
ATOM 5366 N N . ALA B 1 285 ? -11.695 12.75 -8.031 1 87.06 285 ALA B N 1
ATOM 5367 C CA . ALA B 1 285 ? -10.656 12.039 -7.281 1 87.06 285 ALA B CA 1
ATOM 5368 C C . ALA B 1 285 ? -10.055 12.922 -6.199 1 87.06 285 ALA B C 1
ATOM 5370 O O . ALA B 1 285 ? -9.891 12.492 -5.055 1 87.06 285 ALA B O 1
ATOM 5371 N N . LEU B 1 286 ? -9.797 14.133 -6.559 1 85.44 286 LEU B N 1
ATOM 5372 C CA . LEU B 1 286 ? -9.211 15.062 -5.605 1 85.44 286 LEU B CA 1
ATOM 5373 C C . LEU B 1 286 ? -10.172 15.359 -4.457 1 85.44 286 LEU B C 1
ATOM 5375 O O . LEU B 1 286 ? -9.758 15.422 -3.299 1 85.44 286 LEU B O 1
ATOM 5379 N N . ALA B 1 287 ? -11.398 15.539 -4.797 1 82.62 287 ALA B N 1
ATOM 5380 C CA . ALA B 1 287 ? -12.414 15.797 -3.783 1 82.62 287 ALA B CA 1
ATOM 5381 C C . ALA B 1 287 ? -12.523 14.633 -2.807 1 82.62 287 ALA B C 1
ATOM 5383 O O . ALA B 1 287 ? -12.609 14.836 -1.593 1 82.62 287 ALA B O 1
ATOM 5384 N N . ALA B 1 288 ? -12.508 13.484 -3.332 1 85.44 288 ALA B N 1
ATOM 5385 C CA . ALA B 1 288 ? -12.586 12.297 -2.488 1 85.44 288 ALA B CA 1
ATOM 5386 C C . ALA B 1 288 ? -11.391 12.211 -1.549 1 85.44 288 ALA B C 1
ATOM 5388 O O . ALA B 1 288 ? -11.539 11.891 -0.368 1 85.44 288 ALA B O 1
ATOM 5389 N N . MET B 1 289 ? -10.273 12.477 -2.1 1 89.31 289 MET B N 1
ATOM 5390 C CA . MET B 1 289 ? -9.055 12.422 -1.296 1 89.31 289 MET B CA 1
ATOM 5391 C C . MET B 1 289 ? -9.07 13.484 -0.203 1 89.31 289 MET B C 1
ATOM 5393 O O . MET B 1 289 ? -8.664 13.227 0.931 1 89.31 289 MET B O 1
ATOM 5397 N N . SER B 1 290 ? -9.516 14.633 -0.571 1 86.25 290 SER B N 1
ATOM 5398 C CA . SER B 1 290 ? -9.633 15.703 0.411 1 86.25 290 SER B CA 1
ATOM 5399 C C . SER B 1 290 ? -10.617 15.336 1.518 1 86.25 290 SER B C 1
ATOM 5401 O O . SER B 1 290 ? -10.367 15.609 2.693 1 86.25 290 SER B O 1
ATOM 5403 N N . GLY B 1 291 ? -11.703 14.812 1.117 1 86.19 291 GLY B N 1
ATOM 5404 C CA . GLY B 1 291 ? -12.664 14.352 2.102 1 86.19 291 GLY B CA 1
ATOM 5405 C C . GLY B 1 291 ? -12.102 13.32 3.059 1 86.19 291 GLY B C 1
ATOM 5406 O O . GLY B 1 291 ? -12.328 13.398 4.266 1 86.19 291 GLY B O 1
ATOM 5407 N N . ARG B 1 292 ? -11.391 12.438 2.51 1 88.44 292 ARG B N 1
ATOM 5408 C CA . ARG B 1 292 ? -10.797 11.398 3.342 1 88.44 292 ARG B CA 1
ATOM 5409 C C . ARG B 1 292 ? -9.773 11.984 4.309 1 88.44 292 ARG B C 1
ATOM 5411 O O . ARG B 1 292 ? -9.711 11.586 5.473 1 88.44 292 ARG B O 1
ATOM 5418 N N . LEU B 1 293 ? -8.984 12.898 3.805 1 89.19 293 LEU B N 1
ATOM 5419 C CA . LEU B 1 293 ? -8.016 13.562 4.672 1 89.19 293 LEU B CA 1
ATOM 5420 C C . LEU B 1 293 ? -8.719 14.227 5.855 1 89.19 293 LEU B C 1
ATOM 5422 O O . LEU B 1 293 ? -8.312 14.031 7.008 1 89.19 293 LEU B O 1
ATOM 5426 N N . LEU B 1 294 ? -9.734 14.93 5.547 1 87.31 294 LEU B N 1
ATOM 5427 C CA . LEU B 1 294 ? -10.461 15.641 6.594 1 87.31 294 LEU B CA 1
ATOM 5428 C C . LEU B 1 294 ? -11.094 14.664 7.578 1 87.31 294 LEU B C 1
ATOM 5430 O O . LEU B 1 294 ? -11.055 14.891 8.789 1 87.31 294 LEU B O 1
ATOM 5434 N N . GLY B 1 295 ? -11.594 13.68 7.023 1 86.12 295 GLY B N 1
ATOM 5435 C CA . GLY B 1 295 ? -12.188 12.672 7.883 1 86.12 295 GLY B CA 1
ATOM 5436 C C . GLY B 1 295 ? -11.188 12.039 8.836 1 86.12 295 GLY B C 1
ATOM 5437 O O . GLY B 1 295 ? -11.547 11.633 9.945 1 86.12 295 GLY B O 1
ATOM 5438 N N . ASN B 1 296 ? -10 12.008 8.398 1 84.88 296 ASN B N 1
ATOM 5439 C CA . ASN B 1 296 ? -8.969 11.344 9.188 1 84.88 296 ASN B CA 1
ATOM 5440 C C . ASN B 1 296 ? -8.305 12.312 10.164 1 84.88 296 ASN B C 1
ATOM 5442 O O . ASN B 1 296 ? -7.469 11.906 10.977 1 84.88 296 ASN B O 1
ATOM 5446 N N . LEU B 1 297 ? -8.703 13.555 10.094 1 85.75 297 LEU B N 1
ATOM 5447 C CA . LEU B 1 297 ? -8.141 14.523 11.039 1 85.75 297 LEU B CA 1
ATOM 5448 C C . LEU B 1 297 ? -8.828 14.414 12.398 1 85.75 297 LEU B C 1
ATOM 5450 O O . LEU B 1 297 ? -10.039 14.195 12.469 1 85.75 297 LEU B O 1
ATOM 5454 N N . ASP B 1 298 ? -8.031 14.516 13.406 1 77.56 298 ASP B N 1
ATOM 5455 C CA . ASP B 1 298 ? -8.602 14.531 14.75 1 77.56 298 ASP B CA 1
ATOM 5456 C C . ASP B 1 298 ? -9.32 15.844 15.031 1 77.56 298 ASP B C 1
ATOM 5458 O O . ASP B 1 298 ? -8.773 16.922 14.781 1 77.56 298 ASP B O 1
ATOM 5462 N N . PRO B 1 299 ? -10.531 15.672 15.523 1 75.81 299 PRO B N 1
ATOM 5463 C CA . PRO B 1 299 ? -11.148 16.922 15.977 1 75.81 299 PRO B CA 1
ATOM 5464 C C . PRO B 1 299 ? -10.398 17.547 17.156 1 75.81 299 PRO B C 1
ATOM 5466 O O . PRO B 1 299 ? -9.883 16.828 18.016 1 75.81 299 PRO B O 1
ATOM 5469 N N . LEU B 1 300 ? -10.258 18.812 17.062 1 78.19 300 LEU B N 1
ATOM 5470 C CA . LEU B 1 300 ? -9.609 19.5 18.188 1 78.19 300 LEU B CA 1
ATOM 5471 C C . LEU B 1 300 ? -10.633 19.938 19.219 1 78.19 300 LEU B C 1
ATOM 5473 O O . LEU B 1 300 ? -11.797 20.156 18.891 1 78.19 300 LEU B O 1
ATOM 5477 N N . PRO B 1 301 ? -10.25 19.828 20.484 1 69.38 301 PRO B N 1
ATOM 5478 C CA . PRO B 1 301 ? -11.18 20.234 21.547 1 69.38 301 PRO B CA 1
ATOM 5479 C C . PRO B 1 301 ? -11.484 21.734 21.531 1 69.38 301 PRO B C 1
ATOM 5481 O O . PRO B 1 301 ? -11.039 22.469 22.422 1 69.38 301 PRO B O 1
ATOM 5484 N N . ASN B 1 302 ? -12.117 22.031 20.359 1 61.47 302 ASN B N 1
ATOM 5485 C CA . ASN B 1 302 ? -12.508 23.438 20.25 1 61.47 302 ASN B CA 1
ATOM 5486 C C . ASN B 1 302 ? -13.781 23.719 21.047 1 61.47 302 ASN B C 1
ATOM 5488 O O . ASN B 1 302 ? -14.75 22.953 20.969 1 61.47 302 ASN B O 1
ATOM 5492 N N . GLY B 1 303 ? -13.797 24.719 22.016 1 60.53 303 GLY B N 1
ATOM 5493 C CA . GLY B 1 303 ? -14.914 25.203 22.812 1 60.53 303 GLY B CA 1
ATOM 5494 C C . GLY B 1 303 ? -15.172 24.359 24.047 1 60.53 303 GLY B C 1
ATOM 5495 O O . GLY B 1 303 ? -15.562 24.891 25.094 1 60.53 303 GLY B O 1
ATOM 5496 N N . GLY B 1 304 ? -14.797 23.062 23.969 1 63.44 304 GLY B N 1
ATOM 5497 C CA . GLY B 1 304 ? -14.891 22.266 25.172 1 63.44 304 GLY B CA 1
ATOM 5498 C C . GLY B 1 304 ? -16.312 22.109 25.688 1 63.44 304 GLY B C 1
ATOM 5499 O O . GLY B 1 304 ? -17.266 22.312 24.938 1 63.44 304 GLY B O 1
ATOM 5500 N N . PHE B 1 305 ? -16.516 21.797 26.812 1 68.31 305 PHE B N 1
ATOM 5501 C CA . PHE B 1 305 ? -17.766 21.5 27.516 1 68.31 305 PHE B CA 1
ATOM 5502 C C . PHE B 1 305 ? -18.625 22.75 27.641 1 68.31 305 PHE B C 1
ATOM 5504 O O . PHE B 1 305 ? -19.859 22.656 27.625 1 68.31 305 PHE B O 1
ATOM 5511 N N . ALA B 1 306 ? -17.969 23.922 27.531 1 63.97 306 ALA B N 1
ATOM 5512 C CA . ALA B 1 306 ? -18.703 25.172 27.688 1 63.97 306 ALA B CA 1
ATOM 5513 C C . ALA B 1 306 ? -19.594 25.453 26.484 1 63.97 306 ALA B C 1
ATOM 5515 O O . ALA B 1 306 ? -20.719 25.922 26.625 1 63.97 306 ALA B O 1
ATOM 5516 N N . GLU B 1 307 ? -19.031 25.141 25.375 1 68.56 307 GLU B N 1
ATOM 5517 C CA . GLU B 1 307 ? -19.812 25.359 24.156 1 68.56 307 GLU B CA 1
ATOM 5518 C C . GLU B 1 307 ? -21.016 24.422 24.094 1 68.56 307 GLU B C 1
ATOM 5520 O O . GLU B 1 307 ? -22.094 24.812 23.656 1 68.56 307 GLU B O 1
ATOM 5525 N N . VAL B 1 308 ? -20.812 23.344 24.641 1 68.94 308 VAL B N 1
ATOM 5526 C CA . VAL B 1 308 ? -21.891 22.359 24.641 1 68.94 308 VAL B CA 1
ATOM 5527 C C . VAL B 1 308 ? -22.984 22.766 25.625 1 68.94 308 VAL B C 1
ATOM 5529 O O . VAL B 1 308 ? -24.172 22.641 25.328 1 68.94 308 VAL B O 1
ATOM 5532 N N . ASP B 1 309 ? -22.516 23.391 26.656 1 75.38 309 ASP B N 1
ATOM 5533 C CA . ASP B 1 309 ? -23.484 23.844 27.656 1 75.38 309 ASP B CA 1
ATOM 5534 C C . ASP B 1 309 ? -24.266 25.062 27.172 1 75.38 309 ASP B C 1
ATOM 5536 O O . ASP B 1 309 ? -25.406 25.266 27.562 1 75.38 309 ASP B O 1
ATOM 5540 N N . GLY B 1 310 ? -23.641 25.781 26.266 1 77.69 310 GLY B N 1
ATOM 5541 C CA . GLY B 1 310 ? -24.25 27.031 25.844 1 77.69 310 GLY B CA 1
ATOM 5542 C C . GLY B 1 310 ? -25 26.906 24.531 1 77.69 310 GLY B C 1
ATOM 5543 O O . GLY B 1 310 ? -25.375 27.922 23.922 1 77.69 310 GLY B O 1
ATOM 5544 N N . LEU B 1 311 ? -25.297 25.734 24.172 1 82.38 311 LEU B N 1
ATOM 5545 C CA . LEU B 1 311 ? -25.938 25.516 22.891 1 82.38 311 LEU B CA 1
ATOM 5546 C C . LEU B 1 311 ? -27.312 26.172 22.844 1 82.38 311 LEU B C 1
ATOM 5548 O O . LEU B 1 311 ? -27.719 26.703 21.812 1 82.38 311 LEU B O 1
ATOM 5552 N N . HIS B 1 312 ? -27.984 26.141 23.969 1 84.69 312 HIS B N 1
ATOM 5553 C CA . HIS B 1 312 ? -29.344 26.656 24.031 1 84.69 312 HIS B CA 1
ATOM 5554 C C . HIS B 1 312 ? -29.359 28.188 23.906 1 84.69 312 HIS B C 1
ATOM 5556 O O . HIS B 1 312 ? -30.391 28.781 23.625 1 84.69 312 HIS B O 1
ATOM 5562 N N . LEU B 1 313 ? -28.219 28.812 24.047 1 86.94 313 LEU B N 1
ATOM 5563 C CA . LEU B 1 313 ? -28.109 30.266 23.969 1 86.94 313 LEU B CA 1
ATOM 5564 C C . LEU B 1 313 ? -27.953 30.719 22.531 1 86.94 313 LEU B C 1
ATOM 5566 O O . LEU B 1 313 ? -28.031 31.922 22.234 1 86.94 313 LEU B O 1
ATOM 5570 N N . ILE B 1 314 ? -27.781 29.75 21.703 1 91.38 314 ILE B N 1
ATOM 5571 C CA . ILE B 1 314 ? -27.625 30.109 20.297 1 91.38 314 ILE B CA 1
ATOM 5572 C C . ILE B 1 314 ? -28.984 30.359 19.672 1 91.38 314 ILE B C 1
ATOM 5574 O O . ILE B 1 314 ? -29.828 29.453 19.641 1 91.38 314 ILE B O 1
ATOM 5578 N N . GLU B 1 315 ? -29.156 31.578 19.25 1 92.69 315 GLU B N 1
ATOM 5579 C CA . GLU B 1 315 ? -30.391 32.031 18.594 1 92.69 315 GLU B CA 1
ATOM 5580 C C . GLU B 1 315 ? -30.203 32.219 17.094 1 92.69 315 GLU B C 1
ATOM 5582 O O . GLU B 1 315 ? -29.062 32.188 16.609 1 92.69 315 GLU B O 1
ATOM 5587 N N . PRO B 1 316 ? -31.25 32.406 16.375 1 92.75 316 PRO B N 1
ATOM 5588 C CA . PRO B 1 316 ? -31.141 32.531 14.922 1 92.75 316 PRO B CA 1
ATOM 5589 C C . PRO B 1 316 ? -30.25 33.688 14.492 1 92.75 316 PRO B C 1
ATOM 5591 O O . PRO B 1 316 ? -29.594 33.594 13.453 1 92.75 316 PRO B O 1
ATOM 5594 N N . LYS B 1 317 ? -30.094 34.656 15.352 1 93.69 317 LYS B N 1
ATOM 5595 C CA . LYS B 1 317 ? -29.328 35.812 14.953 1 93.69 317 LYS B CA 1
ATOM 5596 C C . LYS B 1 317 ? -27.969 35.844 15.641 1 93.69 317 LYS B C 1
ATOM 5598 O O . LYS B 1 317 ? -27.219 36.812 15.523 1 93.69 317 LYS B O 1
ATOM 5603 N N . THR B 1 318 ? -27.641 34.781 16.344 1 92.88 318 THR B N 1
ATOM 5604 C CA . THR B 1 318 ? -26.344 34.688 16.984 1 92.88 318 THR B CA 1
ATOM 5605 C C . THR B 1 318 ? -25.219 34.594 15.945 1 92.88 318 THR B C 1
ATOM 5607 O O . THR B 1 318 ? -25.297 33.75 15.039 1 92.88 318 THR B O 1
ATOM 5610 N N . TRP B 1 319 ? -24.297 35.469 16.078 1 93.12 319 TRP B N 1
ATOM 5611 C CA . TRP B 1 319 ? -23.156 35.406 15.164 1 93.12 319 TRP B CA 1
ATOM 5612 C C . TRP B 1 319 ? -22.219 34.25 15.539 1 93.12 319 TRP B C 1
ATOM 5614 O O . TRP B 1 319 ? -21.766 34.156 16.688 1 93.12 319 TRP B O 1
ATOM 5624 N N . LEU B 1 320 ? -22 33.375 14.508 1 90.88 320 LEU B N 1
ATOM 5625 C CA . LEU B 1 320 ? -21.094 32.25 14.656 1 90.88 320 LEU B CA 1
ATOM 5626 C C . LEU B 1 320 ? -19.969 32.312 13.633 1 90.88 320 LEU B C 1
ATOM 5628 O O . LEU B 1 320 ? -20.062 33.062 12.648 1 90.88 320 LEU B O 1
ATOM 5632 N N . SER B 1 321 ? -18.891 31.688 13.914 1 88.75 321 SER B N 1
ATOM 5633 C CA . SER B 1 321 ? -17.781 31.531 12.977 1 88.75 321 SER B CA 1
ATOM 5634 C C . SER B 1 321 ? -17.219 30.109 13.023 1 88.75 321 SER B C 1
ATOM 5636 O O . SER B 1 321 ? -17.453 29.375 13.984 1 88.75 321 SER B O 1
ATOM 5638 N N . LEU B 1 322 ? -16.562 29.766 11.906 1 85 322 LEU B N 1
ATOM 5639 C CA . LEU B 1 322 ? -15.859 28.5 11.953 1 85 322 LEU B CA 1
ATOM 5640 C C . LEU B 1 322 ? -14.828 28.5 13.078 1 85 322 LEU B C 1
ATOM 5642 O O . LEU B 1 322 ? -14.156 29.5 13.312 1 85 322 LEU B O 1
ATOM 5646 N N . ALA B 1 323 ? -14.844 27.391 13.734 1 80.12 323 ALA B N 1
ATOM 5647 C CA . ALA B 1 323 ? -13.836 27.266 14.789 1 80.12 323 ALA B CA 1
ATOM 5648 C C . ALA B 1 323 ? -12.43 27.469 14.234 1 80.12 323 ALA B C 1
ATOM 5650 O O . ALA B 1 323 ? -12.156 27.141 13.078 1 80.12 323 ALA B O 1
ATOM 5651 N N . PRO B 1 324 ? -11.617 28.047 15.039 1 72.38 324 PRO B N 1
ATOM 5652 C CA . PRO B 1 324 ? -10.25 28.281 14.562 1 72.38 324 PRO B CA 1
ATOM 5653 C C . PRO B 1 324 ? -9.586 27.016 14.031 1 72.38 324 PRO B C 1
ATOM 5655 O O . PRO B 1 324 ? -9.664 25.953 14.664 1 72.38 324 PRO B O 1
ATOM 5658 N N . GLY B 1 325 ? -9.094 27.188 12.867 1 72.38 325 GLY B N 1
ATOM 5659 C CA . GLY B 1 325 ? -8.359 26.094 12.273 1 72.38 325 GLY B CA 1
ATOM 5660 C C . GLY B 1 325 ? -9.242 25.125 11.492 1 72.38 325 GLY B C 1
ATOM 5661 O O . GLY B 1 325 ? -8.75 24.188 10.875 1 72.38 325 GLY B O 1
ATOM 5662 N N . THR B 1 326 ? -10.484 25.406 11.57 1 76.31 326 THR B N 1
ATOM 5663 C CA . THR B 1 326 ? -11.398 24.516 10.875 1 76.31 326 THR B CA 1
ATOM 5664 C C . THR B 1 326 ? -11.461 24.844 9.383 1 76.31 326 THR B C 1
ATOM 5666 O O . THR B 1 326 ? -11.461 26.031 9.008 1 76.31 326 THR B O 1
ATOM 5669 N N . PHE B 1 327 ? -11.227 23.891 8.602 1 81.5 327 PHE B N 1
ATOM 5670 C CA . PHE B 1 327 ? -11.469 23.953 7.164 1 81.5 327 PHE B CA 1
ATOM 5671 C C . PHE B 1 327 ? -12.234 22.719 6.684 1 81.5 327 PHE B C 1
ATOM 5673 O O . PHE B 1 327 ? -12.383 21.75 7.43 1 81.5 327 PHE B O 1
ATOM 5680 N N . GLY B 1 328 ? -12.867 22.859 5.578 1 85.31 328 GLY B N 1
ATOM 5681 C CA . GLY B 1 328 ? -13.703 21.766 5.125 1 85.31 328 GLY B CA 1
ATOM 5682 C C . GLY B 1 328 ? -13.773 21.656 3.613 1 85.31 328 GLY B C 1
ATOM 5683 O O . GLY B 1 328 ? -13.148 22.438 2.898 1 85.31 328 GLY B O 1
ATOM 5684 N N . HIS B 1 329 ? -14.445 20.625 3.244 1 86.25 329 HIS B N 1
ATOM 5685 C CA . HIS B 1 329 ? -14.648 20.312 1.833 1 86.25 329 HIS B CA 1
ATOM 5686 C C . HIS B 1 329 ? -16.062 19.812 1.576 1 86.25 329 HIS B C 1
ATOM 5688 O O . HIS B 1 329 ? -16.594 19.016 2.361 1 86.25 329 HIS B O 1
ATOM 5694 N N . VAL B 1 330 ? -16.609 20.422 0.521 1 87.19 330 VAL B N 1
ATOM 5695 C CA . VAL B 1 330 ? -17.953 19.969 0.137 1 87.19 330 VAL B CA 1
ATOM 5696 C C . VAL B 1 330 ? -17.844 19.031 -1.057 1 87.19 330 VAL B C 1
ATOM 5698 O O . VAL B 1 330 ? -17.172 19.328 -2.045 1 87.19 330 VAL B O 1
ATOM 5701 N N . GLU B 1 331 ? -18.422 17.922 -0.91 1 86.06 331 GLU B N 1
ATOM 5702 C CA . GLU B 1 331 ? -18.516 16.938 -1.977 1 86.06 331 GLU B CA 1
ATOM 5703 C C . GLU B 1 331 ? -19.969 16.719 -2.393 1 86.06 331 GLU B C 1
ATOM 5705 O O . GLU B 1 331 ? -20.828 16.5 -1.544 1 86.06 331 GLU B O 1
ATOM 5710 N N . VAL B 1 332 ? -20.219 16.875 -3.693 1 85.88 332 VAL B N 1
ATOM 5711 C CA . VAL B 1 332 ? -21.562 16.656 -4.195 1 85.88 332 VAL B CA 1
ATOM 5712 C C . VAL B 1 332 ? -21.594 15.398 -5.07 1 85.88 332 VAL B C 1
ATOM 5714 O O . VAL B 1 332 ? -20.844 15.312 -6.051 1 85.88 332 VAL B O 1
ATOM 5717 N N . ASN B 1 333 ? -22.281 14.43 -4.707 1 81 333 ASN B N 1
ATOM 5718 C CA . ASN B 1 333 ? -22.453 13.172 -5.422 1 81 333 ASN B CA 1
ATOM 5719 C C . ASN B 1 333 ? -23.922 12.875 -5.715 1 81 333 ASN B C 1
ATOM 5721 O O . ASN B 1 333 ? -24.641 12.391 -4.844 1 81 333 ASN B O 1
ATOM 5725 N N . GLY B 1 334 ? -24.312 13.094 -6.922 1 83.69 334 GLY B N 1
ATOM 5726 C CA . GLY B 1 334 ? -25.719 12.859 -7.262 1 83.69 334 GLY B CA 1
ATOM 5727 C C . GLY B 1 334 ? -26.672 13.734 -6.473 1 83.69 334 GLY B C 1
ATOM 5728 O O . GLY B 1 334 ? -26.625 14.961 -6.566 1 83.69 334 GLY B O 1
ATOM 5729 N N . ASP B 1 335 ? -27.422 13.078 -5.559 1 90.75 335 ASP B N 1
ATOM 5730 C CA . ASP B 1 335 ? -28.453 13.781 -4.816 1 90.75 335 ASP B CA 1
ATOM 5731 C C . ASP B 1 335 ? -28 14.078 -3.387 1 90.75 335 ASP B C 1
ATOM 5733 O O . ASP B 1 335 ? -28.797 14.531 -2.559 1 90.75 335 ASP B O 1
ATOM 5737 N N . GLU B 1 336 ? -26.703 13.875 -3.234 1 92.69 336 GLU B N 1
ATOM 5738 C CA . GLU B 1 336 ? -26.188 14.039 -1.876 1 92.69 336 GLU B CA 1
ATOM 5739 C C . GLU B 1 336 ? -25.062 15.055 -1.832 1 92.69 336 GLU B C 1
ATOM 5741 O O . GLU B 1 336 ? -24.281 15.172 -2.783 1 92.69 336 GLU B O 1
ATOM 5746 N N . ALA B 1 337 ? -25.141 15.859 -0.753 1 92.44 337 ALA B N 1
ATOM 5747 C CA . ALA B 1 337 ? -24.031 16.75 -0.429 1 92.44 337 ALA B CA 1
ATOM 5748 C C . ALA B 1 337 ? -23.359 16.328 0.881 1 92.44 337 ALA B C 1
ATOM 5750 O O . ALA B 1 337 ? -24.047 15.961 1.841 1 92.44 337 ALA B O 1
ATOM 5751 N N . ILE B 1 338 ? -22.078 16.281 0.818 1 91.94 338 ILE B N 1
ATOM 5752 C CA . ILE B 1 338 ? -21.344 15.906 2.016 1 91.94 338 ILE B CA 1
ATOM 5753 C C . ILE B 1 338 ? -20.406 17.047 2.42 1 91.94 338 ILE B C 1
ATOM 5755 O O . ILE B 1 338 ? -19.641 17.562 1.595 1 91.94 338 ILE B O 1
ATOM 5759 N N . LEU B 1 339 ? -20.5 17.516 3.662 1 90.69 339 LEU B N 1
ATOM 5760 C CA . LEU B 1 339 ? -19.562 18.469 4.246 1 90.69 339 LEU B CA 1
ATOM 5761 C C . LEU B 1 339 ? -18.516 17.734 5.082 1 90.69 339 LEU B C 1
ATOM 5763 O O . LEU B 1 339 ? -18.828 17.203 6.152 1 90.69 339 LEU B O 1
ATOM 5767 N N . HIS B 1 340 ? -17.375 17.75 4.484 1 89.44 340 HIS B N 1
ATOM 5768 C CA . HIS B 1 340 ? -16.281 17.141 5.223 1 89.44 340 HIS B CA 1
ATOM 5769 C C . HIS B 1 340 ? -15.602 18.172 6.137 1 89.44 340 HIS B C 1
ATOM 5771 O O . HIS B 1 340 ? -15.227 19.25 5.695 1 89.44 340 HIS B O 1
ATOM 5777 N N . LEU B 1 341 ? -15.5 17.766 7.395 1 87.56 341 LEU B N 1
ATOM 5778 C CA . LEU B 1 341 ? -14.797 18.547 8.414 1 87.56 341 LEU B CA 1
ATOM 5779 C C . LEU B 1 341 ? -13.789 17.672 9.156 1 87.56 341 LEU B C 1
ATOM 5781 O O . LEU B 1 341 ? -13.805 16.438 9.016 1 87.56 341 LEU B O 1
ATOM 5785 N N . PRO B 1 342 ? -12.891 18.312 9.805 1 83.75 342 PRO B N 1
ATOM 5786 C CA . PRO B 1 342 ? -11.898 17.484 10.508 1 83.75 342 PRO B CA 1
ATOM 5787 C C . PRO B 1 342 ? -12.531 16.453 11.43 1 83.75 342 PRO B C 1
ATOM 5789 O O . PRO B 1 342 ? -13.211 16.828 12.398 1 83.75 342 PRO B O 1
ATOM 5792 N N . GLY B 1 343 ? -12.336 15.266 11.086 1 83.19 343 GLY B N 1
ATOM 5793 C CA . GLY B 1 343 ? -12.773 14.156 11.922 1 83.19 343 GLY B CA 1
ATOM 5794 C C . GLY B 1 343 ? -14.234 13.797 11.719 1 83.19 343 GLY B C 1
ATOM 5795 O O . GLY B 1 343 ? -14.781 12.969 12.445 1 83.19 343 GLY B O 1
ATOM 5796 N N . SER B 1 344 ? -14.867 14.492 10.797 1 84.56 344 SER B N 1
ATOM 5797 C CA . SER B 1 344 ? -16.297 14.234 10.648 1 84.56 344 SER B CA 1
ATOM 5798 C C . SER B 1 344 ? -16.781 14.562 9.234 1 84.56 344 SER B C 1
ATOM 5800 O O . SER B 1 344 ? -16.047 15.164 8.453 1 84.56 344 SER B O 1
ATOM 5802 N N . ALA B 1 345 ? -17.953 13.977 8.969 1 88.81 345 ALA B N 1
ATOM 5803 C CA . ALA B 1 345 ? -18.625 14.273 7.707 1 88.81 345 ALA B CA 1
ATOM 5804 C C . ALA B 1 345 ? -20.141 14.367 7.906 1 88.81 345 ALA B C 1
ATOM 5806 O O . ALA B 1 345 ? -20.719 13.555 8.617 1 88.81 345 ALA B O 1
ATOM 5807 N N . LEU B 1 346 ? -20.688 15.469 7.41 1 89.5 346 LEU B N 1
ATOM 5808 C CA . LEU B 1 346 ? -22.141 15.656 7.457 1 89.5 346 LEU B CA 1
ATOM 5809 C C . LEU B 1 346 ? -22.766 15.414 6.086 1 89.5 346 LEU B C 1
ATOM 5811 O O . LEU B 1 346 ? -22.391 16.062 5.109 1 89.5 346 LEU B O 1
ATOM 5815 N N . ARG B 1 347 ? -23.656 14.469 6.078 1 92.06 347 ARG B N 1
ATOM 5816 C CA . ARG B 1 347 ? -24.359 14.125 4.844 1 92.06 347 ARG B CA 1
ATOM 5817 C C . ARG B 1 347 ? -25.75 14.734 4.816 1 92.06 347 ARG B C 1
ATOM 5819 O O . ARG B 1 347 ? -26.453 14.758 5.836 1 92.06 347 ARG B O 1
ATOM 5826 N N . ALA B 1 348 ? -26.078 15.328 3.684 1 91.75 348 ALA B N 1
ATOM 5827 C CA . ALA B 1 348 ? -27.391 15.953 3.5 1 91.75 348 ALA B CA 1
ATOM 5828 C C . ALA B 1 348 ? -27.812 15.906 2.037 1 91.75 348 ALA B C 1
ATOM 5830 O O . ALA B 1 348 ? -27.141 15.312 1.202 1 91.75 348 ALA B O 1
ATOM 5831 N N . ALA B 1 349 ? -28.984 16.312 1.809 1 92.5 349 ALA B N 1
ATOM 5832 C CA . ALA B 1 349 ? -29.484 16.391 0.439 1 92.5 349 ALA B CA 1
ATOM 5833 C C . ALA B 1 349 ? -28.688 17.406 -0.375 1 92.5 349 ALA B C 1
ATOM 5835 O O . ALA B 1 349 ? -28.094 18.328 0.185 1 92.5 349 ALA B O 1
ATOM 5836 N N . ARG B 1 350 ? -28.734 17.281 -1.626 1 92.75 350 ARG B N 1
ATOM 5837 C CA . ARG B 1 350 ? -27.969 18.094 -2.561 1 92.75 350 ARG B CA 1
ATOM 5838 C C . ARG B 1 350 ? -28.266 19.562 -2.373 1 92.75 350 ARG B C 1
ATOM 5840 O O . ARG B 1 350 ? -27.375 20.406 -2.521 1 92.75 350 ARG B O 1
ATOM 5847 N N . GLU B 1 351 ? -29.438 19.891 -1.903 1 90.25 351 GLU B N 1
ATOM 5848 C CA . GLU B 1 351 ? -29.875 21.266 -1.748 1 90.25 351 GLU B CA 1
ATOM 5849 C C . GLU B 1 351 ? -29.094 21.969 -0.638 1 90.25 351 GLU B C 1
ATOM 5851 O O . GLU B 1 351 ? -29.016 23.203 -0.604 1 90.25 351 GLU B O 1
ATOM 5856 N N . MET B 1 352 ? -28.469 21.141 0.178 1 91.69 352 MET B N 1
ATOM 5857 C CA . MET B 1 352 ? -27.734 21.688 1.311 1 91.69 352 MET B CA 1
ATOM 5858 C C . MET B 1 352 ? -26.344 22.125 0.893 1 91.69 352 MET B C 1
ATOM 5860 O O . MET B 1 352 ? -25.625 22.781 1.66 1 91.69 352 MET B O 1
ATOM 5864 N N . ALA B 1 353 ? -25.938 21.812 -0.296 1 92.25 353 ALA B N 1
ATOM 5865 C CA . ALA B 1 353 ? -24.594 22.141 -0.768 1 92.25 353 ALA B CA 1
ATOM 5866 C C . ALA B 1 353 ? -24.344 23.641 -0.699 1 92.25 353 ALA B C 1
ATOM 5868 O O . ALA B 1 353 ? -23.266 24.062 -0.272 1 92.25 353 ALA B O 1
ATOM 5869 N N . LYS B 1 354 ? -25.359 24.359 -1.036 1 91.12 354 LYS B N 1
ATOM 5870 C CA . LYS B 1 354 ? -25.219 25.812 -1.015 1 91.12 354 LYS B CA 1
ATOM 5871 C C . LYS B 1 354 ? -24.938 26.328 0.4 1 91.12 354 LYS B C 1
ATOM 5873 O O . LYS B 1 354 ? -24.125 27.219 0.599 1 91.12 354 LYS B O 1
ATOM 5878 N N . ALA B 1 355 ? -25.625 25.719 1.309 1 91.38 355 ALA B N 1
ATOM 5879 C CA . ALA B 1 355 ? -25.422 26.094 2.707 1 91.38 355 ALA B CA 1
ATOM 5880 C C . ALA B 1 355 ? -24.016 25.719 3.176 1 91.38 355 ALA B C 1
ATOM 5882 O O . ALA B 1 355 ? -23.375 26.469 3.916 1 91.38 355 ALA B O 1
ATOM 5883 N N . PHE B 1 356 ? -23.562 24.594 2.719 1 90.5 356 PHE B N 1
ATOM 5884 C CA . PHE B 1 356 ? -22.219 24.141 3.086 1 90.5 356 PHE B CA 1
ATOM 5885 C C . PHE B 1 356 ? -21.156 25.078 2.547 1 90.5 356 PHE B C 1
ATOM 5887 O O . PHE B 1 356 ? -20.25 25.484 3.277 1 90.5 356 PHE B O 1
ATOM 5894 N N . TYR B 1 357 ? -21.344 25.484 1.319 1 88.06 357 TYR B N 1
ATOM 5895 C CA . TYR B 1 357 ? -20.406 26.406 0.713 1 88.06 357 TYR B CA 1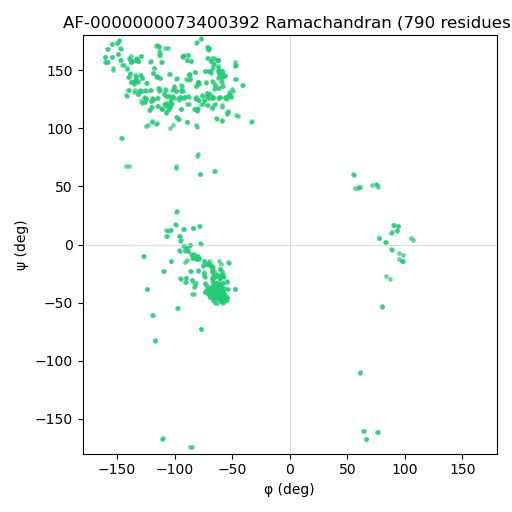
ATOM 5896 C C . TYR B 1 357 ? -20.406 27.75 1.439 1 88.06 357 TYR B C 1
ATOM 5898 O O . TYR B 1 357 ? -19.359 28.344 1.679 1 88.06 357 TYR B O 1
ATOM 5906 N N . TYR B 1 358 ? -21.594 28.125 1.735 1 90.19 358 TYR B N 1
ATOM 5907 C CA . TYR B 1 358 ? -21.75 29.375 2.449 1 90.19 358 TYR B CA 1
ATOM 5908 C C . TYR B 1 358 ? -21.016 29.344 3.787 1 90.19 358 TYR B C 1
ATOM 5910 O O . TYR B 1 358 ? -20.297 30.281 4.125 1 90.19 358 TYR B O 1
ATOM 5918 N N . LEU B 1 359 ? -21.156 28.312 4.469 1 88.62 359 LEU B N 1
ATOM 5919 C CA . LEU B 1 359 ? -20.547 28.141 5.785 1 88.62 359 LEU B CA 1
ATOM 5920 C C . LEU B 1 359 ? -19.031 28.203 5.688 1 88.62 359 LEU B C 1
ATOM 5922 O O . LEU B 1 359 ? -18.375 28.844 6.52 1 88.62 359 LEU B O 1
ATOM 5926 N N . LEU B 1 360 ? -18.453 27.609 4.668 1 85.88 360 LEU B N 1
ATOM 5927 C CA . LEU B 1 360 ? -17.016 27.5 4.547 1 85.88 360 LEU B CA 1
ATOM 5928 C C . LEU B 1 360 ? -16.406 28.797 4.031 1 85.88 360 LEU B C 1
ATOM 5930 O O . LEU B 1 360 ? -15.242 29.094 4.285 1 85.88 360 LEU B O 1
ATOM 5934 N N . ARG B 1 361 ? -17.203 29.547 3.391 1 82.5 361 ARG B N 1
ATOM 5935 C CA . ARG B 1 361 ? -16.688 30.766 2.771 1 82.5 361 ARG B CA 1
ATOM 5936 C C . ARG B 1 361 ? -16.891 31.969 3.686 1 82.5 361 ARG B C 1
ATOM 5938 O O . ARG B 1 361 ? -16.078 32.875 3.697 1 82.5 361 ARG B O 1
ATOM 5945 N N . ALA B 1 362 ? -17.938 31.875 4.488 1 82 362 ALA B N 1
ATOM 5946 C CA . ALA B 1 362 ? -18.312 33.031 5.281 1 82 362 ALA B CA 1
ATOM 5947 C C . ALA B 1 362 ? -17.422 33.188 6.516 1 82 362 ALA B C 1
ATOM 5949 O O . ALA B 1 362 ? -17.031 32.156 7.117 1 82 362 ALA B O 1
ATOM 5950 N N . ARG B 1 363 ? -17.016 34.406 6.824 1 76.88 363 ARG B N 1
ATOM 5951 C CA . ARG B 1 363 ? -16.266 34.656 8.039 1 76.88 363 ARG B CA 1
ATOM 5952 C C . ARG B 1 363 ? -17.141 34.5 9.281 1 76.88 363 ARG B C 1
ATOM 5954 O O . ARG B 1 363 ? -16.688 34 10.305 1 76.88 363 ARG B O 1
ATOM 5961 N N . ARG B 1 364 ? -18.391 35 9.117 1 89.88 364 ARG B N 1
ATOM 5962 C CA . ARG B 1 364 ? -19.406 34.938 10.164 1 89.88 364 ARG B CA 1
ATOM 5963 C C . ARG B 1 364 ? -20.734 34.469 9.594 1 89.88 364 ARG B C 1
ATOM 5965 O O . ARG B 1 364 ? -21.094 34.844 8.469 1 89.88 364 ARG B O 1
ATOM 5972 N N . VAL B 1 365 ? -21.359 33.719 10.375 1 91.56 365 VAL B N 1
ATOM 5973 C CA . VAL B 1 365 ? -22.625 33.188 9.883 1 91.56 365 VAL B CA 1
ATOM 5974 C C . VAL B 1 365 ? -23.672 33.219 10.984 1 91.56 365 VAL B C 1
ATOM 5976 O O . VAL B 1 365 ? -23.344 33.125 12.172 1 91.56 365 VAL B O 1
ATOM 5979 N N . ARG B 1 366 ? -24.906 33.406 10.625 1 93.19 366 ARG B N 1
ATOM 5980 C CA . ARG B 1 366 ? -26.094 33.25 11.469 1 93.19 366 ARG B CA 1
ATOM 5981 C C . ARG B 1 366 ? -27.016 32.188 10.93 1 93.19 366 ARG B C 1
ATOM 5983 O O . ARG B 1 366 ? -27.094 31.969 9.711 1 93.19 366 ARG B O 1
ATOM 5990 N N . ALA B 1 367 ? -27.625 31.578 11.859 1 93.06 367 ALA B N 1
ATOM 5991 C CA . ALA B 1 367 ? -28.562 30.531 11.438 1 93.06 367 ALA B CA 1
ATOM 5992 C C . ALA B 1 367 ? -29.578 31.062 10.438 1 93.06 367 ALA B C 1
ATOM 5994 O O . ALA B 1 367 ? -29.891 30.406 9.438 1 93.06 367 ALA B O 1
ATOM 5995 N N . CYS B 1 368 ? -30 32.219 10.633 1 92.88 368 CYS B N 1
ATOM 5996 C CA . CYS B 1 368 ? -31.078 32.781 9.82 1 92.88 368 CYS B CA 1
ATOM 5997 C C . CYS B 1 368 ? -30.562 33.156 8.43 1 92.88 368 CYS B C 1
ATOM 5999 O O . CYS B 1 368 ? -31.359 33.344 7.508 1 92.88 368 CYS B O 1
ATOM 6001 N N . ASP B 1 369 ? -29.297 33.219 8.219 1 92 369 ASP B N 1
ATOM 6002 C CA . ASP B 1 369 ? -28.719 33.656 6.949 1 92 369 ASP B CA 1
ATOM 6003 C C . ASP B 1 369 ? -28.391 32.438 6.062 1 92 369 ASP B C 1
ATOM 6005 O O . ASP B 1 369 ? -27.969 32.625 4.914 1 92 369 ASP B O 1
ATOM 6009 N N . LEU B 1 370 ? -28.531 31.266 6.523 1 92.81 370 LEU B N 1
ATOM 6010 C CA . LEU B 1 370 ? -28.188 30.094 5.734 1 92.81 370 LEU B CA 1
ATOM 6011 C C . LEU B 1 370 ? -29.031 30 4.473 1 92.81 370 LEU B C 1
ATOM 6013 O O . LEU B 1 370 ? -30.266 30.094 4.539 1 92.81 370 LEU B O 1
ATOM 6017 N N . PRO B 1 371 ? -28.406 29.891 3.338 1 91.75 371 PRO B N 1
ATOM 6018 C CA . PRO B 1 371 ? -29.141 29.875 2.062 1 91.75 371 PRO B CA 1
ATOM 6019 C C . PRO B 1 371 ? -29.797 28.531 1.762 1 91.75 371 PRO B C 1
ATOM 6021 O O . PRO B 1 371 ? -29.469 27.891 0.759 1 91.75 371 PRO B O 1
ATOM 6024 N N . VAL B 1 372 ? -30.641 28.109 2.539 1 90.94 372 VAL B N 1
ATOM 6025 C CA . VAL B 1 372 ? -31.391 26.875 2.324 1 90.94 372 VAL B CA 1
ATOM 6026 C C . VAL B 1 372 ? -32.875 27.109 2.59 1 90.94 372 VAL B C 1
ATOM 6028 O O . VAL B 1 372 ? -33.219 27.953 3.418 1 90.94 372 VAL B O 1
ATOM 6031 N N . SER B 1 373 ? -33.656 26.406 1.783 1 89 373 SER B N 1
ATOM 6032 C CA . SER B 1 373 ? -35.125 26.5 1.981 1 89 373 SER B CA 1
ATOM 6033 C C . SER B 1 373 ? -35.562 25.609 3.137 1 89 373 SER B C 1
ATOM 6035 O O . SER B 1 373 ? -36.031 24.5 2.922 1 89 373 SER B O 1
ATOM 6037 N N . ALA B 1 374 ? -35.375 26 4.359 1 89.75 374 ALA B N 1
ATOM 6038 C CA . ALA B 1 374 ? -35.75 25.297 5.578 1 89.75 374 ALA B CA 1
ATOM 6039 C C . ALA B 1 374 ? -36.312 26.266 6.617 1 89.75 374 ALA B C 1
ATOM 6041 O O . ALA B 1 374 ? -36.156 27.484 6.484 1 89.75 374 ALA B O 1
ATOM 6042 N N . SER B 1 375 ? -37 25.75 7.531 1 91.75 375 SER B N 1
ATOM 6043 C CA . SER B 1 375 ? -37.531 26.578 8.609 1 91.75 375 SER B CA 1
ATOM 6044 C C . SER B 1 375 ? -36.406 27.156 9.477 1 91.75 375 SER B C 1
ATOM 6046 O O . SER B 1 375 ? -35.312 26.625 9.492 1 91.75 375 SER B O 1
ATOM 6048 N N . GLU B 1 376 ? -36.688 28.203 10.086 1 91.56 376 GLU B N 1
ATOM 6049 C CA . GLU B 1 376 ? -35.719 28.797 11 1 91.56 376 GLU B CA 1
ATOM 6050 C C . GLU B 1 376 ? -35.312 27.828 12.102 1 91.56 376 GLU B C 1
ATOM 6052 O O . GLU B 1 376 ? -34.156 27.797 12.516 1 91.56 376 GLU B O 1
ATOM 6057 N N . ALA B 1 377 ? -36.25 27.047 12.453 1 92.44 377 ALA B N 1
ATOM 6058 C CA . ALA B 1 377 ? -35.969 26.062 13.492 1 92.44 377 ALA B CA 1
ATOM 6059 C C . ALA B 1 377 ? -35 25 13 1 92.44 377 ALA B C 1
ATOM 6061 O O . ALA B 1 377 ? -34.094 24.594 13.727 1 92.44 377 ALA B O 1
ATOM 6062 N N . ASP B 1 378 ? -35.188 24.672 11.812 1 91.88 378 ASP B N 1
ATOM 6063 C CA . ASP B 1 378 ? -34.312 23.656 11.234 1 91.88 378 ASP B CA 1
ATOM 6064 C C . ASP B 1 378 ? -32.906 24.188 11.047 1 91.88 378 ASP B C 1
ATOM 6066 O O . ASP B 1 378 ? -31.922 23.484 11.312 1 91.88 378 ASP B O 1
ATOM 6070 N N . LYS B 1 379 ? -32.875 25.391 10.648 1 93.38 379 LYS B N 1
ATOM 6071 C CA . LYS B 1 379 ? -31.578 26.047 10.477 1 93.38 379 LYS B CA 1
ATOM 6072 C C . LYS B 1 379 ? -30.844 26.141 11.812 1 93.38 379 LYS B C 1
ATOM 6074 O O . LYS B 1 379 ? -29.641 25.891 11.883 1 93.38 379 LYS B O 1
ATOM 6079 N N . LEU B 1 380 ? -31.625 26.5 12.781 1 93.69 380 LEU B N 1
ATOM 6080 C CA . LEU B 1 380 ? -31.047 26.641 14.109 1 93.69 380 LEU B CA 1
ATOM 6081 C C . LEU B 1 380 ? -30.547 25.297 14.633 1 93.69 380 LEU B C 1
ATOM 6083 O O . LEU B 1 380 ? -29.469 25.219 15.219 1 93.69 380 LEU B O 1
ATOM 6087 N N . THR B 1 381 ? -31.312 24.312 14.398 1 91.75 381 THR B N 1
ATOM 6088 C CA . THR B 1 381 ? -30.922 22.969 14.82 1 91.75 381 THR B CA 1
ATOM 6089 C C . THR B 1 381 ? -29.641 22.531 14.133 1 91.75 381 THR B C 1
ATOM 6091 O O . THR B 1 381 ? -28.766 21.938 14.758 1 91.75 381 THR B O 1
ATOM 6094 N N . PHE B 1 382 ? -29.562 22.906 12.922 1 91.75 382 PHE B N 1
ATOM 6095 C CA . PHE B 1 382 ? -28.391 22.562 12.133 1 91.75 382 PHE B CA 1
ATOM 6096 C C . PHE B 1 382 ? -27.156 23.266 12.672 1 91.75 382 PHE B C 1
ATOM 6098 O O . PHE B 1 382 ? -26.109 22.625 12.883 1 91.75 382 PHE B O 1
ATOM 6105 N N . VAL B 1 383 ? -27.266 24.469 12.953 1 90.94 383 VAL B N 1
ATOM 6106 C CA . VAL B 1 383 ? -26.141 25.266 13.414 1 90.94 383 VAL B CA 1
ATOM 6107 C C . VAL B 1 383 ? -25.719 24.812 14.812 1 90.94 383 VAL B C 1
ATOM 6109 O O . VAL B 1 383 ? -24.531 24.734 15.125 1 90.94 383 VAL B O 1
ATOM 6112 N N . ARG B 1 384 ? -26.688 24.469 15.594 1 89.69 384 ARG B N 1
ATOM 6113 C CA . ARG B 1 384 ? -26.375 23.984 16.938 1 89.69 384 ARG B CA 1
ATOM 6114 C C . ARG B 1 384 ? -25.625 22.656 16.875 1 89.69 384 ARG B C 1
ATOM 6116 O O . ARG B 1 384 ? -24.719 22.406 17.672 1 89.69 384 ARG B O 1
ATOM 6123 N N . LYS B 1 385 ? -26 21.922 15.922 1 87.19 385 LYS B N 1
ATOM 6124 C CA . LYS B 1 385 ? -25.281 20.656 15.727 1 87.19 385 LYS B CA 1
ATOM 6125 C C . LYS B 1 385 ? -23.828 20.906 15.336 1 87.19 385 LYS B C 1
ATOM 6127 O O . LYS B 1 385 ? -22.922 20.219 15.828 1 87.19 385 LYS B O 1
ATOM 6132 N N . LEU B 1 386 ? -23.625 21.891 14.5 1 86.88 386 LEU B N 1
ATOM 6133 C CA . LEU B 1 386 ? -22.281 22.219 14.07 1 86.88 386 LEU B CA 1
ATOM 6134 C C . LEU B 1 386 ? -21.453 22.75 15.234 1 86.88 386 LEU B C 1
ATOM 6136 O O . LEU B 1 386 ? -20.25 22.5 15.32 1 86.88 386 LEU B O 1
ATOM 6140 N N . VAL B 1 387 ? -22.109 23.453 16.109 1 86.31 387 VAL B N 1
ATOM 6141 C CA . VAL B 1 387 ? -21.438 23.953 17.297 1 86.31 387 VAL B CA 1
ATOM 6142 C C . VAL B 1 387 ? -21.109 22.781 18.234 1 86.31 387 VAL B C 1
ATOM 6144 O O . VAL B 1 387 ? -20.016 22.734 18.797 1 86.31 387 VAL B O 1
ATOM 6147 N N . GLN B 1 388 ? -22.062 21.969 18.312 1 82.5 388 GLN B N 1
ATOM 6148 C CA . GLN B 1 388 ? -21.875 20.797 19.141 1 82.5 388 GLN B CA 1
ATOM 6149 C C . GLN B 1 388 ? -20.688 19.953 18.656 1 82.5 388 GLN B C 1
ATOM 6151 O O . GLN B 1 388 ? -19.953 19.375 19.469 1 82.5 388 GLN B O 1
ATOM 6156 N N . MET B 1 389 ? -20.547 19.922 17.406 1 80.56 389 MET B N 1
ATOM 6157 C CA . MET B 1 389 ? -19.469 19.141 16.797 1 80.56 389 MET B CA 1
ATOM 6158 C C . MET B 1 389 ? -18.156 19.891 16.859 1 80.56 389 MET B C 1
ATOM 6160 O O . MET B 1 389 ? -17.109 19.344 16.516 1 80.56 389 MET B O 1
ATOM 6164 N N . GLY B 1 390 ? -18.234 21.141 17.203 1 79.19 390 GLY B N 1
ATOM 6165 C CA . GLY B 1 390 ? -17.016 21.938 17.359 1 79.19 390 GLY B CA 1
ATOM 6166 C C . GLY B 1 390 ? -16.594 22.625 16.078 1 79.19 390 GLY B C 1
ATOM 6167 O O . GLY B 1 390 ? -15.477 23.125 15.977 1 79.19 390 GLY B O 1
ATOM 6168 N N . PHE B 1 391 ? -17.531 22.688 15.148 1 82.69 391 PHE B N 1
ATOM 6169 C CA . PHE B 1 391 ? -17.172 23.281 13.859 1 82.69 391 PHE B CA 1
ATOM 6170 C C . PHE B 1 391 ? -17.438 24.781 13.852 1 82.69 391 PHE B C 1
ATOM 6172 O O . PHE B 1 391 ? -16.766 25.531 13.156 1 82.69 391 PHE B O 1
ATOM 6179 N N . LEU B 1 392 ? -18.469 25.094 14.602 1 86.12 392 LEU B N 1
ATOM 6180 C CA . LEU B 1 392 ? -18.797 26.516 14.75 1 86.12 392 LEU B CA 1
ATOM 6181 C C . LEU B 1 392 ? -18.641 26.953 16.203 1 86.12 392 LEU B C 1
ATOM 6183 O O . LEU B 1 392 ? -18.828 26.172 17.125 1 86.12 392 LEU B O 1
ATOM 6187 N N . VAL B 1 393 ? -18.219 28.141 16.328 1 85.44 393 VAL B N 1
ATOM 6188 C CA . VAL B 1 393 ? -18.125 28.781 17.641 1 85.44 393 VAL B CA 1
ATOM 6189 C C . VAL B 1 393 ? -18.75 30.156 17.594 1 85.44 393 VAL B C 1
ATOM 6191 O O . VAL B 1 393 ? -18.938 30.734 16.531 1 85.44 393 VAL B O 1
ATOM 6194 N N . LYS B 1 394 ? -19.125 30.609 18.797 1 86.25 394 LYS B N 1
ATOM 6195 C CA . LYS B 1 394 ? -19.625 31.969 18.859 1 86.25 394 LYS B CA 1
ATOM 6196 C C . LYS B 1 394 ? -18.578 32.969 18.391 1 86.25 394 LYS B C 1
ATOM 6198 O O . LYS B 1 394 ? -17.391 32.844 18.75 1 86.25 394 LYS B O 1
ATOM 6203 N N . ALA B 1 395 ? -19.016 33.781 17.438 1 84.31 395 ALA B N 1
ATOM 6204 C CA . ALA B 1 395 ? -18.078 34.75 16.891 1 84.31 395 ALA B CA 1
ATOM 6205 C C . ALA B 1 395 ? -17.672 35.781 17.953 1 84.31 395 ALA B C 1
ATOM 6207 O O . ALA B 1 395 ? -18.5 36.188 18.766 1 84.31 395 ALA B O 1
ATOM 6208 N N . SER B 1 396 ? -16.391 35.844 18.234 1 68.12 396 SER B N 1
ATOM 6209 C CA . SER B 1 396 ? -15.922 36.844 19.172 1 68.12 396 SER B CA 1
ATOM 6210 C C . SER B 1 396 ? -16.328 38.25 18.719 1 68.12 396 SER B C 1
ATOM 6212 O O . SER B 1 396 ? -16.438 38.5 17.516 1 68.12 396 SER B O 1
ATOM 6214 N N . GLU B 1 397 ? -17.047 39.125 19.641 1 56.53 397 GLU B N 1
ATOM 6215 C CA . GLU B 1 397 ? -17.344 40.531 19.344 1 56.53 397 GLU B CA 1
ATOM 6216 C C . GLU B 1 397 ? -16.109 41.25 18.828 1 56.53 397 GLU B C 1
ATOM 6218 O O . GLU B 1 397 ? -14.984 40.938 19.234 1 56.53 397 GLU B O 1
#

Organism: Burkholderia thailandensis (strain ATCC 700388 / DSM 13276 / CCUG 48851 / CIP 106301 / E264) (NCBI:txid271848)